Protein AF-A0A2G9G814-F1 (afdb_monomer)

Radius of gyration: 45.28 Å; Cα contacts (8 Å, |Δi|>4): 1046; chains: 1; bounding box: 115×72×123 Å

InterPro domains:
  IPR002885 Pentatricopeptide repeat [PF01535] (126-153)
  IPR002885 Pentatricopeptide repeat [PF01535] (163-189)
  IPR002885 Pentatricopeptide repeat [PF01535] (198-219)
  IPR002885 Pentatricopeptide repeat [PF01535] (508-537)
  IPR002885 Pentatricopeptide repeat [PF12854] (296-326)
  IPR002885 Pentatricopeptide repeat [PF12854] (468-497)
  IPR002885 Pentatricopeptide repeat [PF12854] (711-735)
  IPR002885 Pentatricopeptide repeat [PF13041] (231-279)
  IPR002885 Pentatricopeptide repeat [PF13041] (342-384)
  IPR002885 Pentatricopeptide repeat [PF13041] (747-795)
  IPR002885 Pentatricopeptide repeat [PF13041] (816-857)
  IPR002885 Pentatricopeptide repeat [PF13041] (859-899)
  IPR002885 Pentatricopeptide repeat [PF13812] (396-446)
  IPR002885 Pentatricopeptide repeat [PS51375] (231-265)
  IPR002885 Pentatricopeptide repeat [PS51375] (266-300)
  IPR002885 Pentatricopeptide repeat [PS51375] (301-335)
  IPR002885 Pentatricopeptide repeat [PS51375] (336-370)
  IPR002885 Pentatricopeptide repeat [PS51375] (436-470)
  IPR002885 Pentatricopeptide repeat [PS51375] (471-505)
  IPR002885 Pentatricopeptide repeat [PS51375] (712-746)

Structure (mmCIF, N/CA/C/O backbone):
data_AF-A0A2G9G814-F1
#
_entry.id   AF-A0A2G9G814-F1
#
loop_
_atom_site.group_PDB
_atom_site.id
_atom_site.type_symbol
_atom_site.label_atom_id
_atom_site.label_alt_id
_atom_site.label_comp_id
_atom_site.label_asym_id
_atom_site.label_entity_id
_atom_site.label_seq_id
_atom_site.pdbx_PDB_ins_code
_atom_site.Cartn_x
_atom_site.Cartn_y
_atom_site.Cartn_z
_atom_site.occupancy
_atom_site.B_iso_or_equiv
_atom_site.auth_seq_id
_atom_site.auth_comp_id
_atom_site.auth_asym_id
_atom_site.auth_atom_id
_atom_site.pdbx_PDB_model_num
ATOM 1 N N . MET A 1 1 ? 38.382 1.762 -73.947 1.00 41.12 1 MET A N 1
ATOM 2 C CA . MET A 1 1 ? 39.785 2.192 -73.770 1.00 41.12 1 MET A CA 1
ATOM 3 C C . MET A 1 1 ? 40.660 1.015 -74.145 1.00 41.12 1 MET A C 1
ATOM 5 O O . MET A 1 1 ? 40.402 -0.067 -73.631 1.00 41.12 1 MET A O 1
ATOM 9 N N . LEU A 1 2 ? 41.637 1.196 -75.035 1.00 44.84 2 LEU A N 1
ATOM 10 C CA . LEU A 1 2 ? 42.730 0.228 -75.156 1.00 44.84 2 LEU A CA 1
ATOM 11 C C . LEU A 1 2 ? 43.389 0.073 -73.771 1.00 44.84 2 LEU A C 1
ATOM 13 O O . LEU A 1 2 ? 43.550 1.087 -73.084 1.00 44.84 2 LEU A O 1
ATOM 17 N N . PRO A 1 3 ? 43.720 -1.150 -73.324 1.00 54.78 3 PRO A N 1
ATOM 18 C CA . PRO A 1 3 ? 44.454 -1.354 -72.082 1.00 54.78 3 PRO A CA 1
ATOM 19 C C . PRO A 1 3 ? 45.731 -0.505 -72.070 1.00 54.78 3 PRO A C 1
ATOM 21 O O . PRO A 1 3 ? 46.435 -0.432 -73.078 1.00 54.78 3 PRO A O 1
ATOM 24 N N . LEU A 1 4 ? 46.075 0.109 -70.932 1.00 53.53 4 LEU A N 1
ATOM 25 C CA . LEU A 1 4 ? 47.323 0.873 -70.787 1.00 53.53 4 LEU A CA 1
ATOM 26 C C . LEU A 1 4 ? 48.550 0.005 -71.135 1.00 53.53 4 LEU A C 1
ATOM 28 O O . LEU A 1 4 ? 49.554 0.506 -71.627 1.00 53.53 4 LEU A O 1
ATOM 32 N N . SER A 1 5 ? 48.432 -1.317 -70.966 1.00 51.41 5 SER A N 1
ATOM 33 C CA . SER A 1 5 ? 49.431 -2.303 -71.384 1.00 51.41 5 SER A CA 1
ATOM 34 C C . SER A 1 5 ? 49.662 -2.353 -72.899 1.00 51.41 5 SER A C 1
ATOM 36 O O . SER A 1 5 ? 50.766 -2.680 -73.322 1.00 51.41 5 SER A O 1
ATOM 38 N N . THR A 1 6 ? 48.669 -2.021 -73.727 1.00 54.56 6 THR A N 1
ATOM 39 C CA . THR A 1 6 ? 48.790 -1.987 -75.193 1.00 54.56 6 THR A CA 1
ATOM 40 C C . THR A 1 6 ? 49.473 -0.702 -75.671 1.00 54.56 6 THR A C 1
ATOM 42 O O . THR A 1 6 ? 50.266 -0.754 -76.603 1.00 54.56 6 THR A O 1
ATOM 45 N N . LEU A 1 7 ? 49.236 0.423 -74.984 1.00 54.84 7 LEU A N 1
ATOM 46 C CA . LEU A 1 7 ? 49.898 1.717 -75.221 1.00 54.84 7 LEU A CA 1
ATOM 47 C C . LEU A 1 7 ? 51.354 1.740 -74.723 1.00 54.84 7 LEU A C 1
ATOM 49 O O . LEU A 1 7 ? 52.240 2.245 -75.404 1.00 54.84 7 LEU A O 1
ATOM 53 N N . LEU A 1 8 ? 51.634 1.132 -73.566 1.00 54.44 8 LEU A N 1
ATOM 54 C CA . LEU A 1 8 ? 53.006 0.985 -73.064 1.00 54.44 8 LEU A CA 1
ATOM 55 C C . LEU A 1 8 ? 53.839 0.043 -73.953 1.00 54.44 8 LEU A C 1
ATOM 57 O O . LEU A 1 8 ? 55.026 0.279 -74.161 1.00 54.44 8 LEU A O 1
ATOM 61 N N . LYS A 1 9 ? 53.215 -0.992 -74.538 1.00 53.56 9 LYS A N 1
ATOM 62 C CA . LYS A 1 9 ? 53.859 -1.891 -75.514 1.00 53.56 9 LYS A CA 1
ATOM 63 C C . LYS A 1 9 ? 54.122 -1.240 -76.878 1.00 53.56 9 LYS A C 1
ATOM 65 O O . LYS A 1 9 ? 54.972 -1.741 -77.604 1.00 53.56 9 LYS A O 1
ATOM 70 N N . SER A 1 10 ? 53.446 -0.141 -77.226 1.00 49.53 10 SER A N 1
ATOM 71 C CA . SER A 1 10 ? 53.653 0.586 -78.489 1.00 49.53 10 SER A CA 1
ATOM 72 C C . SER A 1 10 ? 54.740 1.670 -78.412 1.00 49.53 10 SER A C 1
ATOM 74 O O . SER A 1 10 ? 54.807 2.523 -79.292 1.00 49.53 10 SER A O 1
ATOM 76 N N . GLY A 1 11 ? 55.569 1.674 -77.359 1.00 47.50 11 GLY A N 1
ATOM 77 C CA . GLY A 1 11 ? 56.655 2.646 -77.175 1.00 47.50 11 GLY A CA 1
ATOM 78 C C . GLY A 1 11 ? 56.213 4.006 -76.623 1.00 47.50 11 GLY A C 1
ATOM 79 O O . GLY A 1 11 ? 57.008 4.942 -76.599 1.00 47.50 11 GLY A O 1
ATOM 80 N N . PHE A 1 12 ? 54.963 4.139 -76.168 1.00 55.19 12 PHE A N 1
ATOM 81 C CA . PHE A 1 12 ? 54.464 5.381 -75.583 1.00 55.19 12 PHE A CA 1
ATOM 82 C C . PHE A 1 12 ? 54.912 5.491 -74.118 1.00 55.19 12 PHE A C 1
ATOM 84 O O . PHE A 1 12 ? 54.362 4.826 -73.240 1.00 55.19 12 PHE A O 1
ATOM 91 N N . THR A 1 13 ? 55.907 6.336 -73.846 1.00 56.94 13 THR A N 1
ATOM 92 C CA . THR A 1 13 ? 56.320 6.728 -72.489 1.00 56.94 13 THR A CA 1
ATOM 93 C C . THR A 1 13 ? 55.765 8.123 -72.182 1.00 56.94 13 THR A C 1
ATOM 95 O O . THR A 1 13 ? 56.451 9.114 -72.449 1.00 56.94 13 THR A O 1
ATOM 98 N N . PRO A 1 14 ? 54.518 8.249 -71.688 1.00 60.22 14 PRO A N 1
ATOM 99 C CA . PRO A 1 14 ? 53.965 9.554 -71.355 1.00 60.22 14 PRO A CA 1
ATOM 100 C C . PRO A 1 14 ? 54.803 10.193 -70.254 1.00 60.22 14 PRO A C 1
ATOM 102 O O . PRO A 1 14 ? 55.203 9.523 -69.297 1.00 60.22 14 PRO A O 1
ATOM 105 N N . THR A 1 15 ? 55.051 11.497 -70.367 1.00 62.19 15 THR A N 1
ATOM 106 C CA . THR A 1 15 ? 55.636 12.220 -69.244 1.00 62.19 15 THR A CA 1
ATOM 107 C C . THR A 1 15 ? 54.639 12.227 -68.089 1.00 62.19 15 THR A C 1
ATOM 109 O O . THR A 1 15 ? 53.420 12.175 -68.280 1.00 62.19 15 THR A O 1
ATOM 112 N N . LEU A 1 16 ? 55.150 12.309 -66.864 1.00 62.12 16 LEU A N 1
ATOM 113 C CA . LEU A 1 16 ? 54.323 12.320 -65.659 1.00 62.12 16 LEU A CA 1
ATOM 114 C C . LEU A 1 16 ? 53.255 13.436 -65.686 1.00 62.12 16 LEU A C 1
ATOM 116 O O . LEU A 1 16 ? 52.140 13.280 -65.190 1.00 62.12 16 LEU A O 1
ATOM 120 N N . LYS A 1 17 ? 53.583 14.544 -66.359 1.00 63.28 17 LYS A N 1
ATOM 121 C CA . LYS A 1 17 ? 52.716 15.704 -66.564 1.00 63.28 17 LYS A CA 1
ATOM 122 C C . LYS A 1 17 ? 51.544 15.407 -67.507 1.00 63.28 17 LYS A C 1
ATOM 124 O O . LYS A 1 17 ? 50.415 15.790 -67.208 1.00 63.28 17 LYS A O 1
ATOM 129 N N . ASP A 1 18 ? 51.783 14.684 -68.600 1.00 64.06 18 ASP A N 1
ATOM 130 C CA . ASP A 1 18 ? 50.728 14.276 -69.541 1.00 64.06 18 ASP A CA 1
ATOM 131 C C . ASP A 1 18 ? 49.760 13.284 -68.893 1.00 64.06 18 ASP A C 1
ATOM 133 O O . ASP A 1 18 ? 48.546 13.347 -69.100 1.00 64.06 18 ASP A O 1
ATOM 137 N N . PHE A 1 19 ? 50.294 12.406 -68.042 1.00 69.94 19 PHE A N 1
ATOM 138 C CA . PHE A 1 19 ? 49.505 11.439 -67.292 1.00 69.94 19 PHE A CA 1
ATOM 139 C C . PHE A 1 19 ? 48.570 12.113 -66.274 1.00 69.94 19 PHE A C 1
ATOM 141 O O . PHE A 1 19 ? 47.375 11.811 -66.228 1.00 69.94 19 PHE A O 1
ATOM 148 N N . ASN A 1 20 ? 49.077 13.093 -65.521 1.00 68.44 20 ASN A N 1
ATOM 149 C CA . ASN A 1 20 ? 48.258 13.902 -64.617 1.00 68.44 20 ASN A CA 1
ATOM 150 C C . ASN A 1 20 ? 47.185 14.704 -65.349 1.00 68.44 20 ASN A C 1
ATOM 152 O O . ASN A 1 20 ? 46.043 14.730 -64.894 1.00 68.44 20 ASN A O 1
ATOM 156 N N . ASN A 1 21 ? 47.514 15.313 -66.492 1.00 68.94 21 ASN A N 1
ATOM 157 C CA . ASN A 1 21 ? 46.549 16.053 -67.307 1.00 68.94 21 ASN A CA 1
ATOM 158 C C . ASN A 1 21 ? 45.433 15.142 -67.839 1.00 68.94 21 ASN A C 1
ATOM 160 O O . ASN A 1 21 ? 44.267 15.536 -67.847 1.00 68.94 21 ASN A O 1
ATOM 164 N N . PHE A 1 22 ? 45.758 13.902 -68.217 1.00 72.44 22 PHE A N 1
ATOM 165 C CA . PHE A 1 22 ? 44.770 12.908 -68.633 1.00 72.44 22 PHE A CA 1
ATOM 166 C C . PHE A 1 22 ? 43.850 12.476 -67.482 1.00 72.44 22 PHE A C 1
ATOM 168 O O . PHE A 1 22 ? 42.630 12.424 -67.651 1.00 72.44 22 PHE A O 1
ATOM 175 N N . LEU A 1 23 ? 44.397 12.220 -66.290 1.00 71.00 23 LEU A N 1
ATOM 176 C CA . LEU A 1 23 ? 43.589 11.915 -65.105 1.00 71.00 23 LEU A CA 1
ATOM 177 C C . LEU A 1 23 ? 42.721 13.104 -64.669 1.00 71.00 23 LEU A C 1
ATOM 179 O O . LEU A 1 23 ? 41.569 12.911 -64.278 1.00 71.00 23 LEU A O 1
ATOM 183 N N . LEU A 1 24 ? 43.231 14.331 -64.794 1.00 70.94 24 LEU A N 1
ATOM 184 C CA . LEU A 1 24 ? 42.468 15.563 -64.584 1.00 70.94 24 LEU A CA 1
ATOM 185 C C . LEU A 1 24 ? 41.321 15.695 -65.587 1.00 70.94 24 LEU A C 1
ATOM 187 O O . LEU A 1 24 ? 40.195 15.960 -65.173 1.00 70.94 24 LEU A O 1
ATOM 191 N N . PHE A 1 25 ? 41.568 15.435 -66.871 1.00 75.12 25 PHE A N 1
ATOM 192 C CA . PHE A 1 25 ? 40.535 15.419 -67.907 1.00 75.12 25 PHE A CA 1
ATOM 193 C C . PHE A 1 25 ? 39.453 14.365 -67.626 1.00 75.12 25 PHE A C 1
ATOM 195 O O . PHE A 1 25 ? 38.261 14.639 -67.766 1.00 75.12 25 PHE A O 1
ATOM 202 N N . LEU A 1 26 ? 39.832 13.160 -67.187 1.00 72.31 26 LEU A N 1
ATOM 203 C CA . LEU A 1 26 ? 38.867 12.125 -66.800 1.00 72.31 26 LEU A CA 1
ATOM 204 C C . LEU A 1 26 ? 38.056 12.518 -65.557 1.00 72.31 26 LEU A C 1
ATOM 206 O O . LEU A 1 26 ? 36.862 12.219 -65.494 1.00 72.31 26 LEU A O 1
ATOM 210 N N . SER A 1 27 ? 38.688 13.199 -64.599 1.00 73.31 27 SER A N 1
ATOM 211 C CA . SER A 1 27 ? 38.055 13.675 -63.365 1.00 73.31 27 SER A CA 1
ATOM 212 C C . SER A 1 27 ? 37.054 14.797 -63.651 1.00 73.31 27 SER A C 1
ATOM 214 O O . SER A 1 27 ? 35.918 14.746 -63.181 1.00 73.31 27 SER A O 1
ATOM 216 N N . GLN A 1 28 ? 37.424 15.757 -64.507 1.00 76.12 28 GLN A N 1
ATOM 217 C CA . GLN A 1 28 ? 36.544 16.840 -64.962 1.00 76.12 28 GLN A CA 1
ATOM 218 C C . GLN A 1 28 ? 35.325 16.315 -65.736 1.00 76.12 28 GLN A C 1
ATOM 220 O O . GLN A 1 28 ? 34.236 16.863 -65.602 1.00 76.12 28 GLN A O 1
ATOM 225 N N . ASN A 1 29 ? 35.476 15.210 -66.473 1.00 75.31 29 ASN A N 1
ATOM 226 C CA . ASN A 1 29 ? 34.386 14.550 -67.201 1.00 75.31 29 ASN A CA 1
ATOM 227 C C . ASN A 1 29 ? 33.619 13.489 -66.378 1.00 75.31 29 ASN A C 1
ATOM 229 O O . ASN A 1 29 ? 32.882 12.692 -66.957 1.00 75.31 29 ASN A O 1
ATOM 233 N N . GLN A 1 30 ? 33.805 13.435 -65.052 1.00 71.62 30 GLN A N 1
ATOM 234 C CA . GLN A 1 30 ? 33.139 12.499 -64.126 1.00 71.62 30 GLN A CA 1
ATOM 235 C C . GLN A 1 30 ? 33.309 10.997 -64.447 1.00 71.62 30 GLN A C 1
ATOM 237 O O . GLN A 1 30 ? 32.498 10.163 -64.046 1.00 71.62 30 GLN A O 1
ATOM 242 N N . LYS A 1 31 ? 34.383 10.595 -65.140 1.00 75.75 31 LYS A N 1
ATOM 243 C CA . LYS A 1 31 ? 34.649 9.182 -65.483 1.00 75.75 31 LYS A CA 1
ATOM 244 C C . LYS A 1 31 ? 35.472 8.471 -64.398 1.00 75.75 31 LYS A C 1
ATOM 246 O O . LYS A 1 31 ? 36.557 7.951 -64.665 1.00 75.75 31 LYS A O 1
ATOM 251 N N . PHE A 1 32 ? 34.951 8.419 -63.171 1.00 75.31 32 PHE A N 1
ATOM 252 C CA . PHE A 1 32 ? 35.670 7.937 -61.978 1.00 75.31 32 PHE A CA 1
ATOM 253 C C . PHE A 1 32 ? 36.028 6.440 -62.017 1.00 75.31 32 PHE A C 1
ATOM 255 O O . PHE A 1 32 ? 37.151 6.070 -61.678 1.00 75.31 32 PHE A O 1
ATOM 262 N N . ARG A 1 33 ? 35.154 5.573 -62.549 1.00 71.19 33 ARG A N 1
ATOM 263 C CA . ARG A 1 33 ? 35.472 4.140 -62.755 1.00 71.19 33 ARG A CA 1
ATOM 264 C C . ARG A 1 33 ? 36.663 3.908 -63.683 1.00 71.19 33 ARG A C 1
ATOM 266 O O . ARG A 1 33 ? 37.461 3.001 -63.457 1.00 71.19 33 ARG A O 1
ATOM 273 N N . ALA A 1 34 ? 36.798 4.740 -64.716 1.00 69.69 34 ALA A N 1
ATOM 274 C CA . ALA A 1 34 ? 37.917 4.655 -65.646 1.00 69.69 34 ALA A CA 1
ATOM 275 C C . ALA A 1 34 ? 39.233 5.075 -64.974 1.00 69.69 34 ALA A C 1
ATOM 277 O O . ALA A 1 34 ? 40.254 4.434 -65.200 1.00 69.69 34 ALA A O 1
ATOM 278 N N . ILE A 1 35 ? 39.196 6.086 -64.097 1.00 71.00 35 ILE A N 1
ATOM 279 C CA . ILE A 1 35 ? 40.342 6.493 -63.268 1.00 71.00 35 ILE A CA 1
ATOM 280 C C . ILE A 1 35 ? 40.783 5.344 -62.354 1.00 71.00 35 ILE A C 1
ATOM 282 O O . ILE A 1 35 ? 41.972 5.033 -62.306 1.00 71.00 35 ILE A O 1
ATOM 286 N N . ILE A 1 36 ? 39.838 4.670 -61.686 1.00 71.94 36 ILE A N 1
ATOM 287 C CA . ILE A 1 36 ? 40.144 3.543 -60.790 1.00 71.94 36 ILE A CA 1
ATOM 288 C C . ILE A 1 36 ? 40.810 2.395 -61.562 1.00 71.94 36 ILE A C 1
ATOM 290 O O . ILE A 1 36 ? 41.836 1.859 -61.138 1.00 71.94 36 ILE A O 1
ATOM 294 N N . HIS A 1 37 ? 40.272 2.059 -62.736 1.00 72.00 37 HIS A N 1
ATOM 295 C CA . HIS A 1 37 ? 40.830 1.020 -63.597 1.00 72.00 37 HIS A CA 1
ATOM 296 C C . HIS A 1 37 ? 42.235 1.380 -64.109 1.00 72.00 37 HIS A C 1
ATOM 298 O O . HIS A 1 37 ? 43.150 0.564 -64.017 1.00 72.00 37 HIS A O 1
ATOM 304 N N . VAL A 1 38 ? 42.446 2.609 -64.591 1.00 70.38 38 VAL A N 1
ATOM 305 C CA . VAL A 1 38 ? 43.764 3.091 -65.048 1.00 70.38 38 VAL A CA 1
ATOM 306 C C . VAL A 1 38 ? 44.794 3.035 -63.917 1.00 70.38 38 VAL A C 1
ATOM 308 O O . VAL A 1 38 ? 45.922 2.594 -64.128 1.00 70.38 38 VAL A O 1
ATOM 311 N N . PHE A 1 39 ? 44.401 3.397 -62.698 1.00 70.88 39 PHE A N 1
ATOM 312 C CA . PHE A 1 39 ? 45.287 3.367 -61.541 1.00 70.88 39 PHE A CA 1
ATOM 313 C C . PHE A 1 39 ? 45.648 1.937 -61.091 1.00 70.88 39 PHE A C 1
ATOM 315 O O . PHE A 1 39 ? 46.802 1.666 -60.757 1.00 70.88 39 PHE A O 1
ATOM 322 N N . SER A 1 40 ? 44.713 0.980 -61.172 1.00 67.88 40 SER A N 1
ATOM 323 C CA . SER A 1 40 ? 45.016 -0.443 -60.928 1.00 67.88 40 SER A CA 1
ATOM 324 C C . SER A 1 40 ? 46.084 -0.986 -61.894 1.00 67.88 40 SER A C 1
ATOM 326 O O . SER A 1 40 ? 46.973 -1.742 -61.494 1.00 67.88 40 SER A O 1
ATOM 328 N N . GLN A 1 41 ? 46.069 -0.512 -63.145 1.00 66.88 41 GLN A N 1
ATOM 329 C CA . GLN A 1 41 ? 47.053 -0.876 -64.163 1.00 66.88 41 GLN A CA 1
ATOM 330 C C . GLN A 1 41 ? 48.429 -0.240 -63.906 1.00 66.88 41 GLN A C 1
ATOM 332 O O . GLN A 1 41 ? 49.448 -0.890 -64.138 1.00 66.88 41 GLN A O 1
ATOM 337 N N . LEU A 1 42 ? 48.496 0.980 -63.362 1.00 65.06 42 LEU A N 1
ATOM 338 C CA . LEU A 1 42 ? 49.764 1.602 -62.947 1.00 65.06 42 LEU A CA 1
ATOM 339 C C . LEU A 1 42 ? 50.470 0.802 -61.850 1.00 65.06 42 LEU A C 1
ATOM 341 O O . LEU A 1 42 ? 51.679 0.580 -61.934 1.00 65.06 42 LEU A O 1
ATOM 345 N N . ARG A 1 43 ? 49.710 0.329 -60.851 1.00 60.09 43 ARG A N 1
ATOM 346 C CA . ARG A 1 43 ? 50.241 -0.470 -59.736 1.00 60.09 43 ARG A CA 1
ATOM 347 C C . ARG A 1 43 ? 50.810 -1.802 -60.229 1.00 60.09 43 ARG A C 1
ATOM 349 O O . ARG A 1 43 ? 51.889 -2.194 -59.798 1.00 60.09 43 ARG A O 1
ATOM 356 N N . SER A 1 44 ? 50.133 -2.445 -61.186 1.00 57.41 44 SER A N 1
ATOM 357 C CA . SER A 1 44 ? 50.615 -3.683 -61.819 1.00 57.41 44 SER A CA 1
ATOM 358 C C . SER A 1 44 ? 51.904 -3.500 -62.636 1.00 57.41 44 SER A C 1
ATOM 360 O O . SER A 1 44 ? 52.685 -4.439 -62.756 1.00 57.41 44 SER A O 1
ATOM 362 N N . ASN A 1 45 ? 52.166 -2.284 -63.132 1.00 56.81 45 ASN A N 1
ATOM 363 C CA . ASN A 1 45 ? 53.300 -1.964 -64.007 1.00 56.81 45 ASN A CA 1
ATOM 364 C C . ASN A 1 45 ? 54.460 -1.221 -63.303 1.00 56.81 45 ASN A C 1
ATOM 366 O O . ASN A 1 45 ? 55.393 -0.797 -63.978 1.00 56.81 45 ASN A O 1
ATOM 370 N N . LYS A 1 46 ? 54.431 -1.060 -61.967 1.00 55.34 46 LYS A N 1
ATOM 371 C CA . LYS A 1 46 ? 55.485 -0.411 -61.146 1.00 55.34 46 LYS A CA 1
ATOM 372 C C . LYS A 1 46 ? 55.888 1.014 -61.580 1.00 55.34 46 LYS A C 1
ATOM 374 O O . LYS A 1 46 ? 57.026 1.427 -61.371 1.00 55.34 46 LYS A O 1
ATOM 379 N N . ILE A 1 47 ? 54.974 1.787 -62.163 1.00 58.69 47 ILE A N 1
ATOM 380 C CA . ILE A 1 47 ? 55.248 3.185 -62.534 1.00 58.69 47 ILE A CA 1
ATOM 381 C C . ILE A 1 47 ? 55.142 4.065 -61.277 1.00 58.69 47 ILE A C 1
ATOM 383 O O . ILE A 1 47 ? 54.136 4.011 -60.568 1.00 58.69 47 ILE A O 1
ATOM 387 N N . ASN A 1 48 ? 56.170 4.875 -60.994 1.00 57.97 48 ASN A N 1
ATOM 388 C CA . ASN A 1 48 ? 56.178 5.796 -59.852 1.00 57.97 48 ASN A CA 1
ATOM 389 C C . ASN A 1 48 ? 55.188 6.945 -60.088 1.00 57.97 48 ASN A C 1
ATOM 391 O O . ASN A 1 48 ? 55.489 7.882 -60.817 1.00 57.97 48 ASN A O 1
ATOM 395 N N . ALA A 1 49 ? 54.010 6.864 -59.471 1.00 63.38 49 ALA A N 1
ATOM 396 C CA . ALA A 1 49 ? 53.025 7.940 -59.460 1.00 63.38 49 ALA A CA 1
ATOM 397 C C . ALA A 1 49 ? 53.403 9.040 -58.452 1.00 63.38 49 ALA A C 1
ATOM 399 O O . ALA A 1 49 ? 53.989 8.755 -57.399 1.00 63.38 49 ALA A O 1
ATOM 400 N N . ASP A 1 50 ? 53.043 10.285 -58.772 1.00 64.12 50 ASP A N 1
ATOM 401 C CA . ASP A 1 50 ? 53.268 11.449 -57.919 1.00 64.12 50 ASP A CA 1
ATOM 402 C C . ASP A 1 50 ? 52.100 11.761 -56.981 1.00 64.12 50 ASP A C 1
ATOM 404 O O . ASP A 1 50 ? 50.988 11.226 -57.056 1.00 64.12 50 ASP A O 1
ATOM 408 N N . ALA A 1 51 ? 52.372 12.726 -56.112 1.00 61.50 51 ALA A N 1
ATOM 409 C CA . ALA A 1 51 ? 51.424 13.363 -55.228 1.00 61.50 51 ALA A CA 1
ATOM 410 C C . ALA A 1 51 ? 50.381 14.231 -55.953 1.00 61.50 51 ALA A C 1
ATOM 412 O O . ALA A 1 51 ? 49.846 15.126 -55.329 1.00 61.50 51 ALA A O 1
ATOM 413 N N . GLN A 1 52 ? 50.064 14.022 -57.233 1.00 64.81 52 GLN A N 1
ATOM 414 C CA . GLN A 1 52 ? 48.888 14.608 -57.891 1.00 64.81 52 GLN A CA 1
ATOM 415 C C . GLN A 1 52 ? 47.964 13.486 -58.375 1.00 64.81 52 GLN A C 1
ATOM 417 O O . GLN A 1 52 ? 46.760 13.496 -58.081 1.00 64.81 52 GLN A O 1
ATOM 422 N N . THR A 1 53 ? 48.559 12.458 -58.986 1.00 68.75 53 THR A N 1
ATOM 423 C CA . THR A 1 53 ? 47.926 11.191 -59.372 1.00 68.75 53 THR A CA 1
ATOM 424 C C . THR A 1 53 ? 47.166 10.560 -58.201 1.00 68.75 53 THR A C 1
ATOM 426 O O . THR A 1 53 ? 46.000 10.180 -58.348 1.00 68.75 53 THR A O 1
ATOM 429 N N . TYR A 1 54 ? 47.786 10.484 -57.016 1.00 70.25 54 TYR A N 1
ATOM 430 C CA . TYR A 1 54 ? 47.150 9.856 -55.856 1.00 70.25 54 TYR A CA 1
ATOM 431 C C . TYR A 1 54 ? 45.905 10.634 -55.346 1.00 70.25 54 TYR A C 1
ATOM 433 O O . TYR A 1 54 ? 44.964 9.979 -54.908 1.00 70.25 54 TYR A O 1
ATOM 441 N N . THR A 1 55 ? 45.783 11.977 -55.482 1.00 67.00 55 THR A N 1
ATOM 442 C CA . THR A 1 55 ? 44.535 12.694 -55.079 1.00 67.00 55 THR A CA 1
ATOM 443 C C . THR A 1 55 ? 43.417 12.292 -55.989 1.00 67.00 55 THR A C 1
ATOM 445 O O . THR A 1 55 ? 42.285 12.141 -55.549 1.00 67.00 55 THR A O 1
ATOM 448 N N . ILE A 1 56 ? 43.711 12.273 -57.290 1.00 70.75 56 ILE A N 1
ATOM 449 C CA . ILE A 1 56 ? 42.685 12.105 -58.307 1.00 70.75 56 ILE A CA 1
ATOM 450 C C . ILE A 1 56 ? 42.092 10.704 -58.150 1.00 70.75 56 ILE A C 1
ATOM 452 O O . ILE A 1 56 ? 40.878 10.544 -58.232 1.00 70.75 56 ILE A O 1
ATOM 456 N N . PHE A 1 57 ? 42.928 9.723 -57.805 1.00 73.31 57 PHE A N 1
ATOM 457 C CA . PHE A 1 57 ? 42.493 8.378 -57.457 1.00 73.31 57 PHE A CA 1
ATOM 458 C C . PHE A 1 57 ? 41.678 8.319 -56.155 1.00 73.31 57 PHE A C 1
ATOM 460 O O . PHE A 1 57 ? 40.562 7.802 -56.173 1.00 73.31 57 PHE A O 1
ATOM 467 N N . THR A 1 58 ? 42.159 8.901 -55.051 1.00 69.00 58 THR A N 1
ATOM 468 C CA . THR A 1 58 ? 41.407 8.919 -53.782 1.00 69.00 58 THR A CA 1
ATOM 469 C C . THR A 1 58 ? 40.061 9.639 -53.928 1.00 69.00 58 THR A C 1
ATOM 471 O O . THR A 1 58 ? 39.042 9.159 -53.437 1.00 69.00 58 THR A O 1
ATOM 474 N N . ASN A 1 59 ? 40.010 10.743 -54.678 1.00 69.56 59 ASN A N 1
ATOM 475 C CA . ASN A 1 59 ? 38.767 11.450 -54.992 1.00 69.56 59 ASN A CA 1
ATOM 476 C C . ASN A 1 59 ? 37.834 10.625 -55.889 1.00 69.56 59 ASN A C 1
ATOM 478 O O . ASN A 1 59 ? 36.620 10.675 -55.701 1.00 69.56 59 ASN A O 1
ATOM 482 N N . ALA A 1 60 ? 38.368 9.853 -56.839 1.00 69.62 60 ALA A N 1
ATOM 483 C CA . ALA A 1 60 ? 37.566 8.951 -57.661 1.00 69.62 60 ALA A CA 1
ATOM 484 C C . ALA A 1 60 ? 36.951 7.810 -56.830 1.00 69.62 60 ALA A C 1
ATOM 486 O O . ALA A 1 60 ? 35.774 7.505 -57.010 1.00 69.62 60 ALA A O 1
ATOM 487 N N . LEU A 1 61 ? 37.697 7.234 -55.878 1.00 71.06 61 LEU A N 1
ATOM 488 C CA . LEU A 1 61 ? 37.175 6.229 -54.941 1.00 71.06 61 LEU A CA 1
ATOM 489 C C . LEU A 1 61 ? 36.078 6.802 -54.033 1.00 71.06 61 LEU A C 1
ATOM 491 O O . LEU A 1 61 ? 35.027 6.184 -53.865 1.00 71.06 61 LEU A O 1
ATOM 495 N N . LEU A 1 62 ? 36.290 8.015 -53.511 1.00 71.44 62 LEU A N 1
ATOM 496 C CA . LEU A 1 62 ? 35.306 8.741 -52.706 1.00 71.44 62 LEU A CA 1
ATOM 497 C C . LEU A 1 62 ? 34.001 9.022 -53.462 1.00 71.44 62 LEU A C 1
ATOM 499 O O . LEU A 1 62 ? 32.927 8.974 -52.867 1.00 71.44 62 LEU A O 1
ATOM 503 N N . LYS A 1 63 ? 34.083 9.326 -54.763 1.00 73.62 63 LYS A N 1
ATOM 504 C CA . LYS A 1 63 ? 32.914 9.596 -55.614 1.00 73.62 63 LYS A CA 1
ATOM 505 C C . LYS A 1 63 ? 32.152 8.335 -56.033 1.00 73.62 63 LYS A C 1
ATOM 507 O O . LYS A 1 63 ? 30.969 8.443 -56.328 1.00 73.62 63 LYS A O 1
ATOM 512 N N . GLU A 1 64 ? 32.785 7.163 -56.005 1.00 75.88 64 GLU A N 1
ATOM 513 C CA . GLU A 1 64 ? 32.151 5.858 -56.270 1.00 75.88 64 GLU A CA 1
ATOM 514 C C . GLU A 1 64 ? 31.720 5.121 -54.979 1.00 75.88 64 GLU A C 1
ATOM 516 O O . GLU A 1 64 ? 31.435 3.927 -55.025 1.00 75.88 64 GLU A O 1
ATOM 521 N N . ASN A 1 65 ? 31.665 5.805 -53.826 1.00 68.31 65 ASN A N 1
ATOM 522 C CA . ASN A 1 65 ? 31.300 5.248 -52.509 1.00 68.31 65 ASN A CA 1
ATOM 523 C C . ASN A 1 65 ? 32.187 4.078 -52.021 1.00 68.31 65 ASN A C 1
ATOM 525 O O . ASN A 1 65 ? 31.783 3.302 -51.154 1.00 68.31 65 ASN A O 1
ATOM 529 N N . LYS A 1 66 ? 33.414 3.952 -52.540 1.00 70.19 66 LYS A N 1
ATOM 530 C CA . LYS A 1 66 ? 34.391 2.916 -52.158 1.00 70.19 66 LYS A CA 1
ATOM 531 C C . LYS A 1 66 ? 35.286 3.399 -51.011 1.00 70.19 66 LYS A C 1
ATOM 533 O O . LYS A 1 66 ? 36.495 3.563 -51.169 1.00 70.19 66 LYS A O 1
ATOM 538 N N . TYR A 1 67 ? 34.672 3.680 -49.862 1.00 69.12 67 TYR A N 1
ATOM 539 C CA . TYR A 1 67 ? 35.338 4.322 -48.720 1.00 69.12 67 TYR A CA 1
ATOM 540 C C . TYR A 1 67 ? 36.387 3.435 -48.034 1.00 69.12 67 TYR A C 1
ATOM 542 O O . TYR A 1 67 ? 37.421 3.945 -47.611 1.00 69.12 67 TYR A O 1
ATOM 550 N N . GLU A 1 68 ? 36.161 2.120 -47.971 1.00 63.25 68 GLU A N 1
ATOM 551 C CA . GLU A 1 68 ? 37.112 1.164 -47.379 1.00 63.25 68 GLU A CA 1
ATOM 552 C C . GLU A 1 68 ? 38.393 1.041 -48.216 1.00 63.25 68 GLU A C 1
ATOM 554 O O . GLU A 1 68 ? 39.491 1.227 -47.697 1.00 63.25 68 GLU A O 1
ATOM 559 N N . GLU A 1 69 ? 38.252 0.851 -49.535 1.00 67.75 69 GLU A N 1
ATOM 560 C CA . GLU A 1 69 ? 39.385 0.798 -50.474 1.00 67.75 69 GLU A CA 1
ATOM 561 C C . GLU A 1 69 ? 40.216 2.094 -50.434 1.00 67.75 69 GLU A C 1
ATOM 563 O O . GLU A 1 69 ? 41.440 2.062 -50.563 1.00 67.75 69 GLU A O 1
ATOM 568 N N . ALA A 1 70 ? 39.561 3.242 -50.227 1.00 66.75 70 ALA A N 1
ATOM 569 C CA . ALA A 1 70 ? 40.227 4.533 -50.093 1.00 66.75 70 ALA A CA 1
ATOM 570 C C . ALA A 1 70 ? 40.981 4.686 -48.759 1.00 66.75 70 ALA A C 1
ATOM 572 O O . ALA A 1 70 ? 42.071 5.258 -48.744 1.00 66.75 70 ALA A O 1
ATOM 573 N N . ALA A 1 71 ? 40.431 4.170 -47.656 1.00 63.84 71 ALA A N 1
ATOM 574 C CA . ALA A 1 71 ? 41.069 4.197 -46.341 1.00 63.84 71 ALA A CA 1
ATOM 575 C C . ALA A 1 71 ? 42.314 3.293 -46.289 1.00 63.84 71 ALA A C 1
ATOM 577 O O . ALA A 1 71 ? 43.376 3.730 -45.842 1.00 63.84 71 ALA A O 1
ATOM 578 N N . ASP A 1 72 ? 42.217 2.072 -46.821 1.00 68.12 72 ASP A N 1
ATOM 579 C CA . ASP A 1 72 ? 43.347 1.139 -46.902 1.00 68.12 72 ASP A CA 1
ATOM 580 C C . ASP A 1 72 ? 44.452 1.671 -47.819 1.00 68.12 72 ASP A C 1
ATOM 582 O O . ASP A 1 72 ? 45.640 1.581 -47.504 1.00 68.12 72 ASP A O 1
ATOM 586 N N . PHE A 1 73 ? 44.073 2.295 -48.938 1.00 68.50 73 PHE A N 1
ATOM 587 C CA . PHE A 1 73 ? 45.026 2.928 -49.841 1.00 68.50 73 PHE A CA 1
ATOM 588 C C . PHE A 1 73 ? 45.831 4.042 -49.154 1.00 68.50 73 PHE A C 1
ATOM 590 O O . PHE A 1 73 ? 47.039 4.152 -49.375 1.00 68.50 73 PHE A O 1
ATOM 597 N N . LEU A 1 74 ? 45.207 4.825 -48.274 1.00 65.44 74 LEU A N 1
ATOM 598 C CA . LEU A 1 74 ? 45.884 5.900 -47.546 1.00 65.44 74 LEU A CA 1
ATOM 599 C C . LEU A 1 74 ? 46.862 5.387 -46.488 1.00 65.44 74 LEU A C 1
ATOM 601 O O . LEU A 1 74 ? 47.949 5.950 -46.376 1.00 65.44 74 LEU A O 1
ATOM 605 N N . LYS A 1 75 ? 46.557 4.275 -45.807 1.00 63.47 75 LYS A N 1
ATOM 606 C CA . LYS A 1 75 ? 47.518 3.611 -44.906 1.00 63.47 75 LYS A CA 1
ATOM 607 C C . LYS A 1 75 ? 48.778 3.153 -45.643 1.00 63.47 75 LYS A C 1
ATOM 609 O O . LYS A 1 75 ? 49.878 3.252 -45.115 1.00 63.47 75 LYS A O 1
ATOM 614 N N . THR A 1 76 ? 48.654 2.723 -46.904 1.00 62.78 76 THR A N 1
ATOM 615 C CA . THR A 1 76 ? 49.825 2.322 -47.711 1.00 62.78 76 THR A CA 1
ATOM 616 C C . THR A 1 76 ? 50.726 3.481 -48.164 1.00 62.78 76 THR A C 1
ATOM 618 O O . THR A 1 76 ? 51.792 3.231 -48.727 1.00 62.78 76 THR A O 1
ATOM 621 N N . LEU A 1 77 ? 50.318 4.736 -47.944 1.00 59.19 77 LEU A N 1
ATOM 622 C CA . LEU A 1 77 ? 51.048 5.943 -48.351 1.00 59.19 77 LEU A CA 1
ATOM 623 C C . LEU A 1 77 ? 51.770 6.653 -47.186 1.00 59.19 77 LEU A C 1
ATOM 625 O O . LEU A 1 77 ? 52.424 7.673 -47.426 1.00 59.19 77 LEU A O 1
ATOM 629 N N . GLU A 1 78 ? 51.687 6.132 -45.955 1.00 52.56 78 GLU A N 1
ATOM 630 C CA . GLU A 1 78 ? 52.381 6.674 -44.778 1.00 52.56 78 GLU A CA 1
ATOM 631 C C . GLU A 1 78 ? 53.905 6.717 -45.010 1.00 52.56 78 GLU A C 1
ATOM 633 O O . GLU A 1 78 ? 54.572 5.688 -45.103 1.00 52.56 78 GLU A O 1
ATOM 638 N N . GLY A 1 79 ? 54.456 7.930 -45.162 1.00 52.72 79 GLY A N 1
ATOM 639 C CA . GLY A 1 79 ? 55.892 8.176 -45.372 1.00 52.72 79 GLY A CA 1
ATOM 640 C C . GLY A 1 79 ? 56.258 9.097 -46.547 1.00 52.72 79 GLY A C 1
ATOM 641 O O . GLY A 1 79 ? 57.413 9.505 -46.649 1.00 52.72 79 GLY A O 1
ATOM 642 N N . LYS A 1 80 ? 55.315 9.474 -47.426 1.00 53.09 80 LYS A N 1
ATOM 643 C CA . LYS A 1 80 ? 55.566 10.429 -48.531 1.00 53.09 80 LYS A CA 1
ATOM 644 C C . LYS A 1 80 ? 54.943 11.796 -48.216 1.00 53.09 80 LYS A C 1
ATOM 646 O O . LYS A 1 80 ? 53.737 11.985 -48.332 1.00 53.09 80 LYS A O 1
ATOM 651 N N . SER A 1 81 ? 55.778 12.744 -47.796 1.00 45.28 81 SER A N 1
ATOM 652 C CA . SER A 1 81 ? 55.408 14.008 -47.134 1.00 45.28 81 SER A CA 1
ATOM 653 C C . SER A 1 81 ? 54.756 15.094 -48.008 1.00 45.28 81 SER A C 1
ATOM 655 O O . SER A 1 81 ? 54.326 16.110 -47.467 1.00 45.28 81 SER A O 1
ATOM 657 N N . GLU A 1 82 ? 54.600 14.904 -49.320 1.00 51.16 82 GLU A N 1
ATOM 658 C CA . GLU A 1 82 ? 54.108 15.960 -50.235 1.00 51.16 82 GLU A CA 1
ATOM 659 C C . GLU A 1 82 ? 52.644 15.793 -50.690 1.00 51.16 82 GLU A C 1
ATOM 661 O O . GLU A 1 82 ? 52.215 16.323 -51.711 1.00 51.16 82 GLU A O 1
ATOM 666 N N . ILE A 1 83 ? 51.844 15.046 -49.932 1.00 48.09 83 ILE A N 1
ATOM 667 C CA . ILE A 1 83 ? 50.535 14.547 -50.367 1.00 48.09 83 ILE A CA 1
ATOM 668 C C . ILE A 1 83 ? 49.360 15.382 -49.790 1.00 48.09 83 ILE A C 1
ATOM 670 O O . ILE A 1 83 ? 49.023 15.320 -48.608 1.00 48.09 83 ILE A O 1
ATOM 674 N N . PHE A 1 84 ? 48.718 16.112 -50.713 1.00 51.94 84 PHE A N 1
ATOM 675 C CA . PHE A 1 84 ? 47.293 16.483 -50.830 1.00 51.94 84 PHE A CA 1
ATOM 676 C C . PHE A 1 84 ? 46.642 17.576 -49.994 1.00 51.94 84 PHE A C 1
ATOM 678 O O . PHE A 1 84 ? 47.089 17.982 -48.941 1.00 51.94 84 PHE A O 1
ATOM 685 N N . GLN A 1 85 ? 45.512 18.056 -50.518 1.00 52.28 85 GLN A N 1
ATOM 686 C CA . GLN A 1 85 ? 44.519 18.891 -49.845 1.00 52.28 85 GLN A CA 1
ATOM 687 C C . GLN A 1 85 ? 43.959 18.144 -48.611 1.00 52.28 85 GLN A C 1
ATOM 689 O O . GLN A 1 85 ? 42.883 17.545 -48.663 1.00 52.28 85 GLN A O 1
ATOM 694 N N . LYS A 1 86 ? 44.733 18.147 -47.516 1.00 57.81 86 LYS A N 1
ATOM 695 C CA . LYS A 1 86 ? 44.652 17.235 -46.357 1.00 57.81 86 LYS A CA 1
ATOM 696 C C . LYS A 1 86 ? 43.281 17.169 -45.666 1.00 57.81 86 LYS A C 1
ATOM 698 O O . LYS A 1 86 ? 42.863 16.097 -45.242 1.00 57.81 86 LYS A O 1
ATOM 703 N N . ASN A 1 87 ? 42.544 18.277 -45.598 1.00 58.91 87 ASN A N 1
ATOM 704 C CA . ASN A 1 87 ? 41.363 18.354 -44.726 1.00 58.91 87 ASN A CA 1
ATOM 705 C C . ASN A 1 87 ? 40.073 17.825 -45.393 1.00 58.91 87 ASN A C 1
ATOM 707 O O . ASN A 1 87 ? 39.335 17.059 -44.783 1.00 58.91 87 ASN A O 1
ATOM 711 N N . ARG A 1 88 ? 39.827 18.134 -46.680 1.00 61.16 88 ARG A N 1
ATOM 712 C CA . ARG A 1 88 ? 38.575 17.740 -47.372 1.00 61.16 88 ARG A CA 1
ATOM 713 C C . ARG A 1 88 ? 38.451 16.235 -47.610 1.00 61.16 88 ARG A C 1
ATOM 715 O O . ARG A 1 88 ? 37.342 15.703 -47.586 1.00 61.16 88 ARG A O 1
ATOM 722 N N . VAL A 1 89 ? 39.573 15.565 -47.873 1.00 65.62 89 VAL A N 1
ATOM 723 C CA . VAL A 1 89 ? 39.617 14.111 -48.097 1.00 65.62 89 VAL A CA 1
ATOM 724 C C . VAL A 1 89 ? 39.374 13.372 -46.780 1.00 65.62 89 VAL A C 1
ATOM 726 O O . VAL A 1 89 ? 38.542 12.470 -46.754 1.00 65.62 89 VAL A O 1
ATOM 729 N N . CYS A 1 90 ? 40.008 13.811 -45.686 1.00 67.25 90 CYS A N 1
ATOM 730 C CA . CYS A 1 90 ? 39.771 13.287 -44.337 1.00 67.25 90 CYS A CA 1
ATOM 731 C C . CYS A 1 90 ? 38.294 13.433 -43.928 1.00 67.25 90 CYS A C 1
ATOM 733 O O . CYS A 1 90 ? 37.644 12.439 -43.606 1.00 67.25 90 CYS A O 1
ATOM 735 N N . ASP A 1 91 ? 37.722 14.635 -44.065 1.00 67.44 91 ASP A N 1
ATOM 736 C CA . ASP A 1 91 ? 36.314 14.889 -43.735 1.00 67.44 91 ASP A CA 1
ATOM 737 C C . ASP A 1 91 ? 35.351 14.030 -44.575 1.00 67.44 91 ASP A C 1
ATOM 739 O O . ASP A 1 91 ? 34.363 13.508 -44.061 1.00 67.44 91 ASP A O 1
ATOM 743 N N . SER A 1 92 ? 35.637 13.851 -45.869 1.00 67.19 92 SER A N 1
ATOM 744 C CA . SER A 1 92 ? 34.792 13.057 -46.773 1.00 67.19 92 SER A CA 1
ATOM 745 C C . SER A 1 92 ? 34.887 11.553 -46.505 1.00 67.19 92 SER A C 1
ATOM 747 O O . SER A 1 92 ? 33.881 10.855 -46.624 1.00 67.19 92 SER A O 1
ATOM 749 N N . LEU A 1 93 ? 36.068 11.054 -46.123 1.00 70.69 93 LEU A N 1
ATOM 750 C CA . LEU A 1 93 ? 36.288 9.651 -45.762 1.00 70.69 93 LEU A CA 1
ATOM 751 C C . LEU A 1 93 ? 35.629 9.303 -44.438 1.00 70.69 93 LEU A C 1
ATOM 753 O O . LEU A 1 93 ? 34.867 8.346 -44.384 1.00 70.69 93 LEU A O 1
ATOM 757 N N . VAL A 1 94 ? 35.877 10.091 -43.388 1.00 71.12 94 VAL A N 1
ATOM 758 C CA . VAL A 1 94 ? 35.277 9.843 -42.072 1.00 71.12 94 VAL A CA 1
ATOM 759 C C . VAL A 1 94 ? 33.759 9.965 -42.161 1.00 71.12 94 VAL A C 1
ATOM 761 O O . VAL A 1 94 ? 33.047 9.104 -41.646 1.00 71.12 94 VAL A O 1
ATOM 764 N N . ARG A 1 95 ? 33.245 10.965 -42.893 1.00 72.69 95 ARG A N 1
ATOM 765 C CA . ARG A 1 95 ? 31.807 11.089 -43.156 1.00 72.69 95 ARG A CA 1
ATOM 766 C C . ARG A 1 95 ? 31.268 9.871 -43.901 1.00 72.69 95 ARG A C 1
ATOM 768 O O . ARG A 1 95 ? 30.286 9.307 -43.442 1.00 72.69 95 ARG A O 1
ATOM 775 N N . GLY A 1 96 ? 31.907 9.445 -44.991 1.00 65.12 96 GLY A N 1
ATOM 776 C CA . GLY A 1 96 ? 31.482 8.280 -45.773 1.00 65.12 96 GLY A CA 1
ATOM 777 C C . GLY A 1 96 ? 31.515 6.968 -44.985 1.00 65.12 96 GLY A C 1
ATOM 778 O O . GLY A 1 96 ? 30.572 6.184 -45.066 1.00 65.12 96 GLY A O 1
ATOM 779 N N . LEU A 1 97 ? 32.541 6.758 -44.158 1.00 67.88 97 LEU A N 1
ATOM 780 C CA . LEU A 1 97 ? 32.657 5.570 -43.308 1.00 67.88 97 LEU A CA 1
ATOM 781 C C . LEU A 1 97 ? 31.591 5.544 -42.200 1.00 67.88 97 LEU A C 1
ATOM 783 O O . LEU A 1 97 ? 30.999 4.509 -41.901 1.00 67.88 97 LEU A O 1
ATOM 787 N N . CYS A 1 98 ? 31.282 6.702 -41.616 1.00 69.62 98 CYS A N 1
ATOM 788 C CA . CYS A 1 98 ? 30.263 6.794 -40.575 1.00 69.62 98 CYS A CA 1
ATOM 789 C C . CYS A 1 98 ? 28.835 6.706 -41.130 1.00 69.62 98 CYS A C 1
ATOM 791 O O . CYS A 1 98 ? 27.975 6.105 -40.490 1.00 69.62 98 CYS A O 1
ATOM 793 N N . THR A 1 99 ? 28.553 7.304 -42.295 1.00 64.88 99 THR A N 1
ATOM 794 C CA . THR A 1 99 ? 27.185 7.380 -42.834 1.00 64.88 99 THR A CA 1
ATOM 795 C C . THR A 1 99 ? 26.832 6.241 -43.786 1.00 64.88 99 THR A C 1
ATOM 797 O O . THR A 1 99 ? 25.697 5.771 -43.745 1.00 64.88 99 THR A O 1
ATOM 800 N N . VAL A 1 100 ? 27.764 5.793 -44.636 1.00 61.00 100 VAL A N 1
ATOM 801 C CA . VAL A 1 100 ? 27.489 4.809 -45.699 1.00 61.00 100 VAL A CA 1
ATOM 802 C C . VAL A 1 100 ? 27.902 3.400 -45.281 1.00 61.00 100 VAL A C 1
ATOM 804 O O . VAL A 1 100 ? 27.107 2.480 -45.452 1.00 61.00 100 VAL A O 1
ATOM 807 N N . SER A 1 101 ? 29.091 3.214 -44.694 1.00 58.66 101 SER A N 1
ATOM 808 C CA . SER A 1 101 ? 29.542 1.884 -44.241 1.00 58.66 101 SER A CA 1
ATOM 809 C C . SER A 1 101 ? 29.174 1.555 -42.787 1.00 58.66 101 SER A C 1
ATOM 811 O O . SER A 1 101 ? 29.385 0.425 -42.360 1.00 58.66 101 SER A O 1
ATOM 813 N N . LYS A 1 102 ? 28.586 2.505 -42.038 1.00 66.56 102 LYS A N 1
ATOM 814 C CA . LYS A 1 102 ? 28.187 2.368 -40.618 1.00 66.56 102 LYS A CA 1
ATOM 815 C C . LYS A 1 102 ? 29.322 1.915 -39.678 1.00 66.56 102 LYS A C 1
ATOM 817 O O . LYS A 1 102 ? 29.046 1.394 -38.600 1.00 66.56 102 LYS A O 1
ATOM 822 N N . ASP A 1 103 ? 30.583 2.138 -40.048 1.00 70.00 103 ASP A N 1
ATOM 823 C CA . ASP A 1 103 ? 31.752 1.714 -39.265 1.00 70.00 103 ASP A CA 1
ATOM 824 C C . ASP A 1 103 ? 32.441 2.923 -38.611 1.00 70.00 103 ASP A C 1
ATOM 826 O O . ASP A 1 103 ? 33.453 3.456 -39.077 1.00 70.00 103 ASP A O 1
ATOM 830 N N . SER A 1 104 ? 31.839 3.400 -37.517 1.00 75.31 104 SER A N 1
ATOM 831 C CA . SER A 1 104 ? 32.323 4.568 -36.769 1.00 75.31 104 SER A CA 1
ATOM 832 C C . SER A 1 104 ? 33.633 4.310 -36.010 1.00 75.31 104 SER A C 1
ATOM 834 O O . SER A 1 104 ? 34.384 5.255 -35.774 1.00 75.31 104 SER A O 1
ATOM 836 N N . GLU A 1 105 ? 33.954 3.055 -35.667 1.00 73.69 105 GLU A N 1
ATOM 837 C CA . GLU A 1 105 ? 35.214 2.685 -34.994 1.00 73.69 105 GLU A CA 1
ATOM 838 C C . GLU A 1 105 ? 36.407 2.807 -35.947 1.00 73.69 105 GLU A C 1
ATOM 840 O O . GLU A 1 105 ? 37.426 3.412 -35.599 1.00 73.69 105 GLU A O 1
ATOM 845 N N . ARG A 1 106 ? 36.270 2.325 -37.191 1.00 69.25 106 ARG A N 1
ATOM 846 C CA . ARG A 1 106 ? 37.280 2.582 -38.228 1.00 69.25 106 ARG A CA 1
ATOM 847 C C . ARG A 1 106 ? 37.404 4.068 -38.548 1.00 69.25 106 ARG A C 1
ATOM 849 O O . ARG A 1 106 ? 38.522 4.546 -38.726 1.00 69.25 106 ARG A O 1
ATOM 856 N N . GLY A 1 107 ? 36.290 4.804 -38.558 1.00 70.81 107 GLY A N 1
ATOM 857 C CA . GLY A 1 107 ? 36.290 6.264 -38.696 1.00 70.81 107 GLY A CA 1
ATOM 858 C C . GLY A 1 107 ? 37.107 6.974 -37.606 1.00 70.81 107 GLY A C 1
ATOM 859 O O . GLY A 1 107 ? 37.882 7.878 -37.916 1.00 70.81 107 GLY A O 1
ATOM 860 N N . LEU A 1 108 ? 36.998 6.527 -36.350 1.00 74.38 108 LEU A N 1
ATOM 861 C CA . LEU A 1 108 ? 37.771 7.049 -35.217 1.00 74.38 108 LEU A CA 1
ATOM 862 C C . LEU A 1 108 ? 39.261 6.684 -35.296 1.00 74.38 108 LEU A C 1
ATOM 864 O O . LEU A 1 108 ? 40.108 7.540 -35.045 1.00 74.38 108 LEU A O 1
ATOM 868 N N . SER A 1 109 ? 39.591 5.439 -35.659 1.00 75.00 109 SER A N 1
ATOM 869 C CA . SER A 1 109 ? 40.985 5.015 -35.876 1.00 75.00 109 SER A CA 1
ATOM 870 C C . SER A 1 109 ? 41.652 5.872 -36.945 1.00 75.00 109 SER A C 1
ATOM 872 O O . SER A 1 109 ? 42.735 6.398 -36.719 1.00 75.00 109 SER A O 1
ATOM 874 N N . LEU A 1 110 ? 40.976 6.065 -38.080 1.00 70.00 110 LEU A N 1
ATOM 875 C CA . LEU A 1 110 ? 41.486 6.852 -39.196 1.00 70.00 110 LEU A CA 1
ATOM 876 C C . LEU A 1 110 ? 41.693 8.322 -38.799 1.00 70.00 110 LEU A C 1
ATOM 878 O O . LEU A 1 110 ? 42.691 8.928 -39.174 1.00 70.00 110 LEU A O 1
ATOM 882 N N . LEU A 1 111 ? 40.781 8.889 -38.001 1.00 74.12 111 LEU A N 1
ATOM 883 C CA . LEU A 1 111 ? 40.935 10.237 -37.454 1.00 74.12 111 LEU A CA 1
ATOM 884 C C . LEU A 1 111 ? 42.174 10.343 -36.548 1.00 74.12 111 LEU A C 1
ATOM 886 O O . LEU A 1 111 ? 42.949 11.285 -36.700 1.00 74.12 111 LEU A O 1
ATOM 890 N N . LYS A 1 112 ? 42.384 9.379 -35.638 1.00 72.88 112 LYS A N 1
ATOM 891 C CA . LYS A 1 112 ? 43.572 9.328 -34.765 1.00 72.88 112 LYS A CA 1
ATOM 892 C C . LYS A 1 112 ? 44.865 9.180 -35.581 1.00 72.88 112 LYS A C 1
ATOM 894 O O . LYS A 1 112 ? 45.848 9.845 -35.262 1.00 72.88 112 LYS A O 1
ATOM 899 N N . ASP A 1 113 ? 44.850 8.383 -36.649 1.00 68.38 113 ASP A N 1
ATOM 900 C CA . ASP A 1 113 ? 45.987 8.216 -37.566 1.00 68.38 113 ASP A CA 1
ATOM 901 C C . ASP A 1 113 ? 46.290 9.525 -38.324 1.00 68.38 113 ASP A C 1
ATOM 903 O O . ASP A 1 113 ? 47.438 9.963 -38.382 1.00 68.38 113 ASP A O 1
ATOM 907 N N . PHE A 1 114 ? 45.264 10.235 -38.811 1.00 68.56 114 PHE A N 1
ATOM 908 C CA . PHE A 1 114 ? 45.433 11.535 -39.470 1.00 68.56 114 PHE A CA 1
ATOM 909 C C . PHE A 1 114 ? 45.948 12.640 -38.544 1.00 68.56 114 PHE A C 1
ATOM 911 O O . PHE A 1 114 ? 46.691 13.506 -39.003 1.00 68.56 114 PHE A O 1
ATOM 918 N N . LEU A 1 115 ? 45.586 12.620 -37.259 1.00 67.38 115 LEU A N 1
ATOM 919 C CA . LEU A 1 115 ? 46.065 13.590 -36.267 1.00 67.38 115 LEU A CA 1
ATOM 920 C C . LEU A 1 115 ? 47.556 13.422 -35.929 1.00 67.38 115 LEU A C 1
ATOM 922 O O . LEU A 1 115 ? 48.183 14.375 -35.470 1.00 67.38 115 LEU A O 1
ATOM 926 N N . ARG A 1 116 ? 48.144 12.244 -36.185 1.00 66.06 116 ARG A N 1
ATOM 927 C CA . ARG A 1 116 ? 49.591 12.000 -36.037 1.00 66.06 116 ARG A CA 1
ATOM 928 C C . ARG A 1 116 ? 50.420 12.607 -37.175 1.00 66.06 116 ARG A C 1
ATOM 930 O O . ARG A 1 116 ? 51.635 12.716 -37.039 1.00 66.06 116 ARG A O 1
ATOM 937 N N . ILE A 1 117 ? 49.788 12.995 -38.285 1.00 64.12 117 ILE A N 1
ATOM 938 C CA . ILE A 1 117 ? 50.453 13.572 -39.458 1.00 64.12 117 ILE A CA 1
ATOM 939 C C . ILE A 1 117 ? 50.478 15.101 -39.333 1.00 64.12 117 ILE A C 1
ATOM 941 O O . ILE A 1 117 ? 49.433 15.756 -39.354 1.00 64.12 117 ILE A O 1
ATOM 945 N N . ASP A 1 118 ? 51.676 15.693 -39.288 1.00 50.28 118 ASP A N 1
ATOM 946 C CA . ASP A 1 118 ? 51.828 17.148 -39.181 1.00 50.28 118 ASP A CA 1
ATOM 947 C C . ASP A 1 118 ? 51.120 17.899 -40.335 1.00 50.28 118 ASP A C 1
ATOM 949 O O . ASP A 1 118 ? 51.288 17.625 -41.536 1.00 50.28 118 ASP A O 1
ATOM 953 N N . GLY A 1 119 ? 50.288 18.875 -39.950 1.00 54.97 119 GLY A N 1
ATOM 954 C CA . GLY A 1 119 ? 49.566 19.777 -40.853 1.00 54.97 119 GLY A CA 1
ATOM 955 C C . GLY A 1 119 ? 48.152 19.347 -41.277 1.00 54.97 119 GLY A C 1
ATOM 956 O O . GLY A 1 119 ? 47.542 20.063 -42.071 1.00 54.97 119 GLY A O 1
ATOM 957 N N . VAL A 1 120 ? 47.606 18.226 -40.782 1.00 60.34 120 VAL A N 1
ATOM 958 C CA . VAL A 1 120 ? 46.181 17.874 -40.964 1.00 60.34 120 VAL A CA 1
ATOM 959 C C . VAL A 1 120 ? 45.361 18.476 -39.818 1.00 60.34 120 VAL A C 1
ATOM 961 O O . VAL A 1 120 ? 45.615 18.191 -38.653 1.00 60.34 120 VAL A O 1
ATOM 964 N N . ARG A 1 121 ? 44.350 19.291 -40.136 1.00 61.16 121 ARG A N 1
ATOM 965 C CA . ARG A 1 121 ? 43.355 19.772 -39.160 1.00 61.16 121 ARG A CA 1
ATOM 966 C C . ARG A 1 121 ? 41.968 19.323 -39.622 1.00 61.16 121 ARG A C 1
ATOM 968 O O . ARG A 1 121 ? 41.406 19.972 -40.509 1.00 61.16 121 ARG A O 1
ATOM 975 N N . PRO A 1 122 ? 41.441 18.203 -39.094 1.00 68.69 122 PRO A N 1
ATOM 976 C CA . PRO A 1 122 ? 40.096 17.739 -39.423 1.00 68.69 122 PRO A CA 1
ATOM 977 C C . PRO A 1 122 ? 39.065 18.816 -39.086 1.00 68.69 122 PRO A C 1
ATOM 979 O O . PRO A 1 122 ? 39.245 19.564 -38.128 1.00 68.69 122 PRO A O 1
ATOM 982 N N . SER A 1 123 ? 37.983 18.926 -39.853 1.00 70.94 123 SER A N 1
ATOM 983 C CA . SER A 1 123 ? 36.964 19.932 -39.546 1.00 70.94 123 SER A CA 1
ATOM 984 C C . SER A 1 123 ? 36.246 19.623 -38.227 1.00 70.94 123 SER A C 1
ATOM 986 O O . SER A 1 123 ? 36.008 18.461 -37.897 1.00 70.94 123 SER A O 1
ATOM 988 N N . SER A 1 124 ? 35.802 20.669 -37.521 1.00 72.69 124 SER A N 1
ATOM 989 C CA . SER A 1 124 ? 34.918 20.531 -36.350 1.00 72.69 124 SER A CA 1
ATOM 990 C C . SER A 1 124 ? 33.689 19.653 -36.665 1.00 72.69 124 SER A C 1
ATOM 992 O O . SER A 1 124 ? 33.315 18.784 -35.882 1.00 72.69 124 SER A O 1
ATOM 994 N N . SER A 1 125 ? 33.150 19.750 -37.890 1.00 69.94 125 SER A N 1
ATOM 995 C CA . SER A 1 125 ? 32.011 18.936 -38.340 1.00 69.94 125 SER A CA 1
ATOM 996 C C . SER A 1 125 ? 32.261 17.422 -38.309 1.00 69.94 125 SER A C 1
ATOM 998 O O . SER A 1 125 ? 31.326 16.650 -38.096 1.00 69.94 125 SER A O 1
ATOM 1000 N N . THR A 1 126 ? 33.510 16.989 -38.495 1.00 74.88 126 THR A N 1
ATOM 1001 C CA . THR A 1 126 ? 33.903 15.574 -38.472 1.00 74.88 126 THR A CA 1
ATOM 1002 C C . THR A 1 126 ? 33.923 15.031 -37.045 1.00 74.88 126 THR A C 1
ATOM 1004 O O . THR A 1 126 ? 33.427 13.928 -36.807 1.00 74.88 126 THR A O 1
ATOM 1007 N N . PHE A 1 127 ? 34.392 15.832 -36.083 1.00 75.50 127 PHE A N 1
ATOM 1008 C CA . PHE A 1 127 ? 34.297 15.510 -34.658 1.00 75.50 127 PHE A CA 1
ATOM 1009 C C . PHE A 1 127 ? 32.836 15.469 -34.189 1.00 75.50 127 PHE A C 1
ATOM 1011 O O . PHE A 1 127 ? 32.423 14.476 -33.591 1.00 75.50 127 PHE A O 1
ATOM 1018 N N . CYS A 1 128 ? 32.018 16.470 -34.542 1.00 77.62 128 CYS A N 1
ATOM 1019 C CA . CYS A 1 128 ? 30.589 16.502 -34.200 1.00 77.62 128 CYS A CA 1
ATOM 1020 C C . CYS A 1 128 ? 29.829 15.276 -34.732 1.00 77.62 128 CYS A C 1
ATOM 1022 O O . CYS A 1 128 ? 28.976 14.716 -34.041 1.00 77.62 128 CYS A O 1
ATOM 1024 N N . LEU A 1 129 ? 30.147 14.828 -35.952 1.00 78.06 129 LEU A N 1
ATOM 1025 C CA . LEU A 1 129 ? 29.524 13.658 -36.570 1.00 78.06 129 LEU A CA 1
ATOM 1026 C C . LEU A 1 129 ? 29.884 12.357 -35.837 1.00 78.06 129 LEU A C 1
ATOM 1028 O O . LEU A 1 129 ? 28.994 11.551 -35.565 1.00 78.06 129 LEU A O 1
ATOM 1032 N N . LEU A 1 130 ? 31.157 12.166 -35.479 1.00 78.88 130 LEU A N 1
ATOM 1033 C CA . LEU A 1 130 ? 31.599 11.004 -34.704 1.00 78.88 130 LEU A CA 1
ATOM 1034 C C . LEU A 1 130 ? 31.011 11.006 -33.291 1.00 78.88 130 LEU A C 1
ATOM 1036 O O . LEU A 1 130 ? 30.492 9.979 -32.859 1.00 78.88 130 LEU A O 1
ATOM 1040 N N . ILE A 1 131 ? 31.009 12.156 -32.608 1.00 81.38 131 ILE A N 1
ATOM 1041 C CA . ILE A 1 131 ? 30.379 12.313 -31.289 1.00 81.38 131 ILE A CA 1
ATOM 1042 C C . ILE A 1 131 ? 28.897 11.942 -31.365 1.00 81.38 131 ILE A C 1
ATOM 1044 O O . ILE A 1 131 ? 28.420 11.168 -30.537 1.00 81.38 131 ILE A O 1
ATOM 1048 N N . CYS A 1 132 ? 28.171 12.412 -32.383 1.00 79.12 132 CYS A N 1
ATOM 1049 C CA . CYS A 1 132 ? 26.768 12.054 -32.578 1.00 79.12 132 CYS A CA 1
ATOM 1050 C C . CYS A 1 132 ? 26.584 10.544 -32.821 1.00 79.12 132 CYS A C 1
ATOM 1052 O O . CYS A 1 132 ? 25.690 9.931 -32.234 1.00 79.12 132 CYS A O 1
ATOM 1054 N N . CYS A 1 133 ? 27.438 9.919 -33.641 1.00 79.12 133 CYS A N 1
ATOM 1055 C CA . CYS A 1 133 ? 27.373 8.481 -33.922 1.00 79.12 133 CYS A CA 1
ATOM 1056 C C . CYS A 1 133 ? 27.651 7.635 -32.670 1.00 79.12 133 CYS A C 1
ATOM 1058 O O . CYS A 1 133 ? 26.848 6.767 -32.333 1.00 79.12 133 CYS A O 1
ATOM 1060 N N . PHE A 1 134 ? 28.723 7.925 -31.928 1.00 80.12 134 PHE A N 1
ATOM 1061 C CA . PHE A 1 134 ? 29.048 7.194 -30.701 1.00 80.12 134 PHE A CA 1
ATOM 1062 C C . PHE A 1 134 ? 28.035 7.443 -29.580 1.00 80.12 134 PHE A C 1
ATOM 1064 O O . PHE A 1 134 ? 27.652 6.495 -28.894 1.00 80.12 134 PHE A O 1
ATOM 1071 N N . SER A 1 135 ? 27.508 8.666 -29.460 1.00 80.69 135 SER A N 1
ATOM 1072 C CA . SER A 1 135 ? 26.420 8.978 -28.523 1.00 80.69 135 SER A CA 1
ATOM 1073 C C . SER A 1 135 ? 25.150 8.190 -28.862 1.00 80.69 135 SER A C 1
ATOM 1075 O O . SER A 1 135 ? 24.478 7.680 -27.965 1.00 80.69 135 SER A O 1
ATOM 1077 N N . ARG A 1 136 ? 24.821 8.018 -30.155 1.00 76.56 136 ARG A N 1
ATOM 1078 C CA . ARG A 1 136 ? 23.715 7.152 -30.621 1.00 76.56 136 ARG A CA 1
ATOM 1079 C C . ARG A 1 136 ? 23.924 5.684 -30.266 1.00 76.56 136 ARG A C 1
ATOM 1081 O O . ARG A 1 136 ? 22.958 5.023 -29.901 1.00 76.56 136 ARG A O 1
ATOM 1088 N N . MET A 1 137 ? 25.164 5.210 -30.324 1.00 76.50 137 MET A N 1
ATOM 1089 C CA . MET A 1 137 ? 25.543 3.846 -29.946 1.00 76.50 137 MET A CA 1
ATOM 1090 C C . MET A 1 137 ? 25.678 3.641 -28.428 1.00 76.50 137 MET A C 1
ATOM 1092 O O . MET A 1 137 ? 25.855 2.507 -27.998 1.00 76.50 137 MET A O 1
ATOM 1096 N N . GLY A 1 138 ? 25.617 4.707 -27.620 1.00 73.25 138 GLY A N 1
ATOM 1097 C CA . GLY A 1 138 ? 25.790 4.642 -26.163 1.00 73.25 138 GLY A CA 1
ATOM 1098 C C . GLY A 1 138 ? 27.234 4.408 -25.701 1.00 73.25 138 GLY A C 1
ATOM 1099 O O . GLY A 1 138 ? 27.454 4.116 -24.532 1.00 73.25 138 GLY A O 1
ATOM 1100 N N . LYS A 1 139 ? 28.231 4.539 -26.587 1.00 81.06 139 LYS A N 1
ATOM 1101 C CA . LYS A 1 139 ? 29.654 4.355 -26.253 1.00 81.06 139 LYS A CA 1
ATOM 1102 C C . LYS A 1 139 ? 30.267 5.660 -25.735 1.00 81.06 139 LYS A C 1
ATOM 1104 O O . LYS A 1 139 ? 31.014 6.320 -26.458 1.00 81.06 139 LYS A O 1
ATOM 1109 N N . MET A 1 140 ? 29.933 6.046 -24.504 1.00 81.06 140 MET A N 1
ATOM 1110 C CA . MET A 1 140 ? 30.351 7.341 -23.947 1.00 81.06 140 MET A CA 1
ATOM 1111 C C . MET A 1 140 ? 31.862 7.445 -23.692 1.00 81.06 140 MET A C 1
ATOM 1113 O O . MET A 1 140 ? 32.407 8.528 -23.870 1.00 81.06 140 MET A O 1
ATOM 1117 N N . ASP A 1 141 ? 32.566 6.339 -23.434 1.00 79.12 141 ASP A N 1
ATOM 1118 C CA . ASP A 1 141 ? 34.035 6.339 -23.285 1.00 79.12 141 ASP A CA 1
ATOM 1119 C C . ASP A 1 141 ? 34.737 6.884 -24.540 1.00 79.12 141 ASP A C 1
ATOM 1121 O O . ASP A 1 141 ? 35.642 7.710 -24.473 1.00 79.12 141 ASP A O 1
ATOM 1125 N N . ARG A 1 142 ? 34.251 6.490 -25.726 1.00 79.25 142 ARG A N 1
ATOM 1126 C CA . ARG A 1 142 ? 34.761 6.979 -27.019 1.00 79.25 142 ARG A CA 1
ATOM 1127 C C . ARG A 1 142 ? 34.388 8.433 -27.292 1.00 79.25 142 ARG A C 1
ATOM 1129 O O . ARG A 1 142 ? 35.098 9.120 -28.023 1.00 79.25 142 ARG A O 1
ATOM 1136 N N . VAL A 1 143 ? 33.264 8.891 -26.745 1.00 81.56 143 VAL A N 1
ATOM 1137 C CA . VAL A 1 143 ? 32.854 10.297 -26.824 1.00 81.56 143 VAL A CA 1
ATOM 1138 C C . VAL A 1 143 ? 33.777 11.155 -25.962 1.00 81.56 143 VAL A C 1
ATOM 1140 O O . VAL A 1 143 ? 34.202 12.208 -26.425 1.00 81.56 143 VAL A O 1
ATOM 1143 N N . ILE A 1 144 ? 34.148 10.687 -24.768 1.00 79.44 144 ILE A N 1
ATOM 1144 C CA . ILE A 1 144 ? 35.107 11.365 -23.886 1.00 79.44 144 ILE A CA 1
ATOM 1145 C C . ILE A 1 144 ? 36.486 11.440 -24.557 1.00 79.44 144 ILE A C 1
ATOM 1147 O O . ILE A 1 144 ? 37.005 12.546 -24.687 1.00 79.44 144 ILE A O 1
ATOM 1151 N N . ASP A 1 145 ? 36.999 10.331 -25.116 1.00 79.56 145 ASP A N 1
ATOM 1152 C CA . ASP A 1 145 ? 38.237 10.318 -25.926 1.00 79.56 145 ASP A CA 1
ATOM 1153 C C . ASP A 1 145 ? 38.223 11.424 -27.007 1.00 79.56 145 ASP A C 1
ATOM 1155 O O . ASP A 1 145 ? 39.223 12.091 -27.265 1.00 79.56 145 ASP A O 1
ATOM 1159 N N . LEU A 1 146 ? 37.086 11.604 -27.689 1.00 79.44 146 LEU A N 1
ATOM 1160 C CA . LEU A 1 146 ? 36.922 12.603 -28.748 1.00 79.44 146 LEU A CA 1
ATOM 1161 C C . LEU A 1 146 ? 36.847 14.038 -28.210 1.00 79.44 146 LEU A C 1
ATOM 1163 O O . LEU A 1 146 ? 37.386 14.941 -28.847 1.00 79.44 146 LEU A O 1
ATOM 1167 N N . LEU A 1 147 ? 36.198 14.258 -27.064 1.00 76.94 147 LEU A N 1
ATOM 1168 C CA . LEU A 1 147 ? 36.120 15.568 -26.408 1.00 76.94 147 LEU A CA 1
ATOM 1169 C C . LEU A 1 147 ? 37.491 16.009 -25.871 1.00 76.94 147 LEU A C 1
ATOM 1171 O O . LEU A 1 147 ? 37.844 17.183 -25.997 1.00 76.94 147 LEU A O 1
ATOM 1175 N N . GLU A 1 148 ? 38.290 15.078 -25.347 1.00 77.75 148 GLU A N 1
ATOM 1176 C CA . GLU A 1 148 ? 39.683 15.326 -24.956 1.00 77.75 148 GLU A CA 1
ATOM 1177 C C . GLU A 1 148 ? 40.536 15.711 -26.170 1.00 77.75 148 GLU A C 1
ATOM 1179 O O . GLU A 1 148 ? 41.242 16.718 -26.132 1.00 77.75 148 GLU A O 1
ATOM 1184 N N . LEU A 1 149 ? 40.393 14.994 -27.292 1.00 76.62 149 LEU A N 1
ATOM 1185 C CA . LEU A 1 149 ? 41.081 15.330 -28.544 1.00 76.62 149 LEU A CA 1
ATOM 1186 C C . LEU A 1 149 ? 40.677 16.705 -29.099 1.00 76.62 149 LEU A C 1
ATOM 1188 O O . LEU A 1 149 ? 41.519 17.409 -29.650 1.00 76.62 149 LEU A O 1
ATOM 1192 N N . MET A 1 150 ? 39.413 17.116 -28.960 1.00 73.81 150 MET A N 1
ATOM 1193 C CA . MET A 1 150 ? 38.967 18.464 -29.353 1.00 73.81 150 MET A CA 1
ATOM 1194 C C . MET A 1 150 ? 39.559 19.572 -28.467 1.00 73.81 150 MET A C 1
ATOM 1196 O O . MET A 1 150 ? 39.719 20.704 -28.936 1.00 73.81 150 MET A O 1
ATOM 1200 N N . SER A 1 151 ? 39.882 19.232 -27.217 1.00 71.50 151 SER A N 1
ATOM 1201 C CA . SER A 1 151 ? 40.419 20.136 -26.191 1.00 71.50 151 SER A CA 1
ATOM 1202 C C . SER A 1 151 ? 41.947 20.249 -26.214 1.00 71.50 151 SER A C 1
ATOM 1204 O O . SER A 1 151 ? 42.498 21.088 -25.505 1.00 71.50 151 SER A O 1
ATOM 1206 N N . ASP A 1 152 ? 42.630 19.437 -27.028 1.00 74.88 152 ASP A N 1
ATOM 1207 C CA . ASP A 1 152 ? 44.086 19.467 -27.185 1.00 74.88 152 ASP A CA 1
ATOM 1208 C C . ASP A 1 152 ? 44.564 20.855 -27.662 1.00 74.88 152 ASP A C 1
ATOM 1210 O 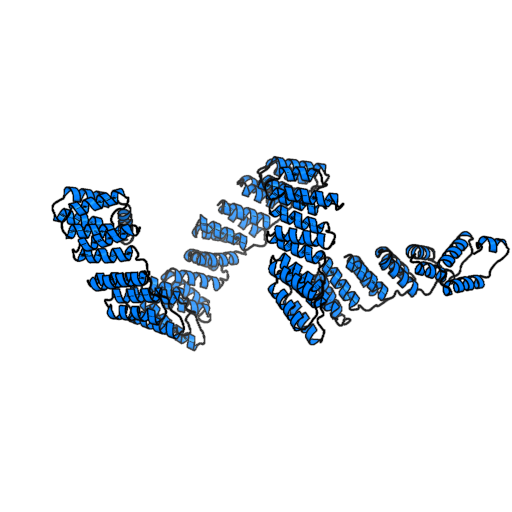O . ASP A 1 152 ? 43.970 21.487 -28.551 1.00 74.88 152 ASP A O 1
ATOM 1214 N N . ASP A 1 153 ? 45.680 21.322 -27.094 1.00 59.19 153 ASP A N 1
ATOM 1215 C CA . ASP A 1 153 ? 46.258 22.654 -27.297 1.00 59.19 153 ASP A CA 1
ATOM 1216 C C . ASP A 1 153 ? 46.570 22.958 -28.773 1.00 59.19 153 ASP A C 1
ATOM 1218 O O . ASP A 1 153 ? 46.652 24.124 -29.173 1.00 59.19 153 ASP A O 1
ATOM 1222 N N . ARG A 1 154 ? 46.706 21.913 -29.602 1.00 59.47 154 ARG A N 1
ATOM 1223 C CA . ARG A 1 154 ? 46.963 21.997 -31.048 1.00 59.47 154 ARG A CA 1
ATOM 1224 C C . ARG A 1 154 ? 45.729 22.337 -31.900 1.00 59.47 154 ARG A C 1
ATOM 1226 O O . ARG A 1 154 ? 45.909 22.874 -33.002 1.00 59.47 154 ARG A O 1
ATOM 1233 N N . LEU A 1 155 ? 44.513 22.008 -31.443 1.00 63.50 155 LEU A N 1
ATOM 1234 C CA . LEU A 1 155 ? 43.264 22.103 -32.222 1.00 63.50 155 LEU A CA 1
ATOM 1235 C C . LEU A 1 155 ? 42.301 23.184 -31.709 1.00 63.50 155 LEU A C 1
ATOM 1237 O O . LEU A 1 155 ? 41.792 23.946 -32.531 1.00 63.50 155 LEU A O 1
ATOM 1241 N N . LYS A 1 156 ? 42.074 23.262 -30.388 1.00 62.69 156 LYS A N 1
ATOM 1242 C CA . LYS A 1 156 ? 41.170 24.220 -29.710 1.00 62.69 156 LYS A CA 1
ATOM 1243 C C . LYS A 1 156 ? 39.835 24.447 -30.438 1.00 62.69 156 LYS A C 1
ATOM 1245 O O . LYS A 1 156 ? 39.504 25.578 -30.803 1.00 62.69 156 LYS A O 1
ATOM 1250 N N . TYR A 1 157 ? 39.060 23.384 -30.661 1.00 69.88 157 TYR A N 1
ATOM 1251 C CA . TYR A 1 157 ? 37.708 23.539 -31.208 1.00 69.88 157 TYR A CA 1
ATOM 1252 C C . TYR A 1 157 ? 36.717 23.924 -30.099 1.00 69.88 157 TYR A C 1
ATOM 1254 O O . TYR A 1 157 ? 36.692 23.261 -29.064 1.00 69.88 157 TYR A O 1
ATOM 1262 N N . PRO A 1 158 ? 35.886 24.968 -30.288 1.00 61.34 158 PRO A N 1
ATOM 1263 C CA . PRO A 1 158 ? 34.888 25.342 -29.296 1.00 61.34 158 PRO A CA 1
ATOM 1264 C C . PRO A 1 158 ? 33.792 24.277 -29.208 1.00 61.34 158 PRO A C 1
ATOM 1266 O O . PRO A 1 158 ? 33.340 23.750 -30.228 1.00 61.34 158 PRO A O 1
ATOM 1269 N N . PHE A 1 159 ? 33.340 23.996 -27.986 1.00 68.38 159 PHE A N 1
ATOM 1270 C CA . PHE A 1 159 ? 32.133 23.210 -27.765 1.00 68.38 159 PHE A CA 1
ATOM 1271 C C . PHE A 1 159 ? 30.927 24.017 -28.245 1.00 68.38 159 PHE A C 1
ATOM 1273 O O . PHE A 1 159 ? 30.678 25.113 -27.746 1.00 68.38 159 PHE A O 1
ATOM 1280 N N . ASP A 1 160 ? 30.187 23.491 -29.217 1.00 71.56 160 ASP A N 1
ATOM 1281 C CA . ASP A 1 160 ? 28.940 24.091 -29.681 1.00 71.56 160 ASP A CA 1
ATOM 1282 C C . ASP A 1 160 ? 27.713 23.396 -29.058 1.00 71.56 160 ASP A C 1
ATOM 1284 O O . ASP A 1 160 ? 27.795 22.335 -28.427 1.00 71.56 160 ASP A O 1
ATOM 1288 N N . ASN A 1 161 ? 26.538 24.009 -29.226 1.00 72.31 161 ASN A N 1
ATOM 1289 C CA . ASN A 1 161 ? 25.277 23.467 -28.710 1.00 72.31 161 ASN A CA 1
ATOM 1290 C C . ASN A 1 161 ? 24.939 22.081 -29.292 1.00 72.31 161 ASN A C 1
ATOM 1292 O O . ASN A 1 161 ? 24.206 21.304 -28.677 1.00 72.31 161 ASN A O 1
ATOM 1296 N N . TYR A 1 162 ? 25.465 21.749 -30.474 1.00 74.69 162 TYR A N 1
ATOM 1297 C CA . TYR A 1 162 ? 25.213 20.474 -31.136 1.00 74.69 162 TYR A CA 1
ATOM 1298 C C . TYR A 1 162 ? 25.982 19.326 -30.469 1.00 74.69 162 TYR A C 1
ATOM 1300 O O . TYR A 1 162 ? 25.407 18.266 -30.202 1.00 74.69 162 TYR A O 1
ATOM 1308 N N . VAL A 1 163 ? 27.256 19.548 -30.134 1.00 77.56 163 VAL A N 1
ATOM 1309 C CA . VAL A 1 163 ? 28.059 18.621 -29.326 1.00 77.56 163 VAL A CA 1
ATOM 1310 C C . VAL A 1 163 ? 27.443 18.481 -27.939 1.00 77.56 163 VAL A C 1
ATOM 1312 O O . VAL A 1 163 ? 27.211 17.360 -27.492 1.00 77.56 163 VAL A O 1
ATOM 1315 N N . CYS A 1 164 ? 27.089 19.598 -27.296 1.00 79.50 164 CYS A N 1
ATOM 1316 C CA . CYS A 1 164 ? 26.510 19.589 -25.954 1.00 79.50 164 CYS A CA 1
ATOM 1317 C C . CYS A 1 164 ? 25.208 18.769 -25.884 1.00 79.50 164 CYS A C 1
ATOM 1319 O O . CYS A 1 164 ? 25.099 17.842 -25.083 1.00 79.50 164 CYS A O 1
ATOM 1321 N N . SER A 1 165 ? 24.252 19.026 -26.782 1.00 81.31 165 SER A N 1
ATOM 1322 C CA . SER A 1 165 ? 22.989 18.271 -26.841 1.00 81.31 165 SER A CA 1
ATOM 1323 C C . SER A 1 165 ? 23.182 16.787 -27.185 1.00 81.31 165 SER A C 1
ATOM 1325 O O . SER A 1 165 ? 22.502 15.932 -26.612 1.00 81.31 165 SER A O 1
ATOM 1327 N N . SER A 1 166 ? 24.134 16.456 -28.065 1.00 81.31 166 SER A N 1
ATOM 1328 C CA . SER A 1 166 ? 24.454 15.065 -28.422 1.00 81.31 166 SER A CA 1
ATOM 1329 C C . SER A 1 166 ? 25.032 14.283 -27.239 1.00 81.31 166 SER A C 1
ATOM 1331 O O . SER A 1 166 ? 24.613 13.151 -26.999 1.00 81.31 166 SER A O 1
ATOM 1333 N N . VAL A 1 167 ? 25.938 14.902 -26.476 1.00 82.56 167 VAL A N 1
ATOM 1334 C CA . VAL A 1 167 ? 26.574 14.314 -25.287 1.00 82.56 167 VAL A CA 1
ATOM 1335 C C . VAL A 1 167 ? 25.561 14.134 -24.156 1.00 82.56 167 VAL A C 1
ATOM 1337 O O . VAL A 1 167 ? 25.466 13.039 -23.603 1.00 82.56 167 VAL A O 1
ATOM 1340 N N . ILE A 1 168 ? 24.737 15.154 -23.869 1.00 83.56 168 ILE A N 1
ATOM 1341 C CA . ILE A 1 168 ? 23.645 15.059 -22.882 1.00 83.56 168 ILE A CA 1
ATOM 1342 C C . ILE A 1 168 ? 22.697 13.913 -23.261 1.00 83.56 168 ILE A C 1
ATOM 1344 O O . ILE A 1 168 ? 22.398 13.058 -22.432 1.00 83.56 168 ILE A O 1
ATOM 1348 N N . SER A 1 169 ? 22.269 13.835 -24.527 1.00 80.50 169 SER A N 1
ATOM 1349 C CA . SER A 1 169 ? 21.411 12.744 -25.012 1.00 80.50 169 SER A CA 1
ATOM 1350 C C . SER A 1 169 ? 22.079 11.367 -24.886 1.00 80.50 169 SER A C 1
ATOM 1352 O O . SER A 1 169 ? 21.403 10.387 -24.567 1.00 80.50 169 SER A O 1
ATOM 1354 N N . GLY A 1 170 ? 23.395 11.285 -25.107 1.00 80.31 170 GLY A N 1
ATOM 1355 C CA . GLY A 1 170 ? 24.197 10.077 -24.916 1.00 80.31 170 GLY A CA 1
ATOM 1356 C C . GLY A 1 170 ? 24.210 9.598 -23.461 1.00 80.31 170 GLY A C 1
ATOM 1357 O O . GLY A 1 170 ? 23.832 8.455 -23.201 1.00 80.31 170 GLY A O 1
ATOM 1358 N N . PHE A 1 171 ? 24.539 10.484 -22.513 1.00 81.12 171 PHE A N 1
ATOM 1359 C CA . PHE A 1 171 ? 24.527 10.187 -21.071 1.00 81.12 171 PHE A CA 1
ATOM 1360 C C . PHE A 1 171 ? 23.132 9.799 -20.567 1.00 81.12 171 PHE A C 1
ATOM 1362 O O . PHE A 1 171 ? 22.950 8.794 -19.879 1.00 81.12 171 PHE A O 1
ATOM 1369 N N . VAL A 1 172 ? 22.101 10.523 -21.010 1.00 79.50 172 VAL A N 1
ATOM 1370 C CA . VAL A 1 172 ? 20.709 10.174 -20.707 1.00 79.50 172 VAL A CA 1
ATOM 1371 C C . VAL A 1 172 ? 20.361 8.783 -21.246 1.00 79.50 172 VAL A C 1
ATOM 1373 O O . VAL A 1 172 ? 19.598 8.067 -20.597 1.00 79.50 172 VAL A O 1
ATOM 1376 N N . ARG A 1 173 ? 20.890 8.354 -22.400 1.00 75.31 173 ARG A N 1
ATOM 1377 C CA . ARG A 1 173 ? 20.588 7.036 -22.985 1.00 75.31 173 ARG A CA 1
ATOM 1378 C C . ARG A 1 173 ? 21.212 5.879 -22.202 1.00 75.31 173 ARG A C 1
ATOM 1380 O O . ARG A 1 173 ? 20.535 4.868 -22.049 1.00 75.31 173 ARG A O 1
ATOM 1387 N N . ILE A 1 174 ? 22.430 6.039 -21.684 1.00 79.56 174 ILE A N 1
ATOM 1388 C CA . ILE A 1 174 ? 23.092 5.009 -20.862 1.00 79.56 174 ILE A CA 1
ATOM 1389 C C . ILE A 1 174 ? 22.521 4.903 -19.440 1.00 79.56 174 ILE A C 1
ATOM 1391 O O . ILE A 1 174 ? 22.811 3.939 -18.747 1.00 79.56 174 ILE A O 1
ATOM 1395 N N . GLY A 1 175 ? 21.659 5.845 -19.039 1.00 76.31 175 GLY A N 1
ATOM 1396 C CA . GLY A 1 175 ? 20.999 5.819 -17.733 1.00 76.31 175 GLY A CA 1
ATOM 1397 C C . GLY A 1 175 ? 21.687 6.652 -16.656 1.00 76.31 175 GLY A C 1
ATOM 1398 O O . GLY A 1 175 ? 21.262 6.561 -15.516 1.00 76.31 175 GLY A O 1
ATOM 1399 N N . GLU A 1 176 ? 22.649 7.500 -17.031 1.00 80.81 176 GLU A N 1
ATOM 1400 C CA . GLU A 1 176 ? 23.439 8.355 -16.129 1.00 80.81 176 GLU A CA 1
ATOM 1401 C C . GLU A 1 176 ? 23.097 9.850 -16.345 1.00 80.81 176 GLU A C 1
ATOM 1403 O O . GLU A 1 176 ? 23.891 10.612 -16.913 1.00 80.81 176 GLU A O 1
ATOM 1408 N N . PRO A 1 177 ? 21.875 10.307 -16.007 1.00 81.19 177 PRO A N 1
ATOM 1409 C CA . PRO A 1 177 ? 21.456 11.694 -16.213 1.00 81.19 177 PRO A CA 1
ATOM 1410 C C . PRO A 1 177 ? 22.195 12.708 -15.317 1.00 81.19 177 PRO A C 1
ATOM 1412 O O . PRO A 1 177 ? 22.269 13.881 -15.681 1.00 81.19 177 PRO A O 1
ATOM 1415 N N . GLU A 1 178 ? 22.773 12.290 -14.190 1.00 82.44 178 GLU A N 1
ATOM 1416 C CA . GLU A 1 178 ? 23.575 13.121 -13.281 1.00 82.44 178 GLU A CA 1
ATOM 1417 C C . GLU A 1 178 ? 24.824 13.651 -13.990 1.00 82.44 178 GLU A C 1
ATOM 1419 O O . GLU A 1 178 ? 25.108 14.850 -13.953 1.00 82.44 178 GLU A O 1
ATOM 1424 N N . LEU A 1 179 ? 25.525 12.767 -14.708 1.00 82.62 179 LEU A N 1
ATOM 1425 C CA . LEU A 1 179 ? 26.692 13.122 -15.516 1.00 82.62 179 LEU A CA 1
ATOM 1426 C C . LEU A 1 179 ? 26.307 14.050 -16.674 1.00 82.62 179 LEU A C 1
ATOM 1428 O O . LEU A 1 179 ? 27.061 14.965 -17.006 1.00 82.62 179 LEU A O 1
ATOM 1432 N N . ALA A 1 180 ? 25.111 13.874 -17.244 1.00 83.31 180 ALA A N 1
ATOM 1433 C CA . ALA A 1 180 ? 24.590 14.746 -18.295 1.00 83.31 180 ALA A CA 1
ATOM 1434 C C . ALA A 1 180 ? 24.395 16.192 -17.798 1.00 83.31 180 ALA A C 1
ATOM 1436 O O . ALA A 1 180 ? 24.797 17.144 -18.470 1.00 83.31 180 ALA A O 1
ATOM 1437 N N . VAL A 1 181 ? 23.805 16.357 -16.609 1.00 82.94 181 VAL A N 1
ATOM 1438 C CA . VAL A 1 181 ? 23.591 17.670 -15.980 1.00 82.94 181 VAL A CA 1
ATOM 1439 C C . VAL A 1 181 ? 24.919 18.285 -15.537 1.00 82.94 181 VAL A C 1
ATOM 1441 O O . VAL A 1 181 ? 25.164 19.458 -15.816 1.00 82.94 181 VAL A O 1
ATOM 1444 N N . GLY A 1 182 ? 25.809 17.502 -14.918 1.00 80.88 182 GLY A N 1
ATOM 1445 C CA . GLY A 1 182 ? 27.137 17.971 -14.512 1.00 80.88 182 GLY A CA 1
ATOM 1446 C C . GLY A 1 182 ? 27.981 18.455 -15.696 1.00 80.88 182 GLY A C 1
ATOM 1447 O O . GLY A 1 182 ? 28.633 19.501 -15.615 1.00 80.88 182 GLY A O 1
ATOM 1448 N N . PHE A 1 183 ? 27.917 17.747 -16.829 1.00 82.44 183 PHE A N 1
ATOM 1449 C CA . PHE A 1 183 ? 28.560 18.167 -18.074 1.00 82.44 183 PHE A CA 1
ATOM 1450 C C . PHE A 1 183 ? 28.021 19.518 -18.564 1.00 82.44 183 PHE A C 1
ATOM 1452 O O . PHE A 1 183 ? 28.806 20.411 -18.882 1.00 82.44 183 PHE A O 1
ATOM 1459 N N . TYR A 1 184 ? 26.698 19.707 -18.564 1.00 82.81 184 TYR A N 1
ATOM 1460 C CA . TYR A 1 184 ? 26.072 20.977 -18.940 1.00 82.81 184 TYR A CA 1
ATOM 1461 C C . TYR A 1 184 ? 26.484 22.135 -18.018 1.00 82.81 184 TYR A C 1
ATOM 1463 O O . TYR A 1 184 ? 26.919 23.179 -18.502 1.00 82.81 184 TYR A O 1
ATOM 1471 N N . GLU A 1 185 ? 26.415 21.954 -16.695 1.00 80.69 185 GLU A N 1
ATOM 1472 C CA . GLU A 1 185 ? 26.801 22.989 -15.725 1.00 80.69 185 GLU A CA 1
ATOM 1473 C C . GLU A 1 185 ? 28.273 23.401 -15.887 1.00 80.69 185 GLU A C 1
ATOM 1475 O O . GLU A 1 185 ? 28.615 24.578 -15.759 1.00 80.69 185 GLU A O 1
ATOM 1480 N N . THR A 1 186 ? 29.145 22.447 -16.217 1.00 77.81 186 THR A N 1
ATOM 1481 C CA . THR A 1 186 ? 30.566 22.699 -16.491 1.00 77.81 186 THR A CA 1
ATOM 1482 C C . THR A 1 186 ? 30.748 23.477 -17.794 1.00 77.81 186 THR A C 1
ATOM 1484 O O . THR A 1 186 ? 31.492 24.457 -17.837 1.00 77.81 186 THR A O 1
ATOM 1487 N N . ALA A 1 187 ? 30.015 23.100 -18.843 1.00 74.31 187 ALA A N 1
ATOM 1488 C CA . ALA A 1 187 ? 30.073 23.748 -20.148 1.00 74.31 187 ALA A CA 1
ATOM 1489 C C . ALA A 1 187 ? 29.547 25.202 -20.114 1.00 74.31 187 ALA A C 1
ATOM 1491 O O . ALA A 1 187 ? 30.094 26.075 -20.791 1.00 74.31 187 ALA A O 1
ATOM 1492 N N . VAL A 1 188 ? 28.545 25.489 -19.270 1.00 74.38 188 VAL A N 1
ATOM 1493 C CA . VAL A 1 188 ? 28.045 26.852 -19.010 1.00 74.38 188 VAL A CA 1
ATOM 1494 C C . VAL A 1 188 ? 29.051 27.679 -18.198 1.00 74.38 188 VAL A C 1
ATOM 1496 O O . VAL A 1 188 ? 29.308 28.830 -18.546 1.00 74.38 188 VAL A O 1
ATOM 1499 N N . LYS A 1 189 ? 29.675 27.107 -17.155 1.00 70.94 189 LYS A N 1
ATOM 1500 C CA . LYS A 1 189 ? 30.700 27.794 -16.334 1.00 70.94 189 LYS A CA 1
ATOM 1501 C C . LYS A 1 189 ? 31.930 28.216 -17.140 1.00 70.94 189 LYS A C 1
ATOM 1503 O O . LYS A 1 189 ? 32.527 29.245 -16.842 1.00 70.94 189 LYS A O 1
ATOM 1508 N N . LEU A 1 190 ? 32.282 27.458 -18.177 1.00 66.62 190 LEU A N 1
ATOM 1509 C CA . LEU A 1 190 ? 33.364 27.785 -19.111 1.00 66.62 190 LEU A CA 1
ATOM 1510 C C . LEU A 1 190 ? 32.989 28.901 -20.113 1.00 66.62 190 LEU A C 1
ATOM 1512 O O . LEU A 1 190 ? 33.771 29.207 -21.011 1.00 66.62 190 LEU A O 1
ATOM 1516 N N . GLY A 1 191 ? 31.799 29.508 -19.992 1.00 58.38 191 GLY A N 1
ATOM 1517 C CA . GLY A 1 191 ? 31.380 30.694 -20.749 1.00 58.38 191 GLY A CA 1
ATOM 1518 C C . GLY A 1 191 ? 31.205 30.473 -22.254 1.00 58.38 191 GLY A C 1
ATOM 1519 O O . GLY A 1 191 ? 31.145 31.435 -23.013 1.00 58.38 191 GLY A O 1
ATOM 1520 N N . SER A 1 192 ? 31.157 29.216 -22.701 1.00 58.06 192 SER A N 1
ATOM 1521 C CA . SER A 1 192 ? 31.294 28.852 -24.118 1.00 58.06 192 SER A CA 1
ATOM 1522 C C . SER A 1 192 ? 29.961 28.692 -24.862 1.00 58.06 192 SER A C 1
ATOM 1524 O O . SER A 1 192 ? 29.962 28.557 -26.083 1.00 58.06 192 SER A O 1
ATOM 1526 N N . LEU A 1 193 ? 28.821 28.667 -24.160 1.00 65.38 193 LEU A N 1
ATOM 1527 C CA . LEU A 1 193 ? 27.543 28.207 -24.717 1.00 65.38 193 LEU A CA 1
ATOM 1528 C C . LEU A 1 193 ? 26.367 29.091 -24.291 1.00 65.38 193 LEU A C 1
ATOM 1530 O O . LEU A 1 193 ? 26.136 29.302 -23.104 1.00 65.38 193 LEU A O 1
ATOM 1534 N N . MET A 1 194 ? 25.586 29.538 -25.277 1.00 66.56 194 MET A N 1
ATOM 1535 C CA . MET A 1 194 ? 24.228 30.053 -25.086 1.00 66.56 194 MET A CA 1
ATOM 1536 C C . MET A 1 194 ? 23.243 28.927 -25.426 1.00 66.56 194 MET A C 1
ATOM 1538 O O . MET A 1 194 ? 23.155 28.571 -26.605 1.00 66.56 194 MET A O 1
ATOM 1542 N N . PRO A 1 195 ? 22.541 28.334 -24.443 1.00 74.38 195 PRO A N 1
ATOM 1543 C CA . PRO A 1 195 ? 21.648 27.204 -24.683 1.00 74.38 195 PRO A CA 1
ATOM 1544 C C . PRO A 1 195 ? 20.553 27.560 -25.693 1.00 74.38 195 PRO A C 1
ATOM 1546 O O . PRO A 1 195 ? 19.902 28.596 -25.582 1.00 74.38 195 PRO A O 1
ATOM 1549 N N . ASN A 1 196 ? 20.346 26.690 -26.681 1.00 77.88 196 ASN A N 1
ATOM 1550 C CA . ASN A 1 196 ? 19.229 26.789 -27.619 1.00 77.88 196 ASN A CA 1
ATOM 1551 C C . ASN A 1 196 ? 18.126 25.779 -27.253 1.00 77.88 196 ASN A C 1
ATOM 1553 O O . ASN A 1 196 ? 18.322 24.914 -26.396 1.00 77.88 196 ASN A O 1
ATOM 1557 N N . THR A 1 197 ? 16.980 25.844 -27.936 1.00 77.06 197 THR A N 1
ATOM 1558 C CA . THR A 1 197 ? 15.817 24.970 -27.687 1.00 77.06 197 THR A CA 1
ATOM 1559 C C . THR A 1 197 ? 16.174 23.475 -27.677 1.00 77.06 197 THR A C 1
ATOM 1561 O O . THR A 1 197 ? 15.644 22.715 -26.866 1.00 77.06 197 THR A O 1
ATOM 1564 N N . VAL A 1 198 ? 17.130 23.039 -28.507 1.00 78.88 198 VAL A N 1
ATOM 1565 C CA . VAL A 1 198 ? 17.581 21.636 -28.579 1.00 78.88 198 VAL A CA 1
ATOM 1566 C C . VAL A 1 198 ? 18.381 21.232 -27.336 1.00 78.88 198 VAL A C 1
ATOM 1568 O O . VAL A 1 198 ? 18.124 20.171 -26.763 1.00 78.88 198 VAL A O 1
ATOM 1571 N N . THR A 1 199 ? 19.310 22.078 -26.876 1.00 80.38 199 THR A N 1
ATOM 1572 C CA . THR A 1 199 ? 20.054 21.859 -25.624 1.00 80.38 199 THR A CA 1
ATOM 1573 C C . THR A 1 199 ? 19.103 21.817 -24.426 1.00 80.38 199 THR A C 1
ATOM 1575 O O . THR A 1 199 ? 19.191 20.900 -23.611 1.00 80.38 199 THR A O 1
ATOM 1578 N N . CYS A 1 200 ? 18.135 22.738 -24.358 1.00 81.25 200 CYS A N 1
ATOM 1579 C CA . CYS A 1 200 ? 17.121 22.756 -23.302 1.00 81.25 200 CYS A CA 1
ATOM 1580 C C . CYS A 1 200 ? 16.218 21.513 -23.336 1.00 81.25 200 CYS A C 1
ATOM 1582 O O . CYS A 1 200 ? 15.907 20.967 -22.285 1.00 81.25 200 CYS A O 1
ATOM 1584 N N . THR A 1 201 ? 15.854 21.003 -24.518 1.00 82.81 201 THR A N 1
ATOM 1585 C CA . THR A 1 201 ? 15.066 19.760 -24.649 1.00 82.81 201 THR A CA 1
ATOM 1586 C C . THR A 1 201 ? 15.837 18.535 -24.141 1.00 82.81 201 THR A C 1
ATOM 1588 O O . THR A 1 201 ? 15.285 17.679 -23.441 1.00 82.81 201 THR A O 1
ATOM 1591 N N . ALA A 1 202 ? 17.132 18.442 -24.460 1.00 81.06 202 ALA A N 1
ATOM 1592 C CA . ALA A 1 202 ? 17.991 17.367 -23.964 1.00 81.06 202 ALA A CA 1
ATOM 1593 C C . ALA A 1 202 ? 18.149 17.433 -22.434 1.00 81.06 202 ALA A C 1
ATOM 1595 O O . ALA A 1 202 ? 18.066 16.406 -21.758 1.00 81.06 202 ALA A O 1
ATOM 1596 N N . LEU A 1 203 ? 18.304 18.643 -21.888 1.00 83.25 203 LEU A N 1
ATOM 1597 C CA . LEU A 1 203 ? 18.425 18.888 -20.452 1.00 83.25 203 LEU A CA 1
ATOM 1598 C C . LEU A 1 203 ? 17.113 18.619 -19.698 1.00 83.25 203 LEU A C 1
ATOM 1600 O O . LEU A 1 203 ? 17.133 17.987 -18.645 1.00 83.25 203 LEU A O 1
ATOM 1604 N N . LEU A 1 204 ? 15.970 19.013 -20.266 1.00 84.25 204 LEU A N 1
ATOM 1605 C CA . LEU A 1 204 ? 14.640 18.682 -19.753 1.00 84.25 204 LEU A CA 1
ATOM 1606 C C . LEU A 1 204 ? 14.488 17.167 -19.593 1.00 84.25 204 LEU A C 1
ATOM 1608 O O . LEU A 1 204 ? 14.088 16.686 -18.539 1.00 84.25 204 LEU A O 1
ATOM 1612 N N . THR A 1 205 ? 14.887 16.404 -20.613 1.00 79.19 205 THR A N 1
ATOM 1613 C CA . THR A 1 205 ? 14.825 14.936 -20.577 1.00 79.19 205 THR A CA 1
ATOM 1614 C C . THR A 1 205 ? 15.700 14.354 -19.457 1.00 79.19 205 THR A C 1
ATOM 1616 O O . THR A 1 205 ? 15.302 13.384 -18.809 1.00 79.19 205 THR A O 1
ATOM 1619 N N . ALA A 1 206 ? 16.873 14.944 -19.199 1.00 81.25 206 ALA A N 1
ATOM 1620 C CA . ALA A 1 206 ? 17.742 14.554 -18.089 1.00 81.25 206 ALA A CA 1
ATOM 1621 C C . ALA A 1 206 ? 17.103 14.870 -16.724 1.00 81.25 206 ALA A C 1
ATOM 1623 O O . ALA A 1 206 ? 17.035 13.995 -15.861 1.00 81.25 206 ALA A O 1
ATOM 1624 N N . HIS A 1 207 ? 16.564 16.079 -16.541 1.00 81.56 207 HIS A N 1
ATOM 1625 C CA . HIS A 1 207 ? 15.906 16.481 -15.295 1.00 81.56 207 HIS A CA 1
ATOM 1626 C C . HIS A 1 207 ? 14.615 15.707 -15.008 1.00 81.56 207 HIS A C 1
ATOM 1628 O O . HIS A 1 207 ? 14.367 15.378 -13.848 1.00 81.56 207 HIS A O 1
ATOM 1634 N N . CYS A 1 208 ? 13.841 15.339 -16.036 1.00 77.12 208 CYS A N 1
ATOM 1635 C CA . CYS A 1 208 ? 12.677 14.467 -15.878 1.00 77.12 208 CYS A CA 1
ATOM 1636 C C . CYS A 1 208 ? 13.070 13.086 -15.329 1.00 77.12 208 CYS A C 1
ATOM 1638 O O . CYS A 1 208 ? 12.380 12.579 -14.451 1.00 77.12 208 CYS A O 1
ATOM 1640 N N . LYS A 1 209 ? 14.195 12.498 -15.773 1.00 75.75 209 LYS A N 1
ATOM 1641 C CA . LYS A 1 209 ? 14.697 11.227 -15.213 1.00 75.75 209 LYS A CA 1
ATOM 1642 C C . LYS A 1 209 ? 15.170 11.349 -13.764 1.00 75.75 209 LYS A C 1
ATOM 1644 O O . LYS A 1 209 ? 15.028 10.400 -13.004 1.00 75.75 209 LYS A O 1
ATOM 1649 N N . LEU A 1 210 ? 15.722 12.504 -13.396 1.00 79.00 210 LEU A N 1
ATOM 1650 C CA . LEU A 1 210 ? 16.181 12.801 -12.036 1.00 79.00 210 LEU A CA 1
ATOM 1651 C C . LEU A 1 210 ? 15.043 13.175 -11.073 1.00 79.00 210 LEU A C 1
ATOM 1653 O O . LEU A 1 210 ? 15.301 13.361 -9.891 1.00 79.00 210 LEU A O 1
ATOM 1657 N N . ARG A 1 211 ? 13.799 13.311 -11.562 1.00 71.75 211 ARG A N 1
ATOM 1658 C CA . ARG A 1 211 ? 12.620 13.762 -10.792 1.00 71.75 211 ARG A CA 1
ATOM 1659 C C . ARG A 1 211 ? 12.763 15.151 -10.154 1.00 71.75 211 ARG A C 1
ATOM 1661 O O . ARG A 1 211 ? 12.081 15.467 -9.184 1.00 71.75 211 ARG A O 1
ATOM 1668 N N . ASN A 1 212 ? 13.601 16.010 -10.728 1.00 76.75 212 ASN A N 1
ATOM 1669 C CA . ASN A 1 212 ? 13.845 17.357 -10.208 1.00 76.75 212 ASN A CA 1
ATOM 1670 C C . ASN A 1 212 ? 12.840 18.363 -10.790 1.00 76.75 212 ASN A C 1
ATOM 1672 O O . ASN A 1 212 ? 13.167 19.101 -11.719 1.00 76.75 212 ASN A O 1
ATOM 1676 N N . VAL A 1 213 ? 11.618 18.384 -10.249 1.00 69.56 213 VAL A N 1
ATOM 1677 C CA . VAL A 1 213 ? 10.511 19.246 -10.720 1.00 69.56 213 VAL A CA 1
ATOM 1678 C C . VAL A 1 213 ? 10.851 20.741 -10.618 1.00 69.56 213 VAL A C 1
ATOM 1680 O O . VAL A 1 213 ? 10.532 21.510 -11.527 1.00 69.56 213 VAL A O 1
ATOM 1683 N N . ASP A 1 214 ? 11.572 21.144 -9.570 1.00 73.06 214 ASP A N 1
ATOM 1684 C CA . ASP A 1 214 ? 11.974 22.541 -9.360 1.00 73.06 214 ASP A CA 1
ATOM 1685 C C . ASP A 1 214 ? 12.923 23.019 -10.467 1.00 73.06 214 ASP A C 1
ATOM 1687 O O . ASP A 1 214 ? 12.662 24.020 -11.128 1.00 73.06 214 ASP A O 1
ATOM 1691 N N . LYS A 1 215 ? 13.956 22.223 -10.784 1.00 77.94 215 LYS A N 1
ATOM 1692 C CA . LYS A 1 215 ? 14.909 22.549 -11.860 1.00 77.94 215 LYS A CA 1
ATOM 1693 C C . LYS A 1 215 ? 14.264 22.556 -13.250 1.00 77.94 215 LYS A C 1
ATOM 1695 O O . LYS A 1 215 ? 14.713 23.294 -14.124 1.00 77.94 215 LYS A O 1
ATOM 1700 N N . VAL A 1 216 ? 13.227 21.743 -13.476 1.00 77.88 216 VAL A N 1
ATOM 1701 C CA . VAL A 1 216 ? 12.434 21.803 -14.717 1.00 77.88 216 VAL A CA 1
ATOM 1702 C C . VAL A 1 216 ? 11.700 23.141 -14.804 1.00 77.88 216 VAL A C 1
ATOM 1704 O O . VAL A 1 216 ? 11.748 23.787 -15.849 1.00 77.88 216 VAL A O 1
ATOM 1707 N N . SER A 1 217 ? 11.089 23.585 -13.704 1.00 76.81 217 SER A N 1
ATOM 1708 C CA . SER A 1 217 ? 10.394 24.876 -13.617 1.00 76.81 217 SER A CA 1
ATOM 1709 C C . SER A 1 217 ? 11.349 26.055 -13.829 1.00 76.81 217 SER A C 1
ATOM 1711 O O . SER A 1 217 ? 11.039 26.962 -14.603 1.00 76.81 217 SER A O 1
ATOM 1713 N N . ASP A 1 218 ? 12.547 25.994 -13.243 1.00 80.31 218 ASP A N 1
ATOM 1714 C CA . ASP A 1 218 ? 13.604 26.991 -13.443 1.00 80.31 218 ASP A CA 1
ATOM 1715 C C . ASP A 1 218 ? 14.063 27.057 -14.907 1.00 80.31 218 ASP A C 1
ATOM 1717 O O . ASP A 1 218 ? 14.245 28.143 -15.459 1.00 80.31 218 ASP A O 1
ATOM 1721 N N . LEU A 1 219 ? 14.214 25.901 -15.567 1.00 82.19 219 LEU A N 1
ATOM 1722 C CA . LEU A 1 219 ? 14.590 25.829 -16.981 1.00 82.19 219 LEU A CA 1
ATOM 1723 C C . LEU A 1 219 ? 13.527 26.469 -17.884 1.00 82.19 219 LEU A C 1
ATOM 1725 O O . LEU A 1 219 ? 13.869 27.151 -18.849 1.00 82.19 219 LEU A O 1
ATOM 1729 N N . ILE A 1 220 ? 12.247 26.279 -17.566 1.00 78.50 220 ILE A N 1
ATOM 1730 C CA . ILE A 1 220 ? 11.125 26.867 -18.309 1.00 78.50 220 ILE A CA 1
ATOM 1731 C C . ILE A 1 220 ? 11.094 28.380 -18.118 1.00 78.50 220 ILE A C 1
ATOM 1733 O O . ILE A 1 220 ? 11.067 29.107 -19.109 1.00 78.50 220 ILE A O 1
ATOM 1737 N N . ALA A 1 221 ? 11.180 28.856 -16.873 1.00 79.81 221 ALA A N 1
ATOM 1738 C CA . ALA A 1 221 ? 11.247 30.285 -16.576 1.00 79.81 221 ALA A CA 1
ATOM 1739 C C . ALA A 1 221 ? 12.447 30.938 -17.278 1.00 79.81 221 ALA A C 1
ATOM 1741 O O . ALA A 1 221 ? 12.343 32.031 -17.834 1.00 79.81 221 ALA A O 1
ATOM 1742 N N . TRP A 1 222 ? 13.586 30.241 -17.322 1.00 82.25 222 TRP A N 1
ATOM 1743 C CA . TRP A 1 222 ? 14.752 30.684 -18.074 1.00 82.25 222 TRP A CA 1
ATOM 1744 C C . TRP A 1 222 ? 14.473 30.761 -19.584 1.00 82.25 222 TRP A C 1
ATOM 1746 O O . TRP A 1 222 ? 14.806 31.772 -20.199 1.00 82.25 222 TRP A O 1
ATOM 1756 N N . MET A 1 223 ? 13.833 29.757 -20.193 1.00 81.38 223 MET A N 1
ATOM 1757 C CA . MET A 1 223 ? 13.485 29.788 -21.622 1.00 81.38 223 MET A CA 1
ATOM 1758 C C . MET A 1 223 ? 12.508 30.920 -21.971 1.00 81.38 223 MET A C 1
ATOM 1760 O O . MET A 1 223 ? 12.698 31.583 -22.991 1.00 81.38 223 MET A O 1
ATOM 1764 N N . GLU A 1 224 ? 11.512 31.182 -21.119 1.00 81.06 224 GLU A N 1
ATOM 1765 C CA . GLU A 1 224 ? 10.545 32.272 -21.306 1.00 81.06 224 GLU A CA 1
ATOM 1766 C C . GLU A 1 224 ? 11.213 33.648 -21.191 1.00 81.06 224 GLU A C 1
ATOM 1768 O O . GLU A 1 224 ? 11.021 34.498 -22.060 1.00 81.06 224 GLU A O 1
ATOM 1773 N N . ASN A 1 225 ? 12.087 33.838 -20.196 1.00 81.94 225 ASN A N 1
ATOM 1774 C CA . ASN A 1 225 ? 12.859 35.074 -20.025 1.00 81.94 225 ASN A CA 1
ATOM 1775 C C . ASN A 1 225 ? 13.835 35.338 -21.186 1.00 81.94 225 ASN A C 1
ATOM 1777 O O . ASN A 1 225 ? 14.137 36.492 -21.486 1.00 81.94 225 ASN A O 1
ATOM 1781 N N . ASN A 1 226 ? 14.315 34.283 -21.852 1.00 78.81 226 ASN A N 1
ATOM 1782 C CA . ASN A 1 226 ? 15.189 34.374 -23.027 1.00 78.81 226 ASN A CA 1
ATOM 1783 C C . ASN A 1 226 ? 14.420 34.363 -24.364 1.00 78.81 226 ASN A C 1
ATOM 1785 O O . ASN A 1 226 ? 15.048 34.304 -25.421 1.00 78.81 226 ASN A O 1
ATOM 1789 N N . MET A 1 227 ? 13.081 34.439 -24.343 1.00 74.69 227 MET A N 1
ATOM 1790 C CA . MET A 1 227 ? 12.218 34.464 -25.536 1.00 74.69 227 MET A CA 1
ATOM 1791 C C . MET A 1 227 ? 12.415 33.259 -26.477 1.00 74.69 227 MET A C 1
ATOM 1793 O O . MET A 1 227 ? 12.253 33.374 -27.696 1.00 74.69 227 MET A O 1
ATOM 1797 N N . LEU A 1 228 ? 12.762 32.088 -25.934 1.00 77.69 228 LEU A N 1
ATOM 1798 C CA . LEU A 1 228 ? 12.874 30.856 -26.715 1.00 77.69 228 LEU A CA 1
ATOM 1799 C C . LEU A 1 228 ? 11.483 30.252 -26.940 1.00 77.69 228 LEU A C 1
ATOM 1801 O O . LEU A 1 228 ? 10.749 29.977 -25.994 1.00 77.69 228 LEU A O 1
ATOM 1805 N N . ALA A 1 229 ? 11.123 30.016 -28.203 1.00 72.44 229 ALA A N 1
ATOM 1806 C CA . ALA A 1 229 ? 9.867 29.357 -28.539 1.00 72.44 229 ALA A CA 1
ATOM 1807 C C . ALA A 1 229 ? 9.909 27.872 -28.146 1.00 72.44 229 ALA A C 1
ATOM 1809 O O . ALA A 1 229 ? 10.851 27.153 -28.493 1.00 72.44 229 ALA A O 1
ATOM 1810 N N . PHE A 1 230 ? 8.861 27.415 -27.461 1.00 80.06 230 PHE A N 1
ATOM 1811 C CA . PHE A 1 230 ? 8.627 25.996 -27.218 1.00 80.06 230 PHE A CA 1
ATOM 1812 C C . PHE A 1 230 ? 8.112 25.344 -28.500 1.00 80.06 230 PHE A C 1
ATOM 1814 O O . PHE A 1 230 ? 7.039 25.691 -28.995 1.00 80.06 230 PHE A O 1
ATOM 1821 N N . ASP A 1 231 ? 8.886 24.414 -29.050 1.00 79.56 231 ASP A N 1
ATOM 1822 C CA . ASP A 1 231 ? 8.492 23.647 -30.225 1.00 79.56 231 ASP A CA 1
ATOM 1823 C C . ASP A 1 231 ? 7.714 22.374 -29.839 1.00 79.56 231 ASP A C 1
ATOM 1825 O O . ASP A 1 231 ? 7.579 22.000 -28.669 1.00 79.56 231 ASP A O 1
ATOM 1829 N N . VAL A 1 232 ? 7.177 21.693 -30.855 1.00 80.75 232 VAL A N 1
ATOM 1830 C CA . VAL A 1 232 ? 6.454 20.418 -30.706 1.00 80.75 232 VAL A CA 1
ATOM 1831 C C . VAL A 1 232 ? 7.318 19.374 -29.991 1.00 80.75 232 VAL A C 1
ATOM 1833 O O . VAL A 1 232 ? 6.816 18.580 -29.192 1.00 80.75 232 VAL A O 1
ATOM 1836 N N . VAL A 1 233 ? 8.628 19.385 -30.255 1.00 80.75 233 VAL A N 1
ATOM 1837 C CA . VAL A 1 233 ? 9.595 18.416 -29.730 1.00 80.75 233 VAL A CA 1
ATOM 1838 C C . VAL A 1 233 ? 9.823 18.626 -28.233 1.00 80.75 233 VAL A C 1
ATOM 1840 O O . VAL A 1 233 ? 9.856 17.645 -27.486 1.00 80.75 233 VAL A O 1
ATOM 1843 N N . PHE A 1 234 ? 9.918 19.875 -27.777 1.00 82.88 234 PHE A N 1
ATOM 1844 C CA . PHE A 1 234 ? 10.045 20.237 -26.370 1.00 82.88 234 PHE A CA 1
ATOM 1845 C C . PHE A 1 234 ? 8.829 19.758 -25.572 1.00 82.88 234 PHE A C 1
ATOM 1847 O O . PHE A 1 234 ? 8.987 18.982 -24.628 1.00 82.88 234 PHE A O 1
ATOM 1854 N N . TYR A 1 235 ? 7.612 20.119 -26.001 1.00 82.00 235 TYR A N 1
ATOM 1855 C CA . TYR A 1 235 ? 6.383 19.668 -25.337 1.00 82.00 235 TYR A CA 1
ATOM 1856 C C . TYR A 1 235 ? 6.226 18.145 -25.369 1.00 82.00 235 TYR A C 1
ATOM 1858 O O . TYR A 1 235 ? 5.848 17.548 -24.363 1.00 82.00 235 TYR A O 1
ATOM 1866 N N . SER A 1 236 ? 6.568 17.494 -26.483 1.00 83.50 236 SER A N 1
ATOM 1867 C CA . SER A 1 236 ? 6.486 16.033 -26.601 1.00 83.50 236 SER A CA 1
ATOM 1868 C C . SER A 1 236 ? 7.431 15.316 -25.632 1.00 83.50 236 SER A C 1
ATOM 1870 O O . SER A 1 236 ? 7.021 14.354 -24.983 1.00 83.50 236 SER A O 1
ATOM 1872 N N . ASN A 1 237 ? 8.672 15.793 -25.482 1.00 81.12 237 ASN A N 1
ATOM 1873 C CA . ASN A 1 237 ? 9.625 15.231 -24.518 1.00 81.12 237 ASN A CA 1
ATOM 1874 C C . ASN A 1 237 ? 9.219 15.527 -23.071 1.00 81.12 237 ASN A C 1
ATOM 1876 O O . ASN A 1 237 ? 9.374 14.656 -22.215 1.00 81.12 237 ASN A O 1
ATOM 1880 N N . TRP A 1 238 ? 8.652 16.706 -22.805 1.00 82.12 238 TRP A N 1
ATOM 1881 C CA . TRP A 1 238 ? 8.129 17.052 -21.485 1.00 82.12 238 TRP A CA 1
ATOM 1882 C C . TRP A 1 238 ? 6.992 16.118 -21.070 1.00 82.12 238 TRP A C 1
ATOM 1884 O O . TRP A 1 238 ? 7.051 15.475 -20.023 1.00 82.12 238 TRP A O 1
ATOM 1894 N N . ILE A 1 239 ? 5.988 15.984 -21.939 1.00 83.44 239 ILE A N 1
ATOM 1895 C CA . ILE A 1 239 ? 4.836 15.106 -21.738 1.00 83.44 239 ILE A CA 1
ATOM 1896 C C . ILE A 1 239 ? 5.311 13.661 -21.560 1.00 83.44 239 ILE A C 1
ATOM 1898 O O . ILE A 1 239 ? 4.882 12.991 -20.622 1.00 83.44 239 ILE A O 1
ATOM 1902 N N . TYR A 1 240 ? 6.236 13.186 -22.399 1.00 81.12 240 TYR A N 1
ATOM 1903 C CA . TYR A 1 240 ? 6.817 11.849 -22.269 1.00 81.12 240 TYR A CA 1
ATOM 1904 C C . TYR A 1 240 ? 7.532 11.641 -20.923 1.00 81.12 240 TYR A C 1
ATOM 1906 O O . TYR A 1 240 ? 7.354 10.598 -20.291 1.00 81.12 240 TYR A O 1
ATOM 1914 N N . GLY A 1 241 ? 8.303 12.631 -20.463 1.00 76.12 241 GLY A N 1
ATOM 1915 C CA . GLY A 1 241 ? 8.958 12.625 -19.156 1.00 76.12 241 GLY A CA 1
ATOM 1916 C C . GLY A 1 241 ? 7.959 12.515 -18.003 1.00 76.12 241 GLY A C 1
ATOM 1917 O O . GLY A 1 241 ? 8.077 11.610 -17.181 1.00 76.12 241 GLY A O 1
ATOM 1918 N N . CYS A 1 242 ? 6.923 13.359 -17.988 1.00 79.69 242 CYS A N 1
ATOM 1919 C CA . CYS A 1 242 ? 5.863 13.314 -16.975 1.00 79.69 242 CYS A CA 1
ATOM 1920 C C . CYS A 1 242 ? 5.116 11.968 -16.972 1.00 79.69 242 CYS A C 1
ATOM 1922 O O . CYS A 1 242 ? 4.856 11.404 -15.910 1.00 79.69 242 CYS A O 1
ATOM 1924 N N . LEU A 1 243 ? 4.798 11.419 -18.151 1.00 79.81 243 LEU A N 1
ATOM 1925 C CA . LEU A 1 243 ? 4.092 10.139 -18.286 1.00 79.81 243 LEU A CA 1
ATOM 1926 C C . LEU A 1 243 ? 4.920 8.953 -17.779 1.00 79.81 243 LEU A C 1
ATOM 1928 O O . LEU A 1 243 ? 4.360 8.032 -17.187 1.00 79.81 243 LEU A O 1
ATOM 1932 N N . ARG A 1 244 ? 6.245 8.967 -17.975 1.00 74.31 244 ARG A N 1
ATOM 1933 C CA . ARG A 1 244 ? 7.141 7.925 -17.449 1.00 74.31 244 ARG A CA 1
ATOM 1934 C C . ARG A 1 244 ? 7.168 7.869 -15.926 1.00 74.31 244 ARG A C 1
ATOM 1936 O O . ARG A 1 244 ? 7.262 6.776 -15.378 1.00 74.31 244 ARG A O 1
ATOM 1943 N N . GLU A 1 245 ? 7.068 9.020 -15.274 1.00 70.44 245 GLU A N 1
ATOM 1944 C CA . GLU A 1 245 ? 7.064 9.125 -13.812 1.00 70.44 245 GLU A CA 1
ATOM 1945 C C . GLU A 1 245 ? 5.665 8.938 -13.197 1.00 70.44 245 GLU A C 1
ATOM 1947 O O . GLU A 1 245 ? 5.513 8.990 -11.980 1.00 70.44 245 GLU A O 1
ATOM 1952 N N . GLY A 1 246 ? 4.636 8.700 -14.020 1.00 73.12 246 GLY A N 1
ATOM 1953 C CA . GLY A 1 246 ? 3.253 8.522 -13.567 1.00 73.12 246 GLY A CA 1
ATOM 1954 C C . GLY A 1 246 ? 2.506 9.830 -13.274 1.00 73.12 246 GLY A C 1
ATOM 1955 O O . GLY A 1 246 ? 1.389 9.799 -12.761 1.00 73.12 246 GLY A O 1
ATOM 1956 N N . LEU A 1 247 ? 3.069 10.990 -13.632 1.00 78.38 247 LEU A N 1
ATOM 1957 C CA . LEU A 1 247 ? 2.474 12.318 -13.427 1.00 78.38 247 LEU A CA 1
ATOM 1958 C C . LEU A 1 247 ? 1.533 12.697 -14.581 1.00 78.38 247 LEU A C 1
ATOM 1960 O O . LEU A 1 247 ? 1.785 13.595 -15.386 1.00 78.38 247 LEU A O 1
ATOM 1964 N N . ILE A 1 248 ? 0.410 11.992 -14.674 1.00 77.75 248 ILE A N 1
ATOM 1965 C CA . ILE A 1 248 ? -0.500 12.073 -15.828 1.00 77.75 248 ILE A CA 1
ATOM 1966 C C . ILE A 1 248 ? -1.302 13.375 -15.851 1.00 77.75 248 ILE A C 1
ATOM 1968 O O . ILE A 1 248 ? -1.567 13.925 -16.921 1.00 77.75 248 ILE A O 1
ATOM 1972 N N . CYS A 1 249 ? -1.682 13.890 -14.679 1.00 78.62 249 CYS A N 1
ATOM 1973 C CA . CYS A 1 249 ? -2.381 15.170 -14.569 1.00 78.62 249 CYS A CA 1
ATOM 1974 C C . CYS A 1 249 ? -1.524 16.316 -15.112 1.00 78.62 249 CYS A C 1
ATOM 1976 O O . CYS A 1 249 ? -2.026 17.149 -15.869 1.00 78.62 249 CYS A O 1
ATOM 1978 N N . GLU A 1 250 ? -0.231 16.310 -14.782 1.00 77.94 250 GLU A N 1
ATOM 1979 C CA . GLU A 1 250 ? 0.711 17.304 -15.279 1.00 77.94 250 GLU A CA 1
ATOM 1980 C C . GLU A 1 250 ? 0.926 17.145 -16.786 1.00 77.94 250 GLU A C 1
ATOM 1982 O O . GLU A 1 250 ? 0.772 18.115 -17.524 1.00 77.94 250 GLU A O 1
ATOM 1987 N N . ALA A 1 251 ? 1.146 15.919 -17.273 1.00 81.44 251 ALA A N 1
ATOM 1988 C CA . ALA A 1 251 ? 1.255 15.644 -18.707 1.00 81.44 251 ALA A CA 1
ATOM 1989 C C . ALA A 1 251 ? 0.039 16.169 -19.500 1.00 81.44 251 ALA A C 1
ATOM 1991 O O . ALA A 1 251 ? 0.186 16.771 -20.565 1.00 81.44 251 ALA A O 1
ATOM 1992 N N . PHE A 1 252 ? -1.174 16.001 -18.963 1.00 81.19 252 PHE A N 1
ATOM 1993 C CA . PHE A 1 252 ? -2.400 16.490 -19.594 1.00 81.19 252 PHE A CA 1
ATOM 1994 C C . PHE A 1 252 ? -2.544 18.017 -19.520 1.00 81.19 252 PHE A C 1
ATOM 1996 O O . PHE A 1 252 ? -3.078 18.632 -20.444 1.00 81.19 252 PHE A O 1
ATOM 2003 N N . GLN A 1 253 ? -2.054 18.646 -18.450 1.00 83.50 253 GLN A N 1
ATOM 2004 C CA . GLN A 1 253 ? -1.982 20.101 -18.348 1.00 83.50 253 GLN A CA 1
ATOM 2005 C C . GLN A 1 253 ? -1.019 20.683 -19.388 1.00 83.50 253 GLN A C 1
ATOM 2007 O O . GLN A 1 253 ? -1.396 21.629 -20.074 1.00 83.50 253 GLN A O 1
ATOM 2012 N N . ARG A 1 254 ? 0.161 20.075 -19.577 1.00 83.75 254 ARG A N 1
ATOM 2013 C CA . ARG A 1 254 ? 1.128 20.502 -20.606 1.00 83.75 254 ARG A CA 1
ATOM 2014 C C . ARG A 1 254 ? 0.605 20.299 -22.019 1.00 83.75 254 ARG A C 1
ATOM 2016 O O . ARG A 1 254 ? 0.813 21.151 -22.872 1.00 83.75 254 ARG A O 1
ATOM 2023 N N . PHE A 1 255 ? -0.145 19.225 -22.258 1.00 83.62 255 PHE A N 1
ATOM 2024 C CA . PHE A 1 255 ? -0.852 19.051 -23.524 1.00 83.62 255 PHE A CA 1
ATOM 2025 C C . PHE A 1 255 ? -1.858 20.183 -23.790 1.00 83.62 255 PHE A C 1
ATOM 2027 O O . PHE A 1 255 ? -1.881 20.716 -24.895 1.00 83.62 255 PHE A O 1
ATOM 2034 N N . ARG A 1 256 ? -2.673 20.580 -22.800 1.00 83.25 256 ARG A N 1
ATOM 2035 C CA . ARG A 1 256 ? -3.598 21.716 -22.973 1.00 83.25 256 ARG A CA 1
ATOM 2036 C C . ARG A 1 256 ? -2.848 23.006 -23.270 1.00 83.25 256 ARG A C 1
ATOM 2038 O O . ARG A 1 256 ? -3.207 23.695 -24.213 1.00 83.25 256 ARG A O 1
ATOM 2045 N N . GLU A 1 257 ? -1.771 23.262 -22.537 1.00 82.94 257 GLU A N 1
ATOM 2046 C CA . GLU A 1 257 ? -0.919 24.431 -22.749 1.00 82.94 257 GLU A CA 1
ATOM 2047 C C . GLU A 1 257 ? -0.339 24.474 -24.175 1.00 82.94 257 GLU A C 1
ATOM 2049 O O . GLU A 1 257 ? -0.371 25.515 -24.827 1.00 82.94 257 GLU A O 1
ATOM 2054 N N . MET A 1 258 ? 0.114 23.332 -24.701 1.00 84.50 258 MET A N 1
ATOM 2055 C CA . MET A 1 258 ? 0.584 23.199 -26.084 1.00 84.50 258 MET A CA 1
ATOM 2056 C C . MET A 1 258 ? -0.516 23.550 -27.105 1.00 84.50 258 MET A C 1
ATOM 2058 O O . MET A 1 258 ? -0.250 24.238 -28.093 1.00 84.50 258 MET A O 1
ATOM 2062 N N . VAL A 1 259 ? -1.761 23.124 -26.855 1.00 83.31 259 VAL A N 1
ATOM 2063 C CA . VAL A 1 259 ? -2.917 23.449 -27.710 1.00 83.31 259 VAL A CA 1
ATOM 2064 C C . VAL A 1 259 ? -3.305 24.928 -27.603 1.00 83.31 259 VAL A C 1
ATOM 2066 O O . VAL A 1 259 ? -3.557 25.560 -28.629 1.00 83.31 259 VAL A O 1
ATOM 2069 N N . ASP A 1 260 ? -3.309 25.497 -26.397 1.00 83.12 260 ASP A N 1
ATOM 2070 C CA . ASP A 1 260 ? -3.642 26.906 -26.149 1.00 83.12 260 ASP A CA 1
ATOM 2071 C C . ASP A 1 260 ? -2.629 27.845 -26.824 1.00 83.12 260 ASP A C 1
ATOM 2073 O O . ASP A 1 260 ? -3.005 28.861 -27.414 1.00 83.12 260 ASP A O 1
ATOM 2077 N N . ARG A 1 261 ? -1.346 27.453 -26.839 1.00 80.75 261 ARG A N 1
ATOM 2078 C CA . ARG A 1 261 ? -0.269 28.141 -27.571 1.00 80.75 261 ARG A CA 1
ATOM 2079 C C . ARG A 1 261 ? -0.283 27.880 -29.089 1.00 80.75 261 ARG A C 1
ATOM 2081 O O . ARG A 1 261 ? 0.596 28.374 -29.790 1.00 80.75 261 ARG A O 1
ATOM 2088 N N . ARG A 1 262 ? -1.288 27.163 -29.614 1.00 79.81 262 ARG A N 1
ATOM 2089 C CA . ARG A 1 262 ? -1.491 26.839 -31.043 1.00 79.81 262 ARG A CA 1
ATOM 2090 C C . ARG A 1 262 ? -0.333 26.079 -31.696 1.00 79.81 262 ARG A C 1
ATOM 2092 O O . ARG A 1 262 ? -0.068 26.252 -32.884 1.00 79.81 262 ARG A O 1
ATOM 2099 N N . VAL A 1 263 ? 0.346 25.228 -30.936 1.00 81.56 263 VAL A N 1
ATOM 2100 C CA . VAL A 1 263 ? 1.389 24.351 -31.474 1.00 81.56 263 VAL A CA 1
ATOM 2101 C C . VAL A 1 263 ? 0.721 23.116 -32.097 1.00 81.56 263 VAL A C 1
ATOM 2103 O O . VAL A 1 263 ? 0.015 22.376 -31.410 1.00 81.56 263 VAL A O 1
ATOM 2106 N N . GLU A 1 264 ? 0.909 22.898 -33.403 1.00 77.31 264 GLU A N 1
ATOM 2107 C CA . GLU A 1 264 ? 0.312 21.764 -34.125 1.00 77.31 264 GLU A CA 1
ATOM 2108 C C . GLU A 1 264 ? 0.932 20.433 -33.684 1.00 77.31 264 GLU A C 1
ATOM 2110 O O . GLU A 1 264 ? 2.151 20.277 -33.657 1.00 77.31 264 GLU A O 1
ATOM 2115 N N . LEU A 1 265 ? 0.091 19.458 -33.332 1.00 81.75 265 LEU A N 1
ATOM 2116 C CA . LEU A 1 265 ? 0.558 18.133 -32.937 1.00 81.75 265 LEU A CA 1
ATOM 2117 C C . LEU A 1 265 ? 0.982 17.313 -34.152 1.00 81.75 265 LEU A C 1
ATOM 2119 O O . LEU A 1 265 ? 0.272 17.266 -35.155 1.00 81.75 265 LEU A O 1
ATOM 2123 N N . ASP A 1 266 ? 2.087 16.587 -34.012 1.00 82.75 266 ASP A N 1
ATOM 2124 C CA . ASP A 1 266 ? 2.536 15.619 -35.005 1.00 82.75 266 ASP A CA 1
ATOM 2125 C C . ASP A 1 266 ? 2.164 14.172 -34.613 1.00 82.75 266 ASP A C 1
ATOM 2127 O O . ASP A 1 266 ? 1.575 13.886 -33.561 1.00 82.75 266 ASP A O 1
ATOM 2131 N N . ASN A 1 267 ? 2.515 13.225 -35.488 1.00 84.00 267 ASN A N 1
ATOM 2132 C CA . ASN A 1 267 ? 2.282 11.797 -35.262 1.00 84.00 267 ASN A CA 1
ATOM 2133 C C . ASN A 1 267 ? 2.956 11.281 -33.974 1.00 84.00 267 ASN A C 1
ATOM 2135 O O . ASN A 1 267 ? 2.458 10.342 -33.345 1.00 84.00 267 ASN A O 1
ATOM 2139 N N . ILE A 1 268 ? 4.091 11.870 -33.587 1.00 83.94 268 ILE A N 1
ATOM 2140 C CA . ILE A 1 268 ? 4.898 11.462 -32.435 1.00 83.94 268 ILE A CA 1
ATOM 2141 C C . ILE A 1 268 ? 4.241 11.962 -31.146 1.00 83.94 268 ILE A C 1
ATOM 2143 O O . ILE A 1 268 ? 4.048 11.162 -30.231 1.00 83.94 268 ILE A O 1
ATOM 2147 N N . SER A 1 269 ? 3.811 13.225 -31.091 1.00 83.81 269 SER A N 1
ATOM 2148 C CA . SER A 1 269 ? 3.089 13.811 -29.956 1.00 83.81 269 SER A CA 1
ATOM 2149 C C . SER A 1 269 ? 1.822 13.021 -29.628 1.00 83.81 269 SER A C 1
ATOM 2151 O O . SER A 1 269 ? 1.599 12.653 -28.472 1.00 83.81 269 SER A O 1
ATOM 2153 N N . TYR A 1 270 ? 1.016 12.693 -30.646 1.00 85.75 270 TYR A N 1
ATOM 2154 C CA . TYR A 1 270 ? -0.177 11.865 -30.458 1.00 85.75 270 TYR A CA 1
ATOM 2155 C C . TYR A 1 270 ? 0.168 10.455 -29.977 1.00 85.75 270 TYR A C 1
ATOM 2157 O O . TYR A 1 270 ? -0.482 9.946 -29.064 1.00 85.75 270 TYR A O 1
ATOM 2165 N N . THR A 1 271 ? 1.210 9.835 -30.535 1.00 87.31 271 THR A N 1
ATOM 2166 C CA . THR A 1 271 ? 1.635 8.489 -30.124 1.00 87.31 271 THR A CA 1
ATOM 2167 C C . THR A 1 271 ? 2.146 8.466 -28.681 1.00 87.31 271 THR A C 1
ATOM 2169 O O . THR A 1 271 ? 1.809 7.540 -27.951 1.00 87.31 271 THR A O 1
ATOM 2172 N N . ILE A 1 272 ? 2.878 9.491 -28.230 1.00 86.88 272 ILE A N 1
ATOM 2173 C CA . ILE A 1 272 ? 3.346 9.627 -26.839 1.00 86.88 272 ILE A CA 1
ATOM 2174 C C . ILE A 1 272 ? 2.166 9.715 -25.868 1.00 86.88 272 ILE A C 1
ATOM 2176 O O . ILE A 1 272 ? 2.152 9.020 -24.852 1.00 86.88 272 ILE A O 1
ATOM 2180 N N . LEU A 1 273 ? 1.161 10.538 -26.185 1.00 86.06 273 LEU A N 1
ATOM 2181 C CA . LEU A 1 273 ? -0.046 10.661 -25.366 1.00 86.06 273 LEU A CA 1
ATOM 2182 C C . LEU A 1 273 ? -0.800 9.330 -25.311 1.00 86.06 273 LEU A C 1
ATOM 2184 O O . LEU A 1 273 ? -1.137 8.854 -24.228 1.00 86.06 273 LEU A O 1
ATOM 2188 N N . ILE A 1 274 ? -1.024 8.704 -26.468 1.00 88.62 274 ILE A N 1
ATOM 2189 C CA . ILE A 1 274 ? -1.708 7.412 -26.568 1.00 88.62 274 ILE A CA 1
ATOM 2190 C C . ILE A 1 274 ? -0.959 6.338 -25.770 1.00 88.62 274 ILE A C 1
ATOM 2192 O O . ILE A 1 274 ? -1.597 5.620 -25.004 1.00 88.62 274 ILE A O 1
ATOM 2196 N N . ASP A 1 275 ? 0.367 6.245 -25.889 1.00 86.12 275 ASP A N 1
ATOM 2197 C CA . ASP A 1 275 ? 1.197 5.289 -25.147 1.00 86.12 275 ASP A CA 1
ATOM 2198 C C . ASP A 1 275 ? 1.162 5.532 -23.636 1.00 86.12 275 ASP A C 1
ATOM 2200 O O . ASP A 1 275 ? 0.922 4.594 -22.875 1.00 86.12 275 ASP A O 1
ATOM 2204 N N . GLY A 1 276 ? 1.310 6.778 -23.185 1.00 83.44 276 GLY A N 1
ATOM 2205 C CA . GLY A 1 276 ? 1.250 7.103 -21.761 1.00 83.44 276 GLY A CA 1
ATOM 2206 C C . GLY A 1 276 ? -0.103 6.792 -21.131 1.00 83.44 276 GLY A C 1
ATOM 2207 O O . GLY A 1 276 ? -0.164 6.078 -20.130 1.00 83.44 276 GLY A O 1
ATOM 2208 N N . PHE A 1 277 ? -1.199 7.250 -21.746 1.00 83.81 277 PHE A N 1
ATOM 2209 C CA . PHE A 1 277 ? -2.551 6.950 -21.259 1.00 83.81 277 PHE A CA 1
ATOM 2210 C C . PHE A 1 277 ? -2.884 5.454 -21.352 1.00 83.81 277 PHE A C 1
ATOM 2212 O O . PHE A 1 277 ? -3.572 4.922 -20.481 1.00 83.81 277 PHE A O 1
ATOM 2219 N N . SER A 1 278 ? -2.360 4.742 -22.356 1.00 86.00 278 SER A N 1
ATOM 2220 C CA . SER A 1 278 ? -2.519 3.286 -22.457 1.00 86.00 278 SER A CA 1
ATOM 2221 C C . SER A 1 278 ? -1.736 2.545 -21.373 1.00 86.00 278 SER A C 1
ATOM 2223 O O . SER A 1 278 ? -2.233 1.570 -20.812 1.00 86.00 278 SER A O 1
ATOM 2225 N N . LYS A 1 279 ? -0.527 3.003 -21.025 1.00 82.00 279 LYS A N 1
ATOM 2226 C CA . LYS A 1 279 ? 0.295 2.394 -19.969 1.00 82.00 279 LYS A CA 1
ATOM 2227 C C . LYS A 1 279 ? -0.302 2.565 -18.577 1.00 82.00 279 LYS A C 1
ATOM 2229 O O . LYS A 1 279 ? -0.160 1.628 -17.788 1.00 82.00 279 LYS A O 1
ATOM 2234 N N . ASP A 1 280 ? -0.961 3.691 -18.329 1.00 79.88 280 ASP A N 1
ATOM 2235 C CA . ASP A 1 280 ? -1.747 3.969 -17.122 1.00 79.88 280 ASP A CA 1
ATOM 2236 C C . ASP A 1 280 ? -3.029 3.126 -17.025 1.00 79.88 280 ASP A C 1
ATOM 2238 O O . ASP A 1 280 ? -3.514 2.821 -15.942 1.00 79.88 280 ASP A O 1
ATOM 2242 N N . GLY A 1 281 ? -3.568 2.691 -18.167 1.00 77.38 281 GLY A N 1
ATOM 2243 C CA . GLY A 1 281 ? -4.826 1.942 -18.241 1.00 77.38 281 GLY A CA 1
ATOM 2244 C C . GLY A 1 281 ? -6.052 2.810 -18.546 1.00 77.38 281 GLY A C 1
ATOM 2245 O O . GLY A 1 281 ? -7.167 2.286 -18.636 1.00 77.38 281 GLY A O 1
ATOM 2246 N N . ASN A 1 282 ? -5.872 4.112 -18.791 1.00 82.94 282 ASN A N 1
ATOM 2247 C CA . ASN A 1 282 ? -6.921 5.025 -19.250 1.00 82.94 282 ASN A CA 1
ATOM 2248 C C . ASN A 1 282 ? -7.140 4.916 -20.771 1.00 82.94 282 ASN A C 1
ATOM 2250 O O . ASN A 1 282 ? -6.899 5.844 -21.552 1.00 82.94 282 ASN A O 1
ATOM 2254 N N . VAL A 1 283 ? -7.585 3.734 -21.198 1.00 84.00 283 VAL A N 1
ATOM 2255 C CA . VAL A 1 283 ? -7.778 3.392 -22.615 1.00 84.00 283 VAL A CA 1
ATOM 2256 C C . VAL A 1 283 ? -8.840 4.257 -23.296 1.00 84.00 283 VAL A C 1
ATOM 2258 O O . VAL A 1 283 ? -8.711 4.538 -24.483 1.00 84.00 283 VAL A O 1
ATOM 2261 N N . GLU A 1 284 ? -9.850 4.748 -22.569 1.00 84.88 284 GLU A N 1
ATOM 2262 C CA . GLU A 1 284 ? -10.881 5.630 -23.127 1.00 84.88 284 GLU A CA 1
ATOM 2263 C C . GLU A 1 284 ? -10.258 6.925 -23.665 1.00 84.88 284 GLU A C 1
ATOM 2265 O O . GLU A 1 284 ? -10.475 7.290 -24.822 1.00 84.88 284 GLU A O 1
ATOM 2270 N N . LYS A 1 285 ? -9.402 7.583 -22.872 1.00 84.50 285 LYS A N 1
ATOM 2271 C CA . LYS A 1 285 ? -8.690 8.787 -23.323 1.00 84.50 285 LYS A CA 1
ATOM 2272 C C . LYS A 1 285 ? -7.730 8.482 -24.467 1.00 84.50 285 LYS A C 1
ATOM 2274 O O . LYS A 1 285 ? -7.693 9.242 -25.432 1.00 84.50 285 LYS A O 1
ATOM 2279 N N . ALA A 1 286 ? -7.007 7.363 -24.403 1.00 87.69 286 ALA A N 1
ATOM 2280 C CA . ALA A 1 286 ? -6.109 6.946 -25.478 1.00 87.69 286 ALA A CA 1
ATOM 2281 C C . ALA A 1 286 ? -6.863 6.742 -26.811 1.00 87.69 286 ALA A C 1
ATOM 2283 O O . ALA A 1 286 ? -6.425 7.228 -27.854 1.00 87.69 286 ALA A O 1
ATOM 2284 N N . THR A 1 287 ? -8.045 6.116 -26.789 1.00 87.38 287 THR A N 1
ATOM 2285 C CA . THR A 1 287 ? -8.895 5.994 -27.990 1.00 87.38 287 THR A CA 1
ATOM 2286 C C . THR A 1 287 ? -9.451 7.334 -28.473 1.00 87.38 287 THR A C 1
ATOM 2288 O O . THR A 1 287 ? -9.512 7.566 -29.681 1.00 87.38 287 THR A O 1
ATOM 2291 N N . GLY A 1 288 ? -9.787 8.248 -27.557 1.00 87.69 288 GLY A N 1
ATOM 2292 C CA . GLY A 1 288 ? -10.178 9.616 -27.900 1.00 87.69 288 GLY A CA 1
ATOM 2293 C C . GLY A 1 288 ? -9.071 10.364 -28.648 1.00 87.69 288 GLY A C 1
ATOM 2294 O O . GLY A 1 288 ? -9.338 11.020 -29.657 1.00 87.69 288 GLY A O 1
ATOM 2295 N N . PHE A 1 289 ? -7.816 10.203 -28.219 1.00 88.31 289 PHE A N 1
ATOM 2296 C CA . PHE A 1 289 ? -6.659 10.758 -28.923 1.00 88.31 289 PHE A CA 1
ATOM 2297 C C . PHE A 1 289 ? -6.432 10.120 -30.293 1.00 88.31 289 PHE A C 1
ATOM 2299 O O . PHE A 1 289 ? -6.141 10.846 -31.238 1.00 88.31 289 PHE A O 1
ATOM 2306 N N . LEU A 1 290 ? -6.643 8.808 -30.446 1.00 87.44 290 LEU A N 1
ATOM 2307 C CA . LEU A 1 290 ? -6.585 8.149 -31.758 1.00 87.44 290 LEU A CA 1
ATOM 2308 C C . LEU A 1 290 ? -7.639 8.707 -32.727 1.00 87.44 290 LEU A C 1
ATOM 2310 O O . LEU A 1 290 ? -7.353 8.928 -33.905 1.00 87.44 290 LEU A O 1
ATOM 2314 N N . TYR A 1 291 ? -8.861 8.945 -32.244 1.00 87.00 291 TYR A N 1
ATOM 2315 C CA . TYR A 1 291 ? -9.917 9.552 -33.052 1.00 87.00 291 TYR A CA 1
ATOM 2316 C C . TYR A 1 291 ? -9.549 10.980 -33.470 1.00 87.00 291 TYR A C 1
ATOM 2318 O O . TYR A 1 291 ? -9.704 11.339 -34.638 1.00 87.00 291 TYR A O 1
ATOM 2326 N N . LYS A 1 292 ? -9.009 11.775 -32.539 1.00 87.06 292 LYS A N 1
ATOM 2327 C CA . LYS A 1 292 ? -8.555 13.141 -32.819 1.00 87.06 292 LYS A CA 1
ATOM 2328 C C . LYS A 1 292 ? -7.406 13.167 -33.833 1.00 87.06 292 LYS A C 1
ATOM 2330 O O . LYS A 1 292 ? -7.497 13.895 -34.808 1.00 87.06 292 LYS A O 1
ATOM 2335 N N . MET A 1 293 ? -6.408 12.300 -33.671 1.00 90.06 293 MET A N 1
ATOM 2336 C CA . MET A 1 293 ? -5.291 12.126 -34.605 1.00 90.06 293 MET A CA 1
ATOM 2337 C C . MET A 1 293 ? -5.779 11.874 -36.041 1.00 90.06 293 MET A C 1
ATOM 2339 O O . MET A 1 293 ? -5.319 12.524 -36.974 1.00 90.06 293 MET A O 1
ATOM 2343 N N . ARG A 1 294 ? -6.780 11.000 -36.222 1.00 86.44 294 ARG A N 1
ATOM 2344 C CA . ARG A 1 294 ? -7.389 10.756 -37.541 1.00 86.44 294 ARG A CA 1
ATOM 2345 C C . ARG A 1 294 ? -8.192 11.947 -38.063 1.00 86.44 294 ARG A C 1
ATOM 2347 O O . ARG A 1 294 ? -8.150 12.219 -39.259 1.00 86.44 294 ARG A O 1
ATOM 2354 N N . LYS A 1 295 ? -8.935 12.639 -37.191 1.00 87.44 295 LYS A N 1
ATOM 2355 C CA . LYS A 1 295 ? -9.702 13.844 -37.550 1.00 87.44 295 LYS A CA 1
ATOM 2356 C C . LYS A 1 295 ? -8.784 14.968 -38.035 1.00 87.44 295 LYS A C 1
ATOM 2358 O O . LYS A 1 295 ? -9.141 15.670 -38.975 1.00 87.44 295 LYS A O 1
ATOM 2363 N N . ASP A 1 296 ? -7.604 15.077 -37.437 1.00 84.44 296 ASP A N 1
ATOM 2364 C CA . ASP A 1 296 ? -6.566 16.040 -37.808 1.00 84.44 296 ASP A CA 1
ATOM 2365 C C . ASP A 1 296 ? -5.791 15.606 -39.075 1.00 84.44 296 ASP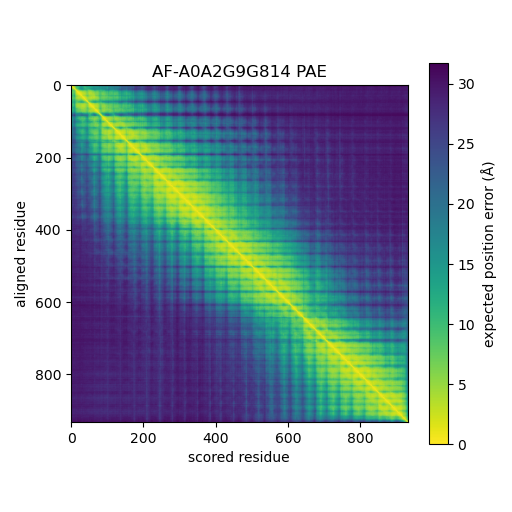 A C 1
ATOM 2367 O O . ASP A 1 296 ? -4.841 16.264 -39.485 1.00 84.44 296 ASP A O 1
ATOM 2371 N N . GLY A 1 297 ? -6.198 14.507 -39.727 1.00 83.06 297 GLY A N 1
ATOM 2372 C CA . GLY A 1 297 ? -5.627 14.029 -40.989 1.00 83.06 297 GLY A CA 1
ATOM 2373 C C . GLY A 1 297 ? -4.350 13.195 -40.843 1.00 83.06 297 GLY A C 1
ATOM 2374 O O . GLY A 1 297 ? -3.749 12.823 -41.852 1.00 83.06 297 GLY A O 1
ATOM 2375 N N . LEU A 1 298 ? -3.938 12.865 -39.617 1.00 87.31 298 LEU A N 1
ATOM 2376 C CA . LEU A 1 298 ? -2.737 12.078 -39.347 1.00 87.31 298 LEU A CA 1
ATOM 2377 C C . LEU A 1 298 ? -3.034 10.572 -39.386 1.00 87.31 298 LEU A C 1
ATOM 2379 O O . LEU A 1 298 ? -4.069 10.105 -38.903 1.00 87.31 298 LEU A O 1
ATOM 2383 N N . GLN A 1 299 ? -2.107 9.795 -39.955 1.00 82.31 299 GLN A N 1
ATOM 2384 C CA . GLN A 1 299 ? -2.235 8.341 -40.080 1.00 82.31 299 GLN A CA 1
ATOM 2385 C C . GLN A 1 299 ? -1.533 7.625 -38.914 1.00 82.31 299 GLN A C 1
ATOM 2387 O O . GLN A 1 299 ? -0.306 7.727 -38.797 1.00 82.31 299 GLN A O 1
ATOM 2392 N N . PRO A 1 300 ? -2.274 6.876 -38.071 1.00 86.44 300 PRO A N 1
ATOM 2393 C CA . PRO A 1 300 ? -1.682 6.068 -37.011 1.00 86.44 300 PRO A CA 1
ATOM 2394 C C . PRO A 1 300 ? -0.770 4.981 -37.577 1.00 86.44 300 PRO A C 1
ATOM 2396 O O . PRO A 1 300 ? -1.108 4.331 -38.568 1.00 86.44 300 PRO A O 1
ATOM 2399 N N . ASN A 1 301 ? 0.369 4.760 -36.926 1.00 85.69 301 ASN A N 1
ATOM 2400 C CA . ASN A 1 301 ? 1.336 3.738 -37.319 1.00 85.69 301 ASN A CA 1
ATOM 2401 C C . ASN A 1 301 ? 1.233 2.499 -36.411 1.00 85.69 301 ASN A C 1
ATOM 2403 O O . ASN A 1 301 ? 0.416 2.449 -35.488 1.00 85.69 301 ASN A O 1
ATOM 2407 N N . LEU A 1 302 ? 2.070 1.489 -36.673 1.00 86.00 302 LEU A N 1
ATOM 2408 C CA . LEU A 1 302 ? 2.119 0.262 -35.872 1.00 86.00 302 LEU A CA 1
ATOM 2409 C C . LEU A 1 302 ? 2.300 0.561 -34.373 1.00 86.00 302 LEU A C 1
ATOM 2411 O O . LEU A 1 302 ? 1.575 -0.000 -33.560 1.00 86.00 302 LEU A O 1
ATOM 2415 N N . VAL A 1 303 ? 3.190 1.496 -34.016 1.00 86.06 303 VAL A N 1
ATOM 2416 C CA . VAL A 1 303 ? 3.477 1.879 -32.619 1.00 86.06 303 VAL A CA 1
ATOM 2417 C C . VAL A 1 303 ? 2.238 2.451 -31.923 1.00 86.06 303 VAL A C 1
ATOM 2419 O O . VAL A 1 303 ? 1.967 2.128 -30.769 1.00 86.06 303 VAL A O 1
ATOM 2422 N N . THR A 1 304 ? 1.442 3.264 -32.621 1.00 86.88 304 THR A N 1
ATOM 2423 C CA . THR A 1 304 ? 0.200 3.821 -32.069 1.00 86.88 304 THR A CA 1
ATOM 2424 C C . THR A 1 304 ? -0.815 2.722 -31.734 1.00 86.88 304 THR A C 1
ATOM 2426 O O . THR A 1 304 ? -1.449 2.751 -30.677 1.00 86.88 304 THR A O 1
ATOM 2429 N N . TYR A 1 305 ? -0.974 1.732 -32.616 1.00 88.12 305 TYR A N 1
ATOM 2430 C CA . TYR A 1 305 ? -1.909 0.628 -32.393 1.00 88.12 305 TYR A CA 1
ATOM 2431 C C . TYR A 1 305 ? -1.403 -0.372 -31.350 1.00 88.12 305 TYR A C 1
ATOM 2433 O O . TYR A 1 305 ? -2.202 -0.824 -30.531 1.00 88.12 305 TYR A O 1
ATOM 2441 N N . THR A 1 306 ? -0.105 -0.688 -31.321 1.00 87.81 306 THR A N 1
ATOM 2442 C CA . THR A 1 306 ? 0.467 -1.590 -30.307 1.00 87.81 306 THR A CA 1
ATOM 2443 C C . THR A 1 306 ? 0.384 -0.988 -28.907 1.00 87.81 306 THR A C 1
ATOM 2445 O O . THR A 1 306 ? 0.044 -1.702 -27.963 1.00 87.81 306 THR A O 1
ATOM 2448 N N . ALA A 1 307 ? 0.580 0.327 -28.766 1.00 87.06 307 ALA A N 1
ATOM 2449 C CA . ALA A 1 307 ? 0.356 1.050 -27.515 1.00 87.06 307 ALA A CA 1
ATOM 2450 C C . ALA A 1 307 ? -1.085 0.884 -26.998 1.00 87.06 307 ALA A C 1
ATOM 2452 O O . ALA A 1 307 ? -1.293 0.521 -25.838 1.00 87.06 307 ALA A O 1
ATOM 2453 N N . LEU A 1 308 ? -2.084 1.064 -27.870 1.00 87.94 308 LEU A N 1
ATOM 2454 C CA . LEU A 1 308 ? -3.491 0.849 -27.517 1.00 87.94 308 LEU A CA 1
ATOM 2455 C C . LEU A 1 308 ? -3.778 -0.607 -27.158 1.00 87.94 308 LEU A C 1
ATOM 2457 O O . LEU A 1 308 ? -4.419 -0.865 -26.140 1.00 87.94 308 LEU A O 1
ATOM 2461 N N . MET A 1 309 ? -3.287 -1.559 -27.957 1.00 88.69 309 MET A N 1
ATOM 2462 C CA . MET A 1 309 ? -3.433 -2.991 -27.678 1.00 88.69 309 MET A CA 1
ATOM 2463 C C . MET A 1 309 ? -2.873 -3.346 -26.298 1.00 88.69 309 MET A C 1
ATOM 2465 O O . MET A 1 309 ? -3.529 -4.064 -25.545 1.00 88.69 309 MET A O 1
ATOM 2469 N N . LEU A 1 310 ? -1.709 -2.800 -25.931 1.00 86.12 310 LEU A N 1
ATOM 2470 C CA . LEU A 1 310 ? -1.114 -2.982 -24.608 1.00 86.12 310 LEU A CA 1
ATOM 2471 C C . LEU A 1 310 ? -2.017 -2.426 -23.499 1.00 86.12 310 LEU A C 1
ATOM 2473 O O . LEU A 1 310 ? -2.210 -3.096 -22.483 1.00 86.12 310 LEU A O 1
ATOM 2477 N N . GLY A 1 311 ? -2.588 -1.234 -23.690 1.00 85.88 311 GLY A N 1
ATOM 2478 C CA . GLY A 1 311 ? -3.528 -0.639 -22.739 1.00 85.88 311 GLY A CA 1
ATOM 2479 C C . GLY A 1 311 ? -4.794 -1.477 -22.550 1.00 85.88 311 GLY A C 1
ATOM 2480 O O . GLY A 1 311 ? -5.193 -1.751 -21.416 1.00 85.88 311 GLY A O 1
ATOM 2481 N N . PHE A 1 312 ? -5.391 -1.957 -23.643 1.00 87.44 312 PHE A N 1
ATOM 2482 C CA . PHE A 1 312 ? -6.562 -2.837 -23.602 1.00 87.44 312 PHE A CA 1
ATOM 2483 C C . PHE A 1 312 ? -6.257 -4.170 -22.909 1.00 87.44 312 PHE A C 1
ATOM 2485 O O . PHE A 1 312 ? -6.998 -4.575 -22.010 1.00 87.44 312 PHE A O 1
ATOM 2492 N N . CYS A 1 313 ? -5.114 -4.792 -23.220 1.00 86.12 313 CYS A N 1
ATOM 2493 C CA . CYS A 1 313 ? -4.648 -5.999 -22.535 1.00 86.12 313 CYS A CA 1
ATOM 2494 C C . CYS A 1 313 ? -4.436 -5.765 -21.029 1.00 86.12 313 CYS A C 1
ATOM 2496 O O . CYS A 1 313 ? -4.797 -6.614 -20.217 1.00 86.12 313 CYS A O 1
ATOM 2498 N N . LYS A 1 314 ? -3.886 -4.608 -20.628 1.00 82.25 314 LYS A N 1
ATOM 2499 C CA . LYS A 1 314 ? -3.703 -4.246 -19.211 1.00 82.25 314 LYS A CA 1
ATOM 2500 C C . LYS A 1 314 ? -5.026 -4.095 -18.462 1.00 82.25 314 LYS A C 1
ATOM 2502 O O . LYS A 1 314 ? -5.102 -4.527 -17.316 1.00 82.25 314 LYS A O 1
ATOM 2507 N N . LYS A 1 315 ? -6.050 -3.526 -19.103 1.00 82.50 315 LYS A N 1
ATOM 2508 C CA . LYS A 1 315 ? -7.395 -3.354 -18.526 1.00 82.50 315 LYS A CA 1
ATOM 2509 C C . LYS A 1 315 ? -8.230 -4.647 -18.533 1.00 82.50 315 LYS A C 1
ATOM 2511 O O . LYS A 1 315 ? -9.364 -4.636 -18.071 1.00 82.50 315 LYS A O 1
ATOM 2516 N N . GLY A 1 316 ? -7.695 -5.747 -19.072 1.00 82.38 316 GLY A N 1
ATOM 2517 C CA . GLY A 1 316 ? -8.403 -7.027 -19.207 1.00 82.38 316 GLY A CA 1
ATOM 2518 C C . GLY A 1 316 ? -9.400 -7.082 -20.373 1.00 82.38 316 GLY A C 1
ATOM 2519 O O . GLY A 1 316 ? -10.124 -8.062 -20.516 1.00 82.38 316 GLY A O 1
ATOM 2520 N N . LYS A 1 317 ? -9.422 -6.055 -21.227 1.00 85.94 317 LYS A N 1
ATOM 2521 C CA . LYS A 1 317 ? -10.315 -5.898 -22.383 1.00 85.94 317 LYS A CA 1
ATOM 2522 C C . LYS A 1 317 ? -9.694 -6.509 -23.642 1.00 85.94 317 LYS A C 1
ATOM 2524 O O . LYS A 1 317 ? -9.222 -5.811 -24.538 1.00 85.94 317 LYS A O 1
ATOM 2529 N N . LEU A 1 318 ? -9.570 -7.837 -23.652 1.00 86.44 318 LEU A N 1
ATOM 2530 C CA . LEU A 1 318 ? -8.853 -8.555 -24.714 1.00 86.44 318 LEU A CA 1
ATOM 2531 C C . LEU A 1 318 ? -9.586 -8.552 -26.054 1.00 86.44 318 LEU A C 1
ATOM 2533 O O . LEU A 1 318 ? -8.927 -8.503 -27.091 1.00 86.44 318 LEU A O 1
ATOM 2537 N N . ASP A 1 319 ? -10.916 -8.567 -26.049 1.00 86.69 319 ASP A N 1
ATOM 2538 C CA . ASP A 1 319 ? -11.703 -8.595 -27.283 1.00 86.69 319 ASP A CA 1
ATOM 2539 C C . ASP A 1 319 ? -11.465 -7.313 -28.100 1.00 86.69 319 ASP A C 1
ATOM 2541 O O . ASP A 1 319 ? -11.227 -7.365 -29.309 1.00 86.69 319 ASP A O 1
ATOM 2545 N N . GLU A 1 320 ? -11.387 -6.159 -27.432 1.00 87.06 320 GLU A N 1
ATOM 2546 C CA . GLU A 1 320 ? -11.016 -4.885 -28.046 1.00 87.06 320 GLU A CA 1
ATOM 2547 C C . GLU A 1 320 ? -9.565 -4.870 -28.553 1.00 87.06 320 GLU A C 1
ATOM 2549 O O . GLU A 1 320 ? -9.291 -4.314 -29.621 1.00 87.06 320 GLU A O 1
ATOM 2554 N N . ALA A 1 321 ? -8.634 -5.527 -27.852 1.00 89.06 321 ALA A N 1
ATOM 2555 C CA . ALA A 1 321 ? -7.259 -5.679 -28.331 1.00 89.06 321 ALA A CA 1
ATOM 2556 C C . ALA A 1 321 ? -7.192 -6.516 -29.625 1.00 89.06 321 ALA A C 1
ATOM 2558 O O . ALA A 1 321 ? -6.482 -6.145 -30.565 1.00 89.06 321 ALA A O 1
ATOM 2559 N N . PHE A 1 322 ? -7.976 -7.596 -29.725 1.00 88.31 322 PHE A N 1
ATOM 2560 C CA . PHE A 1 322 ? -8.091 -8.397 -30.948 1.00 88.31 322 PHE A CA 1
ATOM 2561 C C . PHE A 1 322 ? -8.794 -7.652 -32.085 1.00 88.31 322 PHE A C 1
ATOM 2563 O O . PHE A 1 322 ? -8.416 -7.821 -33.248 1.00 88.31 322 PHE A O 1
ATOM 2570 N N . LEU A 1 323 ? -9.762 -6.781 -31.783 1.00 89.25 323 LEU A N 1
ATOM 2571 C CA . LEU A 1 323 ? -10.351 -5.891 -32.784 1.00 89.25 323 LEU A CA 1
ATOM 2572 C C . LEU A 1 323 ? -9.284 -4.976 -33.391 1.00 89.25 323 LEU A C 1
ATOM 2574 O O . LEU A 1 323 ? -9.182 -4.912 -34.617 1.00 89.25 323 LEU A O 1
ATOM 2578 N N . ILE A 1 324 ? -8.430 -4.352 -32.574 1.00 87.44 324 ILE A N 1
ATOM 2579 C CA . ILE A 1 324 ? -7.320 -3.523 -33.073 1.00 87.44 324 ILE A CA 1
ATOM 2580 C C . ILE A 1 324 ? -6.329 -4.359 -33.892 1.00 87.44 324 ILE A C 1
ATOM 2582 O O . ILE A 1 324 ? -5.919 -3.938 -34.973 1.00 87.44 324 ILE A O 1
ATOM 2586 N N . PHE A 1 325 ? -6.007 -5.574 -33.449 1.00 87.75 325 PHE A N 1
ATOM 2587 C CA . PHE A 1 325 ? -5.151 -6.486 -34.210 1.00 87.75 325 PHE A CA 1
ATOM 2588 C C . PHE A 1 325 ? -5.750 -6.863 -35.576 1.00 87.75 325 PHE A C 1
ATOM 2590 O O . PHE A 1 325 ? -5.052 -6.908 -36.589 1.00 87.75 325 PHE A O 1
ATOM 2597 N N . SER A 1 326 ? -7.066 -7.075 -35.643 1.00 86.31 326 SER A N 1
ATOM 2598 C CA . SER A 1 326 ? -7.766 -7.311 -36.909 1.00 86.31 326 SER A CA 1
ATOM 2599 C C . SER A 1 326 ? -7.755 -6.073 -37.814 1.00 86.31 326 SER A C 1
ATOM 2601 O O . SER A 1 326 ? -7.655 -6.200 -39.035 1.00 86.31 326 SER A O 1
ATOM 2603 N N . MET A 1 327 ? -7.808 -4.871 -37.228 1.00 84.94 327 MET A N 1
ATOM 2604 C CA . MET A 1 327 ? -7.690 -3.614 -37.963 1.00 84.94 327 MET A CA 1
ATOM 2605 C C . MET A 1 327 ? -6.289 -3.431 -38.546 1.00 84.94 327 MET A C 1
ATOM 2607 O O . MET A 1 327 ? -6.194 -3.037 -39.703 1.00 84.94 327 MET A O 1
ATOM 2611 N N . LEU A 1 328 ? -5.224 -3.777 -37.810 1.00 86.12 328 LEU A N 1
ATOM 2612 C CA . LEU A 1 328 ? -3.850 -3.781 -38.336 1.00 86.12 328 LEU A CA 1
ATOM 2613 C C . LEU A 1 328 ? -3.746 -4.638 -39.605 1.00 86.12 328 LEU A C 1
ATOM 2615 O O . LEU A 1 328 ? -3.275 -4.159 -40.635 1.00 86.12 328 LEU A O 1
ATOM 2619 N N . LYS A 1 329 ? -4.299 -5.860 -39.560 1.00 81.19 329 LYS A N 1
ATOM 2620 C CA . LYS A 1 329 ? -4.351 -6.771 -40.716 1.00 81.19 329 LYS A CA 1
ATOM 2621 C C . LYS A 1 329 ? -5.135 -6.173 -41.892 1.00 81.19 329 LYS A C 1
ATOM 2623 O O . LYS A 1 329 ? -4.673 -6.243 -43.026 1.00 81.19 329 LYS A O 1
ATOM 2628 N N . LYS A 1 330 ? -6.301 -5.562 -41.638 1.00 83.62 330 LYS A N 1
ATOM 2629 C CA . LYS A 1 330 ? -7.132 -4.921 -42.681 1.00 83.62 330 LYS A CA 1
ATOM 2630 C C . LYS A 1 330 ? -6.460 -3.706 -43.321 1.00 83.62 330 LYS A C 1
ATOM 2632 O O . LYS A 1 330 ? -6.677 -3.453 -44.499 1.00 83.62 330 LYS A O 1
ATOM 2637 N N . LEU A 1 331 ? -5.670 -2.963 -42.551 1.00 81.94 331 LEU A N 1
ATOM 2638 C CA . LEU A 1 331 ? -4.919 -1.799 -43.022 1.00 81.94 331 LEU A CA 1
ATOM 2639 C C . LEU A 1 331 ? -3.615 -2.183 -43.740 1.00 81.94 331 LEU A C 1
ATOM 2641 O O . LEU A 1 331 ? -2.912 -1.296 -44.214 1.00 81.94 331 LEU A O 1
ATOM 2645 N N . GLY A 1 332 ? -3.285 -3.478 -43.822 1.00 79.88 332 GLY A N 1
ATOM 2646 C CA . GLY A 1 332 ? -2.051 -3.958 -44.444 1.00 79.88 332 GLY A CA 1
ATOM 2647 C C . GLY A 1 332 ? -0.787 -3.612 -43.654 1.00 79.88 332 GLY A C 1
ATOM 2648 O O . GLY A 1 332 ? 0.300 -3.615 -44.221 1.00 79.88 332 GLY A O 1
ATOM 2649 N N . ILE A 1 333 ? -0.912 -3.294 -42.361 1.00 83.88 333 ILE A N 1
ATOM 2650 C CA . ILE A 1 333 ? 0.236 -3.028 -41.490 1.00 83.88 333 ILE A CA 1
ATOM 2651 C C . ILE A 1 333 ? 0.741 -4.375 -40.964 1.00 83.88 333 ILE A C 1
ATOM 2653 O O . ILE A 1 333 ? 0.016 -5.082 -40.258 1.00 83.88 333 ILE A O 1
ATOM 2657 N N . GLU A 1 334 ? 1.975 -4.739 -41.313 1.00 81.88 334 GLU A N 1
ATOM 2658 C CA . GLU A 1 334 ? 2.598 -5.979 -40.846 1.00 81.88 334 GLU A CA 1
ATOM 2659 C C . GLU A 1 334 ? 2.858 -5.920 -39.337 1.00 81.88 334 GLU A C 1
ATOM 2661 O O . GLU A 1 334 ? 3.474 -4.985 -38.827 1.00 81.88 334 GLU A O 1
ATOM 2666 N N . ALA A 1 335 ? 2.355 -6.925 -38.620 1.00 84.88 335 ALA A N 1
ATOM 2667 C CA . ALA A 1 335 ? 2.597 -7.079 -37.193 1.00 84.88 335 ALA A CA 1
ATOM 2668 C C . ALA A 1 335 ? 4.012 -7.617 -36.961 1.00 84.88 335 ALA A C 1
ATOM 2670 O O . ALA A 1 335 ? 4.404 -8.612 -37.571 1.00 84.88 335 ALA A O 1
ATOM 2671 N N . ASP A 1 336 ? 4.742 -6.981 -36.052 1.00 83.88 336 ASP A N 1
ATOM 2672 C CA . ASP A 1 336 ? 6.066 -7.411 -35.617 1.00 83.88 336 ASP A CA 1
ATOM 2673 C C . ASP A 1 336 ? 5.989 -8.387 -34.432 1.00 83.88 336 ASP A C 1
ATOM 2675 O O . ASP A 1 336 ? 4.918 -8.657 -33.878 1.00 83.88 336 ASP A O 1
ATOM 2679 N N . GLU A 1 337 ? 7.143 -8.916 -34.020 1.00 84.94 337 GLU A N 1
ATOM 2680 C CA . GLU A 1 337 ? 7.249 -9.761 -32.827 1.00 84.94 337 GLU A CA 1
ATOM 2681 C C . GLU A 1 337 ? 6.609 -9.099 -31.596 1.00 84.94 337 GLU A C 1
ATOM 2683 O O . GLU A 1 337 ? 5.877 -9.750 -30.848 1.00 84.94 337 GLU A O 1
ATOM 2688 N N . PHE A 1 338 ? 6.851 -7.802 -31.396 1.00 83.25 338 PHE A N 1
ATOM 2689 C CA . PHE A 1 338 ? 6.368 -7.070 -30.229 1.00 83.25 338 PHE A CA 1
ATOM 2690 C C . PHE A 1 338 ? 4.833 -7.030 -30.162 1.00 83.25 338 PHE A C 1
ATOM 2692 O O . PHE A 1 338 ? 4.246 -7.182 -29.089 1.00 83.25 338 PHE A O 1
ATOM 2699 N N . THR A 1 339 ? 4.170 -6.905 -31.313 1.00 86.06 339 THR A N 1
ATOM 2700 C CA . THR A 1 339 ? 2.707 -6.957 -31.434 1.00 86.06 339 THR A CA 1
ATOM 2701 C C . THR A 1 339 ? 2.148 -8.298 -30.953 1.00 86.06 339 THR A C 1
ATOM 2703 O O . THR A 1 339 ? 1.189 -8.320 -30.175 1.00 86.06 339 THR A O 1
ATOM 2706 N N . TYR A 1 340 ? 2.752 -9.417 -31.372 1.00 87.31 340 TYR A N 1
ATOM 2707 C CA . TYR A 1 340 ? 2.354 -10.749 -30.902 1.00 87.31 340 TYR A CA 1
ATOM 2708 C C . TYR A 1 340 ? 2.668 -10.940 -29.420 1.00 87.31 340 TYR A C 1
ATOM 2710 O O . TYR A 1 340 ? 1.816 -11.440 -28.690 1.00 87.31 340 TYR A O 1
ATOM 2718 N N . ALA A 1 341 ? 3.830 -10.482 -28.948 1.00 85.94 341 ALA A N 1
ATOM 2719 C CA . ALA A 1 341 ? 4.214 -10.574 -27.542 1.00 85.94 341 ALA A CA 1
ATOM 2720 C C . ALA A 1 341 ? 3.220 -9.849 -26.615 1.00 85.94 341 ALA A C 1
ATOM 2722 O O . ALA A 1 341 ? 2.879 -10.374 -25.555 1.00 85.94 341 ALA A O 1
ATOM 2723 N N . ILE A 1 342 ? 2.691 -8.684 -27.019 1.00 86.31 342 ILE A N 1
ATOM 2724 C CA . ILE A 1 342 ? 1.646 -7.965 -26.268 1.00 86.31 342 ILE A CA 1
ATOM 2725 C C . ILE A 1 342 ? 0.364 -8.797 -26.163 1.00 86.31 342 ILE A C 1
ATOM 2727 O O . ILE A 1 342 ? -0.196 -8.911 -25.070 1.00 86.31 342 ILE A O 1
ATOM 2731 N N . LEU A 1 343 ? -0.101 -9.369 -27.278 1.00 87.31 343 LEU A N 1
ATOM 2732 C CA . LEU A 1 343 ? -1.305 -10.202 -27.290 1.00 87.31 343 LEU A CA 1
ATOM 2733 C C . LEU A 1 343 ? -1.108 -11.463 -26.458 1.00 87.31 343 LEU A C 1
ATOM 2735 O O . LEU A 1 343 ? -1.932 -11.745 -25.597 1.00 87.31 343 LEU A O 1
ATOM 2739 N N . ILE A 1 344 ? 0.006 -12.168 -26.651 1.00 87.88 344 ILE A N 1
ATOM 2740 C CA . ILE A 1 344 ? 0.376 -13.348 -25.869 1.00 87.88 344 ILE A CA 1
ATOM 2741 C C . ILE A 1 344 ? 0.398 -13.002 -24.379 1.00 87.88 344 ILE A C 1
ATOM 2743 O O . ILE A 1 344 ? -0.255 -13.675 -23.591 1.00 87.88 344 ILE A O 1
ATOM 2747 N N . HIS A 1 345 ? 1.052 -11.908 -23.980 1.00 84.44 345 HIS A N 1
ATOM 2748 C CA . HIS A 1 345 ? 1.064 -11.452 -22.589 1.00 84.44 345 HIS A CA 1
ATOM 2749 C C . HIS A 1 345 ? -0.347 -11.169 -22.049 1.00 84.44 345 HIS A C 1
ATOM 2751 O O . HIS A 1 345 ? -0.669 -11.549 -20.922 1.00 84.44 345 HIS A O 1
ATOM 2757 N N . GLY A 1 346 ? -1.192 -10.500 -22.836 1.00 85.00 346 GLY A N 1
ATOM 2758 C CA . GLY A 1 346 ? -2.578 -10.221 -22.474 1.00 85.00 346 GLY A CA 1
ATOM 2759 C C . GLY A 1 346 ? -3.398 -11.499 -22.286 1.00 85.00 346 GLY A C 1
ATOM 2760 O O . GLY A 1 346 ? -4.062 -11.659 -21.264 1.00 85.00 346 GLY A O 1
ATOM 2761 N N . VAL A 1 347 ? -3.309 -12.433 -23.231 1.00 85.44 347 VAL A N 1
ATOM 2762 C CA . VAL A 1 347 ? -4.022 -13.717 -23.200 1.00 85.44 347 VAL A CA 1
ATOM 2763 C C . VAL A 1 347 ? -3.509 -14.606 -22.058 1.00 85.44 347 VAL A C 1
ATOM 2765 O O . VAL A 1 347 ? -4.320 -15.176 -21.328 1.00 85.44 347 VAL A O 1
ATOM 2768 N N . CYS A 1 348 ? -2.196 -14.629 -21.800 1.00 85.06 348 CYS A N 1
ATOM 2769 C CA . CYS A 1 348 ? -1.596 -15.296 -20.639 1.00 85.06 348 CYS A CA 1
ATOM 2770 C C . CYS A 1 348 ? -2.194 -14.806 -19.312 1.00 85.06 348 CYS A C 1
ATOM 2772 O O . CYS A 1 348 ? -2.380 -15.602 -18.397 1.00 85.06 348 CYS A O 1
ATOM 2774 N N . ARG A 1 349 ? -2.523 -13.510 -19.187 1.00 81.31 349 ARG A N 1
ATOM 2775 C CA . ARG A 1 349 ? -3.182 -12.970 -17.980 1.00 81.31 349 ARG A CA 1
ATOM 2776 C C . ARG A 1 349 ? -4.632 -13.423 -17.832 1.00 81.31 349 ARG A C 1
ATOM 2778 O O . ARG A 1 349 ? -5.096 -13.547 -16.705 1.00 81.31 349 ARG A O 1
ATOM 2785 N N . ARG A 1 350 ? -5.336 -13.650 -18.943 1.00 81.94 350 ARG A N 1
ATOM 2786 C CA . ARG A 1 350 ? -6.688 -14.234 -18.949 1.00 81.94 350 ARG A CA 1
ATOM 2787 C C . ARG A 1 350 ? -6.666 -15.743 -18.679 1.00 81.94 350 ARG A C 1
ATOM 2789 O O . ARG A 1 350 ? -7.673 -16.276 -18.231 1.00 81.94 350 ARG A O 1
ATOM 2796 N N . GLY A 1 351 ? -5.536 -16.406 -18.926 1.00 80.94 351 GLY A N 1
ATOM 2797 C CA . GLY A 1 351 ? -5.346 -17.842 -18.705 1.00 80.94 351 GLY A CA 1
ATOM 2798 C C . GLY A 1 351 ? -5.795 -18.735 -19.869 1.00 80.94 351 GLY A C 1
ATOM 2799 O O . GLY A 1 351 ? -5.880 -19.948 -19.699 1.00 80.94 351 GLY A O 1
ATOM 2800 N N . ASP A 1 352 ? -6.071 -18.165 -21.046 1.00 84.44 352 ASP A N 1
ATOM 2801 C CA . ASP A 1 352 ? -6.477 -18.912 -22.249 1.00 84.44 352 ASP A CA 1
ATOM 2802 C C . ASP A 1 352 ? -5.245 -19.369 -23.052 1.00 84.44 352 ASP A C 1
ATOM 2804 O O . ASP A 1 352 ? -4.840 -18.754 -24.040 1.00 84.44 352 ASP A O 1
ATOM 2808 N N . PHE A 1 353 ? -4.590 -20.434 -22.588 1.00 83.00 353 PHE A N 1
ATOM 2809 C CA . PHE A 1 353 ? -3.347 -20.909 -23.207 1.00 83.00 353 PHE A CA 1
ATOM 2810 C C . PHE A 1 353 ? -3.549 -21.586 -24.566 1.00 83.00 353 PHE A C 1
ATOM 2812 O O . PHE A 1 353 ? -2.630 -21.569 -25.381 1.00 83.00 353 PHE A O 1
ATOM 2819 N N . ASP A 1 354 ? -4.750 -22.082 -24.874 1.00 84.25 354 ASP A N 1
ATOM 2820 C CA . ASP A 1 354 ? -5.056 -22.619 -26.205 1.00 84.25 354 ASP A CA 1
ATOM 2821 C C . ASP A 1 354 ? -4.939 -21.524 -27.271 1.00 84.25 354 ASP A C 1
ATOM 2823 O O . ASP A 1 354 ? -4.430 -21.749 -28.373 1.00 84.25 354 ASP A O 1
ATOM 2827 N N . LEU A 1 355 ? -5.387 -20.308 -26.945 1.00 86.12 355 LEU A N 1
ATOM 2828 C CA . LEU A 1 355 ? -5.213 -19.148 -27.808 1.00 86.12 355 LEU A CA 1
ATOM 2829 C C . LEU A 1 355 ? -3.758 -18.652 -27.836 1.00 86.12 355 LEU A C 1
ATOM 2831 O O . LEU A 1 355 ? -3.300 -18.219 -28.893 1.00 86.12 355 LEU A O 1
ATOM 2835 N N . VAL A 1 356 ? -3.016 -18.750 -26.725 1.00 87.38 356 VAL A N 1
ATOM 2836 C CA . VAL A 1 356 ? -1.572 -18.434 -26.690 1.00 87.38 356 VAL A CA 1
ATOM 2837 C C . VAL A 1 356 ? -0.798 -19.309 -27.674 1.00 87.38 356 VAL A C 1
ATOM 2839 O O . VAL A 1 356 ? -0.057 -18.776 -28.498 1.00 87.38 356 VAL A O 1
ATOM 2842 N N . PHE A 1 357 ? -1.001 -20.628 -27.640 1.00 85.38 357 PHE A N 1
ATOM 2843 C CA . PHE A 1 357 ? -0.314 -21.549 -28.544 1.00 85.38 357 PHE A CA 1
ATOM 2844 C C . PHE A 1 357 ? -0.712 -21.319 -30.007 1.00 85.38 357 PHE A C 1
ATOM 2846 O O . PHE A 1 357 ? 0.156 -21.270 -30.872 1.00 85.38 357 PHE A O 1
ATOM 2853 N N . LYS A 1 358 ? -1.989 -21.022 -30.291 1.00 88.25 358 LYS A N 1
ATOM 2854 C CA . LYS A 1 358 ? -2.421 -20.621 -31.646 1.00 88.25 358 LYS A CA 1
ATOM 2855 C C . LYS A 1 358 ? -1.734 -19.346 -32.144 1.00 88.25 358 LYS A C 1
ATOM 2857 O O . LYS A 1 358 ? -1.442 -19.245 -33.334 1.00 88.25 358 LYS A O 1
ATOM 2862 N N . LEU A 1 359 ? -1.506 -18.363 -31.268 1.00 87.75 359 LEU A N 1
ATOM 2863 C CA . LEU A 1 359 ? -0.809 -17.124 -31.626 1.00 87.75 359 LEU A CA 1
ATOM 2864 C C . LEU A 1 359 ? 0.680 -17.359 -31.889 1.00 87.75 359 LEU A C 1
ATOM 2866 O O . LEU A 1 359 ? 1.214 -16.760 -32.821 1.00 87.75 359 LEU A O 1
ATOM 2870 N N . LEU A 1 360 ? 1.328 -18.235 -31.118 1.00 85.56 360 LEU A N 1
ATOM 2871 C CA . LEU A 1 360 ? 2.706 -18.665 -31.374 1.00 85.56 360 LEU A CA 1
ATOM 2872 C C . LEU A 1 360 ? 2.817 -19.397 -32.718 1.00 85.56 360 LEU A C 1
ATOM 2874 O O . LEU A 1 360 ? 3.659 -19.036 -33.536 1.00 85.56 360 LEU A O 1
ATOM 2878 N N . ASP A 1 361 ? 1.899 -20.322 -33.007 1.00 85.25 361 ASP A N 1
ATOM 2879 C CA . ASP A 1 361 ? 1.843 -21.013 -34.299 1.00 85.25 361 ASP A CA 1
ATOM 2880 C C . ASP A 1 361 ? 1.611 -20.040 -35.468 1.00 85.25 361 ASP A C 1
ATOM 2882 O O . ASP A 1 361 ? 2.179 -20.203 -36.550 1.00 85.25 361 ASP A O 1
ATOM 2886 N N . GLU A 1 362 ? 0.750 -19.026 -35.295 1.00 87.38 362 GLU A N 1
ATOM 2887 C CA . GLU A 1 362 ? 0.528 -17.987 -36.313 1.00 87.38 362 GLU A CA 1
ATOM 2888 C C . GLU A 1 362 ? 1.800 -17.158 -36.547 1.00 87.38 362 GLU A C 1
ATOM 2890 O O . GLU A 1 362 ? 2.118 -16.825 -37.693 1.00 87.38 362 GLU A O 1
ATOM 2895 N N . MET A 1 363 ? 2.528 -16.843 -35.474 1.00 87.69 363 MET A N 1
ATOM 2896 C CA . MET A 1 363 ? 3.781 -16.093 -35.505 1.00 87.69 363 MET A CA 1
ATOM 2897 C C . MET A 1 363 ? 4.874 -16.874 -36.255 1.00 87.69 363 MET A C 1
ATOM 2899 O O . MET A 1 363 ? 5.485 -16.333 -37.182 1.00 87.69 363 MET A O 1
ATOM 2903 N N . GLU A 1 364 ? 5.032 -18.167 -35.963 1.00 83.56 364 GLU A N 1
ATOM 2904 C CA . GLU A 1 364 ? 5.978 -19.050 -36.656 1.00 83.56 364 GLU A CA 1
ATOM 2905 C C . GLU A 1 364 ? 5.622 -19.263 -38.132 1.00 83.56 364 GLU A C 1
ATOM 2907 O O . GLU A 1 364 ? 6.494 -19.161 -38.997 1.00 83.56 364 GLU A O 1
ATOM 2912 N N . LYS A 1 365 ? 4.338 -19.479 -38.463 1.00 86.50 365 LYS A N 1
ATOM 2913 C CA . LYS A 1 365 ? 3.871 -19.619 -39.861 1.00 86.50 365 LYS A CA 1
ATOM 2914 C C . LYS A 1 365 ? 4.135 -18.373 -40.703 1.00 86.50 365 LYS A C 1
ATOM 2916 O O . LYS A 1 365 ? 4.271 -18.475 -41.920 1.00 86.50 365 LYS A O 1
ATOM 2921 N N . LYS A 1 366 ? 4.209 -17.202 -40.068 1.00 82.25 366 LYS A N 1
ATOM 2922 C CA . LYS A 1 366 ? 4.576 -15.930 -40.706 1.00 82.25 366 LYS A CA 1
ATOM 2923 C C . LYS A 1 366 ? 6.084 -15.689 -40.764 1.00 82.25 366 LYS A C 1
ATOM 2925 O O . LYS A 1 366 ? 6.506 -14.648 -41.256 1.00 82.25 366 LYS A O 1
ATOM 2930 N N . GLY A 1 367 ? 6.893 -16.636 -40.289 1.00 80.19 367 GLY A N 1
ATOM 2931 C CA . GLY A 1 367 ? 8.350 -16.539 -40.270 1.00 80.19 367 GLY A CA 1
ATOM 2932 C C . GLY A 1 367 ? 8.897 -15.608 -39.187 1.00 80.19 367 GLY A C 1
ATOM 2933 O O . GLY A 1 367 ? 10.076 -15.257 -39.234 1.00 80.19 367 GLY A O 1
ATOM 2934 N N . ILE A 1 368 ? 8.074 -15.203 -38.216 1.00 83.56 368 ILE A N 1
ATOM 2935 C CA . ILE A 1 368 ? 8.498 -14.362 -37.096 1.00 83.56 368 ILE A CA 1
ATOM 2936 C C . ILE A 1 368 ? 8.940 -15.302 -35.970 1.00 83.56 368 ILE A C 1
ATOM 2938 O O . ILE A 1 368 ? 8.134 -16.050 -35.427 1.00 83.56 368 ILE A O 1
ATOM 2942 N N . LYS A 1 369 ? 10.230 -15.301 -35.625 1.00 77.62 369 LYS A N 1
ATOM 2943 C CA . LYS A 1 369 ? 10.752 -16.159 -34.550 1.00 77.62 369 LYS A CA 1
ATOM 2944 C C . LYS A 1 369 ? 10.485 -15.523 -33.182 1.00 77.62 369 LYS A C 1
ATOM 2946 O O . LYS A 1 369 ? 10.865 -14.366 -33.007 1.00 77.62 369 LYS A O 1
ATOM 2951 N N . PRO A 1 370 ? 9.887 -16.238 -32.214 1.00 79.88 370 PRO A N 1
ATOM 2952 C CA . PRO A 1 370 ? 9.752 -15.720 -30.859 1.00 79.88 370 PRO A CA 1
ATOM 2953 C C . PRO A 1 370 ? 11.113 -15.596 -30.170 1.00 79.88 370 PRO A C 1
ATOM 2955 O O . PRO A 1 370 ? 11.934 -16.512 -30.216 1.00 79.88 370 PRO A O 1
ATOM 2958 N N . SER A 1 371 ? 11.358 -14.462 -29.518 1.00 78.81 371 SER A N 1
ATOM 2959 C CA . SER A 1 371 ? 12.509 -14.267 -28.638 1.00 78.81 371 SER A CA 1
ATOM 2960 C C . SER A 1 371 ? 12.312 -14.937 -27.279 1.00 78.81 371 SER A C 1
ATOM 2962 O O . SER A 1 371 ? 11.197 -15.257 -26.855 1.00 78.81 371 SER A O 1
ATOM 2964 N N . VAL A 1 372 ? 13.417 -15.059 -26.540 1.00 76.75 372 VAL A N 1
ATOM 2965 C CA . VAL A 1 372 ? 13.446 -15.528 -25.145 1.00 76.75 372 VAL A CA 1
ATOM 2966 C C . VAL A 1 372 ? 12.470 -14.737 -24.256 1.00 76.75 372 VAL A C 1
ATOM 2968 O O . VAL A 1 372 ? 11.845 -15.309 -23.369 1.00 76.75 372 VAL A O 1
ATOM 2971 N N . VAL A 1 373 ? 12.249 -13.442 -24.523 1.00 75.19 373 VAL A N 1
ATOM 2972 C CA . VAL A 1 373 ? 11.302 -12.600 -23.763 1.00 75.19 373 VAL A CA 1
ATOM 2973 C C . VAL A 1 373 ? 9.851 -13.040 -23.984 1.00 75.19 373 VAL A C 1
ATOM 2975 O O . VAL A 1 373 ? 9.071 -13.122 -23.028 1.00 75.19 373 VAL A O 1
ATOM 2978 N N . THR A 1 374 ? 9.488 -13.353 -25.228 1.00 78.19 374 THR A N 1
ATOM 2979 C CA . THR A 1 374 ? 8.153 -13.852 -25.585 1.00 78.19 374 THR A CA 1
ATOM 2980 C C . THR A 1 374 ? 7.896 -15.203 -24.919 1.00 78.19 374 THR A C 1
ATOM 2982 O O . THR A 1 374 ? 6.850 -15.400 -24.303 1.00 78.19 374 THR A O 1
ATOM 2985 N N . TYR A 1 375 ? 8.885 -16.097 -24.920 1.00 80.62 375 TYR A N 1
ATOM 2986 C CA . TYR A 1 375 ? 8.782 -17.386 -24.238 1.00 80.62 375 TYR A CA 1
ATOM 2987 C C . TYR A 1 375 ? 8.713 -17.273 -22.710 1.00 80.62 375 TYR A C 1
ATOM 2989 O O . TYR A 1 375 ? 7.830 -17.869 -22.092 1.00 80.62 375 TYR A O 1
ATOM 2997 N N . ASN A 1 376 ? 9.559 -16.442 -22.094 1.00 83.19 376 ASN A N 1
ATOM 2998 C CA . ASN A 1 376 ? 9.516 -16.168 -20.653 1.00 83.19 376 ASN A CA 1
ATOM 2999 C C . ASN A 1 376 ? 8.156 -15.610 -20.218 1.00 83.19 376 ASN A C 1
ATOM 3001 O O . ASN A 1 376 ? 7.676 -15.901 -19.123 1.00 83.19 376 ASN A O 1
ATOM 3005 N N . THR A 1 377 ? 7.497 -14.849 -21.092 1.00 83.06 377 THR A N 1
ATOM 3006 C CA . THR A 1 377 ? 6.144 -14.341 -20.855 1.00 83.06 377 THR A CA 1
ATOM 3007 C C . THR A 1 377 ? 5.104 -15.462 -20.792 1.00 83.06 377 THR A C 1
ATOM 3009 O O . THR A 1 377 ? 4.230 -15.432 -19.921 1.00 83.06 377 THR A O 1
ATOM 3012 N N . VAL A 1 378 ? 5.206 -16.462 -21.671 1.00 84.69 378 VAL A N 1
ATOM 3013 C CA . VAL A 1 378 ? 4.330 -17.646 -21.675 1.00 84.69 378 VAL A CA 1
ATOM 3014 C C . VAL A 1 378 ? 4.582 -18.511 -20.446 1.00 84.69 378 VAL A C 1
ATOM 3016 O O . VAL A 1 378 ? 3.635 -18.825 -19.729 1.00 84.69 378 VAL A O 1
ATOM 3019 N N . ILE A 1 379 ? 5.850 -18.803 -20.140 1.00 83.81 379 ILE A N 1
ATOM 3020 C CA . ILE A 1 379 ? 6.263 -19.567 -18.952 1.00 83.81 379 ILE A CA 1
ATOM 3021 C C . ILE A 1 379 ? 5.750 -18.889 -17.675 1.00 83.81 379 ILE A C 1
ATOM 3023 O O . ILE A 1 379 ? 5.104 -19.530 -16.851 1.00 83.81 379 ILE A O 1
ATOM 3027 N N . ASN A 1 380 ? 5.947 -17.574 -17.527 1.00 83.19 380 ASN A N 1
ATOM 3028 C CA . ASN A 1 380 ? 5.426 -16.813 -16.386 1.00 83.19 380 ASN A CA 1
ATOM 3029 C C . ASN A 1 380 ? 3.893 -16.860 -16.307 1.00 83.19 380 ASN A C 1
ATOM 3031 O O . ASN A 1 380 ? 3.329 -16.949 -15.218 1.00 83.19 380 ASN A O 1
ATOM 3035 N N . GLY A 1 381 ? 3.213 -16.788 -17.455 1.00 81.31 381 GLY A N 1
ATOM 3036 C CA . GLY A 1 381 ? 1.765 -16.953 -17.546 1.00 81.31 381 GLY A CA 1
ATOM 3037 C C . GLY A 1 381 ? 1.318 -18.310 -17.005 1.00 81.31 381 GLY A C 1
ATOM 3038 O O . GLY A 1 381 ? 0.503 -18.357 -16.085 1.00 81.31 381 GLY A O 1
ATOM 3039 N N . LEU A 1 382 ? 1.888 -19.397 -17.527 1.00 83.19 382 LEU A N 1
ATOM 3040 C CA . LEU A 1 382 ? 1.575 -20.773 -17.128 1.00 83.19 382 LEU A CA 1
ATOM 3041 C C . LEU A 1 382 ? 1.842 -21.002 -15.633 1.00 83.19 382 LEU A C 1
ATOM 3043 O O . LEU A 1 382 ? 0.974 -21.511 -14.922 1.00 83.19 382 LEU A O 1
ATOM 3047 N N . CYS A 1 383 ? 2.984 -20.526 -15.128 1.00 83.12 383 CYS A N 1
ATOM 3048 C CA . CYS A 1 383 ? 3.333 -20.577 -13.706 1.00 83.12 383 CYS A CA 1
ATOM 3049 C C . CYS A 1 383 ? 2.343 -19.808 -12.812 1.00 83.12 383 CYS A C 1
ATOM 3051 O O . CYS A 1 383 ? 2.125 -20.190 -11.666 1.00 83.12 383 CYS A O 1
ATOM 3053 N N . LYS A 1 384 ? 1.740 -18.710 -13.290 1.00 79.62 384 LYS A N 1
ATOM 3054 C CA . LYS A 1 384 ? 0.739 -17.948 -12.516 1.00 79.62 384 LYS A CA 1
ATOM 3055 C C . LYS A 1 384 ? -0.611 -18.646 -12.424 1.00 79.62 384 LYS A C 1
ATOM 3057 O O . LYS A 1 384 ? -1.308 -18.441 -11.437 1.00 79.62 384 LYS A O 1
ATOM 3062 N N . VAL A 1 385 ? -0.974 -19.423 -13.440 1.00 78.50 385 VAL A N 1
ATOM 3063 C CA . VAL A 1 385 ? -2.250 -20.154 -13.503 1.00 78.50 385 VAL A CA 1
ATOM 3064 C C . VAL A 1 385 ? -2.146 -21.539 -12.847 1.00 78.50 385 VAL A C 1
ATOM 3066 O O . VAL A 1 385 ? -3.151 -22.225 -12.702 1.00 78.50 385 VAL A O 1
ATOM 3069 N N . GLY A 1 386 ? -0.956 -21.937 -12.390 1.00 76.12 386 GLY A N 1
ATOM 3070 C CA . GLY A 1 386 ? -0.755 -23.219 -11.719 1.00 76.12 386 GLY A CA 1
ATOM 3071 C C . GLY A 1 386 ? -0.545 -24.397 -12.684 1.00 76.12 386 GLY A C 1
ATOM 3072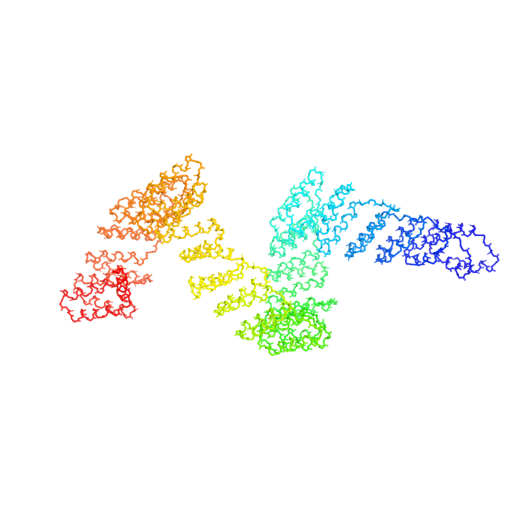 O O . GLY A 1 386 ? -0.853 -25.537 -12.344 1.00 76.12 386 GLY A O 1
ATOM 3073 N N . ARG A 1 387 ? -0.089 -24.132 -13.919 1.00 81.50 387 ARG A N 1
ATOM 3074 C CA . ARG A 1 387 ? 0.213 -25.147 -14.948 1.00 81.50 387 ARG A CA 1
ATOM 3075 C C . ARG A 1 387 ? 1.728 -25.294 -15.145 1.00 81.50 387 ARG A C 1
ATOM 3077 O O . ARG A 1 387 ? 2.214 -25.218 -16.275 1.00 81.50 387 ARG A O 1
ATOM 3084 N N . THR A 1 388 ? 2.505 -25.479 -14.071 1.00 79.69 388 THR A N 1
ATOM 3085 C CA . THR A 1 388 ? 3.980 -25.554 -14.186 1.00 79.69 388 THR A CA 1
ATOM 3086 C C . THR A 1 388 ? 4.496 -26.720 -15.031 1.00 79.69 388 THR A C 1
ATOM 3088 O O . THR A 1 388 ? 5.552 -26.576 -15.636 1.00 79.69 388 THR A O 1
ATOM 3091 N N . PHE A 1 389 ? 3.775 -27.843 -15.132 1.00 78.00 389 PHE A N 1
ATOM 3092 C CA . PHE A 1 389 ? 4.199 -28.982 -15.962 1.00 78.00 389 PHE A CA 1
ATOM 3093 C C . PHE A 1 389 ? 4.307 -28.611 -17.447 1.00 78.00 389 PHE A C 1
ATOM 3095 O O . PHE A 1 389 ? 5.295 -28.926 -18.103 1.00 78.00 389 PHE A O 1
ATOM 3102 N N . GLU A 1 390 ? 3.315 -27.892 -17.969 1.00 78.75 390 GLU A N 1
ATOM 3103 C CA . GLU A 1 390 ? 3.347 -27.405 -19.350 1.00 78.75 390 GLU A CA 1
ATOM 3104 C C . GLU A 1 390 ? 4.393 -26.308 -19.529 1.00 78.75 390 GLU A C 1
ATOM 3106 O O . GLU A 1 390 ? 5.049 -26.257 -20.562 1.00 78.75 390 GLU A O 1
ATOM 3111 N N . ALA A 1 391 ? 4.602 -25.464 -18.511 1.00 81.06 391 ALA A N 1
ATOM 3112 C CA . ALA A 1 391 ? 5.682 -24.480 -18.522 1.00 81.06 391 ALA A CA 1
ATOM 3113 C C . ALA A 1 391 ? 7.062 -25.158 -18.603 1.00 81.06 391 ALA A C 1
ATOM 3115 O O . ALA A 1 391 ? 7.942 -24.685 -19.324 1.00 81.06 391 ALA A O 1
ATOM 3116 N N . ASP A 1 392 ? 7.245 -26.275 -17.893 1.00 80.00 392 ASP A N 1
ATOM 3117 C CA . ASP A 1 392 ? 8.464 -27.080 -17.929 1.00 80.00 392 ASP A CA 1
ATOM 3118 C C . ASP A 1 392 ? 8.677 -27.724 -19.292 1.00 80.00 392 ASP A C 1
ATOM 3120 O O . ASP A 1 392 ? 9.759 -27.594 -19.861 1.00 80.00 392 ASP A O 1
ATOM 3124 N N . ASP A 1 393 ? 7.653 -28.386 -19.828 1.00 81.00 393 ASP A N 1
ATOM 3125 C CA . ASP A 1 393 ? 7.732 -29.042 -21.131 1.00 81.00 393 ASP A CA 1
ATOM 3126 C C . ASP A 1 393 ? 8.038 -28.030 -22.238 1.00 81.00 393 ASP A C 1
ATOM 3128 O O . ASP A 1 393 ? 8.980 -28.196 -23.013 1.00 81.00 393 ASP A O 1
ATOM 3132 N N . PHE A 1 394 ? 7.348 -26.892 -22.203 1.00 77.62 394 PHE A N 1
ATOM 3133 C CA . PHE A 1 394 ? 7.576 -25.785 -23.119 1.00 77.62 394 PHE A CA 1
ATOM 3134 C C . PHE A 1 394 ? 8.988 -25.191 -22.985 1.00 77.62 394 PHE A C 1
ATOM 3136 O O . PHE A 1 394 ? 9.627 -24.860 -23.982 1.00 77.62 394 PHE A O 1
ATOM 3143 N N . SER A 1 395 ? 9.542 -25.131 -21.769 1.00 79.06 395 SER A N 1
ATOM 3144 C CA . SER A 1 395 ? 10.918 -24.669 -21.547 1.00 79.06 395 SER A CA 1
ATOM 3145 C C . SER A 1 395 ? 12.001 -25.643 -22.031 1.00 79.06 395 SER A C 1
ATOM 3147 O O . SER A 1 395 ? 13.165 -25.254 -22.094 1.00 79.06 395 SER A O 1
ATOM 3149 N N . LYS A 1 396 ? 11.687 -26.916 -22.321 1.00 76.12 396 LYS A N 1
ATOM 3150 C CA . LYS A 1 396 ? 12.673 -27.894 -22.835 1.00 76.12 396 LYS A CA 1
ATOM 3151 C C . LYS A 1 396 ? 13.035 -27.649 -24.297 1.00 76.12 396 LYS A C 1
ATOM 3153 O O . LYS A 1 396 ? 14.114 -28.052 -24.715 1.00 76.12 396 LYS A O 1
ATOM 3158 N N . GLY A 1 397 ? 12.167 -26.976 -25.051 1.00 70.00 397 GLY A N 1
ATOM 3159 C CA . GLY A 1 397 ? 12.399 -26.639 -26.456 1.00 70.00 397 GLY A CA 1
ATOM 3160 C C . GLY A 1 397 ? 13.263 -25.394 -26.693 1.00 70.00 397 GLY A C 1
ATOM 3161 O O . GLY A 1 397 ? 13.438 -25.013 -27.847 1.00 70.00 397 GLY A O 1
ATOM 3162 N N . ILE A 1 398 ? 13.761 -24.729 -25.640 1.00 72.31 398 ILE A N 1
ATOM 3163 C CA . ILE A 1 398 ? 14.399 -23.404 -25.722 1.00 72.31 398 ILE A CA 1
ATOM 3164 C C . ILE A 1 398 ? 15.715 -23.393 -24.932 1.00 72.31 398 ILE A C 1
ATOM 3166 O O . ILE A 1 398 ? 15.794 -23.947 -23.834 1.00 72.31 398 ILE A O 1
ATOM 3170 N N . ASP A 1 399 ? 16.724 -22.688 -25.450 1.00 67.00 399 ASP A N 1
ATOM 3171 C CA . ASP A 1 399 ? 17.944 -22.346 -24.711 1.00 67.00 399 ASP A CA 1
ATOM 3172 C C . ASP A 1 399 ? 17.628 -21.277 -23.649 1.00 67.00 399 ASP A C 1
ATOM 3174 O O . ASP A 1 399 ? 17.717 -20.071 -23.890 1.00 67.00 399 ASP A O 1
ATOM 3178 N N . GLY A 1 400 ? 17.165 -21.729 -22.481 1.00 68.31 400 GLY A N 1
ATOM 3179 C CA . GLY A 1 400 ? 16.743 -20.862 -21.381 1.00 68.31 400 GLY A CA 1
ATOM 3180 C C . GLY A 1 400 ? 17.891 -20.068 -20.749 1.00 68.31 400 GLY A C 1
ATOM 3181 O O . GLY A 1 400 ? 18.982 -20.588 -20.520 1.00 68.31 400 GLY A O 1
ATOM 3182 N N . ASP A 1 401 ? 17.612 -18.813 -20.404 1.00 73.88 401 ASP A N 1
ATOM 3183 C CA . ASP A 1 401 ? 18.494 -17.928 -19.640 1.00 73.88 401 ASP A CA 1
ATOM 3184 C C . ASP A 1 401 ? 18.203 -17.982 -18.123 1.00 73.88 401 ASP A C 1
ATOM 3186 O O . ASP A 1 401 ? 17.301 -18.680 -17.651 1.00 73.88 401 ASP A O 1
ATOM 3190 N N . VAL A 1 402 ? 18.956 -17.217 -17.324 1.00 74.00 402 VAL A N 1
ATOM 3191 C CA . VAL A 1 402 ? 18.756 -17.124 -15.862 1.00 74.00 402 VAL A CA 1
ATOM 3192 C C . VAL A 1 402 ? 17.317 -16.713 -15.508 1.00 74.00 402 VAL A C 1
ATOM 3194 O O . VAL A 1 402 ? 16.752 -17.207 -14.527 1.00 74.00 402 VAL A O 1
ATOM 3197 N N . VAL A 1 403 ? 16.688 -15.854 -16.320 1.00 78.06 403 VAL A N 1
ATOM 3198 C CA . VAL A 1 403 ? 15.305 -15.388 -16.118 1.00 78.06 403 VAL A CA 1
ATOM 3199 C C . VAL A 1 403 ? 14.303 -16.522 -16.344 1.00 78.06 403 VAL A C 1
ATOM 3201 O O . VAL A 1 403 ? 13.361 -16.662 -15.560 1.00 78.06 403 VAL A O 1
ATOM 3204 N N . THR A 1 404 ? 14.536 -17.372 -17.346 1.00 79.06 404 THR A N 1
ATOM 3205 C CA . THR A 1 404 ? 13.724 -18.559 -17.657 1.00 79.06 404 THR A CA 1
ATOM 3206 C C . THR A 1 404 ? 13.652 -19.485 -16.443 1.00 79.06 404 THR A C 1
ATOM 3208 O O . THR A 1 404 ? 12.572 -19.778 -15.924 1.00 79.06 404 THR A O 1
ATOM 3211 N N . TYR A 1 405 ? 14.814 -19.879 -15.917 1.00 80.94 405 TYR A N 1
ATOM 3212 C CA . TYR A 1 405 ? 14.891 -20.788 -14.774 1.00 80.94 405 TYR A CA 1
ATOM 3213 C C . TYR A 1 405 ? 14.390 -20.145 -13.476 1.00 80.94 405 TYR A C 1
ATOM 3215 O O . TYR A 1 405 ? 13.712 -20.806 -12.694 1.00 80.94 405 TYR A O 1
ATOM 3223 N N . THR A 1 406 ? 14.636 -18.849 -13.259 1.00 81.25 406 THR A N 1
ATOM 3224 C CA . THR A 1 406 ? 14.091 -18.122 -12.096 1.00 81.25 406 THR A CA 1
ATOM 3225 C C . THR A 1 406 ? 12.562 -18.084 -12.121 1.00 81.25 406 THR A C 1
ATOM 3227 O O . THR A 1 406 ? 11.919 -18.284 -11.091 1.00 81.25 406 THR A O 1
ATOM 3230 N N . THR A 1 407 ? 11.965 -17.876 -13.296 1.00 81.88 407 THR A N 1
ATOM 3231 C CA . THR A 1 407 ? 10.505 -17.846 -13.473 1.00 81.88 407 THR A CA 1
ATOM 3232 C C . THR A 1 407 ? 9.879 -19.220 -13.209 1.00 81.88 407 THR A C 1
ATOM 3234 O O . THR A 1 407 ? 8.841 -19.305 -12.548 1.00 81.88 407 THR A O 1
ATOM 3237 N N . LEU A 1 408 ? 10.526 -20.302 -13.657 1.00 82.94 408 LEU A N 1
ATOM 3238 C CA . LEU A 1 408 ? 10.108 -21.675 -13.348 1.00 82.94 408 LEU A CA 1
ATOM 3239 C C . LEU A 1 408 ? 10.203 -21.974 -11.848 1.00 82.94 408 LEU A C 1
ATOM 3241 O O . LEU A 1 408 ? 9.237 -22.461 -11.266 1.00 82.94 408 LEU A O 1
ATOM 3245 N N . LEU A 1 409 ? 11.318 -21.616 -11.198 1.00 83.75 409 LEU A N 1
ATOM 3246 C CA . LEU A 1 409 ? 11.487 -21.788 -9.751 1.00 83.75 409 LEU A CA 1
ATOM 3247 C C . LEU A 1 409 ? 10.394 -21.055 -8.964 1.00 83.75 409 LEU A C 1
ATOM 3249 O O . LEU A 1 409 ? 9.815 -21.638 -8.054 1.00 83.75 409 LEU A O 1
ATOM 3253 N N . GLN A 1 410 ? 10.055 -19.816 -9.335 1.00 81.81 410 GLN A N 1
ATOM 3254 C CA . GLN A 1 410 ? 8.952 -19.079 -8.705 1.00 81.81 410 GLN A CA 1
ATOM 3255 C C . GLN A 1 410 ? 7.593 -19.769 -8.891 1.00 81.81 410 GLN A C 1
ATOM 3257 O O . GLN A 1 410 ? 6.780 -19.764 -7.967 1.00 81.81 410 GLN A O 1
ATOM 3262 N N . GLY A 1 411 ? 7.342 -20.357 -10.065 1.00 79.38 411 GLY A N 1
ATOM 3263 C CA . GLY A 1 411 ? 6.145 -21.158 -10.323 1.00 79.38 411 GLY A CA 1
ATOM 3264 C C . GLY A 1 411 ? 6.079 -22.395 -9.432 1.00 79.38 411 GLY A C 1
ATOM 3265 O O . GLY A 1 411 ? 5.104 -22.586 -8.709 1.00 79.38 411 GLY A O 1
ATOM 3266 N N . TYR A 1 412 ? 7.153 -23.185 -9.401 1.00 83.31 412 TYR A N 1
ATOM 3267 C CA . TYR A 1 412 ? 7.225 -24.385 -8.568 1.00 83.31 412 TYR A CA 1
ATOM 3268 C C . TYR A 1 412 ? 7.126 -24.093 -7.071 1.00 83.31 412 TYR A C 1
ATOM 3270 O O . TYR A 1 412 ? 6.549 -24.895 -6.340 1.00 83.31 412 TYR A O 1
ATOM 3278 N N . VAL A 1 413 ? 7.643 -22.949 -6.611 1.00 82.31 413 VAL A N 1
ATOM 3279 C CA . VAL A 1 413 ? 7.487 -22.504 -5.219 1.00 82.31 413 VAL A CA 1
ATOM 3280 C C . VAL A 1 413 ? 6.016 -22.295 -4.869 1.00 82.31 413 VAL A C 1
ATOM 3282 O O . VAL A 1 413 ? 5.581 -22.758 -3.819 1.00 82.31 413 VAL A O 1
ATOM 3285 N N . LYS A 1 414 ? 5.236 -21.651 -5.747 1.00 78.50 414 LYS A N 1
ATOM 3286 C CA . LYS A 1 414 ? 3.798 -21.420 -5.519 1.00 78.50 414 LYS A CA 1
ATOM 3287 C C . LYS A 1 414 ? 2.986 -22.711 -5.484 1.00 78.50 414 LYS A C 1
ATOM 3289 O O . LYS A 1 414 ? 2.038 -22.807 -4.717 1.00 78.50 414 LYS A O 1
ATOM 3294 N N . GLU A 1 415 ? 3.352 -23.688 -6.305 1.00 78.50 415 GLU A N 1
ATOM 3295 C CA . GLU A 1 415 ? 2.695 -25.000 -6.346 1.00 78.50 415 GLU A CA 1
ATOM 3296 C C . GLU A 1 415 ? 3.263 -25.999 -5.320 1.00 78.50 415 GLU A C 1
ATOM 3298 O O . GLU A 1 415 ? 2.834 -27.150 -5.279 1.00 78.50 415 GLU A O 1
ATOM 3303 N N . HIS A 1 416 ? 4.247 -25.593 -4.507 1.00 78.62 416 HIS A N 1
ATOM 3304 C CA . HIS A 1 416 ? 5.001 -26.471 -3.605 1.00 78.62 416 HIS A CA 1
ATOM 3305 C C . HIS A 1 416 ? 5.575 -27.734 -4.293 1.00 78.62 416 HIS A C 1
ATOM 3307 O O . HIS A 1 416 ? 5.712 -28.800 -3.684 1.00 78.62 416 HIS A O 1
ATOM 3313 N N . ASN A 1 417 ? 5.962 -27.626 -5.568 1.00 82.44 417 ASN A N 1
ATOM 3314 C CA . ASN A 1 417 ? 6.457 -28.749 -6.360 1.00 82.44 417 ASN A CA 1
ATOM 3315 C C . ASN A 1 417 ? 7.963 -28.990 -6.134 1.00 82.44 417 ASN A C 1
ATOM 3317 O O . ASN A 1 417 ? 8.825 -28.414 -6.802 1.00 82.44 417 ASN A O 1
ATOM 3321 N N . LYS A 1 418 ? 8.282 -29.912 -5.216 1.00 83.88 418 LYS A N 1
ATOM 3322 C CA . LYS A 1 418 ? 9.660 -30.337 -4.893 1.00 83.88 418 LYS A CA 1
ATOM 3323 C C . LYS A 1 418 ? 10.415 -30.902 -6.099 1.00 83.88 418 LYS A C 1
ATOM 3325 O O . LYS A 1 418 ? 11.592 -30.604 -6.293 1.00 83.88 418 LYS A O 1
ATOM 3330 N N . SER A 1 419 ? 9.740 -31.720 -6.904 1.00 82.50 419 SER A N 1
ATOM 3331 C CA . SER A 1 419 ? 10.363 -32.435 -8.023 1.00 82.50 419 SER A CA 1
ATOM 3332 C C . SER A 1 419 ? 10.819 -31.489 -9.137 1.00 82.50 419 SER A C 1
ATOM 3334 O O . SER A 1 419 ? 11.943 -31.618 -9.623 1.00 82.50 419 SER A O 1
ATOM 3336 N N . GLY A 1 420 ? 10.003 -30.478 -9.458 1.00 81.25 420 GLY A N 1
ATOM 3337 C CA . GLY A 1 420 ? 10.314 -29.469 -10.473 1.00 81.25 420 GLY A CA 1
ATOM 3338 C C . GLY A 1 420 ? 11.533 -28.613 -10.118 1.00 81.25 420 GLY A C 1
ATOM 3339 O O . GLY A 1 420 ? 12.380 -28.348 -10.974 1.00 81.25 420 GLY A O 1
ATOM 3340 N N . ILE A 1 421 ? 11.701 -28.246 -8.842 1.00 83.12 421 ILE A N 1
ATOM 3341 C CA . ILE A 1 421 ? 12.871 -27.479 -8.372 1.00 83.12 421 ILE A CA 1
ATOM 3342 C C . ILE A 1 421 ? 14.167 -28.287 -8.534 1.00 83.12 421 ILE A C 1
ATOM 3344 O O . ILE A 1 421 ? 15.177 -27.762 -9.013 1.00 83.12 421 ILE A O 1
ATOM 3348 N N . LEU A 1 422 ? 14.147 -29.573 -8.171 1.00 84.00 422 LEU A N 1
ATOM 3349 C CA . LEU A 1 422 ? 15.313 -30.452 -8.308 1.00 84.00 422 LEU A CA 1
ATOM 3350 C C . LEU A 1 422 ? 15.672 -30.712 -9.775 1.00 84.00 422 LEU A C 1
ATOM 3352 O O . LEU A 1 422 ? 16.856 -30.733 -10.119 1.00 84.00 422 LEU A O 1
ATOM 3356 N N . GLU A 1 423 ? 14.672 -30.864 -10.644 1.00 83.12 423 GLU A N 1
ATOM 3357 C CA . GLU A 1 423 ? 14.886 -30.995 -12.086 1.00 83.12 423 GLU A CA 1
ATOM 3358 C C . GLU A 1 423 ? 15.508 -29.723 -12.673 1.00 83.12 423 GLU A C 1
ATOM 3360 O O . GLU A 1 423 ? 16.510 -29.785 -13.385 1.00 83.12 423 GLU A O 1
ATOM 3365 N N . THR A 1 424 ? 15.002 -28.553 -12.276 1.00 83.31 424 THR A N 1
ATOM 3366 C CA . THR A 1 424 ? 15.549 -27.252 -12.686 1.00 83.31 424 THR A CA 1
ATOM 3367 C C . THR A 1 424 ? 17.022 -27.114 -12.292 1.00 83.31 424 THR A C 1
ATOM 3369 O O . THR A 1 424 ? 17.847 -26.706 -13.109 1.00 83.31 424 THR A O 1
ATOM 3372 N N . LYS A 1 425 ? 17.396 -27.534 -11.073 1.00 82.38 425 LYS A N 1
ATOM 3373 C CA . LYS A 1 425 ? 18.799 -27.580 -10.618 1.00 82.38 425 LYS A CA 1
ATOM 3374 C C . LYS A 1 425 ? 19.670 -28.478 -11.501 1.00 82.38 425 LYS A C 1
ATOM 3376 O O . LYS A 1 425 ? 20.816 -28.119 -11.770 1.00 82.38 425 LYS A O 1
ATOM 3381 N N . ARG A 1 426 ? 19.169 -29.635 -11.951 1.00 83.44 426 ARG A N 1
ATOM 3382 C CA . ARG A 1 426 ? 19.915 -30.509 -12.877 1.00 83.44 426 ARG A CA 1
ATOM 3383 C C . ARG A 1 426 ? 20.064 -29.871 -14.254 1.00 83.44 426 ARG A C 1
ATOM 3385 O O . ARG A 1 426 ? 21.170 -29.875 -14.788 1.00 83.44 426 ARG A O 1
ATOM 3392 N N . ARG A 1 427 ? 18.995 -29.276 -14.790 1.00 80.81 427 ARG A N 1
ATOM 3393 C CA . ARG A 1 427 ? 19.005 -28.603 -16.098 1.00 80.81 427 ARG A CA 1
ATOM 3394 C C . ARG A 1 427 ? 19.950 -27.406 -16.134 1.00 80.81 427 ARG A C 1
ATOM 3396 O O . ARG A 1 427 ? 20.699 -27.277 -17.091 1.00 80.81 427 ARG A O 1
ATOM 3403 N N . LEU A 1 428 ? 20.006 -26.608 -15.068 1.00 80.19 428 LEU A N 1
ATOM 3404 C CA . LEU A 1 428 ? 20.972 -25.511 -14.930 1.00 80.19 428 LEU A CA 1
ATOM 3405 C C . LEU A 1 428 ? 22.423 -25.993 -15.039 1.00 80.19 428 LEU A C 1
ATOM 3407 O O . LEU A 1 428 ? 23.218 -25.407 -15.769 1.00 80.19 428 LEU A O 1
ATOM 3411 N N . LYS A 1 429 ? 22.750 -27.097 -14.355 1.00 78.56 429 LYS A N 1
ATOM 3412 C CA . LYS A 1 429 ? 24.083 -27.710 -14.424 1.00 78.56 429 LYS A CA 1
ATOM 3413 C C . LYS A 1 429 ? 24.375 -28.302 -15.804 1.00 78.56 429 LYS A C 1
ATOM 3415 O O . LYS A 1 429 ? 25.484 -28.148 -16.301 1.00 78.56 429 LYS A O 1
ATOM 3420 N N . ALA A 1 430 ? 23.392 -28.959 -16.421 1.00 79.12 430 ALA A N 1
ATOM 3421 C CA . ALA A 1 430 ? 23.529 -29.552 -17.752 1.00 79.12 430 ALA A CA 1
ATOM 3422 C C . ALA A 1 430 ? 23.679 -28.497 -18.862 1.00 79.12 430 ALA A C 1
ATOM 3424 O O . ALA A 1 430 ? 24.414 -28.723 -19.817 1.00 79.12 430 ALA A O 1
ATOM 3425 N N . ALA A 1 431 ? 23.031 -27.338 -18.715 1.00 73.12 431 ALA A N 1
ATOM 3426 C CA . ALA A 1 431 ? 23.115 -26.215 -19.647 1.00 73.12 431 ALA A CA 1
ATOM 3427 C C . ALA A 1 431 ? 24.452 -25.448 -19.573 1.00 73.12 431 ALA A C 1
ATOM 3429 O O . ALA A 1 431 ? 24.665 -24.522 -20.349 1.00 73.12 431 ALA A O 1
ATOM 3430 N N . GLY A 1 432 ? 25.350 -25.797 -18.642 1.00 66.19 432 GLY A N 1
ATOM 3431 C CA . GLY A 1 432 ? 26.652 -25.139 -18.498 1.00 66.19 432 GLY A CA 1
ATOM 3432 C C . GLY A 1 432 ? 26.577 -23.690 -18.002 1.00 66.19 432 GLY A C 1
ATOM 3433 O O . GLY A 1 432 ? 27.559 -22.959 -18.112 1.00 66.19 432 GLY A O 1
ATOM 3434 N N . ILE A 1 433 ? 25.435 -23.262 -17.451 1.00 67.38 433 ILE A N 1
ATOM 3435 C CA . ILE A 1 433 ? 25.291 -21.937 -16.842 1.00 67.38 433 ILE A CA 1
ATOM 3436 C C . ILE A 1 433 ? 26.075 -21.951 -15.529 1.00 67.38 433 ILE A C 1
ATOM 3438 O O . ILE A 1 433 ? 25.724 -22.679 -14.597 1.00 67.38 433 ILE A O 1
ATOM 3442 N N . HIS A 1 434 ? 27.152 -21.165 -15.460 1.00 65.19 434 HIS A N 1
ATOM 3443 C CA . HIS A 1 434 ? 27.952 -21.057 -14.244 1.00 65.19 434 HIS A CA 1
ATOM 3444 C C . HIS A 1 434 ? 27.072 -20.513 -13.116 1.00 65.19 434 HIS A C 1
ATOM 3446 O O . HIS A 1 434 ? 26.513 -19.423 -13.229 1.00 65.19 434 HIS A O 1
ATOM 3452 N N . MET A 1 435 ? 26.929 -21.280 -12.034 1.00 72.25 435 MET A N 1
ATOM 3453 C CA . MET A 1 435 ? 26.203 -20.819 -10.855 1.00 72.25 435 MET A CA 1
ATOM 3454 C C . MET A 1 435 ? 27.009 -19.682 -10.231 1.00 72.25 435 MET A C 1
ATOM 3456 O O . MET A 1 435 ? 28.148 -19.881 -9.818 1.00 72.25 435 MET A O 1
ATOM 3460 N N . ASP A 1 436 ? 26.450 -18.481 -10.215 1.00 79.38 436 ASP A N 1
ATOM 3461 C CA . ASP A 1 436 ? 26.970 -17.365 -9.439 1.00 79.38 436 ASP A CA 1
ATOM 3462 C C . ASP A 1 436 ? 26.277 -17.313 -8.066 1.00 79.38 436 ASP A C 1
ATOM 3464 O O . ASP A 1 436 ? 25.342 -18.067 -7.770 1.00 79.38 436 ASP A O 1
ATOM 3468 N N . VAL A 1 437 ? 26.739 -16.418 -7.190 1.00 81.50 437 VAL A N 1
ATOM 3469 C CA . VAL A 1 437 ? 26.167 -16.256 -5.841 1.00 81.50 437 VAL A CA 1
ATOM 3470 C C . VAL A 1 437 ? 24.670 -15.915 -5.901 1.00 81.50 437 VAL A C 1
ATOM 3472 O O . VAL A 1 437 ? 23.899 -16.359 -5.051 1.00 81.50 437 VAL A O 1
ATOM 3475 N N . VAL A 1 438 ? 24.232 -15.164 -6.919 1.00 80.94 438 VAL A N 1
ATOM 3476 C CA . VAL A 1 438 ? 22.831 -14.748 -7.084 1.00 80.94 438 VAL A CA 1
ATOM 3477 C C . VAL A 1 438 ? 21.942 -15.951 -7.392 1.00 80.94 438 VAL A C 1
ATOM 3479 O O . VAL A 1 438 ? 20.925 -16.145 -6.723 1.00 80.94 438 VAL A O 1
ATOM 3482 N N . MET A 1 439 ? 22.335 -16.798 -8.342 1.00 81.75 439 MET A N 1
ATOM 3483 C CA . MET A 1 439 ? 21.571 -17.986 -8.708 1.00 81.75 439 MET A CA 1
ATOM 3484 C C . MET A 1 439 ? 21.554 -19.028 -7.583 1.00 81.75 439 MET A C 1
ATOM 3486 O O . MET A 1 439 ? 20.516 -19.649 -7.338 1.00 81.75 439 MET A O 1
ATOM 3490 N N . CYS A 1 440 ? 22.660 -19.177 -6.843 1.00 83.00 440 CYS A N 1
ATOM 3491 C CA . CYS A 1 440 ? 22.696 -19.979 -5.617 1.00 83.00 440 CYS A CA 1
ATOM 3492 C C . CYS A 1 440 ? 21.656 -19.493 -4.599 1.00 83.00 440 CYS A C 1
ATOM 3494 O O . CYS A 1 440 ? 20.883 -20.304 -4.093 1.00 83.00 440 CYS A O 1
ATOM 3496 N N . ASN A 1 441 ? 21.570 -18.182 -4.356 1.00 86.31 441 ASN A N 1
ATOM 3497 C CA . ASN A 1 441 ? 20.600 -17.606 -3.420 1.00 86.31 441 ASN A CA 1
ATOM 3498 C C . ASN A 1 441 ? 19.149 -17.805 -3.878 1.00 86.31 441 ASN A C 1
ATOM 3500 O O . ASN A 1 441 ? 18.292 -18.131 -3.057 1.00 86.31 441 ASN A O 1
ATOM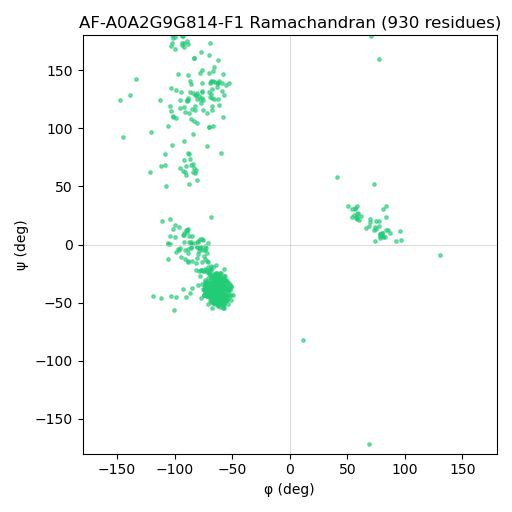 3504 N N . ILE A 1 442 ? 18.865 -17.668 -5.178 1.00 83.81 442 ILE A N 1
ATOM 3505 C CA . ILE A 1 442 ? 17.528 -17.922 -5.742 1.00 83.81 442 ILE A CA 1
ATOM 3506 C C . ILE A 1 442 ? 17.123 -19.390 -5.541 1.00 83.81 442 ILE A C 1
ATOM 3508 O O . ILE A 1 442 ? 16.005 -19.661 -5.103 1.00 83.81 442 ILE A O 1
ATOM 3512 N N . LEU A 1 443 ? 18.029 -20.335 -5.816 1.00 85.00 443 LEU A N 1
ATOM 3513 C CA . LEU A 1 443 ? 17.782 -21.767 -5.619 1.00 85.00 443 LEU A CA 1
ATOM 3514 C C . LEU A 1 443 ? 17.609 -22.128 -4.142 1.00 85.00 443 LEU A C 1
ATOM 3516 O O . LEU A 1 443 ? 16.663 -22.838 -3.812 1.00 85.00 443 LEU A O 1
ATOM 3520 N N . ILE A 1 444 ? 18.480 -21.622 -3.262 1.00 86.94 444 ILE A N 1
ATOM 3521 C CA . ILE A 1 444 ? 18.370 -21.814 -1.810 1.00 86.94 444 ILE A CA 1
ATOM 3522 C C . ILE A 1 444 ? 17.009 -21.304 -1.333 1.00 86.94 444 ILE A C 1
ATOM 3524 O O . ILE A 1 444 ? 16.275 -22.053 -0.694 1.00 86.94 444 ILE A O 1
ATOM 3528 N N . LYS A 1 445 ? 16.616 -20.081 -1.715 1.00 84.19 445 LYS A N 1
ATOM 3529 C CA . LYS A 1 445 ? 15.307 -19.518 -1.360 1.00 84.19 445 LYS A CA 1
ATOM 3530 C C . LYS A 1 445 ? 14.158 -20.406 -1.831 1.00 84.19 445 LYS A C 1
ATOM 3532 O O . LYS A 1 445 ? 13.274 -20.731 -1.045 1.00 84.19 445 LYS A O 1
ATOM 3537 N N . ALA A 1 446 ? 14.180 -20.815 -3.099 1.00 83.81 446 ALA A N 1
ATOM 3538 C CA . ALA A 1 446 ? 13.135 -21.655 -3.672 1.00 83.81 446 ALA A CA 1
ATOM 3539 C C . ALA A 1 446 ? 13.021 -23.007 -2.947 1.00 83.81 446 ALA A C 1
ATOM 3541 O O . ALA A 1 446 ? 11.921 -23.455 -2.635 1.00 83.81 446 ALA A O 1
ATOM 3542 N N . MET A 1 447 ? 14.154 -23.635 -2.626 1.00 86.06 447 MET A N 1
ATOM 3543 C CA . MET A 1 447 ? 14.198 -24.899 -1.891 1.00 86.06 447 MET A CA 1
ATOM 3544 C C . MET A 1 447 ? 13.671 -24.763 -0.461 1.00 86.06 447 MET A C 1
ATOM 3546 O O . MET A 1 447 ? 12.873 -25.599 -0.038 1.00 86.06 447 MET A O 1
ATOM 3550 N N . LEU A 1 448 ? 14.054 -23.704 0.261 1.00 85.31 448 LEU A N 1
ATOM 3551 C CA . LEU A 1 448 ? 13.579 -23.450 1.625 1.00 85.31 448 LEU A CA 1
ATOM 3552 C C . LEU A 1 448 ? 12.062 -23.234 1.664 1.00 85.31 448 LEU A C 1
ATOM 3554 O O . LEU A 1 448 ? 11.387 -23.850 2.483 1.00 85.31 448 LEU A O 1
ATOM 3558 N N . MET A 1 449 ? 11.507 -22.452 0.730 1.00 82.62 449 MET A N 1
ATOM 3559 C CA . MET A 1 449 ? 10.061 -22.184 0.669 1.00 82.62 449 MET A CA 1
ATOM 3560 C C . MET A 1 449 ? 9.213 -23.437 0.393 1.00 82.62 449 MET A C 1
ATOM 3562 O O . MET A 1 449 ? 8.049 -23.495 0.783 1.00 82.62 449 MET A O 1
ATOM 3566 N N . VAL A 1 450 ? 9.779 -24.453 -0.265 1.00 82.19 450 VAL A N 1
ATOM 3567 C CA . VAL A 1 450 ? 9.098 -25.734 -0.534 1.00 82.19 450 VAL A CA 1
ATOM 3568 C C . VAL A 1 450 ? 9.455 -26.813 0.509 1.00 82.19 450 VAL A C 1
ATOM 3570 O O . VAL A 1 450 ? 8.877 -27.902 0.525 1.00 82.19 450 VAL A O 1
ATOM 3573 N N . GLY A 1 451 ? 10.372 -26.519 1.434 1.00 81.88 451 GLY A N 1
ATOM 3574 C CA . GLY A 1 451 ? 10.780 -27.419 2.514 1.00 81.88 451 GLY A CA 1
ATOM 3575 C C . GLY A 1 451 ? 11.800 -28.488 2.105 1.00 81.88 451 GLY A C 1
ATOM 3576 O O . GLY A 1 451 ? 11.780 -29.594 2.645 1.00 81.88 451 GLY A O 1
ATOM 3577 N N . LEU A 1 452 ? 12.665 -28.193 1.130 1.00 84.69 452 LEU A N 1
ATOM 3578 C CA . LEU A 1 452 ? 13.842 -28.991 0.754 1.00 84.69 452 LEU A CA 1
ATOM 3579 C C . LEU A 1 452 ? 15.099 -28.452 1.463 1.00 84.69 452 LEU A C 1
ATOM 3581 O O . LEU A 1 452 ? 16.009 -27.910 0.834 1.00 84.69 452 LEU A O 1
ATOM 3585 N N . PHE A 1 453 ? 15.133 -28.560 2.792 1.00 82.75 453 PHE A N 1
ATOM 3586 C CA . PHE A 1 453 ? 16.182 -27.948 3.618 1.00 82.75 453 PHE A CA 1
ATOM 3587 C C . PHE A 1 453 ? 17.566 -28.570 3.402 1.00 82.75 453 PHE A C 1
ATOM 3589 O O . PHE A 1 453 ? 18.545 -27.841 3.261 1.00 82.75 453 PHE A O 1
ATOM 3596 N N . ASP A 1 454 ? 17.647 -29.899 3.317 1.00 83.75 454 ASP A N 1
ATOM 3597 C CA . ASP A 1 454 ? 18.926 -30.603 3.157 1.00 83.75 454 ASP A CA 1
ATOM 3598 C C . ASP A 1 454 ? 19.585 -30.273 1.812 1.00 83.75 454 ASP A C 1
ATOM 3600 O O . ASP A 1 454 ? 20.792 -30.041 1.739 1.00 83.75 454 ASP A O 1
ATOM 3604 N N . ASP A 1 455 ? 18.782 -30.163 0.749 1.00 85.25 455 ASP A N 1
ATOM 3605 C CA . ASP A 1 455 ? 19.251 -29.754 -0.575 1.00 85.25 455 ASP A CA 1
ATOM 3606 C C . ASP A 1 455 ? 19.717 -28.294 -0.608 1.00 85.25 455 ASP A C 1
ATOM 3608 O O . ASP A 1 455 ? 20.706 -27.987 -1.282 1.00 85.25 455 ASP A O 1
ATOM 3612 N N . ALA A 1 456 ? 19.028 -27.402 0.114 1.00 85.75 456 ALA A N 1
ATOM 3613 C CA . ALA A 1 456 ? 19.420 -26.002 0.257 1.00 85.75 456 ALA A CA 1
ATOM 3614 C C . ALA A 1 456 ? 20.751 -25.878 1.016 1.00 85.75 456 ALA A C 1
ATOM 3616 O O . ALA A 1 456 ? 21.669 -25.189 0.564 1.00 85.75 456 ALA A O 1
ATOM 3617 N N . LEU A 1 457 ? 20.894 -26.614 2.123 1.00 84.75 457 LEU A N 1
ATOM 3618 C CA . LEU A 1 457 ? 22.123 -26.665 2.910 1.00 84.75 457 LEU A CA 1
ATOM 3619 C C . LEU A 1 457 ? 23.280 -27.287 2.114 1.00 84.75 457 LEU A C 1
ATOM 3621 O O . LEU A 1 457 ? 24.413 -26.825 2.223 1.00 84.75 457 LEU A O 1
ATOM 3625 N N . ALA A 1 458 ? 23.007 -28.288 1.273 1.00 85.62 458 ALA A N 1
ATOM 3626 C CA . ALA A 1 458 ? 24.000 -28.881 0.382 1.00 85.62 458 ALA A CA 1
ATOM 3627 C C . ALA A 1 458 ? 24.506 -27.890 -0.678 1.00 85.62 458 ALA A C 1
ATOM 3629 O O . ALA A 1 458 ? 25.685 -27.926 -1.025 1.00 85.62 458 ALA A O 1
ATOM 3630 N N . ILE A 1 459 ? 23.649 -26.988 -1.183 1.00 84.50 459 ILE A N 1
ATOM 3631 C CA . ILE A 1 459 ? 24.097 -25.898 -2.065 1.00 84.50 459 ILE A CA 1
ATOM 3632 C C . ILE A 1 459 ? 24.989 -24.935 -1.284 1.00 84.50 459 ILE A C 1
ATOM 3634 O O . ILE A 1 459 ? 26.095 -24.671 -1.740 1.00 84.50 459 ILE A O 1
ATOM 3638 N N . TYR A 1 460 ? 24.557 -24.474 -0.106 1.00 85.25 460 TYR A N 1
ATOM 3639 C CA . TYR A 1 460 ? 25.334 -23.559 0.739 1.00 85.25 460 TYR A CA 1
ATOM 3640 C C . TYR A 1 460 ? 26.717 -24.124 1.101 1.00 85.25 460 TYR A C 1
ATOM 3642 O O . TYR A 1 460 ? 27.733 -23.495 0.816 1.00 85.25 460 TYR A O 1
ATOM 3650 N N . LYS A 1 461 ? 26.776 -25.354 1.628 1.00 84.12 461 LYS A N 1
ATOM 3651 C CA . LYS A 1 461 ? 28.039 -26.044 1.950 1.00 84.12 461 LYS A CA 1
ATOM 3652 C C . LYS A 1 461 ? 28.887 -26.334 0.708 1.00 84.12 461 LYS A C 1
ATOM 3654 O O . LYS A 1 461 ? 30.100 -26.465 0.814 1.00 84.12 461 LYS A O 1
ATOM 3659 N N . GLY A 1 462 ? 28.260 -26.419 -0.465 1.00 80.31 462 GLY A N 1
ATOM 3660 C CA . GLY A 1 462 ? 28.921 -26.577 -1.756 1.00 80.31 462 GLY A CA 1
ATOM 3661 C C . GLY A 1 462 ? 29.558 -25.298 -2.309 1.00 80.31 462 GLY A C 1
ATOM 3662 O O . GLY A 1 462 ? 30.470 -25.411 -3.123 1.00 80.31 462 GLY A O 1
ATOM 3663 N N . MET A 1 463 ? 29.132 -24.102 -1.873 1.00 83.25 463 MET A N 1
ATOM 3664 C CA . MET A 1 463 ? 29.611 -22.821 -2.425 1.00 83.25 463 MET A CA 1
ATOM 3665 C C . MET A 1 463 ? 31.138 -22.640 -2.314 1.00 83.25 463 MET A C 1
ATOM 3667 O O . MET A 1 463 ? 31.755 -22.327 -3.338 1.00 83.25 463 MET A O 1
ATOM 3671 N N . PRO A 1 464 ? 31.787 -22.919 -1.161 1.00 78.81 464 PRO A N 1
ATOM 3672 C CA . PRO A 1 464 ? 33.239 -22.785 -1.034 1.00 78.81 464 PRO A CA 1
ATOM 3673 C C . PRO A 1 464 ? 34.020 -23.746 -1.938 1.00 78.81 464 PRO A C 1
ATOM 3675 O O . PRO A 1 464 ? 35.120 -23.424 -2.368 1.00 78.81 464 PRO A O 1
ATOM 3678 N N . HIS A 1 465 ? 33.452 -24.916 -2.257 1.00 76.69 465 HIS A N 1
ATOM 3679 C CA . HIS A 1 465 ? 34.069 -25.893 -3.162 1.00 76.69 465 HIS A CA 1
ATOM 3680 C C . HIS A 1 465 ? 34.017 -25.468 -4.638 1.00 76.69 465 HIS A C 1
ATOM 3682 O O . HIS A 1 465 ? 34.678 -26.078 -5.472 1.00 76.69 465 HIS A O 1
ATOM 3688 N N . THR A 1 466 ? 33.227 -24.441 -4.957 1.00 72.69 466 THR A N 1
ATOM 3689 C CA . THR A 1 466 ? 33.061 -23.866 -6.300 1.00 72.69 466 THR A CA 1
ATOM 3690 C C . THR A 1 466 ? 33.660 -22.459 -6.423 1.00 72.69 466 THR A C 1
ATOM 3692 O O . THR A 1 466 ? 33.245 -21.703 -7.294 1.00 72.69 466 THR A O 1
ATOM 3695 N N . ASP A 1 467 ? 34.586 -22.086 -5.531 1.00 74.88 467 ASP A N 1
ATOM 3696 C CA . ASP A 1 467 ? 35.203 -20.749 -5.441 1.00 74.88 467 ASP A CA 1
ATOM 3697 C C . ASP A 1 467 ? 34.203 -19.590 -5.216 1.00 74.88 467 ASP A C 1
ATOM 3699 O O . ASP A 1 467 ? 34.488 -18.428 -5.510 1.00 74.88 467 ASP A O 1
ATOM 3703 N N . LEU A 1 468 ? 33.022 -19.879 -4.653 1.00 81.56 468 LEU A N 1
ATOM 3704 C CA . LEU A 1 468 ? 32.011 -18.879 -4.299 1.00 81.56 468 LEU A CA 1
ATOM 3705 C C . LEU A 1 468 ? 32.024 -18.613 -2.789 1.00 81.56 468 LEU A C 1
ATOM 3707 O O . LEU A 1 468 ? 31.995 -19.542 -1.981 1.00 81.56 468 LEU A O 1
ATOM 3711 N N . SER A 1 469 ? 31.987 -17.340 -2.392 1.00 78.56 469 SER A N 1
ATOM 3712 C CA . SER A 1 469 ? 31.840 -16.941 -0.989 1.00 78.56 469 SER A CA 1
ATOM 3713 C C . SER A 1 469 ? 30.393 -16.565 -0.662 1.00 78.56 469 SER A C 1
ATOM 3715 O O . SER A 1 469 ? 29.735 -15.818 -1.391 1.00 78.56 469 SER A O 1
ATOM 3717 N N . ALA A 1 470 ? 29.884 -17.086 0.457 1.00 82.50 470 ALA A N 1
ATOM 3718 C CA . ALA A 1 470 ? 28.585 -16.687 0.983 1.00 82.50 470 ALA A CA 1
ATOM 3719 C C . ALA A 1 470 ? 28.640 -15.218 1.425 1.00 82.50 470 ALA A C 1
ATOM 3721 O O . ALA A 1 470 ? 29.487 -14.820 2.227 1.00 82.50 470 ALA A O 1
ATOM 3722 N N . ASN A 1 471 ? 27.730 -14.408 0.893 1.00 83.06 471 ASN A N 1
ATOM 3723 C CA . ASN A 1 471 ? 27.613 -12.992 1.226 1.00 83.06 471 ASN A CA 1
ATOM 3724 C C . ASN A 1 471 ? 26.464 -12.752 2.216 1.00 83.06 471 ASN A C 1
ATOM 3726 O O . ASN A 1 471 ? 25.706 -13.664 2.547 1.00 83.06 471 ASN A O 1
ATOM 3730 N N . SER A 1 472 ? 26.280 -11.502 2.648 1.00 80.06 472 SER A N 1
ATOM 3731 C CA . SER A 1 472 ? 25.178 -11.145 3.551 1.00 80.06 472 SER A CA 1
ATOM 3732 C C . SER A 1 472 ? 23.802 -11.611 3.051 1.00 80.06 472 SER A C 1
ATOM 3734 O O . SER A 1 472 ? 22.997 -12.075 3.855 1.00 80.06 472 SER A O 1
ATOM 3736 N N . VAL A 1 473 ? 23.533 -11.518 1.744 1.00 83.12 473 VAL A N 1
ATOM 3737 C CA . VAL A 1 473 ? 22.244 -11.924 1.159 1.00 83.12 473 VAL A CA 1
ATOM 3738 C C . VAL A 1 473 ? 22.023 -13.432 1.306 1.00 83.12 473 VAL A C 1
ATOM 3740 O O . VAL A 1 473 ? 20.895 -13.861 1.543 1.00 83.12 473 VAL A O 1
ATOM 3743 N N . THR A 1 474 ? 23.093 -14.226 1.233 1.00 84.31 474 THR A N 1
ATOM 3744 C CA . THR A 1 474 ? 23.059 -15.686 1.416 1.00 84.31 474 THR A CA 1
ATOM 3745 C C . THR A 1 474 ? 22.601 -16.034 2.833 1.00 84.31 474 THR A C 1
ATOM 3747 O O . THR A 1 474 ? 21.629 -16.769 3.004 1.00 84.31 474 THR A O 1
ATOM 3750 N N . TYR A 1 475 ? 23.226 -15.424 3.849 1.00 84.50 475 TYR A N 1
ATOM 3751 C CA . TYR A 1 475 ? 22.849 -15.618 5.253 1.00 84.50 475 TYR A CA 1
ATOM 3752 C C . TYR A 1 475 ? 21.431 -15.121 5.551 1.00 84.50 475 TYR A C 1
ATOM 3754 O O . TYR A 1 475 ? 20.661 -15.850 6.167 1.00 84.50 475 TYR A O 1
ATOM 3762 N N . CYS A 1 476 ? 21.040 -13.937 5.055 1.00 85.06 476 CYS A N 1
ATOM 3763 C CA . CYS A 1 476 ? 19.661 -13.449 5.195 1.00 85.06 476 CYS A CA 1
ATOM 3764 C C . CYS A 1 476 ? 18.645 -14.427 4.599 1.00 85.06 476 CYS A C 1
ATOM 3766 O O . CYS A 1 476 ? 17.616 -14.679 5.208 1.00 85.06 476 CYS A O 1
ATOM 3768 N N . THR A 1 477 ? 18.930 -14.976 3.415 1.00 85.44 477 THR A N 1
ATOM 3769 C CA . THR A 1 477 ? 18.019 -15.896 2.720 1.00 85.44 477 THR A CA 1
ATOM 3770 C C . THR A 1 477 ? 17.858 -17.212 3.480 1.00 85.44 477 THR A C 1
ATOM 3772 O O . THR A 1 477 ? 16.746 -17.728 3.569 1.00 85.44 477 THR A O 1
ATOM 3775 N N . LEU A 1 478 ? 18.949 -17.744 4.043 1.00 86.12 478 LEU A N 1
ATOM 3776 C CA . LEU A 1 478 ? 18.917 -18.945 4.880 1.00 86.12 478 LEU A CA 1
ATOM 3777 C C . LEU A 1 478 ? 18.129 -18.697 6.170 1.00 86.12 478 LEU A C 1
ATOM 3779 O O . LEU A 1 478 ? 17.206 -19.454 6.460 1.00 86.12 478 LEU A O 1
ATOM 3783 N N . ILE A 1 479 ? 18.450 -17.625 6.901 1.00 86.00 479 ILE A N 1
ATOM 3784 C CA . ILE A 1 479 ? 17.764 -17.257 8.149 1.00 86.00 479 ILE A CA 1
ATOM 3785 C C . ILE A 1 479 ? 16.267 -17.043 7.893 1.00 86.00 479 ILE A C 1
ATOM 3787 O O . ILE A 1 479 ? 15.444 -17.660 8.562 1.00 86.00 479 ILE A O 1
ATOM 3791 N N . ASP A 1 480 ? 15.907 -16.236 6.890 1.00 83.56 480 ASP A N 1
ATOM 3792 C CA . ASP A 1 480 ? 14.510 -15.966 6.531 1.00 83.56 480 ASP A CA 1
ATOM 3793 C C . ASP A 1 480 ? 13.763 -17.254 6.161 1.00 83.56 480 ASP A C 1
ATOM 3795 O O . ASP A 1 480 ? 12.676 -17.513 6.674 1.00 83.56 480 ASP A O 1
ATOM 3799 N N . GLY A 1 481 ? 14.363 -18.108 5.327 1.00 81.31 481 GLY A N 1
ATOM 3800 C CA . GLY A 1 481 ? 13.730 -19.353 4.894 1.00 81.31 481 GLY A CA 1
ATOM 3801 C C . GLY A 1 481 ? 13.532 -20.367 6.026 1.00 81.31 481 GLY A C 1
ATOM 3802 O O . GLY A 1 481 ? 12.459 -20.966 6.127 1.00 81.31 481 GLY A O 1
ATOM 3803 N N . TYR A 1 482 ? 14.517 -20.541 6.914 1.00 84.00 482 TYR A N 1
ATOM 3804 C CA . TYR A 1 482 ? 14.371 -21.411 8.085 1.00 84.00 482 TYR A CA 1
ATOM 3805 C C . TYR A 1 482 ? 13.323 -20.866 9.066 1.00 84.00 482 TYR A C 1
ATOM 3807 O O . TYR A 1 482 ? 12.433 -21.612 9.490 1.00 84.00 482 TYR A O 1
ATOM 3815 N N . CYS A 1 483 ? 13.329 -19.559 9.340 1.00 83.00 483 CYS A N 1
ATOM 3816 C CA . CYS A 1 483 ? 12.347 -18.930 10.221 1.00 83.00 483 CYS A CA 1
ATOM 3817 C C . CYS A 1 483 ? 10.907 -19.021 9.685 1.00 83.00 483 CYS A C 1
ATOM 3819 O O . CYS A 1 483 ? 10.003 -19.379 10.448 1.00 83.00 483 CYS A O 1
ATOM 3821 N N . GLN A 1 484 ? 10.689 -18.787 8.382 1.00 81.12 484 GLN A N 1
ATOM 3822 C CA . GLN A 1 484 ? 9.379 -18.954 7.729 1.00 81.12 484 GLN A CA 1
ATOM 3823 C C . GLN A 1 484 ? 8.835 -20.373 7.892 1.00 81.12 484 GLN A C 1
ATOM 3825 O O . GLN A 1 484 ? 7.640 -20.566 8.108 1.00 81.12 484 GLN A O 1
ATOM 3830 N N . SER A 1 485 ? 9.718 -21.371 7.842 1.00 75.69 485 SER A N 1
ATOM 3831 C CA . SER A 1 485 ? 9.347 -22.773 8.036 1.00 75.69 485 SER A CA 1
ATOM 3832 C C . SER A 1 485 ? 9.134 -23.190 9.498 1.00 75.69 485 SER A C 1
ATOM 3834 O O . SER A 1 485 ? 8.748 -24.327 9.758 1.00 75.69 485 SER A O 1
ATOM 3836 N N . GLY A 1 486 ? 9.368 -22.288 10.459 1.00 78.81 486 GLY A N 1
ATOM 3837 C CA . GLY A 1 486 ? 9.251 -22.562 11.894 1.00 78.81 486 GLY A CA 1
ATOM 3838 C C . GLY A 1 486 ? 10.456 -23.272 12.523 1.00 78.81 486 GLY A C 1
ATOM 3839 O O . GLY A 1 486 ? 10.381 -23.626 13.695 1.00 78.81 486 GLY A O 1
ATOM 3840 N N . ARG A 1 487 ? 11.554 -23.444 11.779 1.00 82.31 487 ARG A N 1
ATOM 3841 C CA . ARG A 1 487 ? 12.813 -24.084 12.196 1.00 82.31 487 ARG A CA 1
ATOM 3842 C C . ARG A 1 487 ? 13.800 -23.048 12.747 1.00 82.31 487 ARG A C 1
ATOM 3844 O O . ARG A 1 487 ? 14.726 -22.624 12.062 1.00 82.31 487 ARG A O 1
ATOM 3851 N N . ILE A 1 488 ? 13.518 -22.537 13.947 1.00 82.81 488 ILE A N 1
ATOM 3852 C CA . ILE A 1 488 ? 14.272 -21.413 14.536 1.00 82.81 488 ILE A CA 1
ATOM 3853 C C . ILE A 1 488 ? 15.661 -21.852 15.001 1.00 82.81 488 ILE A C 1
ATOM 3855 O O . ILE A 1 488 ? 16.608 -21.086 14.851 1.00 82.81 488 ILE A O 1
ATOM 3859 N N . ASP A 1 489 ? 15.796 -23.065 15.535 1.00 83.00 489 ASP A N 1
ATOM 3860 C CA . ASP A 1 489 ? 17.070 -23.561 16.064 1.00 83.00 489 ASP A CA 1
ATOM 3861 C C . ASP A 1 489 ? 18.130 -23.619 14.957 1.00 83.00 489 ASP A C 1
ATOM 3863 O O . ASP A 1 489 ? 19.230 -23.093 15.108 1.00 83.00 489 ASP A O 1
ATOM 3867 N N . GLU A 1 490 ? 17.758 -24.123 13.780 1.00 84.38 490 GLU A N 1
ATOM 3868 C CA . GLU A 1 490 ? 18.626 -24.145 12.604 1.00 84.38 490 GLU A CA 1
ATOM 3869 C C . GLU A 1 490 ? 18.913 -22.734 12.069 1.00 84.38 490 GLU A C 1
ATOM 3871 O O . GLU A 1 490 ? 20.016 -22.459 11.594 1.00 84.38 490 GLU A O 1
ATOM 3876 N N . ALA A 1 491 ? 17.956 -21.804 12.171 1.00 85.62 491 ALA A N 1
ATOM 3877 C CA . ALA A 1 491 ? 18.193 -20.402 11.826 1.00 85.62 491 ALA A CA 1
ATOM 3878 C C . ALA A 1 491 ? 19.211 -19.741 12.774 1.00 85.62 491 ALA A C 1
ATOM 3880 O O . ALA A 1 491 ? 20.048 -18.956 12.322 1.00 85.62 491 ALA A O 1
ATOM 3881 N N . LEU A 1 492 ? 19.169 -20.074 14.069 1.00 84.75 492 LEU A N 1
ATOM 3882 C CA . LEU A 1 492 ? 20.129 -19.610 15.072 1.00 84.75 492 LEU A CA 1
ATOM 3883 C C . LEU A 1 492 ? 21.515 -20.227 14.862 1.00 84.75 492 LEU A C 1
ATOM 3885 O O . LEU A 1 492 ? 22.503 -19.507 14.973 1.00 84.75 492 LEU A O 1
ATOM 3889 N N . GLU A 1 493 ? 21.608 -21.500 14.467 1.00 86.75 493 GLU A N 1
ATOM 3890 C CA . GLU A 1 493 ? 22.884 -22.127 14.089 1.00 86.75 493 GLU A CA 1
ATOM 3891 C C . GLU A 1 493 ? 23.543 -21.405 12.902 1.00 86.75 493 GLU A C 1
ATOM 3893 O O . GLU A 1 493 ? 24.728 -21.063 12.955 1.00 86.75 493 GLU A O 1
ATOM 3898 N N . ILE A 1 494 ? 22.772 -21.100 11.850 1.00 85.44 494 ILE A N 1
ATOM 3899 C CA . ILE A 1 494 ? 23.265 -20.317 10.705 1.00 85.44 494 ILE A CA 1
ATOM 3900 C C . ILE A 1 494 ? 23.651 -18.895 11.134 1.00 85.44 494 ILE A C 1
ATOM 3902 O O . ILE A 1 494 ? 24.639 -18.344 10.643 1.00 85.44 494 ILE A O 1
ATOM 3906 N N . PHE A 1 495 ? 22.908 -18.290 12.062 1.00 85.00 495 PHE A N 1
ATOM 3907 C CA . PHE A 1 495 ? 23.246 -16.979 12.609 1.00 85.00 495 PHE A CA 1
ATOM 3908 C C . PHE A 1 495 ? 24.535 -17.006 13.452 1.00 85.00 495 PHE A C 1
ATOM 3910 O O . PHE A 1 495 ? 25.334 -16.071 13.392 1.00 85.00 495 PHE A O 1
ATOM 3917 N N . ASP A 1 496 ? 24.801 -18.093 14.173 1.00 84.44 496 ASP A N 1
ATOM 3918 C CA . ASP A 1 496 ? 26.050 -18.300 14.907 1.00 84.44 496 ASP A CA 1
ATOM 3919 C C . ASP A 1 496 ? 27.247 -18.543 13.980 1.00 84.44 496 ASP A C 1
ATOM 3921 O O . ASP A 1 496 ? 28.358 -18.093 14.278 1.00 84.44 496 ASP A O 1
ATOM 3925 N N . GLU A 1 497 ? 27.048 -19.200 12.834 1.00 83.00 497 GLU A N 1
ATOM 3926 C CA . GLU A 1 497 ? 28.057 -19.235 11.770 1.00 83.00 497 GLU A CA 1
ATOM 3927 C C . GLU A 1 497 ? 28.313 -17.832 11.211 1.00 83.00 497 GLU A C 1
ATOM 3929 O O . GLU A 1 497 ? 29.467 -17.403 11.147 1.00 83.00 497 GLU A O 1
ATOM 3934 N N . PHE A 1 498 ? 27.254 -17.080 10.895 1.00 83.56 498 PHE A N 1
ATOM 3935 C CA . PHE A 1 498 ? 27.347 -15.699 10.418 1.00 83.56 498 PHE A CA 1
ATOM 3936 C C . PHE A 1 498 ? 28.140 -14.810 11.389 1.00 83.56 498 PHE A C 1
ATOM 3938 O O . PHE A 1 498 ? 29.045 -14.093 10.957 1.00 83.56 498 PHE A O 1
ATOM 3945 N N . ARG A 1 499 ? 27.893 -14.922 12.702 1.00 79.38 499 ARG A N 1
ATOM 3946 C CA . ARG A 1 499 ? 28.617 -14.195 13.764 1.00 79.38 499 ARG A CA 1
ATOM 3947 C C . ARG A 1 499 ? 30.127 -14.435 13.766 1.00 79.38 499 ARG A C 1
ATOM 3949 O O . ARG A 1 499 ? 30.867 -13.545 14.185 1.00 79.38 499 ARG A O 1
ATOM 3956 N N . LYS A 1 500 ? 30.582 -15.617 13.336 1.00 80.62 500 LYS A N 1
ATOM 3957 C CA . LYS A 1 500 ? 32.009 -15.980 13.254 1.00 80.62 500 LYS A CA 1
ATOM 3958 C C . LYS A 1 500 ? 32.680 -15.443 11.990 1.00 80.62 500 LYS A C 1
ATOM 3960 O O . LYS A 1 500 ? 33.907 -15.428 11.919 1.00 80.62 500 LYS A O 1
ATOM 3965 N N . THR A 1 501 ? 31.904 -15.020 10.995 1.00 78.19 501 THR A N 1
ATOM 3966 C CA . THR A 1 501 ? 32.440 -14.453 9.754 1.00 78.19 501 THR A CA 1
ATOM 3967 C C . THR A 1 501 ? 32.772 -12.967 9.892 1.00 78.19 501 THR A C 1
ATOM 3969 O O . THR A 1 501 ? 32.268 -12.269 10.768 1.00 78.19 501 THR A O 1
ATOM 3972 N N . SER A 1 502 ? 33.616 -12.455 8.993 1.00 65.62 502 SER A N 1
ATOM 3973 C CA . SER A 1 502 ? 33.941 -11.025 8.894 1.00 65.62 502 SER A CA 1
ATOM 3974 C C . SER A 1 502 ? 32.846 -10.185 8.219 1.00 65.62 502 SER A C 1
ATOM 3976 O O . SER A 1 502 ? 32.996 -8.970 8.100 1.00 65.62 502 SER A O 1
ATOM 3978 N N . VAL A 1 503 ? 31.754 -10.807 7.760 1.00 66.88 503 VAL A N 1
ATOM 3979 C CA . VAL A 1 503 ? 30.658 -10.130 7.061 1.00 66.88 503 VAL A CA 1
ATOM 3980 C C . VAL A 1 503 ? 29.713 -9.523 8.096 1.00 66.88 503 VAL A C 1
ATOM 3982 O O . VAL A 1 503 ? 28.947 -10.234 8.735 1.00 66.88 503 VAL A O 1
ATOM 3985 N N . SER A 1 504 ? 29.733 -8.200 8.260 1.00 67.00 504 SER A N 1
ATOM 3986 C CA . SER A 1 504 ? 28.725 -7.485 9.047 1.00 67.00 504 SER A CA 1
ATOM 3987 C C . SER A 1 504 ? 27.607 -6.976 8.135 1.00 67.00 504 SER A C 1
ATOM 3989 O O . SER A 1 504 ? 27.856 -6.381 7.088 1.00 67.00 504 SER A O 1
ATOM 3991 N N . SER A 1 505 ? 26.352 -7.228 8.505 1.00 74.62 505 SER A N 1
ATOM 3992 C CA . SER A 1 505 ? 25.201 -6.721 7.755 1.00 74.62 505 SER A CA 1
ATOM 3993 C C . SER A 1 505 ? 24.018 -6.427 8.655 1.00 74.62 505 SER A C 1
ATOM 3995 O O . SER A 1 505 ? 23.510 -7.324 9.328 1.00 74.62 505 SER A O 1
ATOM 3997 N N . ALA A 1 506 ? 23.540 -5.185 8.591 1.00 76.88 506 ALA A N 1
ATOM 3998 C CA . ALA A 1 506 ? 22.302 -4.750 9.230 1.00 76.88 506 ALA A CA 1
ATOM 3999 C C . ALA A 1 506 ? 21.104 -5.618 8.833 1.00 76.88 506 ALA A C 1
ATOM 4001 O O . ALA A 1 506 ? 20.311 -6.01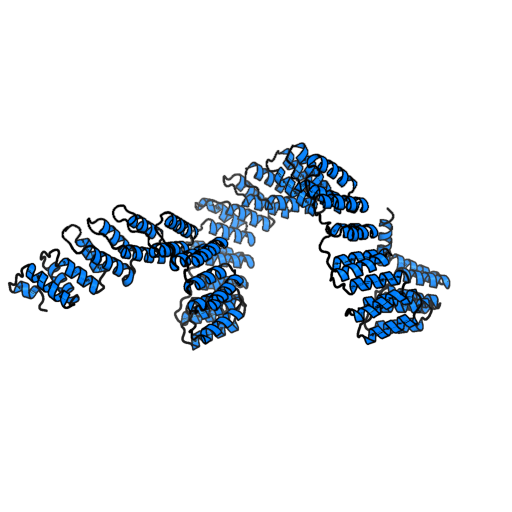0 9.682 1.00 76.88 506 ALA A O 1
ATOM 4002 N N . ALA A 1 507 ? 21.022 -6.023 7.562 1.00 77.44 507 ALA A N 1
ATOM 4003 C CA . ALA A 1 507 ? 19.894 -6.795 7.053 1.00 77.44 507 ALA A CA 1
ATOM 4004 C C . ALA A 1 507 ? 19.747 -8.169 7.734 1.00 77.44 507 ALA A C 1
ATOM 4006 O O . ALA A 1 507 ? 18.625 -8.603 7.988 1.00 77.44 507 ALA A O 1
ATOM 4007 N N . SER A 1 508 ? 20.858 -8.842 8.056 1.00 80.38 508 SER A N 1
ATOM 4008 C CA . SER A 1 508 ? 20.833 -10.167 8.695 1.00 80.38 508 SER A CA 1
ATOM 4009 C C . SER A 1 508 ? 20.386 -10.077 10.156 1.00 80.38 508 SER A C 1
ATOM 4011 O O . SER A 1 508 ? 19.571 -10.886 10.596 1.00 80.38 508 SER A O 1
ATOM 4013 N N . TYR A 1 509 ? 20.853 -9.051 10.879 1.00 83.12 509 TYR A N 1
ATOM 4014 C CA . TYR A 1 509 ? 20.416 -8.758 12.248 1.00 83.12 509 TYR A CA 1
ATOM 4015 C C . TYR A 1 509 ? 18.941 -8.327 12.297 1.00 83.12 509 TYR A C 1
ATOM 4017 O O . TYR A 1 509 ? 18.175 -8.862 13.096 1.00 83.12 509 TYR A O 1
ATOM 4025 N N . ASN A 1 510 ? 18.508 -7.440 11.394 1.00 84.62 510 ASN A N 1
ATOM 4026 C CA . ASN A 1 510 ? 17.108 -7.022 11.290 1.00 84.62 510 ASN A CA 1
ATOM 4027 C C . ASN A 1 510 ? 16.184 -8.226 11.027 1.00 84.62 510 ASN A C 1
ATOM 4029 O O . ASN A 1 510 ? 15.122 -8.338 11.637 1.00 84.62 510 ASN A O 1
ATOM 4033 N N . CYS A 1 511 ? 16.599 -9.141 10.142 1.00 83.81 511 CYS A N 1
ATOM 4034 C CA . CYS A 1 511 ? 15.828 -10.331 9.784 1.00 83.81 511 CYS A CA 1
ATOM 4035 C C . CYS A 1 511 ? 15.651 -11.293 10.968 1.00 83.81 511 CYS A C 1
ATOM 4037 O O . CYS A 1 511 ? 14.528 -11.717 11.240 1.00 83.81 511 CYS A O 1
ATOM 4039 N N . ILE A 1 512 ? 16.722 -11.606 11.709 1.00 84.94 512 ILE A N 1
ATOM 4040 C CA . ILE A 1 512 ? 16.607 -12.505 12.866 1.00 84.94 512 ILE A CA 1
ATOM 4041 C C . ILE A 1 512 ? 15.803 -11.858 14.002 1.00 84.94 512 ILE A C 1
ATOM 4043 O O . ILE A 1 512 ? 14.957 -12.524 14.592 1.00 84.94 512 ILE A O 1
ATOM 4047 N N . ILE A 1 513 ? 15.988 -10.557 14.269 1.00 85.75 513 ILE A N 1
ATOM 4048 C CA . ILE A 1 513 ? 15.217 -9.835 15.295 1.00 85.75 513 ILE A CA 1
ATOM 4049 C C . ILE A 1 513 ? 13.727 -9.859 14.946 1.00 85.75 513 ILE A C 1
ATOM 4051 O O . ILE A 1 513 ? 12.917 -10.196 15.806 1.00 85.75 513 ILE A O 1
ATOM 4055 N N . PHE A 1 514 ? 13.370 -9.598 13.683 1.00 85.12 514 PHE A N 1
ATOM 4056 C CA . PHE A 1 514 ? 11.988 -9.689 13.206 1.00 85.12 514 PHE A CA 1
ATOM 4057 C C . PHE A 1 514 ? 11.356 -11.050 13.502 1.00 85.12 514 PHE A C 1
ATOM 4059 O O . PHE A 1 514 ? 10.294 -11.134 14.119 1.00 85.12 514 PHE A O 1
ATOM 4066 N N . TRP A 1 515 ? 12.035 -12.130 13.121 1.00 82.50 515 TRP A N 1
ATOM 4067 C CA . TRP A 1 515 ? 11.503 -13.476 13.309 1.00 82.50 515 TRP A CA 1
ATOM 4068 C C . TRP A 1 515 ? 11.446 -13.909 14.779 1.00 82.50 515 TRP A C 1
ATOM 4070 O O . TRP A 1 515 ? 10.493 -14.579 15.185 1.00 82.50 515 TRP A O 1
ATOM 4080 N N . LEU A 1 516 ? 12.409 -13.492 15.605 1.00 84.62 516 LEU A N 1
ATOM 4081 C CA . LEU A 1 516 ? 12.375 -13.737 17.050 1.00 84.62 516 LEU A CA 1
ATOM 4082 C C . LEU A 1 516 ? 11.203 -12.997 17.722 1.00 84.62 516 LEU A C 1
ATOM 4084 O O . LEU A 1 516 ? 10.551 -13.571 18.600 1.00 84.62 516 LEU A O 1
ATOM 4088 N N . CYS A 1 517 ? 10.877 -11.778 17.275 1.00 84.44 517 CYS A N 1
ATOM 4089 C CA . CYS A 1 517 ? 9.690 -11.032 17.708 1.00 84.44 517 CYS A CA 1
ATOM 4090 C C . CYS A 1 517 ? 8.387 -11.761 17.344 1.00 84.44 517 CYS A C 1
ATOM 4092 O O . CYS A 1 517 ? 7.543 -11.988 18.217 1.00 84.44 517 CYS A O 1
ATOM 4094 N N . GLU A 1 518 ? 8.249 -12.204 16.090 1.00 81.44 518 GLU A N 1
ATOM 4095 C CA . GLU A 1 518 ? 7.085 -12.962 15.596 1.00 81.44 518 GLU A CA 1
ATOM 4096 C C . GLU A 1 518 ? 6.871 -14.286 16.345 1.00 81.44 518 GLU A C 1
ATOM 4098 O O . GLU A 1 518 ? 5.743 -14.745 16.539 1.00 81.44 518 GLU A O 1
ATOM 4103 N N . LYS A 1 519 ? 7.944 -14.913 16.829 1.00 80.44 519 LYS A N 1
ATOM 4104 C CA . LYS A 1 519 ? 7.867 -16.166 17.594 1.00 80.44 519 LYS A CA 1
ATOM 4105 C C . LYS A 1 519 ? 7.745 -15.947 19.102 1.00 80.44 519 LYS A C 1
ATOM 4107 O O . LYS A 1 519 ? 7.353 -16.865 19.816 1.00 80.44 519 LYS A O 1
ATOM 4112 N N . GLY A 1 520 ? 7.965 -14.724 19.586 1.00 79.25 520 GLY A N 1
ATOM 4113 C CA . GLY A 1 520 ? 7.866 -14.362 21.003 1.00 79.25 520 GLY A CA 1
ATOM 4114 C C . GLY A 1 520 ? 9.109 -14.655 21.827 1.00 79.25 520 GLY A C 1
ATOM 4115 O O . GLY A 1 520 ? 9.050 -14.569 23.051 1.00 79.25 520 GLY A O 1
ATOM 4116 N N . MET A 1 521 ? 10.232 -14.965 21.181 1.00 82.69 521 MET A N 1
ATOM 4117 C CA . MET A 1 521 ? 11.534 -15.158 21.825 1.00 82.69 521 MET A CA 1
ATOM 4118 C C . MET A 1 521 ? 12.192 -13.799 22.101 1.00 82.69 521 MET A C 1
ATOM 4120 O O . MET A 1 521 ? 13.300 -13.508 21.651 1.00 82.69 521 MET A O 1
ATOM 4124 N N . LEU A 1 522 ? 11.472 -12.941 22.828 1.00 83.44 522 LEU A N 1
ATOM 4125 C CA . LEU A 1 522 ? 11.810 -11.526 22.990 1.00 83.44 522 LEU A CA 1
ATOM 4126 C C . LEU A 1 522 ? 13.136 -11.318 23.724 1.00 83.44 522 LEU A C 1
ATOM 4128 O O . LEU A 1 522 ? 13.879 -10.413 23.374 1.00 83.44 522 LEU A O 1
ATOM 4132 N N . ASP A 1 523 ? 13.472 -12.162 24.703 1.00 82.19 523 ASP A N 1
ATOM 4133 C CA . ASP A 1 523 ? 14.721 -11.999 25.459 1.00 82.19 523 ASP A CA 1
ATOM 4134 C C . ASP A 1 523 ? 15.955 -12.210 24.577 1.00 82.19 523 ASP A C 1
ATOM 4136 O O . ASP A 1 523 ? 16.890 -11.417 24.646 1.00 82.19 523 ASP A O 1
ATOM 4140 N N . VAL A 1 524 ? 15.901 -13.201 23.679 1.00 84.19 524 VAL A N 1
ATOM 4141 C CA . VAL A 1 524 ? 16.953 -13.451 22.683 1.00 84.19 524 VAL A CA 1
ATOM 4142 C C . VAL A 1 524 ? 17.010 -12.306 21.670 1.00 84.19 524 VAL A C 1
ATOM 4144 O O . VAL A 1 524 ? 18.097 -11.853 21.324 1.00 84.19 524 VAL A O 1
ATOM 4147 N N . ALA A 1 525 ? 15.859 -11.785 21.227 1.00 86.00 525 ALA A N 1
ATOM 4148 C CA . ALA A 1 525 ? 15.808 -10.642 20.312 1.00 86.00 525 ALA A CA 1
ATOM 4149 C C . ALA A 1 525 ? 16.452 -9.381 20.919 1.00 86.00 525 ALA A C 1
ATOM 4151 O O . ALA A 1 525 ? 17.206 -8.682 20.240 1.00 86.00 525 ALA A O 1
ATOM 4152 N N . ILE A 1 526 ? 16.204 -9.124 22.208 1.00 83.00 526 ILE A N 1
ATOM 4153 C CA . ILE A 1 526 ? 16.817 -8.024 22.964 1.00 83.00 526 ILE A CA 1
ATOM 4154 C C . ILE A 1 526 ? 18.337 -8.203 23.027 1.00 83.00 526 ILE A C 1
ATOM 4156 O O . ILE A 1 526 ? 19.071 -7.254 22.756 1.00 83.00 526 ILE A O 1
ATOM 4160 N N . ASP A 1 527 ? 18.825 -9.412 23.316 1.00 84.88 527 ASP A N 1
ATOM 4161 C CA . ASP A 1 527 ? 20.264 -9.696 23.353 1.00 84.88 527 ASP A CA 1
ATOM 4162 C C . ASP A 1 527 ? 20.939 -9.509 21.988 1.00 84.88 527 ASP A C 1
ATOM 4164 O O . ASP A 1 527 ? 22.027 -8.933 21.904 1.00 84.88 527 ASP A O 1
ATOM 4168 N N . VAL A 1 528 ? 20.277 -9.922 20.902 1.00 85.56 528 VAL A N 1
ATOM 4169 C CA . VAL A 1 528 ? 20.773 -9.713 19.534 1.00 85.56 528 VAL A CA 1
ATOM 4170 C C . VAL A 1 528 ? 20.815 -8.223 19.177 1.00 85.56 528 VAL A C 1
ATOM 4172 O O . VAL A 1 528 ? 21.789 -7.773 18.572 1.00 85.56 528 VAL A O 1
ATOM 4175 N N . LEU A 1 529 ? 19.816 -7.432 19.586 1.00 83.81 529 LEU A N 1
ATOM 4176 C CA . LEU A 1 529 ? 19.814 -5.978 19.389 1.00 83.81 529 LEU A CA 1
ATOM 4177 C C . LEU A 1 529 ? 20.932 -5.291 20.190 1.00 83.81 529 LEU A C 1
ATOM 4179 O O . LEU A 1 529 ? 21.610 -4.398 19.683 1.00 83.81 529 LEU A O 1
ATOM 4183 N N . ILE A 1 530 ? 21.172 -5.723 21.427 1.00 80.44 530 ILE A N 1
ATOM 4184 C CA . ILE A 1 530 ? 22.280 -5.222 22.248 1.00 80.44 530 ILE A CA 1
ATOM 4185 C C . ILE A 1 530 ? 23.628 -5.536 21.582 1.00 80.44 530 ILE A C 1
ATOM 4187 O O . ILE A 1 530 ? 24.504 -4.670 21.521 1.00 80.44 530 ILE A O 1
ATOM 4191 N N . GLU A 1 531 ? 23.812 -6.756 21.068 1.00 83.06 531 GLU A N 1
ATOM 4192 C CA . GLU A 1 531 ? 25.013 -7.139 20.317 1.00 83.06 531 GLU A CA 1
ATOM 4193 C C . GLU A 1 531 ? 25.189 -6.267 19.065 1.00 83.06 531 GLU A C 1
ATOM 4195 O O . GLU A 1 531 ? 26.289 -5.774 18.805 1.00 83.06 531 GLU A O 1
ATOM 4200 N N . TYR A 1 532 ? 24.104 -6.033 18.323 1.00 82.81 532 TYR A N 1
ATOM 4201 C CA . TYR A 1 532 ? 24.089 -5.185 17.134 1.00 82.81 532 TYR A CA 1
ATOM 4202 C C . TYR A 1 532 ? 24.594 -3.768 17.429 1.00 82.81 532 TYR A C 1
ATOM 4204 O O . TYR A 1 532 ? 25.476 -3.256 16.735 1.00 82.81 532 TYR A O 1
ATOM 4212 N N . ILE A 1 533 ? 24.096 -3.166 18.512 1.00 76.94 533 ILE A N 1
ATOM 4213 C CA . ILE A 1 533 ? 24.486 -1.818 18.931 1.00 76.94 533 ILE A CA 1
ATOM 4214 C C . ILE A 1 533 ? 25.950 -1.784 19.396 1.00 76.94 533 ILE A C 1
ATOM 4216 O O . ILE A 1 533 ? 26.684 -0.860 19.046 1.00 76.94 533 ILE A O 1
ATOM 4220 N N . LYS A 1 534 ? 26.423 -2.815 20.113 1.00 77.94 534 LYS A N 1
ATOM 4221 C CA . LYS A 1 534 ? 27.839 -2.931 20.514 1.00 77.94 534 LYS A CA 1
ATOM 4222 C C . LYS A 1 534 ? 28.796 -3.002 19.322 1.00 77.94 534 LYS A C 1
ATOM 4224 O O . LYS A 1 534 ? 29.924 -2.530 19.433 1.00 77.94 534 LYS A O 1
ATOM 4229 N N . LYS A 1 535 ? 28.364 -3.564 18.188 1.00 77.12 535 LYS A N 1
ATOM 4230 C CA . LYS A 1 535 ? 29.159 -3.612 16.949 1.00 77.12 535 LYS A CA 1
ATOM 4231 C C . LYS A 1 535 ? 29.225 -2.268 16.206 1.00 77.12 535 LYS A C 1
ATOM 4233 O O . LYS A 1 535 ? 29.949 -2.178 15.219 1.00 77.12 535 LYS A O 1
ATOM 4238 N N . GLY A 1 536 ? 28.511 -1.233 16.664 1.00 71.06 536 GLY A N 1
ATOM 4239 C CA . GLY A 1 536 ? 28.538 0.107 16.065 1.00 71.06 536 GLY A CA 1
ATOM 4240 C C . GLY A 1 536 ? 27.870 0.190 14.688 1.00 71.06 536 GLY A C 1
ATOM 4241 O O . GLY A 1 536 ? 28.194 1.078 13.902 1.00 71.06 536 GLY A O 1
ATOM 4242 N N . LEU A 1 537 ? 26.974 -0.749 14.372 1.00 76.00 537 LEU A N 1
ATOM 4243 C CA . LEU A 1 537 ? 26.219 -0.760 13.119 1.00 76.00 537 LEU A CA 1
ATOM 4244 C C . LEU A 1 537 ? 25.082 0.286 13.157 1.00 76.00 537 LEU A C 1
ATOM 4246 O O . LEU A 1 537 ? 24.571 0.588 14.238 1.00 76.00 537 LEU A O 1
ATOM 4250 N N . PRO A 1 538 ? 24.681 0.863 12.005 1.00 74.00 538 PRO A N 1
ATOM 4251 C CA . PRO A 1 538 ? 23.663 1.912 11.959 1.00 74.00 538 PRO A CA 1
ATOM 4252 C C . PRO A 1 538 ? 22.315 1.391 12.466 1.00 74.00 538 PRO A C 1
ATOM 4254 O O . PRO A 1 538 ? 21.814 0.374 11.992 1.00 74.00 538 PRO A O 1
ATOM 4257 N N . LEU A 1 539 ? 21.735 2.070 13.453 1.00 75.75 539 LEU A N 1
ATOM 4258 C CA . LEU A 1 539 ? 20.479 1.652 14.065 1.00 75.75 539 LEU A CA 1
ATOM 4259 C C . LEU A 1 539 ? 19.284 2.124 13.227 1.00 75.75 539 LEU A C 1
ATOM 4261 O O . LEU A 1 539 ? 19.033 3.322 13.121 1.00 75.75 539 LEU A O 1
ATOM 4265 N N . ASP A 1 540 ? 18.522 1.178 12.680 1.00 77.50 540 ASP A N 1
ATOM 4266 C CA . ASP A 1 540 ? 17.282 1.478 11.965 1.00 77.50 540 ASP A CA 1
ATOM 4267 C C . ASP A 1 540 ? 16.116 1.669 12.944 1.00 77.50 540 ASP A C 1
ATOM 4269 O O . ASP A 1 540 ? 15.822 0.786 13.758 1.00 77.50 540 ASP A O 1
ATOM 4273 N N . ARG A 1 541 ? 15.385 2.786 12.810 1.00 79.62 541 ARG A N 1
ATOM 4274 C CA . ARG A 1 541 ? 14.183 3.087 13.613 1.00 79.62 541 ARG A CA 1
ATOM 4275 C C . ARG A 1 541 ? 13.137 1.979 13.569 1.00 79.62 541 ARG A C 1
ATOM 4277 O O . ARG A 1 541 ? 12.523 1.661 14.581 1.00 79.62 541 ARG A O 1
ATOM 4284 N N . SER A 1 542 ? 12.951 1.364 12.405 1.00 78.00 542 SER A N 1
ATOM 4285 C CA . SER A 1 542 ? 11.997 0.268 12.220 1.00 78.00 542 SER A CA 1
ATOM 4286 C C . SER A 1 542 ? 12.343 -0.970 13.049 1.00 78.00 542 SER A C 1
ATOM 4288 O O . SER A 1 542 ? 11.434 -1.631 13.542 1.00 78.00 542 SER A O 1
ATOM 4290 N N . MET A 1 543 ? 13.632 -1.273 13.235 1.00 79.88 543 MET A N 1
ATOM 4291 C CA . MET A 1 543 ? 14.074 -2.486 13.921 1.00 79.88 543 MET A CA 1
ATOM 4292 C C . MET A 1 543 ? 13.720 -2.454 15.412 1.00 79.88 543 MET A C 1
ATOM 4294 O O . MET A 1 543 ? 13.059 -3.370 15.900 1.00 79.88 543 MET A O 1
ATOM 4298 N N . TYR A 1 544 ? 14.137 -1.414 16.145 1.00 82.19 544 TYR A N 1
ATOM 4299 C CA . TYR A 1 544 ? 13.861 -1.353 17.584 1.00 82.19 544 TYR A CA 1
ATOM 4300 C C . TYR A 1 544 ? 12.391 -1.043 17.880 1.00 82.19 544 TYR A C 1
ATOM 4302 O O . TYR A 1 544 ? 11.863 -1.569 18.853 1.00 82.19 544 TYR A O 1
ATOM 4310 N N . MET A 1 545 ? 11.698 -0.269 17.034 1.00 84.88 545 MET A N 1
ATOM 4311 C CA . MET A 1 545 ? 10.260 -0.020 17.205 1.00 84.88 545 MET A CA 1
ATOM 4312 C C . MET A 1 545 ? 9.429 -1.291 17.036 1.00 84.88 545 MET A C 1
ATOM 4314 O O . MET A 1 545 ? 8.515 -1.521 17.821 1.00 84.88 545 MET A O 1
ATOM 4318 N N . MET A 1 546 ? 9.778 -2.150 16.076 1.00 84.50 546 MET A N 1
ATOM 4319 C CA . MET A 1 546 ? 9.132 -3.454 15.905 1.00 84.50 546 MET A CA 1
ATOM 4320 C C . MET A 1 546 ? 9.356 -4.364 17.123 1.00 84.50 546 MET A C 1
ATOM 4322 O O . MET A 1 546 ? 8.420 -5.022 17.575 1.00 84.50 546 MET A O 1
ATOM 4326 N N . LEU A 1 547 ? 10.554 -4.347 17.719 1.00 85.44 547 LEU A N 1
ATOM 4327 C CA . LEU A 1 547 ? 10.814 -5.054 18.976 1.00 85.44 547 LEU A CA 1
ATOM 4328 C C . LEU A 1 547 ? 10.013 -4.471 20.153 1.00 85.44 547 LEU A C 1
ATOM 4330 O O . LEU A 1 547 ? 9.451 -5.237 20.936 1.00 85.44 547 LEU A O 1
ATOM 4334 N N . ILE A 1 548 ? 9.924 -3.142 20.278 1.00 85.38 548 ILE A N 1
ATOM 4335 C CA . ILE A 1 548 ? 9.123 -2.468 21.316 1.00 85.38 548 ILE A CA 1
ATOM 4336 C C . ILE A 1 548 ? 7.645 -2.834 21.171 1.00 85.38 548 ILE A C 1
ATOM 4338 O O . ILE A 1 548 ? 7.011 -3.205 22.156 1.00 85.38 548 ILE A O 1
ATOM 4342 N N . GLU A 1 549 ? 7.102 -2.780 19.954 1.00 84.38 549 GLU A N 1
ATOM 4343 C CA . GLU A 1 549 ? 5.709 -3.125 19.668 1.00 84.38 549 GLU A CA 1
ATOM 4344 C C . GLU A 1 549 ? 5.418 -4.601 19.963 1.00 84.38 549 GLU A C 1
ATOM 4346 O O . GLU A 1 549 ? 4.454 -4.915 20.666 1.00 84.38 549 GLU A O 1
ATOM 4351 N N . ALA A 1 550 ? 6.282 -5.516 19.514 1.00 82.81 550 ALA A N 1
ATOM 4352 C CA . ALA A 1 550 ? 6.153 -6.940 19.815 1.00 82.81 550 ALA A CA 1
ATOM 4353 C C . ALA A 1 550 ? 6.249 -7.224 21.324 1.00 82.81 550 ALA A C 1
ATOM 4355 O O . ALA A 1 550 ? 5.514 -8.064 21.853 1.00 82.81 550 ALA A O 1
ATOM 4356 N N . THR A 1 551 ? 7.119 -6.498 22.032 1.00 84.75 551 THR A N 1
ATOM 4357 C CA . THR A 1 551 ? 7.271 -6.610 23.487 1.00 84.75 551 THR A CA 1
ATOM 4358 C C . THR A 1 551 ? 6.037 -6.093 24.216 1.00 84.75 551 THR A C 1
ATOM 4360 O O . THR A 1 551 ? 5.542 -6.782 25.108 1.00 84.75 551 THR A O 1
ATOM 4363 N N . LEU A 1 552 ? 5.484 -4.949 23.801 1.00 84.75 552 LEU A N 1
ATOM 4364 C CA . LEU A 1 552 ? 4.262 -4.384 24.372 1.00 84.75 552 LEU A CA 1
ATOM 4365 C C . LEU A 1 552 ? 3.070 -5.332 24.197 1.00 84.75 552 LEU A C 1
ATOM 4367 O O . LEU A 1 552 ? 2.347 -5.588 25.155 1.00 84.75 552 LEU A O 1
ATOM 4371 N N . ASN A 1 553 ? 2.902 -5.907 23.003 1.00 81.62 553 ASN A N 1
ATOM 4372 C CA . ASN A 1 553 ? 1.779 -6.795 22.696 1.00 81.62 553 ASN A CA 1
ATOM 4373 C C . ASN A 1 553 ? 1.807 -8.111 23.493 1.00 81.62 553 ASN A C 1
ATOM 4375 O O . ASN A 1 553 ? 0.750 -8.672 23.770 1.00 81.62 553 ASN A O 1
ATOM 4379 N N . ARG A 1 554 ? 2.993 -8.629 23.852 1.00 80.56 554 ARG A N 1
ATOM 4380 C CA . ARG A 1 554 ? 3.126 -9.933 24.536 1.00 80.56 554 ARG A CA 1
ATOM 4381 C C . ARG A 1 554 ? 3.412 -9.842 26.030 1.00 80.56 554 ARG A C 1
ATOM 4383 O O . ARG A 1 554 ? 2.848 -10.612 26.798 1.00 80.56 554 ARG A O 1
ATOM 4390 N N . LYS A 1 555 ? 4.331 -8.961 26.433 1.00 81.12 555 LYS A N 1
ATOM 4391 C CA . LYS A 1 555 ? 4.796 -8.800 27.823 1.00 81.12 555 LYS A CA 1
ATOM 4392 C C . LYS A 1 555 ? 4.231 -7.536 28.493 1.00 81.12 555 LYS A C 1
ATOM 4394 O O . LYS A 1 555 ? 4.547 -7.278 29.652 1.00 81.12 555 LYS A O 1
ATOM 4399 N N . GLY A 1 556 ? 3.405 -6.754 27.793 1.00 82.00 556 GLY A N 1
ATOM 4400 C CA . GLY A 1 556 ? 2.836 -5.511 28.309 1.00 82.00 556 GLY A CA 1
ATOM 4401 C C . GLY A 1 556 ? 3.876 -4.404 28.499 1.00 82.00 556 GLY A C 1
ATOM 4402 O O . GLY A 1 556 ? 5.041 -4.528 28.111 1.00 82.00 556 GLY A O 1
ATOM 4403 N N . ALA A 1 557 ? 3.450 -3.303 29.122 1.00 82.44 557 ALA A N 1
ATOM 4404 C CA . ALA A 1 557 ? 4.306 -2.142 29.362 1.00 82.44 557 ALA A CA 1
ATOM 4405 C C . ALA A 1 557 ? 5.503 -2.460 30.285 1.00 82.44 557 ALA A C 1
ATOM 4407 O O . ALA A 1 557 ? 6.591 -1.921 30.092 1.00 82.44 557 ALA A O 1
ATOM 4408 N N . GLU A 1 558 ? 5.338 -3.401 31.220 1.00 81.44 558 GLU A N 1
ATOM 4409 C CA . GLU A 1 558 ? 6.410 -3.867 32.112 1.00 81.44 558 GLU A CA 1
ATOM 4410 C C . GLU A 1 558 ? 7.535 -4.586 31.348 1.00 81.44 558 GLU A C 1
ATOM 4412 O O . GLU A 1 558 ? 8.718 -4.413 31.642 1.00 81.44 558 GLU A O 1
ATOM 4417 N N . GLY A 1 559 ? 7.191 -5.345 30.302 1.00 80.56 559 GLY A N 1
ATOM 4418 C CA . GLY A 1 559 ? 8.181 -5.973 29.429 1.00 80.56 559 GLY A CA 1
ATOM 4419 C C . GLY A 1 559 ? 9.054 -4.953 28.697 1.00 80.56 559 GLY A C 1
ATOM 4420 O O . GLY A 1 559 ? 10.263 -5.151 28.574 1.00 80.56 559 GLY A O 1
ATOM 4421 N N . VAL A 1 560 ? 8.451 -3.846 28.252 1.00 84.06 560 VAL A N 1
ATOM 4422 C CA . VAL A 1 560 ? 9.174 -2.743 27.604 1.00 84.06 560 VAL A CA 1
ATOM 4423 C C . VAL A 1 560 ? 10.099 -2.049 28.607 1.00 84.06 560 VAL A C 1
ATOM 4425 O O . VAL A 1 560 ? 11.250 -1.771 28.278 1.00 84.06 560 VAL A O 1
ATOM 4428 N N . LEU A 1 561 ? 9.653 -1.840 29.850 1.00 82.94 561 LEU A N 1
ATOM 4429 C CA . LEU A 1 561 ? 10.496 -1.286 30.915 1.00 82.94 561 LEU A CA 1
ATOM 4430 C C . LEU A 1 561 ? 11.713 -2.167 31.204 1.00 82.94 561 LEU A C 1
ATOM 4432 O O . LEU A 1 561 ? 12.832 -1.662 31.234 1.00 82.94 561 LEU A O 1
ATOM 4436 N N . ASN A 1 562 ? 11.520 -3.479 31.347 1.00 83.44 562 ASN A N 1
ATOM 4437 C CA . ASN A 1 562 ? 12.618 -4.423 31.564 1.00 83.44 562 ASN A CA 1
ATOM 4438 C C . ASN A 1 562 ? 13.634 -4.390 30.409 1.00 83.44 562 ASN A C 1
ATOM 4440 O O . ASN A 1 562 ? 14.842 -4.360 30.639 1.00 83.44 562 ASN A O 1
ATOM 4444 N N . MET A 1 563 ? 13.163 -4.300 29.162 1.00 83.31 563 MET A N 1
ATOM 4445 C CA . MET A 1 563 ? 14.050 -4.118 28.012 1.00 83.31 563 MET A CA 1
ATOM 4446 C C . MET A 1 563 ? 14.914 -2.856 28.151 1.00 83.31 563 MET A C 1
ATOM 4448 O O . MET A 1 563 ? 16.130 -2.927 27.973 1.00 83.31 563 MET A O 1
ATOM 4452 N N . ILE A 1 564 ? 14.306 -1.718 28.499 1.00 83.50 564 ILE A N 1
ATOM 4453 C CA . ILE A 1 564 ? 15.030 -0.457 28.693 1.00 83.50 564 ILE A CA 1
ATOM 4454 C C . ILE A 1 564 ? 16.011 -0.555 29.869 1.00 83.50 564 ILE A C 1
ATOM 4456 O O . ILE A 1 564 ? 17.142 -0.098 29.731 1.00 83.50 564 ILE A O 1
ATOM 4460 N N . TYR A 1 565 ? 15.650 -1.209 30.977 1.00 81.19 565 TYR A N 1
ATOM 4461 C CA . TYR A 1 565 ? 16.567 -1.437 32.102 1.00 81.19 565 TYR A CA 1
ATOM 4462 C C . TYR A 1 565 ? 17.775 -2.295 31.705 1.00 81.19 565 TYR A C 1
ATOM 4464 O O . TYR A 1 565 ? 18.909 -1.944 32.026 1.00 81.19 565 TYR A O 1
ATOM 4472 N N . ARG A 1 566 ? 17.575 -3.365 30.926 1.00 79.06 566 ARG A N 1
ATOM 4473 C CA . ARG A 1 566 ? 18.683 -4.180 30.392 1.00 79.06 566 ARG A CA 1
ATOM 4474 C C . ARG A 1 566 ? 19.594 -3.376 29.463 1.00 79.06 566 ARG A C 1
ATOM 4476 O O . ARG A 1 566 ? 20.811 -3.538 29.494 1.00 79.06 566 ARG A O 1
ATOM 4483 N N . MET A 1 567 ? 19.024 -2.495 28.642 1.00 78.38 567 MET A N 1
ATOM 4484 C CA . MET A 1 567 ? 19.793 -1.582 27.788 1.00 78.38 567 MET A CA 1
ATOM 4485 C C . MET A 1 567 ? 20.534 -0.506 28.602 1.00 78.38 567 MET A C 1
ATOM 4487 O O . MET A 1 567 ? 21.649 -0.121 28.238 1.00 78.38 567 MET A O 1
ATOM 4491 N N . GLU A 1 568 ? 19.950 -0.054 29.717 1.00 75.25 568 GLU A N 1
ATOM 4492 C CA . GLU A 1 568 ? 20.547 0.893 30.665 1.00 75.25 568 GLU A CA 1
ATOM 4493 C C . GLU A 1 568 ? 21.772 0.297 31.371 1.00 75.25 568 GLU A C 1
ATOM 4495 O O . GLU A 1 568 ? 22.818 0.950 31.420 1.00 75.25 568 GLU A O 1
ATOM 4500 N N . GLU A 1 569 ? 21.674 -0.933 31.890 1.00 71.25 569 GLU A N 1
ATOM 4501 C CA . GLU A 1 569 ? 22.773 -1.617 32.594 1.00 71.25 569 GLU A CA 1
ATOM 4502 C C . GLU A 1 569 ? 24.038 -1.733 31.736 1.00 71.25 569 GLU A C 1
ATOM 4504 O O . GLU A 1 569 ? 25.159 -1.697 32.244 1.00 71.25 569 GLU A O 1
ATOM 4509 N N . ILE A 1 570 ? 23.860 -1.827 30.419 1.00 68.44 570 ILE A N 1
ATOM 4510 C CA . ILE A 1 570 ? 24.936 -2.051 29.453 1.00 68.44 570 ILE A CA 1
ATOM 4511 C C . ILE A 1 570 ? 25.568 -0.733 28.970 1.00 68.44 570 ILE A C 1
ATOM 4513 O O . ILE A 1 570 ? 26.675 -0.756 28.433 1.00 68.44 570 ILE A O 1
ATOM 4517 N N . GLY A 1 571 ? 24.922 0.418 29.199 1.00 63.84 571 GLY A N 1
ATOM 4518 C CA . GLY A 1 571 ? 25.476 1.740 28.884 1.00 63.84 571 GLY A CA 1
ATOM 4519 C C . GLY A 1 571 ? 25.507 2.062 27.386 1.00 63.84 571 GLY A C 1
ATOM 4520 O O . GLY A 1 571 ? 26.547 2.427 26.841 1.00 63.84 571 GLY A O 1
ATOM 4521 N N . ILE A 1 572 ? 24.370 1.909 26.706 1.00 66.31 572 ILE A N 1
ATOM 4522 C CA . ILE A 1 572 ? 24.244 2.121 25.258 1.00 66.31 572 ILE A CA 1
ATOM 4523 C C . ILE A 1 572 ? 24.212 3.621 24.895 1.00 66.31 572 ILE A C 1
ATOM 4525 O O . ILE A 1 572 ? 23.421 4.381 25.446 1.00 66.31 572 ILE A O 1
ATOM 4529 N N . LEU A 1 573 ? 25.025 4.042 23.914 1.00 64.75 573 LEU A N 1
ATOM 4530 C CA . LEU A 1 573 ? 25.098 5.443 23.455 1.00 64.75 573 LEU A CA 1
ATOM 4531 C C . LEU A 1 573 ? 23.802 5.958 22.803 1.00 64.75 573 LEU A C 1
ATOM 4533 O O . LEU A 1 573 ? 23.511 7.137 22.928 1.00 64.75 573 LEU A O 1
ATOM 4537 N N . ALA A 1 574 ? 23.032 5.091 22.137 1.00 67.69 574 ALA A N 1
ATOM 4538 C CA . ALA A 1 574 ? 21.787 5.439 21.434 1.00 67.69 574 ALA A CA 1
ATOM 4539 C C . ALA A 1 574 ? 20.516 5.325 22.307 1.00 67.69 574 ALA A C 1
ATOM 4541 O O . ALA A 1 574 ? 19.397 5.296 21.790 1.00 67.69 574 ALA A O 1
ATOM 4542 N N . LEU A 1 575 ? 20.675 5.184 23.629 1.00 73.62 575 LEU A N 1
ATOM 4543 C CA . LEU A 1 575 ? 19.561 4.965 24.555 1.00 73.62 575 LEU A CA 1
ATOM 4544 C C . LEU A 1 575 ? 18.613 6.172 24.625 1.00 73.62 575 LEU A C 1
ATOM 4546 O O . LEU A 1 575 ? 17.428 5.992 24.882 1.00 73.62 575 LEU A O 1
ATOM 4550 N N . ASP A 1 576 ? 19.108 7.382 24.373 1.00 74.00 576 ASP A N 1
ATOM 4551 C CA . ASP A 1 576 ? 18.312 8.609 24.341 1.00 74.00 576 ASP A CA 1
ATOM 4552 C C . ASP A 1 576 ? 17.266 8.590 23.214 1.00 74.00 576 ASP A C 1
ATOM 4554 O O . ASP A 1 576 ? 16.079 8.777 23.477 1.00 74.00 576 ASP A O 1
ATOM 4558 N N . MET A 1 577 ? 17.686 8.260 21.990 1.00 78.00 577 MET A N 1
ATOM 4559 C CA . MET A 1 577 ? 16.819 8.154 20.814 1.00 78.00 577 MET A CA 1
ATOM 4560 C C . MET A 1 577 ? 15.767 7.054 20.984 1.00 78.00 577 MET A C 1
ATOM 4562 O O . MET A 1 577 ? 14.587 7.280 20.709 1.00 78.00 577 MET A O 1
ATOM 4566 N N . ILE A 1 578 ? 16.181 5.874 21.465 1.00 80.75 578 ILE A N 1
ATOM 4567 C CA . ILE A 1 578 ? 15.268 4.748 21.704 1.00 80.75 578 ILE A CA 1
ATOM 4568 C C . ILE A 1 578 ? 14.242 5.132 22.775 1.00 80.75 578 ILE A C 1
ATOM 4570 O O . ILE A 1 578 ? 13.050 4.903 22.578 1.00 80.75 578 ILE A O 1
ATOM 4574 N N . CYS A 1 579 ? 14.671 5.738 23.888 1.00 80.88 579 CYS A N 1
ATOM 4575 C CA . CYS A 1 579 ? 13.766 6.152 24.960 1.00 80.88 579 CYS A CA 1
ATOM 4576 C C . CYS A 1 579 ? 12.765 7.220 24.499 1.00 80.88 579 CYS A C 1
ATOM 4578 O O . CYS A 1 579 ? 11.584 7.092 24.813 1.00 80.88 579 CYS A O 1
ATOM 4580 N N . ASP A 1 580 ? 13.194 8.230 23.739 1.00 80.00 580 ASP A N 1
ATOM 4581 C CA . ASP A 1 580 ? 12.307 9.289 23.237 1.00 80.00 580 ASP A CA 1
ATOM 4582 C C . ASP A 1 580 ? 11.200 8.725 22.325 1.00 80.00 580 ASP A C 1
ATOM 4584 O O . ASP A 1 580 ? 10.017 9.046 22.493 1.00 80.00 580 ASP A O 1
ATOM 4588 N N . ASP A 1 581 ? 11.561 7.832 21.398 1.00 81.31 581 ASP A N 1
ATOM 4589 C CA . ASP A 1 581 ? 10.602 7.142 20.529 1.00 81.31 581 ASP A CA 1
ATOM 4590 C C . ASP A 1 581 ? 9.680 6.198 21.320 1.00 81.31 581 ASP A C 1
ATOM 4592 O O . ASP A 1 581 ? 8.468 6.175 21.088 1.00 81.31 581 ASP A O 1
ATOM 4596 N N . THR A 1 582 ? 10.232 5.468 22.296 1.00 81.94 582 THR A N 1
ATOM 4597 C CA . THR A 1 582 ? 9.473 4.557 23.170 1.00 81.94 582 THR A CA 1
ATOM 4598 C C . THR A 1 582 ? 8.446 5.321 24.005 1.00 81.94 582 THR A C 1
ATOM 4600 O O . THR A 1 582 ? 7.300 4.889 24.113 1.00 81.94 582 THR A O 1
ATOM 4603 N N . ILE A 1 583 ? 8.823 6.478 24.562 1.00 82.62 583 ILE A N 1
ATOM 4604 C CA . ILE A 1 583 ? 7.927 7.349 25.333 1.00 82.62 583 ILE A CA 1
ATOM 4605 C C . ILE A 1 583 ? 6.757 7.806 24.461 1.00 82.62 583 ILE A C 1
ATOM 4607 O O . ILE A 1 583 ? 5.606 7.692 24.882 1.00 82.62 583 ILE A O 1
ATOM 4611 N N . SER A 1 584 ? 7.036 8.292 23.246 1.00 79.56 584 SER A N 1
ATOM 4612 C CA . SER A 1 584 ? 5.988 8.728 22.314 1.00 79.56 584 SER A CA 1
ATOM 4613 C C . SER A 1 584 ? 5.027 7.582 21.986 1.00 79.56 584 SER A C 1
ATOM 4615 O O . SER A 1 584 ? 3.814 7.769 22.036 1.00 79.56 584 SER A O 1
ATOM 4617 N N . PHE A 1 585 ? 5.560 6.391 21.710 1.00 81.06 585 PHE A N 1
ATOM 4618 C CA . PHE A 1 585 ? 4.772 5.212 21.356 1.00 81.06 585 PHE A CA 1
ATOM 4619 C C . PHE A 1 585 ? 3.897 4.699 22.505 1.00 81.06 585 PHE A C 1
ATOM 4621 O O . PHE A 1 585 ? 2.708 4.454 22.316 1.00 81.06 585 PHE A O 1
ATOM 4628 N N . LEU A 1 586 ? 4.449 4.573 23.714 1.00 80.38 586 LEU A N 1
ATOM 4629 C CA . LEU A 1 586 ? 3.685 4.129 24.884 1.00 80.38 586 LEU A CA 1
ATOM 4630 C C . LEU A 1 586 ? 2.590 5.133 25.265 1.00 80.38 586 LEU A C 1
ATOM 4632 O O . LEU A 1 586 ? 1.501 4.725 25.666 1.00 80.38 586 LEU A O 1
ATOM 4636 N N . CYS A 1 587 ? 2.834 6.435 25.082 1.00 77.31 587 CYS A N 1
ATOM 4637 C CA . CYS A 1 587 ? 1.812 7.463 25.279 1.00 77.31 587 CYS A CA 1
ATOM 4638 C C . CYS A 1 587 ? 0.663 7.355 24.265 1.00 77.31 587 CYS A C 1
ATOM 4640 O O . CYS A 1 587 ? -0.489 7.519 24.654 1.00 77.31 587 CYS A O 1
ATOM 4642 N N . GLU A 1 588 ? 0.944 7.049 22.995 1.00 74.75 588 GLU A N 1
ATOM 4643 C CA . GLU A 1 588 ? -0.100 6.808 21.984 1.00 74.75 588 GLU A CA 1
ATOM 4644 C C . GLU A 1 588 ? -0.922 5.543 22.271 1.00 74.75 588 GLU A C 1
ATOM 4646 O O . GLU A 1 588 ? -2.110 5.495 21.956 1.00 74.75 588 GLU A O 1
ATOM 4651 N N . LYS A 1 589 ? -0.309 4.524 22.883 1.00 76.44 589 LYS A N 1
ATOM 4652 C CA . LYS A 1 589 ? -0.963 3.252 23.229 1.00 76.44 589 LYS A CA 1
ATOM 4653 C C . LYS A 1 589 ? -1.702 3.264 24.577 1.00 76.44 589 LYS A C 1
ATOM 4655 O O . LYS A 1 589 ? -2.320 2.256 24.903 1.00 76.44 589 LYS A O 1
ATOM 4660 N N . GLY A 1 590 ? -1.662 4.367 25.330 1.00 72.06 590 GLY A N 1
ATOM 4661 C CA . GLY A 1 590 ? -2.367 4.509 26.613 1.00 72.06 590 GLY A CA 1
ATOM 4662 C C . GLY A 1 590 ? -1.629 3.930 27.829 1.00 72.06 590 GLY A C 1
ATOM 4663 O O . GLY A 1 590 ? -2.252 3.397 28.742 1.00 72.06 590 GLY A O 1
ATOM 4664 N N . PHE A 1 591 ? -0.290 3.979 27.841 1.00 77.81 591 PHE A N 1
ATOM 4665 C CA . PHE A 1 591 ? 0.537 3.544 28.981 1.00 77.81 591 PHE A CA 1
ATOM 4666 C C . PHE A 1 591 ? 1.445 4.667 29.518 1.00 77.81 591 PHE A C 1
ATOM 4668 O O . PHE A 1 591 ? 2.676 4.554 29.478 1.00 77.81 591 PHE A O 1
ATOM 4675 N N . PRO A 1 592 ? 0.882 5.775 30.029 1.00 73.69 592 PRO A N 1
ATOM 4676 C CA . PRO A 1 592 ? 1.668 6.935 30.430 1.00 73.69 592 PRO A CA 1
ATOM 4677 C C . PRO A 1 592 ? 2.528 6.724 31.691 1.00 73.69 592 PRO A C 1
ATOM 4679 O O . PRO A 1 592 ? 3.550 7.397 31.835 1.00 73.69 592 PRO A O 1
ATOM 4682 N N . GLU A 1 593 ? 2.178 5.797 32.592 1.00 74.50 593 GLU A N 1
ATOM 4683 C CA . GLU A 1 593 ? 3.005 5.449 33.761 1.00 74.50 593 GLU A CA 1
ATOM 4684 C C . GLU A 1 593 ? 4.349 4.863 33.349 1.00 74.50 593 GLU A C 1
ATOM 4686 O O . GLU A 1 593 ? 5.391 5.282 33.851 1.00 74.50 593 GLU A O 1
ATOM 4691 N N . ALA A 1 594 ? 4.327 3.915 32.411 1.00 78.81 594 ALA A N 1
ATOM 4692 C CA . ALA A 1 594 ? 5.539 3.288 31.909 1.00 78.81 594 ALA A CA 1
ATOM 4693 C C . ALA A 1 594 ? 6.417 4.321 31.191 1.00 78.81 594 ALA A C 1
ATOM 4695 O O . ALA A 1 594 ? 7.619 4.394 31.448 1.00 78.81 594 ALA A O 1
ATOM 4696 N N . SER A 1 595 ? 5.817 5.210 30.392 1.00 80.50 595 SER A N 1
ATOM 4697 C CA . SER A 1 595 ? 6.531 6.345 29.797 1.00 80.50 595 SER A CA 1
ATOM 4698 C C . SER A 1 595 ? 7.195 7.245 30.848 1.00 80.50 595 SER A C 1
ATOM 4700 O O . SER A 1 595 ? 8.324 7.698 30.655 1.00 80.50 595 SER A O 1
ATOM 4702 N N . TYR A 1 596 ? 6.539 7.487 31.989 1.00 77.56 596 TYR A N 1
ATOM 4703 C CA . TYR A 1 596 ? 7.119 8.264 33.086 1.00 77.56 596 TYR A CA 1
ATOM 4704 C C . TYR A 1 596 ? 8.286 7.539 33.776 1.00 77.56 596 TYR A C 1
ATOM 4706 O O . TYR A 1 596 ? 9.304 8.165 34.084 1.00 77.56 596 TYR A O 1
ATOM 4714 N N . CYS A 1 597 ? 8.197 6.223 33.971 1.00 79.12 597 CYS A N 1
ATOM 4715 C CA . CYS A 1 597 ? 9.304 5.421 34.497 1.00 79.12 597 CYS A CA 1
ATOM 4716 C C . CYS A 1 597 ? 10.549 5.491 33.593 1.00 79.12 597 CYS A C 1
ATOM 4718 O O . CYS A 1 597 ? 11.657 5.662 34.108 1.00 79.12 597 CYS A O 1
ATOM 4720 N N . ILE A 1 598 ? 10.376 5.453 32.266 1.00 79.50 598 ILE A N 1
ATOM 4721 C CA . ILE A 1 598 ? 11.471 5.626 31.290 1.00 79.50 598 ILE A CA 1
ATOM 4722 C C . ILE A 1 598 ? 12.076 7.032 31.395 1.00 79.50 598 ILE A C 1
ATOM 4724 O O . ILE A 1 598 ? 13.295 7.194 31.442 1.00 79.50 598 ILE A O 1
ATOM 4728 N N . LEU A 1 599 ? 11.243 8.064 31.535 1.00 77.31 599 LEU A N 1
ATOM 4729 C CA . LEU A 1 599 ? 11.712 9.437 31.730 1.00 77.31 599 LEU A CA 1
ATOM 4730 C C . LEU A 1 599 ? 12.564 9.593 33.009 1.00 77.31 599 LEU A C 1
ATOM 4732 O O . LEU A 1 599 ? 13.557 10.326 33.019 1.00 77.31 599 LEU A O 1
ATOM 4736 N N . LEU A 1 600 ? 12.211 8.893 34.094 1.00 75.25 600 LEU A N 1
ATOM 4737 C CA . LEU A 1 600 ? 13.011 8.866 35.325 1.00 75.25 600 LEU A CA 1
ATOM 4738 C C . LEU A 1 600 ? 14.362 8.165 35.132 1.00 75.25 600 LEU A C 1
ATOM 4740 O O . LEU A 1 600 ? 15.347 8.565 35.757 1.00 75.25 600 LEU A O 1
ATOM 4744 N N . VAL A 1 601 ? 14.423 7.133 34.288 1.00 76.31 601 VAL A N 1
ATOM 4745 C CA . VAL A 1 601 ? 15.681 6.478 33.896 1.00 76.31 601 VAL A CA 1
ATOM 4746 C C . VAL A 1 601 ? 16.584 7.458 33.146 1.00 76.31 601 VAL A C 1
ATOM 4748 O O . VAL A 1 601 ? 17.725 7.674 33.557 1.00 76.31 601 VAL A O 1
ATOM 4751 N N . MET A 1 602 ? 16.054 8.156 32.137 1.00 75.06 602 MET A N 1
ATOM 4752 C CA . MET A 1 602 ? 16.818 9.153 31.375 1.00 75.06 602 MET A CA 1
ATOM 4753 C C . MET A 1 602 ? 17.384 10.268 32.269 1.00 75.06 602 MET A C 1
ATOM 4755 O O . MET A 1 602 ? 18.556 10.636 32.150 1.00 75.06 602 MET A O 1
ATOM 4759 N N . ARG A 1 603 ? 16.580 10.772 33.219 1.00 73.25 603 ARG A N 1
ATOM 4760 C CA . ARG A 1 603 ? 17.011 11.806 34.176 1.00 73.25 603 ARG A CA 1
ATOM 4761 C C . ARG A 1 603 ? 18.121 11.338 35.110 1.00 73.25 603 ARG A C 1
ATOM 4763 O O . ARG A 1 603 ? 19.033 12.115 35.379 1.00 73.25 603 ARG A O 1
ATOM 4770 N N . ARG A 1 604 ? 18.058 10.098 35.610 1.00 74.31 604 ARG A N 1
ATOM 4771 C CA . ARG A 1 604 ? 19.072 9.550 36.532 1.00 74.31 604 ARG A CA 1
ATOM 4772 C C . ARG A 1 604 ? 20.477 9.547 35.925 1.00 74.31 604 ARG A C 1
ATOM 4774 O O . ARG A 1 604 ? 21.445 9.718 36.658 1.00 74.31 604 ARG A O 1
ATOM 4781 N N . LYS A 1 605 ? 20.588 9.392 34.604 1.00 68.25 605 LYS A N 1
ATOM 4782 C CA . LYS A 1 605 ? 21.863 9.361 33.869 1.00 68.25 605 LYS A CA 1
ATOM 4783 C C . LYS A 1 605 ? 22.277 10.712 33.271 1.00 68.25 605 LYS A C 1
ATOM 4785 O O . LYS A 1 605 ? 23.368 10.811 32.722 1.00 68.25 605 LYS A O 1
ATOM 4790 N N . GLY A 1 606 ? 21.445 11.748 33.402 1.00 62.72 606 GLY A N 1
ATOM 4791 C CA . GLY A 1 606 ? 21.746 13.091 32.899 1.00 62.72 606 GLY A CA 1
ATOM 4792 C C . GLY A 1 606 ? 21.555 13.272 31.389 1.00 62.72 606 GLY A C 1
ATOM 4793 O O . GLY A 1 606 ? 22.108 14.217 30.831 1.00 62.72 606 GLY A O 1
ATOM 4794 N N . TYR A 1 607 ? 20.783 12.405 30.723 1.00 68.94 607 TYR A N 1
ATOM 4795 C CA . TYR A 1 607 ? 20.450 12.587 29.306 1.00 68.94 607 TYR A CA 1
ATOM 4796 C C . TYR A 1 607 ? 19.520 13.795 29.109 1.00 68.94 607 TYR A C 1
ATOM 4798 O O . TYR A 1 607 ? 18.596 14.029 29.898 1.00 68.94 607 TYR A O 1
ATOM 4806 N N . ALA A 1 608 ? 19.752 14.568 28.044 1.00 59.41 608 ALA A N 1
ATOM 4807 C CA . ALA A 1 608 ? 18.929 15.722 27.699 1.00 59.41 608 ALA A CA 1
ATOM 4808 C C . ALA A 1 608 ? 17.550 15.253 27.213 1.00 59.41 608 ALA A C 1
ATOM 4810 O O . ALA A 1 608 ? 17.391 14.818 26.081 1.00 59.41 608 ALA A O 1
ATOM 4811 N N . CYS A 1 609 ? 16.543 15.332 28.081 1.00 60.84 609 CYS A N 1
ATOM 4812 C CA . CYS A 1 609 ? 15.178 14.962 27.719 1.00 60.84 609 CYS A CA 1
ATOM 4813 C C . CYS A 1 609 ? 14.600 15.977 26.718 1.00 60.84 609 CYS A C 1
ATOM 4815 O O . CYS A 1 609 ? 14.555 17.181 27.008 1.00 60.84 609 CYS A O 1
ATOM 4817 N N . ALA A 1 610 ? 14.094 15.508 25.575 1.00 63.25 610 ALA A N 1
ATOM 4818 C CA . ALA A 1 610 ? 13.392 16.367 24.631 1.00 63.25 610 ALA A CA 1
ATOM 4819 C C . ALA A 1 610 ? 12.093 16.921 25.252 1.00 63.25 610 ALA A C 1
ATOM 4821 O O . ALA A 1 610 ? 11.335 16.204 25.912 1.00 63.25 610 ALA A O 1
ATOM 4822 N N . SER A 1 611 ? 11.772 18.196 24.994 1.00 61.97 611 SER A N 1
ATOM 4823 C CA . SER A 1 611 ? 10.512 18.809 25.458 1.00 61.97 611 SER A CA 1
ATOM 4824 C C . SER A 1 611 ? 9.266 18.084 24.923 1.00 61.97 611 SER A C 1
ATOM 4826 O O . SER A 1 611 ? 8.214 18.086 25.563 1.00 61.97 611 SER A O 1
ATOM 4828 N N . LYS A 1 612 ? 9.409 17.390 23.784 1.00 66.75 612 LYS A N 1
ATOM 4829 C CA . LYS A 1 612 ? 8.389 16.535 23.162 1.00 66.75 612 LYS A CA 1
ATOM 4830 C C . LYS A 1 612 ? 7.973 15.352 24.050 1.00 66.75 612 LYS A C 1
ATOM 4832 O O . LYS A 1 612 ? 6.796 14.992 24.053 1.00 66.75 612 LYS A O 1
ATOM 4837 N N . CYS A 1 613 ? 8.891 14.785 24.833 1.00 67.50 613 CYS A N 1
ATOM 4838 C CA . CYS A 1 613 ? 8.622 13.629 25.695 1.00 67.50 613 CYS A CA 1
ATOM 4839 C C . CYS A 1 613 ? 7.749 14.015 26.893 1.00 67.50 613 CYS A C 1
ATOM 4841 O O . CYS A 1 613 ? 6.744 13.360 27.160 1.00 67.50 613 CYS A O 1
ATOM 4843 N N . TYR A 1 614 ? 8.045 15.147 27.542 1.00 67.56 614 TYR A N 1
ATOM 4844 C CA . TYR A 1 614 ? 7.175 15.700 28.588 1.00 67.56 614 TYR A CA 1
ATOM 4845 C C . TYR A 1 614 ? 5.788 16.047 28.064 1.00 67.56 614 TYR A C 1
ATOM 4847 O O . TYR A 1 614 ? 4.799 15.729 28.718 1.00 67.56 614 TYR A O 1
ATOM 4855 N N . TYR A 1 615 ? 5.717 16.680 26.889 1.00 66.06 615 TYR A N 1
ATOM 4856 C CA . TYR A 1 615 ? 4.447 17.040 26.266 1.00 66.06 615 TYR A CA 1
ATOM 4857 C C . TYR A 1 615 ? 3.589 15.799 25.987 1.00 66.06 615 TYR A C 1
ATOM 4859 O O . TYR A 1 615 ? 2.412 15.784 26.331 1.00 66.06 615 TYR A O 1
ATOM 4867 N N . SER A 1 616 ? 4.183 14.736 25.436 1.00 67.44 616 SER A N 1
ATOM 4868 C CA . SER A 1 616 ? 3.465 13.496 25.105 1.00 67.44 616 SER A CA 1
ATOM 4869 C C . SER A 1 616 ? 2.939 12.783 26.356 1.00 67.44 616 SER A C 1
ATOM 4871 O O . SER A 1 616 ? 1.777 12.380 26.386 1.00 67.44 616 SER A O 1
ATOM 4873 N N . ILE A 1 617 ? 3.748 12.716 27.422 1.00 70.62 617 ILE A N 1
ATOM 4874 C CA . ILE A 1 617 ? 3.355 12.119 28.709 1.00 70.62 617 ILE A CA 1
ATOM 4875 C C . ILE A 1 617 ? 2.248 12.935 29.380 1.00 70.62 617 ILE A C 1
ATOM 4877 O O . ILE A 1 617 ? 1.238 12.376 29.799 1.00 70.62 617 ILE A O 1
ATOM 4881 N N . LEU A 1 618 ? 2.408 14.260 29.467 1.00 69.88 618 LEU A N 1
ATOM 4882 C CA . LEU A 1 618 ? 1.408 15.138 30.078 1.00 69.88 618 LEU A CA 1
ATOM 4883 C C . LEU A 1 618 ? 0.086 15.091 29.322 1.00 69.88 618 LEU A C 1
ATOM 4885 O O . LEU A 1 618 ? -0.968 14.998 29.943 1.00 69.88 618 LEU A O 1
ATOM 4889 N N . ARG A 1 619 ? 0.137 15.098 27.989 1.00 68.38 619 ARG A N 1
ATOM 4890 C CA . ARG A 1 619 ? -1.047 14.966 27.147 1.00 68.38 619 ARG A CA 1
ATOM 4891 C C . ARG A 1 619 ? -1.773 13.647 27.425 1.00 68.38 619 ARG A C 1
ATOM 4893 O O . ARG A 1 619 ? -2.967 13.684 27.699 1.00 68.38 619 ARG A O 1
ATOM 4900 N N . ALA A 1 620 ? -1.066 12.516 27.426 1.00 65.56 620 ALA A N 1
ATOM 4901 C CA . ALA A 1 620 ? -1.660 11.206 27.706 1.00 65.56 620 ALA A CA 1
ATOM 4902 C C . ALA A 1 620 ? -2.277 11.120 29.119 1.00 65.56 620 ALA A C 1
ATOM 4904 O O . ALA A 1 620 ? -3.420 10.698 29.269 1.00 65.56 620 ALA A O 1
ATOM 4905 N N . LEU A 1 621 ? -1.579 11.612 30.150 1.00 66.69 621 LEU A N 1
ATOM 4906 C CA . LEU A 1 621 ? -2.077 11.600 31.535 1.00 66.69 621 LEU A CA 1
ATOM 4907 C C . LEU A 1 621 ? -3.308 12.480 31.759 1.00 66.69 621 LEU A C 1
ATOM 4909 O O . LEU A 1 621 ? -4.167 12.140 32.574 1.00 66.69 621 LEU A O 1
ATOM 4913 N N . LEU A 1 622 ? -3.389 13.616 31.061 1.00 64.81 622 LEU A N 1
ATOM 4914 C CA . LEU A 1 622 ? -4.559 14.491 31.110 1.00 64.81 622 LEU A CA 1
ATOM 4915 C C . LEU A 1 622 ? -5.776 13.839 30.445 1.00 64.81 622 LEU A C 1
ATOM 4917 O O . LEU A 1 622 ? -6.888 14.029 30.929 1.00 64.81 622 LEU A O 1
ATOM 4921 N N . PHE A 1 623 ? -5.573 13.048 29.387 1.00 62.59 623 PHE A N 1
ATOM 4922 C CA . PHE A 1 623 ? -6.656 12.326 28.716 1.00 62.59 623 PHE A CA 1
ATOM 4923 C C . PHE A 1 623 ? -7.178 11.127 29.509 1.00 62.59 623 PHE A C 1
ATOM 4925 O O . PHE A 1 623 ? -8.383 10.903 29.521 1.00 62.59 623 PHE A O 1
ATOM 4932 N N . GLU A 1 624 ? -6.314 10.397 30.213 1.00 60.34 624 GLU A N 1
ATOM 4933 C CA . GLU A 1 624 ? -6.720 9.248 31.042 1.00 60.34 624 GLU A CA 1
ATOM 4934 C C . GLU A 1 624 ? -7.301 9.635 32.414 1.00 60.34 624 GLU A C 1
ATOM 4936 O O . GLU A 1 624 ? -7.617 8.768 33.226 1.00 60.34 624 GLU A O 1
ATOM 4941 N N . GLY A 1 625 ? -7.426 10.931 32.720 1.00 57.28 625 GLY A N 1
ATOM 4942 C CA . GLY A 1 625 ? -8.031 11.397 33.972 1.00 57.28 625 GLY A CA 1
ATOM 4943 C C . GLY A 1 625 ? -7.154 11.207 35.218 1.00 57.28 625 GLY A C 1
ATOM 4944 O O . GLY A 1 625 ? -7.635 11.350 36.345 1.00 57.28 625 GLY A O 1
ATOM 4945 N N . LYS A 1 626 ? -5.850 10.943 35.061 1.00 63.59 626 LYS A N 1
ATOM 4946 C CA . LYS A 1 626 ? -4.907 10.706 36.172 1.00 63.59 626 LYS A CA 1
ATOM 4947 C C . LYS A 1 626 ? -4.363 12.018 36.750 1.00 63.59 626 LYS A C 1
ATOM 4949 O O . LYS A 1 626 ? -3.187 12.368 36.625 1.00 63.59 626 LYS A O 1
ATOM 4954 N N . LYS A 1 627 ? -5.260 12.748 37.420 1.00 62.78 627 LYS A N 1
ATOM 4955 C CA . LYS A 1 627 ? -5.104 14.146 37.876 1.00 62.78 627 LYS A CA 1
ATOM 4956 C C . LYS A 1 627 ? -3.862 14.400 38.747 1.00 62.78 627 LYS A C 1
ATOM 4958 O O . LYS A 1 627 ? -3.153 15.379 38.528 1.00 62.78 627 LYS A O 1
ATOM 4963 N N . LEU A 1 628 ? -3.569 13.513 39.701 1.00 62.44 628 LEU A N 1
ATOM 4964 C CA . LEU A 1 628 ? -2.454 13.683 40.649 1.00 62.44 628 LEU A CA 1
ATOM 4965 C C . LEU A 1 628 ? -1.078 13.542 39.978 1.00 62.44 628 LEU A C 1
ATOM 4967 O O . LEU A 1 628 ? -0.183 14.354 40.216 1.00 62.44 628 LEU A O 1
ATOM 4971 N N . LEU A 1 629 ? -0.914 12.539 39.109 1.00 65.81 629 LEU A N 1
ATOM 4972 C CA . LEU A 1 629 ? 0.349 12.293 38.408 1.00 65.81 629 LEU A CA 1
ATOM 4973 C C . LEU A 1 629 ? 0.636 13.409 37.392 1.00 65.81 629 LEU A C 1
ATOM 4975 O O . LEU A 1 629 ? 1.756 13.917 37.319 1.00 65.81 629 LEU A O 1
ATOM 4979 N N . ALA A 1 630 ? -0.402 13.849 36.669 1.00 67.19 630 ALA A N 1
ATOM 4980 C CA . ALA A 1 630 ? -0.318 14.968 35.736 1.00 67.19 630 ALA A CA 1
ATOM 4981 C C . ALA A 1 630 ? 0.133 16.262 36.434 1.00 67.19 630 ALA A C 1
ATOM 4983 O O . ALA A 1 630 ? 1.015 16.952 35.926 1.00 67.19 630 ALA A O 1
ATOM 4984 N N . GLN A 1 631 ? -0.400 16.565 37.624 1.00 67.69 631 GLN A N 1
ATOM 4985 C CA . GLN A 1 631 ? -0.036 17.765 38.385 1.00 67.69 631 GLN A CA 1
ATOM 4986 C C . GLN A 1 631 ? 1.436 17.757 38.834 1.00 67.69 631 GLN A C 1
ATOM 4988 O O . GLN A 1 631 ? 2.129 18.777 38.732 1.00 67.69 631 GLN A O 1
ATOM 4993 N N . LEU A 1 632 ? 1.940 16.609 39.298 1.00 69.19 632 LEU A N 1
ATOM 4994 C CA . LEU A 1 632 ? 3.341 16.450 39.704 1.00 69.19 632 LEU A CA 1
ATOM 4995 C C . LEU A 1 632 ? 4.296 16.655 38.521 1.00 69.19 632 LEU A C 1
ATOM 4997 O O . LEU A 1 632 ? 5.294 17.374 38.634 1.00 69.19 632 LEU A O 1
ATOM 5001 N N . ILE A 1 633 ? 3.967 16.071 37.367 1.00 70.44 633 ILE A N 1
ATOM 5002 C CA . ILE A 1 633 ? 4.783 16.179 36.152 1.00 70.44 633 ILE A CA 1
ATOM 5003 C C . ILE A 1 633 ? 4.706 17.593 35.572 1.00 70.44 633 ILE A C 1
ATOM 5005 O O . ILE A 1 633 ? 5.734 18.131 35.164 1.00 70.44 633 ILE A O 1
ATOM 5009 N N . LEU A 1 634 ? 3.534 18.235 35.606 1.00 69.75 634 LEU A N 1
ATOM 5010 C CA . LEU A 1 634 ? 3.343 19.604 35.126 1.00 69.75 634 LEU A CA 1
ATOM 5011 C C . LEU A 1 634 ? 4.178 20.589 35.947 1.00 69.75 634 LEU A C 1
ATOM 5013 O O . LEU A 1 634 ? 4.869 21.433 35.384 1.00 69.75 634 LEU A O 1
ATOM 5017 N N . THR A 1 635 ? 4.195 20.427 37.271 1.00 70.12 635 THR A N 1
ATOM 5018 C CA . THR A 1 635 ? 5.014 21.255 38.170 1.00 70.12 635 THR A CA 1
ATOM 5019 C C . THR A 1 635 ? 6.506 21.105 37.857 1.00 70.12 635 THR A C 1
ATOM 5021 O O . THR A 1 635 ? 7.239 22.094 37.785 1.00 70.12 635 THR A O 1
ATOM 5024 N N . ALA A 1 636 ? 6.965 19.873 37.616 1.00 66.25 636 ALA A N 1
ATOM 5025 C CA . ALA A 1 636 ? 8.345 19.610 37.220 1.00 66.25 636 ALA A CA 1
ATOM 5026 C C . ALA A 1 636 ? 8.676 20.184 35.831 1.00 66.25 636 ALA A C 1
ATOM 5028 O O . ALA A 1 636 ? 9.785 20.673 35.631 1.00 66.25 636 ALA A O 1
ATOM 5029 N N . PHE A 1 637 ? 7.733 20.140 34.890 1.00 68.94 637 PHE A N 1
ATOM 5030 C CA . PHE A 1 637 ? 7.894 20.652 33.530 1.00 68.94 637 PHE A CA 1
ATOM 5031 C C . PHE A 1 637 ? 7.973 22.184 33.496 1.00 68.94 637 PHE A C 1
ATOM 5033 O O . PHE A 1 637 ? 8.921 22.734 32.937 1.00 68.94 637 PHE A O 1
ATOM 5040 N N . VAL A 1 638 ? 7.055 22.871 34.185 1.00 68.88 638 VAL A N 1
ATOM 5041 C CA . VAL A 1 638 ? 7.044 24.341 34.305 1.00 68.88 638 VAL A CA 1
ATOM 5042 C C . VAL A 1 638 ? 8.324 24.850 34.973 1.00 68.88 638 VAL A C 1
ATOM 5044 O O . VAL A 1 638 ? 8.882 25.854 34.539 1.00 68.88 638 VAL A O 1
ATOM 5047 N N . LYS A 1 639 ? 8.850 24.133 35.977 1.00 70.62 639 LYS A N 1
ATOM 5048 C CA . LYS A 1 639 ? 10.117 24.494 36.636 1.00 70.62 639 LYS A CA 1
ATOM 5049 C C . LYS A 1 639 ? 11.334 24.412 35.703 1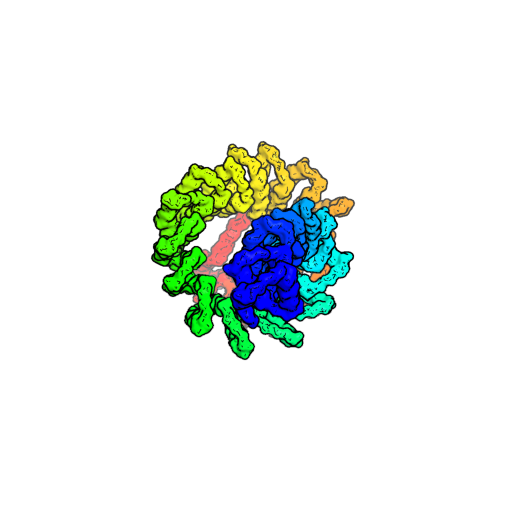.00 70.62 639 LYS A C 1
ATOM 5051 O O . LYS A 1 639 ? 12.304 25.126 35.934 1.00 70.62 639 LYS A O 1
ATOM 5056 N N . ILE A 1 640 ? 11.304 23.537 34.694 1.00 65.94 640 ILE A N 1
ATOM 5057 C CA . ILE A 1 640 ? 12.435 23.304 33.780 1.00 65.94 640 ILE A CA 1
ATOM 5058 C C . ILE A 1 640 ? 12.381 24.232 32.564 1.00 65.94 640 ILE A C 1
ATOM 5060 O O . ILE A 1 640 ? 13.409 24.797 32.202 1.00 65.94 640 ILE A O 1
ATOM 5064 N N . TYR A 1 641 ? 11.212 24.392 31.937 1.00 63.53 641 TYR A N 1
ATOM 5065 C CA . TYR A 1 641 ? 11.084 25.104 30.656 1.00 63.53 641 TYR A CA 1
ATOM 5066 C C . TYR A 1 641 ? 10.458 26.504 30.771 1.00 63.53 641 TYR A C 1
ATOM 5068 O O . TYR A 1 641 ? 10.549 27.287 29.829 1.00 63.53 641 TYR A O 1
ATOM 5076 N N . GLY A 1 642 ? 9.863 26.847 31.920 1.00 62.56 642 GLY A N 1
ATOM 5077 C CA . GLY A 1 642 ? 9.209 28.138 32.143 1.00 62.56 642 GLY A CA 1
ATOM 5078 C C . GLY A 1 642 ? 7.900 28.328 31.360 1.00 62.56 642 GLY A C 1
ATOM 5079 O O . GLY A 1 642 ? 7.469 27.463 30.604 1.00 62.56 642 GLY A O 1
ATOM 5080 N N . MET A 1 643 ? 7.258 29.488 31.549 1.00 61.00 643 MET A N 1
ATOM 5081 C CA . MET A 1 643 ? 5.992 29.873 30.886 1.00 61.00 643 MET A CA 1
ATOM 5082 C C . MET A 1 643 ? 6.197 30.493 29.489 1.00 61.00 643 MET A C 1
ATOM 5084 O O . MET A 1 643 ? 5.258 31.017 28.903 1.00 61.00 643 MET A O 1
ATOM 5088 N N . SER A 1 644 ? 7.427 30.488 28.969 1.00 57.72 644 SER A N 1
ATOM 5089 C CA . SER A 1 644 ? 7.792 31.117 27.693 1.00 57.72 644 SER A CA 1
ATOM 5090 C C . SER A 1 644 ? 7.548 30.237 26.461 1.00 57.72 644 SER A C 1
ATOM 5092 O O . SER A 1 644 ? 7.601 30.743 25.345 1.00 57.72 644 SER A O 1
ATOM 5094 N N . ASP A 1 645 ? 7.320 28.930 26.634 1.00 65.19 645 ASP A N 1
ATOM 5095 C CA . ASP A 1 645 ? 7.053 27.995 25.532 1.00 65.19 645 ASP A CA 1
ATOM 5096 C C . ASP A 1 645 ? 5.537 27.810 25.347 1.00 65.19 645 ASP A C 1
ATOM 5098 O O . ASP A 1 645 ? 4.831 27.404 26.273 1.00 65.19 645 ASP A O 1
ATOM 5102 N N . LEU A 1 646 ? 5.045 28.063 24.130 1.00 67.00 646 LEU A N 1
ATOM 5103 C CA . LEU A 1 646 ? 3.629 27.955 23.759 1.00 67.00 646 LEU A CA 1
ATOM 5104 C C . LEU A 1 646 ? 3.035 26.572 24.095 1.00 67.00 646 LEU A C 1
ATOM 5106 O O . LEU A 1 646 ? 1.875 26.473 24.490 1.00 67.00 646 LEU A O 1
ATOM 5110 N N . ARG A 1 647 ? 3.845 25.504 24.021 1.00 64.69 647 ARG A N 1
ATOM 5111 C CA . ARG A 1 647 ? 3.428 24.127 24.344 1.00 64.69 647 ARG A CA 1
ATOM 5112 C C . ARG A 1 647 ? 3.141 23.934 25.831 1.00 64.69 647 ARG A C 1
ATOM 5114 O O . ARG A 1 647 ? 2.299 23.118 26.192 1.00 64.69 647 ARG A O 1
ATOM 5121 N N . VAL A 1 648 ? 3.832 24.671 26.704 1.00 67.69 648 VAL A N 1
ATOM 5122 C CA . VAL A 1 648 ? 3.580 24.657 28.155 1.00 67.69 648 VAL A CA 1
ATOM 5123 C C . VAL A 1 648 ? 2.229 25.310 28.433 1.00 67.69 648 VAL A C 1
ATOM 5125 O O . VAL A 1 648 ? 1.416 24.753 29.169 1.00 67.69 648 VAL A O 1
ATOM 5128 N N . CYS A 1 649 ? 1.956 26.449 27.793 1.00 67.25 649 CYS A N 1
ATOM 5129 C CA . CYS A 1 649 ? 0.677 27.143 27.905 1.00 67.25 649 CYS A CA 1
ATOM 5130 C C . CYS A 1 649 ? -0.488 26.304 27.371 1.00 67.25 649 CYS A C 1
ATOM 5132 O O . CYS A 1 649 ? -1.531 26.262 28.016 1.00 67.25 649 CYS A O 1
ATOM 5134 N N . GLU A 1 650 ? -0.298 25.570 26.271 1.00 68.75 650 GLU A N 1
ATOM 5135 C CA . GLU A 1 650 ? -1.301 24.647 25.724 1.00 68.75 650 GLU A CA 1
ATOM 5136 C C . GLU A 1 650 ? -1.668 23.542 26.729 1.00 68.75 650 GLU A C 1
ATOM 5138 O O . GLU A 1 650 ? -2.843 23.287 26.987 1.00 68.75 650 GLU A O 1
ATOM 5143 N N . VAL A 1 651 ? -0.672 22.927 27.375 1.00 66.62 651 VAL A N 1
ATOM 5144 C CA . VAL A 1 651 ? -0.906 21.892 28.397 1.00 66.62 651 VAL A CA 1
ATOM 5145 C C . VAL A 1 651 ? -1.597 22.468 29.637 1.00 66.62 651 VAL A C 1
ATOM 5147 O O . VAL A 1 651 ? -2.477 21.815 30.198 1.00 66.62 651 VAL A O 1
ATOM 5150 N N . ILE A 1 652 ? -1.245 23.686 30.056 1.00 70.00 652 ILE A N 1
ATOM 5151 C CA . ILE A 1 652 ? -1.888 24.360 31.194 1.00 70.00 652 ILE A CA 1
ATOM 5152 C C . ILE A 1 652 ? -3.346 24.690 30.876 1.00 70.00 652 ILE A C 1
ATOM 5154 O O . ILE 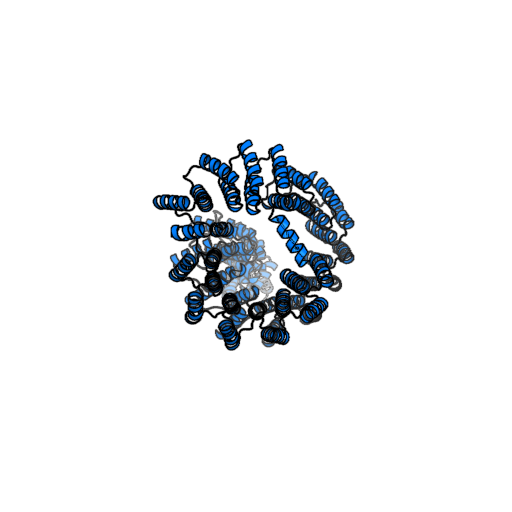A 1 652 ? -4.210 24.406 31.700 1.00 70.00 652 ILE A O 1
ATOM 5158 N N . VAL A 1 653 ? -3.641 25.225 29.687 1.00 72.19 653 VAL A N 1
ATOM 5159 C CA . VAL A 1 653 ? -5.020 25.469 29.229 1.00 72.19 653 VAL A CA 1
ATOM 5160 C C . VAL A 1 653 ? -5.812 24.164 29.226 1.00 72.19 653 VAL A C 1
ATOM 5162 O O . VAL A 1 653 ? -6.918 24.126 29.764 1.00 72.19 653 VAL A O 1
ATOM 5165 N N . ASN A 1 654 ? -5.242 23.080 28.695 1.00 70.31 654 ASN A N 1
ATOM 5166 C CA . ASN A 1 654 ? -5.905 21.778 28.642 1.00 70.31 654 ASN A CA 1
ATOM 5167 C C . ASN A 1 654 ? -6.170 21.208 30.047 1.00 70.31 654 ASN A C 1
ATOM 5169 O O . ASN A 1 654 ? -7.266 20.728 30.329 1.00 70.31 654 ASN A O 1
ATOM 5173 N N . HIS A 1 655 ? -5.198 21.313 30.956 1.00 68.12 655 HIS A N 1
ATOM 5174 C CA . HIS A 1 655 ? -5.349 20.886 32.347 1.00 68.12 655 HIS A CA 1
ATOM 5175 C C . HIS A 1 655 ? -6.385 21.728 33.105 1.00 68.12 655 HIS A C 1
ATOM 5177 O O . HIS A 1 655 ? -7.262 21.176 33.769 1.00 68.12 655 HIS A O 1
ATOM 5183 N N . LEU A 1 656 ? -6.328 23.058 32.979 1.00 70.12 656 LEU A N 1
ATOM 5184 C CA . LEU A 1 656 ? -7.294 23.962 33.601 1.00 70.12 656 LEU A CA 1
ATOM 5185 C C . LEU A 1 656 ? -8.701 23.730 33.051 1.00 70.12 656 LEU A C 1
ATOM 5187 O O . LEU A 1 656 ? -9.640 23.713 33.835 1.00 70.12 656 LEU A O 1
ATOM 5191 N N . SER A 1 657 ? -8.853 23.470 31.752 1.00 70.88 657 SER A N 1
ATOM 5192 C CA . SER A 1 657 ? -10.159 23.196 31.136 1.00 70.88 657 SER A CA 1
ATOM 5193 C C . SER A 1 657 ? -10.828 21.946 31.716 1.00 70.88 657 SER A C 1
ATOM 5195 O O . SER A 1 657 ? -12.044 21.915 31.869 1.00 70.88 657 SER A O 1
ATOM 5197 N N . LEU A 1 658 ? -10.046 20.933 32.103 1.00 67.56 658 LEU A N 1
ATOM 5198 C CA . LEU A 1 658 ? -10.561 19.722 32.751 1.00 67.56 658 LEU A CA 1
ATOM 5199 C C . LEU A 1 658 ? -10.819 19.896 34.257 1.00 67.56 658 LEU A C 1
ATOM 5201 O O . LEU A 1 658 ? -11.595 19.139 34.838 1.00 67.56 658 LEU A O 1
ATOM 5205 N N . HIS A 1 659 ? -10.193 20.870 34.918 1.00 69.69 659 HIS A N 1
ATOM 5206 C CA . HIS A 1 659 ? -10.327 21.083 36.363 1.00 69.69 659 HIS A CA 1
ATOM 5207 C C . HIS A 1 659 ? -11.291 22.222 36.713 1.00 69.69 659 HIS A C 1
ATOM 5209 O O . HIS A 1 659 ? -12.258 22.008 37.442 1.00 69.69 659 HIS A O 1
ATOM 5215 N N . ASP A 1 660 ? -11.044 23.417 36.187 1.00 75.38 660 ASP A N 1
ATOM 5216 C CA . ASP A 1 660 ? -11.732 24.662 36.518 1.00 75.38 660 ASP A CA 1
ATOM 5217 C C . ASP A 1 660 ? -11.846 25.534 35.257 1.00 75.38 660 ASP A C 1
ATOM 5219 O O . ASP A 1 660 ? -10.950 26.319 34.928 1.00 75.38 660 ASP A O 1
ATOM 5223 N N . VAL A 1 661 ? -12.969 25.386 34.546 1.00 77.19 661 VAL A N 1
ATOM 5224 C CA . VAL A 1 661 ? -13.237 26.086 33.279 1.00 77.19 661 VAL A CA 1
ATOM 5225 C C . VAL A 1 661 ? -13.182 27.602 33.441 1.00 77.19 661 VAL A C 1
ATOM 5227 O O . VAL A 1 661 ? -12.675 28.292 32.562 1.00 77.19 661 VAL A O 1
ATOM 5230 N N . LYS A 1 662 ? -13.606 28.144 34.587 1.00 73.88 662 LYS A N 1
ATOM 5231 C CA . LYS A 1 662 ? -13.568 29.593 34.829 1.00 73.88 662 LYS A CA 1
ATOM 5232 C C . LYS A 1 662 ? -12.135 30.105 34.882 1.00 73.88 662 LYS A C 1
ATOM 5234 O O . LYS A 1 662 ? -11.823 31.113 34.252 1.00 73.88 662 LYS A O 1
ATOM 5239 N N . LYS A 1 663 ? -11.239 29.390 35.569 1.00 77.81 663 LYS A N 1
ATOM 5240 C CA . LYS A 1 663 ? -9.803 29.717 35.549 1.00 77.81 663 LYS A CA 1
ATOM 5241 C C . LYS A 1 663 ? -9.180 29.494 34.178 1.00 77.81 663 LYS A C 1
ATOM 5243 O O . LYS A 1 663 ? -8.318 30.277 33.796 1.00 77.81 663 LYS A O 1
ATOM 5248 N N . ALA A 1 664 ? -9.615 28.474 33.438 1.00 78.00 664 ALA A N 1
ATOM 5249 C CA . ALA A 1 664 ? -9.157 28.240 32.072 1.00 78.00 664 ALA A CA 1
ATOM 5250 C C . ALA A 1 664 ? -9.504 29.420 31.151 1.00 78.00 664 ALA A C 1
ATOM 5252 O O . ALA A 1 664 ? -8.638 29.895 30.424 1.00 78.00 664 ALA A O 1
ATOM 5253 N N . LEU A 1 665 ? -10.730 29.944 31.238 1.00 76.00 665 LEU A N 1
ATOM 5254 C CA . LEU A 1 665 ? -11.189 31.096 30.459 1.00 76.00 665 LEU A CA 1
ATOM 5255 C C . LEU A 1 665 ? -10.454 32.389 30.836 1.00 76.00 665 LEU A C 1
ATOM 5257 O O . LEU A 1 665 ? -10.017 33.113 29.946 1.00 76.00 665 LEU A O 1
ATOM 5261 N N . VAL A 1 666 ? -10.243 32.646 32.133 1.00 79.88 666 VAL A N 1
ATOM 5262 C CA . VAL A 1 666 ? -9.433 33.792 32.595 1.00 79.88 666 VAL A CA 1
ATOM 5263 C C . VAL A 1 666 ? -7.989 33.674 32.102 1.00 79.88 666 VAL A C 1
ATOM 5265 O O . VAL A 1 666 ? -7.384 34.653 31.669 1.00 79.88 666 VAL A O 1
ATOM 5268 N N . PHE A 1 667 ? -7.422 32.470 32.127 1.00 77.38 667 PHE A N 1
ATOM 5269 C CA . PHE A 1 667 ? -6.075 32.247 31.620 1.00 77.38 667 PHE A CA 1
ATOM 5270 C C . PHE A 1 667 ? -6.006 32.444 30.096 1.00 77.38 667 PHE A C 1
ATOM 5272 O O . PHE A 1 667 ? -5.113 33.130 29.604 1.00 77.38 667 PHE A O 1
ATOM 5279 N N . LEU A 1 668 ? -6.992 31.950 29.344 1.00 72.94 668 LEU A N 1
ATOM 5280 C CA . LEU A 1 668 ? -7.112 32.188 27.902 1.00 72.94 668 LEU A CA 1
ATOM 5281 C C . LEU A 1 668 ? -7.245 33.677 27.561 1.00 72.94 668 LEU A C 1
ATOM 5283 O O . LEU A 1 668 ? -6.604 34.131 26.615 1.00 72.94 668 LEU A O 1
ATOM 5287 N N . SER A 1 669 ? -8.002 34.459 28.339 1.00 70.56 669 SER A N 1
ATOM 5288 C CA . SER A 1 669 ? -8.080 35.908 28.120 1.00 70.56 669 SER A CA 1
ATOM 5289 C C . SER A 1 669 ? -6.731 36.590 28.350 1.00 70.56 669 SER A C 1
ATOM 5291 O O . SER A 1 669 ? -6.331 37.411 27.529 1.00 70.56 669 SER A O 1
ATOM 5293 N N . THR A 1 670 ? -5.973 36.190 29.382 1.00 75.12 670 THR A N 1
ATOM 5294 C CA . THR A 1 670 ? -4.618 36.733 29.600 1.00 75.12 670 THR A CA 1
ATOM 5295 C C . THR A 1 670 ? -3.628 36.350 28.496 1.00 75.12 670 THR A C 1
ATOM 5297 O O . THR A 1 670 ? -2.736 37.127 28.175 1.00 75.12 670 THR A O 1
ATOM 5300 N N . LEU A 1 671 ? -3.784 35.178 27.874 1.00 70.31 671 LEU A N 1
ATOM 5301 C CA . LEU A 1 671 ? -2.944 34.749 26.750 1.00 70.31 671 LEU A CA 1
ATOM 5302 C C . LEU A 1 671 ? -3.281 35.495 25.454 1.00 70.31 671 LEU A C 1
ATOM 5304 O O . LEU A 1 671 ? -2.376 35.848 24.696 1.00 70.31 671 LEU A O 1
ATOM 5308 N N . ASN A 1 672 ? -4.562 35.796 25.231 1.00 67.06 672 ASN A N 1
ATOM 5309 C CA . ASN A 1 672 ? -5.000 36.619 24.105 1.00 67.06 672 ASN A CA 1
ATOM 5310 C C . ASN A 1 672 ? -4.450 38.053 24.210 1.00 67.06 672 ASN A C 1
ATOM 5312 O O . ASN A 1 672 ? -4.036 38.614 23.199 1.00 67.06 672 ASN A O 1
ATOM 5316 N N . GLU A 1 673 ? -4.363 38.620 25.420 1.00 72.00 673 GLU A N 1
ATOM 5317 C CA . GLU A 1 673 ? -3.687 39.909 25.660 1.00 72.00 673 GLU A CA 1
ATOM 5318 C C . GLU A 1 673 ? -2.185 39.864 25.313 1.00 72.00 673 GLU A C 1
ATOM 5320 O O . GLU A 1 673 ? -1.600 40.883 24.945 1.00 72.00 673 GLU A O 1
ATOM 5325 N N . MET A 1 674 ? -1.565 38.680 25.370 1.00 66.69 674 MET A N 1
ATOM 5326 C CA . MET A 1 674 ? -0.170 38.435 24.981 1.00 66.69 674 MET A CA 1
ATOM 5327 C C . MET A 1 674 ? 0.002 38.008 23.505 1.00 66.69 674 MET A C 1
ATOM 5329 O O . MET A 1 674 ? 1.104 37.622 23.115 1.00 66.69 674 MET A O 1
ATOM 5333 N N . ASN A 1 675 ? -1.043 38.094 22.665 1.00 63.09 675 ASN A N 1
ATOM 5334 C CA . ASN A 1 675 ? -1.071 37.649 21.257 1.00 63.09 675 ASN A CA 1
ATOM 5335 C C . ASN A 1 675 ? -0.832 36.137 21.033 1.00 63.09 675 ASN A C 1
ATOM 5337 O O . ASN A 1 675 ? -0.403 35.733 19.949 1.00 63.09 675 ASN A O 1
ATOM 5341 N N . TRP A 1 676 ? -1.100 35.272 22.016 1.00 66.62 676 TRP A N 1
ATOM 5342 C CA . TRP A 1 676 ? -0.987 33.817 21.847 1.00 66.62 676 TRP A CA 1
ATOM 5343 C C . TRP A 1 676 ? -2.362 33.179 21.636 1.00 66.62 676 TRP A C 1
ATOM 5345 O O . TRP A 1 676 ? -3.151 33.083 22.571 1.00 66.62 676 TRP A O 1
ATOM 5355 N N . SER A 1 677 ? -2.634 32.700 20.417 1.00 61.34 677 SER A N 1
ATOM 5356 C CA . SER A 1 677 ? -3.844 31.925 20.111 1.00 61.34 677 SER A CA 1
ATOM 5357 C C . SER A 1 677 ? -3.602 30.439 20.378 1.00 61.34 677 SER A C 1
ATOM 5359 O O . SER A 1 677 ? -2.809 29.803 19.676 1.00 61.34 677 SER A O 1
ATOM 5361 N N . ILE A 1 678 ? -4.283 29.875 21.373 1.00 67.44 678 ILE A N 1
ATOM 5362 C CA . ILE A 1 678 ? -4.197 28.449 21.710 1.00 67.44 678 ILE A CA 1
ATOM 5363 C C . ILE A 1 678 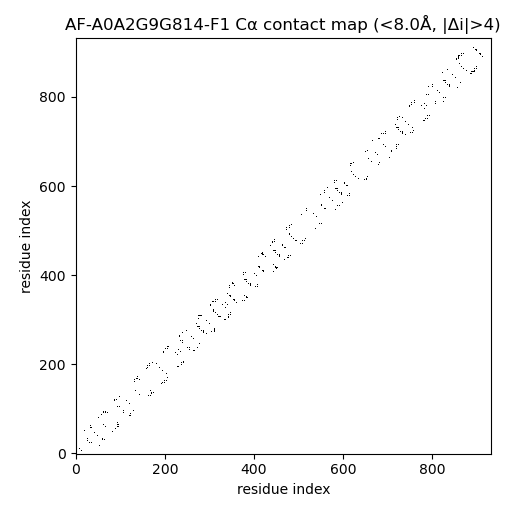? -5.542 27.804 21.409 1.00 67.44 678 ILE A C 1
ATOM 5365 O O . ILE A 1 678 ? -6.560 28.226 21.944 1.00 67.44 678 ILE A O 1
ATOM 5369 N N . ILE A 1 679 ? -5.538 26.763 20.577 1.00 70.94 679 ILE A N 1
ATOM 5370 C CA . ILE A 1 679 ? -6.755 26.043 20.196 1.00 70.94 679 ILE A CA 1
ATOM 5371 C C . ILE A 1 679 ? -7.016 24.921 21.198 1.00 70.94 679 ILE A C 1
ATOM 5373 O O . ILE A 1 679 ? -6.160 24.064 21.416 1.00 70.94 679 ILE A O 1
ATOM 5377 N N . ILE A 1 680 ? -8.217 24.895 21.771 1.00 73.00 680 ILE A N 1
ATOM 5378 C CA . ILE A 1 680 ? -8.646 23.831 22.681 1.00 73.00 680 ILE A CA 1
ATOM 5379 C C . ILE A 1 680 ? -8.987 22.571 21.866 1.00 73.00 680 ILE A C 1
ATOM 5381 O O . ILE A 1 680 ? -9.823 22.632 20.964 1.00 73.00 680 ILE A O 1
ATOM 5385 N N . PRO A 1 681 ? -8.404 21.399 22.163 1.00 69.88 681 PRO A N 1
ATOM 5386 C CA . PRO A 1 681 ? -8.754 20.161 21.472 1.00 69.88 681 PRO A CA 1
ATOM 5387 C C . PRO A 1 681 ? -10.217 19.733 21.690 1.00 69.88 681 PRO A C 1
ATOM 5389 O O . PRO A 1 681 ? -10.713 19.731 22.817 1.00 69.88 681 PRO A O 1
ATOM 5392 N N . ILE A 1 682 ? -10.880 19.247 20.629 1.00 68.50 682 ILE A N 1
ATOM 5393 C CA . ILE A 1 682 ? -12.264 18.709 20.659 1.00 68.50 682 ILE A CA 1
ATOM 5394 C C . ILE A 1 682 ? -12.419 17.592 21.707 1.00 68.50 682 ILE A C 1
ATOM 5396 O O . ILE A 1 682 ? -13.465 17.424 22.333 1.00 68.50 682 ILE A O 1
ATOM 5400 N N . THR A 1 683 ? -11.348 16.836 21.938 1.00 67.94 683 THR A N 1
ATOM 5401 C CA . THR A 1 683 ? -11.285 15.746 22.915 1.00 67.94 683 THR A CA 1
ATOM 5402 C C . THR A 1 683 ? -11.597 16.192 24.344 1.00 67.94 683 THR A C 1
ATOM 5404 O O . THR A 1 683 ? -12.143 15.392 25.091 1.00 67.94 683 THR A O 1
ATOM 5407 N N . ILE A 1 684 ? -11.324 17.452 24.711 1.00 72.44 684 ILE A N 1
ATOM 5408 C CA . ILE A 1 684 ? -11.652 18.002 26.040 1.00 72.44 684 ILE A CA 1
ATOM 5409 C C . ILE A 1 684 ? -13.164 18.156 26.217 1.00 72.44 684 ILE A C 1
ATOM 5411 O O . ILE A 1 684 ? -13.706 17.859 27.277 1.00 72.44 684 ILE A O 1
ATOM 5415 N N . PHE A 1 685 ? -13.869 18.561 25.162 1.00 71.62 685 PHE A N 1
ATOM 5416 C CA . PHE A 1 685 ? -15.329 18.635 25.182 1.00 71.62 685 PHE A CA 1
ATOM 5417 C C . PHE A 1 685 ? -15.946 17.235 25.331 1.00 71.62 685 PHE A C 1
ATOM 5419 O O . PHE A 1 685 ? -16.908 17.054 26.079 1.00 71.62 685 PHE A O 1
ATOM 5426 N N . LYS A 1 686 ? -15.351 16.218 24.691 1.00 69.69 686 LYS A N 1
ATOM 5427 C CA . LYS A 1 686 ? -15.771 14.810 24.823 1.00 69.69 686 LYS A CA 1
ATOM 5428 C C . LYS A 1 686 ? -15.500 14.239 26.221 1.00 69.69 686 LYS A C 1
ATOM 5430 O O . LYS A 1 686 ? -16.354 13.554 26.769 1.00 69.69 686 LYS A O 1
ATOM 5435 N N . THR A 1 687 ? -14.357 14.540 26.837 1.00 69.06 687 THR A N 1
ATOM 5436 C CA . THR A 1 687 ? -14.087 14.089 28.214 1.00 69.06 687 THR A CA 1
ATOM 5437 C C . THR A 1 687 ? -14.980 14.790 29.234 1.00 69.06 687 THR A C 1
ATOM 5439 O O . THR A 1 687 ? -15.548 14.117 30.084 1.00 69.06 687 THR A O 1
ATOM 5442 N N . LEU A 1 688 ? -15.204 16.105 29.121 1.00 72.75 688 LEU A N 1
ATOM 5443 C CA . LEU A 1 688 ? -16.119 16.825 30.019 1.00 72.75 688 LEU A CA 1
ATOM 5444 C C . LEU A 1 688 ? -17.570 16.331 29.914 1.00 72.75 688 LEU A C 1
ATOM 5446 O O . LEU A 1 688 ? -18.276 16.281 30.921 1.00 72.75 688 LEU A O 1
ATOM 5450 N N . THR A 1 689 ? -18.018 15.960 28.711 1.00 71.94 689 THR A N 1
ATOM 5451 C CA . THR A 1 689 ? -19.359 15.391 28.503 1.00 71.94 689 THR A CA 1
ATOM 5452 C C . THR A 1 689 ? -19.481 13.979 29.076 1.00 71.94 689 THR A C 1
ATOM 5454 O O . THR A 1 689 ? -20.484 13.694 29.728 1.00 71.94 689 THR A O 1
ATOM 5457 N N . ASN A 1 690 ? -18.458 13.131 28.921 1.00 71.94 690 ASN A N 1
ATOM 5458 C CA . ASN A 1 690 ? -18.417 11.794 29.527 1.00 71.94 690 ASN A CA 1
ATOM 5459 C C . ASN A 1 690 ? -18.349 11.837 31.065 1.00 71.94 690 ASN A C 1
ATOM 5461 O O . ASN A 1 690 ? -19.021 11.047 31.719 1.00 71.94 690 ASN A O 1
ATOM 5465 N N . ASP A 1 691 ? -17.615 12.795 31.642 1.00 69.00 691 ASP A N 1
ATOM 5466 C CA . ASP A 1 691 ? -17.523 13.023 33.095 1.00 69.00 691 ASP A CA 1
ATOM 5467 C C . ASP A 1 691 ? -18.822 13.611 33.700 1.00 69.00 691 ASP A C 1
ATOM 5469 O O . ASP A 1 691 ? -18.874 13.930 34.890 1.00 69.00 691 ASP A O 1
ATOM 5473 N N . GLY A 1 692 ? -19.871 13.829 32.895 1.00 68.69 692 GLY A N 1
ATOM 5474 C CA . GLY A 1 692 ? -21.142 14.420 33.330 1.00 68.69 692 GLY A CA 1
ATOM 5475 C C . GLY A 1 692 ? -21.091 15.934 33.586 1.00 68.69 692 GLY A C 1
ATOM 5476 O O . GLY A 1 692 ? -22.098 16.535 33.961 1.00 68.69 692 GLY A O 1
ATOM 5477 N N . ARG A 1 693 ? -19.954 16.597 33.335 1.00 77.31 693 ARG A N 1
ATOM 5478 C CA . ARG A 1 693 ? -19.746 18.050 33.507 1.00 77.31 693 ARG A CA 1
ATOM 5479 C C . ARG A 1 693 ? -20.154 18.837 32.260 1.00 77.31 693 ARG A C 1
ATOM 5481 O O . ARG A 1 693 ? -19.414 19.664 31.730 1.00 77.31 693 ARG A O 1
ATOM 5488 N N . VAL A 1 694 ? -21.374 18.598 31.792 1.00 76.75 694 VAL A N 1
ATOM 5489 C CA . VAL A 1 694 ? -21.871 19.133 30.514 1.00 76.75 694 VAL A CA 1
ATOM 5490 C C . VAL A 1 694 ? -22.026 20.664 30.536 1.00 76.75 694 VAL A C 1
ATOM 5492 O O . VAL A 1 694 ? -21.792 21.331 29.530 1.00 76.75 694 VAL A O 1
ATOM 5495 N N . CYS A 1 695 ? -22.359 21.252 31.692 1.00 75.56 695 CYS A N 1
ATOM 5496 C CA . CYS A 1 695 ? -22.423 22.711 31.845 1.00 75.56 695 CYS A CA 1
ATOM 5497 C C . CYS A 1 695 ? -21.061 23.390 31.654 1.00 75.56 695 CYS A C 1
ATOM 5499 O O . CYS A 1 695 ? -21.001 24.447 31.031 1.00 75.56 695 CYS A O 1
ATOM 5501 N N . ASP A 1 696 ? -19.989 22.768 32.143 1.00 78.12 696 ASP A N 1
ATOM 5502 C CA . ASP A 1 696 ? -18.627 23.288 32.026 1.00 78.12 696 ASP A CA 1
ATOM 5503 C C . ASP A 1 696 ? -18.145 23.224 30.568 1.00 78.12 696 ASP A C 1
ATOM 5505 O O . ASP A 1 696 ? -17.527 24.165 30.074 1.00 78.12 696 ASP A O 1
ATOM 5509 N N . ALA A 1 697 ? -18.502 22.160 29.839 1.00 77.69 697 ALA A N 1
ATOM 5510 C CA . ALA A 1 697 ? -18.241 22.053 28.402 1.00 77.69 697 ALA A CA 1
ATOM 5511 C C . ALA A 1 697 ? -18.956 23.154 27.593 1.00 77.69 697 ALA A C 1
ATOM 5513 O O . ALA A 1 697 ? -18.379 23.713 26.659 1.00 77.69 697 ALA A O 1
ATOM 5514 N N . TYR A 1 698 ? -20.194 23.495 27.969 1.00 79.12 698 TYR A N 1
ATOM 5515 C CA . TYR A 1 698 ? -20.951 24.590 27.358 1.00 79.12 698 TYR A CA 1
ATOM 5516 C C . TYR A 1 698 ? -20.328 25.961 27.647 1.00 79.12 698 TYR A C 1
ATOM 5518 O O . TYR A 1 698 ? -20.142 26.756 26.726 1.00 79.12 698 TYR A O 1
ATOM 5526 N N . GLU A 1 699 ? -19.964 26.230 28.905 1.00 80.25 699 GLU A N 1
ATOM 5527 C CA . GLU A 1 699 ? -19.292 27.479 29.288 1.00 80.25 699 GLU A CA 1
ATOM 5528 C C . GLU A 1 699 ? -17.957 27.646 28.554 1.00 80.25 699 GLU A C 1
ATOM 5530 O O . GLU A 1 699 ? -17.660 28.737 28.067 1.00 80.25 699 GLU A O 1
ATOM 5535 N N . LEU A 1 700 ? -17.188 26.565 28.403 1.00 79.62 700 LEU A N 1
ATOM 5536 C CA . LEU A 1 700 ? -15.939 26.578 27.647 1.00 79.62 700 LEU A CA 1
ATOM 5537 C C . LEU A 1 700 ? -16.178 26.859 26.158 1.00 79.62 700 LEU A C 1
ATOM 5539 O O . LEU A 1 700 ? -15.422 27.618 25.557 1.00 79.62 700 LEU A O 1
ATOM 5543 N N . LEU A 1 701 ? -17.235 26.294 25.562 1.00 77.50 701 LEU A N 1
ATOM 5544 C CA . LEU A 1 701 ? -17.545 26.527 24.151 1.00 77.50 701 LEU A CA 1
ATOM 5545 C C . LEU A 1 701 ? -17.968 27.973 23.885 1.00 77.50 701 LEU A C 1
ATOM 5547 O O . LEU A 1 701 ? -17.566 28.542 22.877 1.00 77.50 701 LEU A O 1
ATOM 5551 N N . ILE A 1 702 ? -18.772 28.573 24.760 1.00 76.25 702 ILE A N 1
ATOM 5552 C CA . ILE A 1 702 ? -19.195 29.967 24.579 1.00 76.25 702 ILE A CA 1
ATOM 5553 C C . ILE A 1 702 ? -18.055 30.930 24.906 1.00 76.25 702 ILE A C 1
ATOM 5555 O O . ILE A 1 702 ? -17.821 31.873 24.159 1.00 76.25 702 ILE A O 1
ATOM 5559 N N . GLY A 1 703 ? -17.325 30.685 25.994 1.00 69.75 703 GLY A N 1
ATOM 5560 C CA . GLY A 1 703 ? -16.287 31.595 26.472 1.00 69.75 703 GLY A CA 1
ATOM 5561 C C . GLY A 1 703 ? -15.006 31.604 25.636 1.00 69.75 703 GLY A C 1
ATOM 5562 O O . GLY A 1 703 ? -14.247 32.566 25.717 1.00 69.75 703 GLY A O 1
ATOM 5563 N N . ALA A 1 704 ? -14.736 30.560 24.844 1.00 67.00 704 ALA A N 1
ATOM 5564 C CA . ALA A 1 704 ? -13.470 30.425 24.124 1.00 67.00 704 ALA A CA 1
ATOM 5565 C C . ALA A 1 704 ? -13.464 31.003 22.695 1.00 67.00 704 ALA A C 1
ATOM 5567 O O . ALA A 1 704 ? -12.432 30.884 22.055 1.00 67.00 704 ALA A O 1
ATOM 5568 N N . GLU A 1 705 ? -14.542 31.623 22.192 1.00 66.88 705 GLU A N 1
ATOM 5569 C CA . GLU A 1 705 ? -14.706 32.240 20.849 1.00 66.88 705 GLU A CA 1
ATOM 5570 C C . GLU A 1 705 ? -13.610 31.949 19.784 1.00 66.88 705 GLU A C 1
ATOM 5572 O O . GLU A 1 705 ? -13.798 31.066 18.946 1.00 66.88 705 GLU A O 1
ATOM 5577 N N . ASN A 1 706 ? -12.477 32.674 19.796 1.00 64.12 706 ASN A N 1
ATOM 5578 C CA . ASN A 1 706 ? -11.384 32.576 18.801 1.00 64.12 706 ASN A CA 1
ATOM 5579 C C . ASN A 1 706 ? -10.403 31.401 19.015 1.00 64.12 706 ASN A C 1
ATOM 5581 O O . ASN A 1 706 ? -9.586 31.106 18.147 1.00 64.12 706 ASN A O 1
ATOM 5585 N N . ASN A 1 707 ? -10.475 30.745 20.168 1.00 66.56 707 ASN A N 1
ATOM 5586 C CA . ASN A 1 707 ? -9.617 29.651 20.633 1.00 66.56 707 ASN A CA 1
ATOM 5587 C C . ASN A 1 707 ? -10.299 28.273 20.482 1.00 66.56 707 ASN A C 1
ATOM 5589 O O . ASN A 1 707 ? -9.848 27.269 21.040 1.00 66.56 707 ASN A O 1
ATOM 5593 N N . LEU A 1 708 ? -11.402 28.214 19.729 1.00 62.91 708 LEU A N 1
ATOM 5594 C CA . LEU A 1 708 ? -12.138 26.986 19.438 1.00 62.91 708 LEU A CA 1
ATOM 5595 C C . LEU A 1 708 ? -11.594 26.279 18.188 1.00 62.91 708 LEU A C 1
ATOM 5597 O O . LEU A 1 708 ? -11.200 26.934 17.221 1.00 62.91 708 LEU A O 1
ATOM 5601 N N . PRO A 1 709 ? -11.624 24.938 18.161 1.00 66.69 709 PRO A N 1
ATOM 5602 C CA . PRO A 1 709 ? -11.355 24.178 16.951 1.00 66.69 709 PRO A CA 1
ATOM 5603 C C . PRO A 1 709 ? -12.508 24.356 15.950 1.00 66.69 709 PRO A C 1
ATOM 5605 O O . PRO A 1 709 ? -13.616 24.761 16.314 1.00 66.69 709 PRO A O 1
ATOM 5608 N N . VAL A 1 710 ? -12.271 24.023 14.678 1.00 66.00 710 VAL A N 1
ATOM 5609 C CA . VAL A 1 710 ? -13.351 23.936 13.684 1.00 66.00 710 VAL A CA 1
ATOM 5610 C C . VAL A 1 710 ? -14.261 22.773 14.079 1.00 66.00 710 VAL A C 1
ATOM 5612 O O . VAL A 1 710 ? -13.900 21.616 13.891 1.00 66.00 710 VAL A O 1
ATOM 5615 N N . LEU A 1 711 ? -15.409 23.091 14.674 1.00 71.38 711 LEU A N 1
ATOM 5616 C CA . LEU A 1 711 ? -16.416 22.113 15.082 1.00 71.38 711 LEU A CA 1
ATOM 5617 C C . LEU A 1 711 ? -17.314 21.768 13.896 1.00 71.38 711 LEU A C 1
ATOM 5619 O O . LEU A 1 711 ? -17.837 22.662 13.225 1.00 71.38 711 LEU A O 1
ATOM 5623 N N . ASP A 1 712 ? -17.504 20.474 13.660 1.00 72.00 712 ASP A N 1
ATOM 5624 C CA . ASP A 1 712 ? -18.392 19.970 12.619 1.00 72.00 712 ASP A CA 1
ATOM 5625 C C . ASP A 1 712 ? -19.815 19.697 13.149 1.00 72.00 712 ASP A C 1
ATOM 5627 O O . ASP A 1 712 ? -20.138 19.892 14.325 1.00 72.00 712 ASP A O 1
ATOM 5631 N N . VAL A 1 713 ? -20.703 19.246 12.258 1.00 74.94 713 VAL A N 1
ATOM 5632 C CA . VAL A 1 713 ? -22.100 18.917 12.595 1.00 74.94 713 VAL A CA 1
ATOM 5633 C C . VAL A 1 713 ? -22.184 17.819 13.668 1.00 74.94 713 VAL A C 1
ATOM 5635 O O . VAL A 1 713 ? -23.117 17.817 14.475 1.00 74.94 713 VAL A O 1
ATOM 5638 N N . VAL A 1 714 ? -21.232 16.882 13.697 1.00 75.31 714 VAL A N 1
ATOM 5639 C CA . VAL A 1 714 ? -21.229 15.732 14.611 1.00 75.31 714 VAL A CA 1
ATOM 5640 C C . VAL A 1 714 ? -20.848 16.175 16.019 1.00 75.31 714 VAL A C 1
ATOM 5642 O O . VAL A 1 714 ? -21.525 15.797 16.974 1.00 75.31 714 VAL A O 1
ATOM 5645 N N . ASP A 1 715 ? -19.837 17.028 16.163 1.00 74.75 715 ASP A N 1
ATOM 5646 C CA . ASP A 1 715 ? -19.398 17.521 17.469 1.00 74.75 715 ASP A CA 1
ATOM 5647 C C . ASP A 1 715 ? -20.471 18.395 18.136 1.00 74.75 715 ASP A C 1
ATOM 5649 O O . ASP A 1 715 ? -20.767 18.214 19.322 1.00 74.75 715 ASP A O 1
ATOM 5653 N N . TYR A 1 716 ? -21.140 19.266 17.367 1.00 78.69 716 TYR A N 1
ATOM 5654 C CA . TYR A 1 716 ? -22.316 19.993 17.859 1.00 78.69 716 TYR A CA 1
ATOM 5655 C C . TYR A 1 716 ? -23.444 19.037 18.266 1.00 78.69 716 TYR A C 1
ATOM 5657 O O . TYR A 1 716 ? -24.076 19.246 19.300 1.00 78.69 716 TYR A O 1
ATOM 5665 N N . SER A 1 717 ? -23.670 17.960 17.506 1.00 79.62 717 SER A N 1
ATOM 5666 C CA . SER A 1 717 ? -24.708 16.969 17.818 1.00 79.62 717 SER A CA 1
ATOM 5667 C C . SER A 1 717 ? -24.441 16.219 19.120 1.00 79.62 717 SER A C 1
ATOM 5669 O O . SER A 1 717 ? -25.364 16.050 19.912 1.00 79.62 717 SER A O 1
ATOM 5671 N N . ILE A 1 718 ? -23.193 15.809 19.369 1.00 78.88 718 ILE A N 1
ATOM 5672 C CA . ILE A 1 718 ? -22.796 15.119 20.607 1.00 78.88 718 ILE A CA 1
ATOM 5673 C C . ILE A 1 718 ? -23.027 16.026 21.817 1.00 78.88 718 ILE A C 1
ATOM 5675 O O . ILE A 1 718 ? -23.579 15.590 22.824 1.00 78.88 718 ILE A O 1
ATOM 5679 N N . MET A 1 719 ? -22.644 17.300 21.714 1.00 77.81 719 MET A N 1
ATOM 5680 C CA . MET A 1 719 ? -22.815 18.249 22.813 1.00 77.81 719 MET A CA 1
ATOM 5681 C C . MET A 1 719 ? -24.281 18.601 23.068 1.00 77.81 719 MET A C 1
ATOM 5683 O O . MET A 1 719 ? -24.692 18.686 24.224 1.00 77.81 719 MET A O 1
ATOM 5687 N N . ILE A 1 720 ? -25.082 18.757 22.010 1.00 83.38 720 ILE A N 1
ATOM 5688 C CA . ILE A 1 720 ? -26.532 18.973 22.122 1.00 83.38 720 ILE A CA 1
ATOM 5689 C C . ILE A 1 720 ? -27.194 17.761 22.775 1.00 83.38 720 ILE A C 1
ATOM 5691 O O . ILE A 1 720 ? -27.955 17.927 23.723 1.00 83.38 720 ILE A O 1
ATOM 5695 N N . ASP A 1 721 ? -26.864 16.543 22.339 1.00 80.75 721 ASP A N 1
ATOM 5696 C CA . ASP A 1 721 ? -27.396 15.316 22.935 1.00 80.75 721 ASP A CA 1
ATOM 5697 C C . ASP A 1 721 ? -27.009 15.180 24.415 1.00 80.75 721 ASP A C 1
ATOM 5699 O O . ASP A 1 721 ? -27.862 14.869 25.250 1.00 80.75 721 ASP A O 1
ATOM 5703 N N . ALA A 1 722 ? -25.757 15.492 24.767 1.00 79.19 722 ALA A N 1
ATOM 5704 C CA . ALA A 1 722 ? -25.291 15.498 26.151 1.00 79.19 722 ALA A CA 1
ATOM 5705 C C . ALA A 1 722 ? -26.041 16.532 27.011 1.00 79.19 722 ALA A C 1
ATOM 5707 O O . ALA A 1 722 ? -26.454 16.213 28.126 1.00 79.19 722 ALA A O 1
ATOM 5708 N N . LEU A 1 723 ? -26.277 17.748 26.499 1.00 80.88 723 LEU A N 1
ATOM 5709 C CA . LEU A 1 723 ? -27.051 18.788 27.194 1.00 80.88 723 LEU A CA 1
ATOM 5710 C C . LEU A 1 723 ? -28.517 18.380 27.374 1.00 80.88 723 LEU A C 1
ATOM 5712 O O . LEU A 1 723 ? -29.079 18.567 28.455 1.00 80.88 723 LEU A O 1
ATOM 5716 N N . CYS A 1 724 ? -29.122 17.771 26.352 1.00 82.56 724 CYS A N 1
ATOM 5717 C CA . CYS A 1 724 ? -30.489 17.259 26.408 1.00 82.56 724 CYS A CA 1
ATOM 5718 C C . CYS A 1 724 ? -30.633 16.103 27.408 1.00 82.56 724 CYS A C 1
ATOM 5720 O O . CYS A 1 724 ? -31.619 16.058 28.143 1.00 82.56 724 CYS A O 1
ATOM 5722 N N . LYS A 1 725 ? -29.654 15.192 27.487 1.00 77.88 725 LYS A N 1
ATOM 5723 C CA . LYS A 1 725 ? -29.611 14.124 28.504 1.00 77.88 725 LYS A CA 1
ATOM 5724 C C . LYS A 1 725 ? -29.366 14.668 29.911 1.00 77.88 725 LYS A C 1
ATOM 5726 O O . LYS A 1 725 ? -29.972 14.173 30.854 1.00 77.88 725 LYS A O 1
ATOM 5731 N N . GLY A 1 726 ? -28.539 15.705 30.040 1.00 74.44 726 GLY A N 1
ATOM 5732 C CA . GLY A 1 726 ? -28.272 16.404 31.300 1.00 74.44 726 GLY A CA 1
ATOM 5733 C C . GLY A 1 726 ? -29.409 17.313 31.782 1.00 74.44 726 GLY A C 1
ATOM 5734 O O . GLY A 1 726 ? -29.279 17.927 32.835 1.00 74.44 726 GLY A O 1
ATOM 5735 N N . GLY A 1 727 ? -30.514 17.427 31.035 1.00 77.31 727 GLY A N 1
ATOM 5736 C CA . GLY A 1 727 ? -31.664 18.250 31.418 1.00 77.31 727 GLY A CA 1
ATOM 5737 C C . GLY A 1 727 ? -31.452 19.762 31.256 1.00 77.31 727 GLY A C 1
ATOM 5738 O O . GLY A 1 727 ? -32.173 20.552 31.860 1.00 77.31 727 GLY A O 1
ATOM 5739 N N . HIS A 1 728 ? -30.493 20.196 30.439 1.00 82.06 728 HIS A N 1
ATOM 5740 C CA . HIS A 1 728 ? -30.219 21.611 30.176 1.00 82.06 728 HIS A CA 1
ATOM 5741 C C . HIS A 1 728 ? -30.665 22.005 28.763 1.00 82.06 728 HIS A C 1
ATOM 5743 O O . HIS A 1 728 ? -29.841 22.276 27.888 1.00 82.06 728 HIS A O 1
ATOM 5749 N N . ILE A 1 729 ? -31.979 22.023 28.531 1.00 80.94 729 ILE A N 1
ATOM 5750 C CA . ILE A 1 729 ? -32.545 22.248 27.193 1.00 80.94 729 ILE A CA 1
ATOM 5751 C C . ILE A 1 729 ? -32.337 23.674 26.700 1.00 80.94 729 ILE A C 1
ATOM 5753 O O . ILE A 1 729 ? -32.002 23.845 25.531 1.00 80.94 729 ILE A O 1
ATOM 5757 N N . ASP A 1 730 ? -32.463 24.679 27.566 1.00 80.12 730 ASP A N 1
ATOM 5758 C CA . ASP A 1 730 ? -32.274 26.082 27.173 1.00 80.12 730 ASP A CA 1
ATOM 5759 C C . ASP A 1 730 ? -30.896 26.284 26.524 1.00 80.12 730 ASP A C 1
ATOM 5761 O O . ASP A 1 730 ? -30.783 26.783 25.407 1.00 80.12 730 ASP A O 1
ATOM 5765 N N . LYS A 1 731 ? -29.853 25.731 27.159 1.00 83.19 731 LYS A N 1
ATOM 5766 C CA . LYS A 1 731 ? -28.475 25.736 26.644 1.00 83.19 731 LYS A CA 1
ATOM 5767 C C . LYS A 1 731 ? -28.329 24.951 25.334 1.00 83.19 731 LYS A C 1
ATOM 5769 O O . LYS A 1 731 ? -27.544 25.329 24.467 1.00 83.19 731 LYS A O 1
ATOM 5774 N N . ALA A 1 732 ? -29.065 23.851 25.172 1.00 84.12 732 ALA A N 1
ATOM 5775 C CA . ALA A 1 732 ? -29.057 23.066 23.937 1.00 84.12 732 ALA A CA 1
ATOM 5776 C C . ALA A 1 732 ? -29.705 23.828 22.765 1.00 84.12 732 ALA A C 1
ATOM 5778 O O . ALA A 1 732 ? -29.203 23.778 21.638 1.00 84.12 732 ALA A O 1
ATOM 5779 N N . LEU A 1 733 ? -30.791 24.562 23.027 1.00 81.94 733 LEU A N 1
ATOM 5780 C CA . LEU A 1 733 ? -31.459 25.420 22.048 1.00 81.94 733 LEU A CA 1
ATOM 5781 C C . LEU A 1 733 ? -30.581 26.616 21.666 1.00 81.94 733 LEU A C 1
ATOM 5783 O O . LEU A 1 733 ? -30.425 26.886 20.472 1.00 81.94 733 LEU A O 1
ATOM 5787 N N . ASP A 1 734 ? -29.928 27.255 22.639 1.00 84.00 734 ASP A N 1
ATOM 5788 C CA . ASP A 1 734 ? -28.937 28.308 22.395 1.00 84.00 734 ASP A CA 1
ATOM 5789 C C . ASP A 1 734 ? -27.826 27.802 21.464 1.00 84.00 734 ASP A C 1
ATOM 5791 O O . ASP A 1 734 ? -27.517 28.435 20.449 1.00 84.00 734 ASP A O 1
ATOM 5795 N N . LEU A 1 735 ? -27.295 26.600 21.719 1.00 82.62 735 LEU A N 1
ATOM 5796 C CA . LEU A 1 735 ? -26.269 25.994 20.868 1.00 82.62 735 LEU A CA 1
ATOM 5797 C C . LEU A 1 735 ? -26.770 25.717 19.441 1.00 82.62 735 LEU A C 1
ATOM 5799 O O . LEU A 1 735 ? -26.031 25.917 18.475 1.00 82.62 735 LEU A O 1
ATOM 5803 N N . CYS A 1 736 ? -28.035 25.313 19.285 1.00 81.56 736 CYS A N 1
ATOM 5804 C CA . CYS A 1 736 ? -28.649 25.140 17.969 1.00 81.56 736 CYS A CA 1
ATOM 5805 C C . CYS A 1 736 ? -28.721 26.464 17.195 1.00 81.56 736 CYS A C 1
ATOM 5807 O O . CYS A 1 736 ? -28.466 26.488 15.989 1.00 81.56 736 CYS A O 1
ATOM 5809 N N . THR A 1 737 ? -29.060 27.571 17.865 1.00 82.12 737 THR A N 1
ATOM 5810 C CA . THR A 1 737 ? -29.084 28.898 17.226 1.00 82.12 737 THR A CA 1
ATOM 5811 C C . THR A 1 737 ? -27.683 29.370 16.849 1.00 82.12 737 THR A C 1
ATOM 5813 O O . THR A 1 737 ? -27.484 29.873 15.744 1.00 82.12 737 THR A O 1
ATOM 5816 N N . LEU A 1 738 ? -26.690 29.116 17.706 1.00 82.38 738 LEU A N 1
ATOM 5817 C CA . LEU A 1 738 ? -25.292 29.437 17.439 1.00 82.38 738 LEU A CA 1
ATOM 5818 C C . LEU A 1 738 ? -24.759 28.675 16.217 1.00 82.38 738 LEU A C 1
ATOM 5820 O O . LEU A 1 738 ? -24.121 29.276 15.353 1.00 82.38 738 LEU A O 1
ATOM 5824 N N . ALA A 1 739 ? -25.054 27.376 16.109 1.00 81.94 739 ALA A N 1
ATOM 5825 C CA . ALA A 1 739 ? -24.666 26.563 14.956 1.00 81.94 739 ALA A CA 1
ATOM 5826 C C . ALA A 1 739 ? -25.289 27.091 13.649 1.00 81.94 739 ALA A C 1
ATOM 5828 O O . ALA A 1 739 ? -24.588 27.231 12.645 1.00 81.94 739 ALA A O 1
ATOM 5829 N N . LYS A 1 740 ? -26.573 27.483 13.677 1.00 79.88 740 LYS A N 1
ATOM 5830 C CA . LYS A 1 740 ? -27.243 28.118 12.528 1.00 79.88 740 LYS A CA 1
ATOM 5831 C C . LYS A 1 740 ? -26.601 29.449 12.139 1.00 79.88 740 LYS A C 1
ATOM 5833 O O . LYS A 1 740 ? -26.370 29.678 10.956 1.00 79.88 740 LYS A O 1
ATOM 5838 N N . ASN A 1 741 ? -26.269 30.298 13.113 1.00 81.62 741 ASN A N 1
ATOM 5839 C CA . ASN A 1 741 ? -25.619 31.590 12.866 1.00 81.62 741 ASN A CA 1
ATOM 5840 C C . ASN A 1 741 ? -24.225 31.429 12.238 1.00 81.62 741 ASN A C 1
ATOM 5842 O O . ASN A 1 741 ? -23.807 32.272 11.449 1.00 81.62 741 ASN A O 1
ATOM 5846 N N . LYS A 1 742 ? -23.528 30.325 12.537 1.00 77.12 742 LYS A N 1
ATOM 5847 C CA . LYS A 1 742 ? -22.257 29.948 11.898 1.00 77.12 742 LYS A CA 1
ATOM 5848 C C . LYS A 1 742 ? -22.421 29.286 10.518 1.00 77.12 742 LYS A C 1
ATOM 5850 O O . LYS A 1 742 ? -21.425 28.891 9.921 1.00 77.12 742 LYS A O 1
ATOM 5855 N N . GLY A 1 743 ? -23.645 29.162 9.998 1.00 74.12 743 GLY A N 1
ATOM 5856 C CA . GLY A 1 743 ? -23.925 28.557 8.690 1.00 74.12 743 GLY A CA 1
ATOM 5857 C C . GLY A 1 743 ? -23.883 27.025 8.673 1.00 74.12 743 GLY A C 1
ATOM 5858 O O . GLY A 1 743 ? -23.815 26.429 7.600 1.00 74.12 743 GLY A O 1
ATOM 5859 N N . ILE A 1 744 ? -23.922 26.373 9.839 1.00 78.81 744 ILE A N 1
ATOM 5860 C CA . ILE A 1 744 ? -23.884 24.912 9.957 1.00 78.81 744 ILE A CA 1
ATOM 5861 C C . ILE A 1 744 ? -25.313 24.362 9.877 1.00 78.81 744 ILE A C 1
ATOM 5863 O O . ILE A 1 744 ? -26.186 24.738 10.662 1.00 78.81 744 ILE A O 1
ATOM 5867 N N . SER A 1 745 ? -25.557 23.447 8.934 1.00 76.75 745 SER A N 1
ATOM 5868 C CA . SER A 1 745 ? -26.839 22.746 8.805 1.00 76.75 745 SER A CA 1
ATOM 5869 C C . SER A 1 745 ? -26.869 21.518 9.718 1.00 76.75 745 SER A C 1
ATOM 5871 O O . SER A 1 745 ? -26.186 20.523 9.486 1.00 76.75 745 SER A O 1
ATOM 5873 N N . LEU A 1 746 ? -27.650 21.604 10.795 1.00 80.44 746 LEU A N 1
ATOM 5874 C CA . LEU A 1 746 ? -27.852 20.489 11.720 1.00 80.44 746 LEU A CA 1
ATOM 5875 C C . LEU A 1 746 ? -28.692 19.387 11.064 1.00 80.44 746 LEU A C 1
ATOM 5877 O O . LEU A 1 746 ? -29.573 19.663 10.249 1.00 80.44 746 LEU A O 1
ATOM 5881 N N . ASN A 1 747 ? -28.420 18.136 11.432 1.00 81.38 747 ASN A N 1
ATOM 5882 C CA . ASN A 1 747 ? -29.102 16.977 10.865 1.00 81.38 747 ASN A CA 1
ATOM 5883 C C . ASN A 1 747 ? -30.318 16.561 11.715 1.00 81.38 747 ASN A C 1
ATOM 5885 O O . ASN A 1 747 ? -30.543 17.051 12.824 1.00 81.38 747 ASN A O 1
ATOM 5889 N N . ILE A 1 748 ? -31.118 15.627 11.192 1.00 80.56 748 ILE A N 1
ATOM 5890 C CA . ILE A 1 748 ? -32.304 15.109 11.890 1.00 80.56 748 ILE A CA 1
ATOM 5891 C C . ILE A 1 748 ? -31.960 14.440 13.231 1.00 80.56 748 ILE A C 1
ATOM 5893 O O . ILE A 1 748 ? -32.772 14.470 14.149 1.00 80.56 748 ILE A O 1
ATOM 5897 N N . VAL A 1 749 ? -30.753 13.882 13.381 1.00 79.94 749 VAL A N 1
ATOM 5898 C CA . VAL A 1 749 ? -30.313 13.233 14.626 1.00 79.94 749 VAL A CA 1
ATOM 5899 C C . VAL A 1 749 ? -30.180 14.266 15.745 1.00 79.94 749 VAL A C 1
ATOM 5901 O O . VAL A 1 749 ? -30.701 14.040 16.833 1.00 79.94 749 VAL A O 1
ATOM 5904 N N . THR A 1 750 ? -29.587 15.432 15.463 1.00 81.81 750 THR A N 1
ATOM 5905 C CA . THR A 1 750 ? -29.492 16.538 16.426 1.00 81.81 750 THR A CA 1
ATOM 5906 C C . THR A 1 750 ? -30.875 16.984 16.899 1.00 81.81 750 THR A C 1
ATOM 5908 O O . THR A 1 750 ? -31.119 17.114 18.097 1.00 81.81 750 THR A O 1
ATOM 5911 N N . TYR A 1 751 ? -31.807 17.182 15.962 1.00 83.88 751 TYR A N 1
ATOM 5912 C CA . TYR A 1 751 ? -33.168 17.602 16.295 1.00 83.88 751 TYR A CA 1
ATOM 5913 C C . TYR A 1 751 ? -33.957 16.522 17.035 1.00 83.88 751 TYR A C 1
ATOM 5915 O O . TYR A 1 751 ? -34.715 16.853 17.942 1.00 83.88 751 TYR A O 1
ATOM 5923 N N . ASN A 1 752 ? -33.744 15.242 16.723 1.00 85.81 752 ASN A N 1
ATOM 5924 C CA . ASN A 1 752 ? -34.336 14.132 17.467 1.00 85.81 752 ASN A CA 1
ATOM 5925 C C . ASN A 1 752 ? -33.864 14.112 18.926 1.00 85.81 752 ASN A C 1
ATOM 5927 O O . ASN A 1 752 ? -34.687 13.899 19.815 1.00 85.81 752 ASN A O 1
ATOM 5931 N N . SER A 1 753 ? -32.581 14.380 19.192 1.00 84.56 753 SER A N 1
ATOM 5932 C CA . SER A 1 753 ? -32.061 14.503 20.560 1.00 84.56 753 SER A CA 1
ATOM 5933 C C . SER A 1 753 ? -32.708 15.662 21.321 1.00 84.56 753 SER A C 1
ATOM 5935 O O . SER A 1 753 ? -33.084 15.491 22.481 1.00 84.56 753 SER A O 1
ATOM 5937 N N . VAL A 1 754 ? -32.925 16.807 20.662 1.00 84.56 754 VAL A N 1
ATOM 5938 C CA . VAL A 1 754 ? -33.634 17.955 21.256 1.00 84.56 754 VAL A CA 1
ATOM 5939 C C . VAL A 1 754 ? -35.102 17.627 21.526 1.00 84.56 754 VAL A C 1
ATOM 5941 O O . VAL A 1 754 ? -35.578 17.874 22.630 1.00 84.56 754 VAL A O 1
ATOM 5944 N N . ILE A 1 755 ? -35.808 17.020 20.566 1.00 86.06 755 ILE A N 1
ATOM 5945 C CA . ILE A 1 755 ? -37.201 16.573 20.735 1.00 86.06 755 ILE A CA 1
ATOM 5946 C C . ILE A 1 755 ? -37.296 15.566 21.885 1.00 86.06 755 ILE A C 1
ATOM 5948 O O . ILE A 1 755 ? -38.161 15.704 22.745 1.00 86.06 755 ILE A O 1
ATOM 5952 N N . SER A 1 756 ? -36.382 14.594 21.952 1.00 83.56 756 SER A N 1
ATOM 5953 C CA . SER A 1 756 ? -36.309 13.619 23.044 1.00 83.56 756 SER A CA 1
ATOM 5954 C C . SER A 1 756 ? -36.063 14.294 24.394 1.00 83.56 756 SER A C 1
ATOM 5956 O O . SER A 1 756 ? -36.724 13.960 25.376 1.00 83.56 756 SER A O 1
ATOM 5958 N N . GLY A 1 757 ? -35.155 15.273 24.444 1.00 82.75 757 GLY A N 1
ATOM 5959 C CA . GLY A 1 757 ? -34.915 16.099 25.625 1.00 82.75 757 GLY A CA 1
ATOM 5960 C C . GLY A 1 757 ? -36.180 16.826 26.077 1.00 82.75 757 GLY A C 1
ATOM 5961 O O . GLY A 1 757 ? -36.585 16.675 27.228 1.00 82.75 757 GLY A O 1
ATOM 5962 N N . LEU A 1 758 ? -36.838 17.550 25.163 1.00 83.12 758 LEU A N 1
ATOM 5963 C CA . LEU A 1 758 ? -38.070 18.307 25.429 1.00 83.12 758 LEU A CA 1
ATOM 5964 C C . LEU A 1 758 ? -39.183 17.397 25.950 1.00 83.12 758 LEU A C 1
ATOM 5966 O O . LEU A 1 758 ? -39.846 17.725 26.931 1.00 83.12 758 LEU A O 1
ATOM 5970 N N . CYS A 1 759 ? -39.322 16.215 25.351 1.00 84.00 759 CYS A N 1
ATOM 5971 C CA . CYS A 1 759 ? -40.265 15.197 25.791 1.00 84.00 759 CYS A CA 1
ATOM 5972 C C . CYS A 1 759 ? -39.962 14.685 27.208 1.00 84.00 759 CYS A C 1
ATOM 5974 O O . CYS A 1 759 ? -40.885 14.534 28.000 1.00 84.00 759 CYS A O 1
ATOM 5976 N N . ARG A 1 760 ? -38.689 14.450 27.565 1.00 80.06 760 ARG A N 1
ATOM 5977 C CA . ARG A 1 760 ? -38.306 14.015 28.926 1.00 80.06 760 ARG A CA 1
ATOM 5978 C C . ARG A 1 760 ? -38.574 15.075 29.995 1.00 80.06 760 ARG A C 1
ATOM 5980 O O . ARG A 1 760 ? -38.764 14.710 31.149 1.00 80.06 760 ARG A O 1
ATOM 5987 N N . GLN A 1 761 ? -38.575 16.356 29.628 1.00 79.56 761 GLN A N 1
ATOM 5988 C CA . GLN A 1 761 ? -38.915 17.459 30.534 1.00 79.56 761 GLN A CA 1
ATOM 5989 C C . GLN A 1 761 ? -40.419 17.752 30.618 1.00 79.56 761 GLN A C 1
ATOM 5991 O O . GLN A 1 761 ? -40.816 18.621 31.387 1.00 79.56 761 GLN A O 1
ATOM 5996 N N . GLY A 1 762 ? -41.255 17.045 29.849 1.00 77.75 762 GLY A N 1
ATOM 5997 C CA . GLY A 1 762 ? -42.701 17.285 29.791 1.00 77.75 762 GLY A CA 1
ATOM 5998 C C . GLY A 1 762 ? -43.110 18.490 28.929 1.00 77.75 762 GLY A C 1
ATOM 5999 O O . GLY A 1 762 ? -44.291 18.823 28.855 1.00 77.75 762 GLY A O 1
ATOM 6000 N N . CYS A 1 763 ? -42.170 19.131 28.226 1.00 82.88 763 CYS A N 1
ATOM 6001 C CA . CYS A 1 763 ? -42.414 20.276 27.339 1.00 82.88 763 CYS A CA 1
ATOM 6002 C C . CYS A 1 763 ? -42.913 19.816 25.956 1.00 82.88 763 CYS A C 1
ATOM 6004 O O . CYS A 1 763 ? -42.257 20.009 24.926 1.00 82.88 763 CYS A O 1
ATOM 6006 N N . LEU A 1 764 ? -44.067 19.141 25.925 1.00 82.50 764 LEU A N 1
ATOM 6007 C CA . LEU A 1 764 ? -44.614 18.559 24.694 1.00 82.50 764 LEU A CA 1
ATOM 6008 C C . LEU A 1 764 ? -44.978 19.619 23.646 1.00 82.50 764 LEU A C 1
ATOM 6010 O O . LEU A 1 764 ? -44.785 19.392 22.455 1.00 82.50 764 LEU A O 1
ATOM 6014 N N . VAL A 1 765 ? -45.478 20.786 24.058 1.00 82.62 765 VAL A N 1
ATOM 6015 C CA . VAL A 1 765 ? -45.913 21.842 23.127 1.00 82.62 765 VAL A CA 1
ATOM 6016 C C . VAL A 1 765 ? -44.736 22.351 22.295 1.00 82.62 765 VAL A C 1
ATOM 6018 O O . VAL A 1 765 ? -44.836 22.487 21.075 1.00 82.62 765 VAL A O 1
ATOM 6021 N N . GLU A 1 766 ? -43.604 22.603 22.942 1.00 81.56 766 GLU A N 1
ATOM 6022 C CA . GLU A 1 766 ? -42.355 23.004 22.306 1.00 81.56 766 GLU A CA 1
ATOM 6023 C C . GLU A 1 766 ? -41.811 21.891 21.405 1.00 81.56 766 GLU A C 1
ATOM 6025 O O . GLU A 1 766 ? -41.361 22.178 20.294 1.00 81.56 766 GLU A O 1
ATOM 6030 N N . ALA A 1 767 ? -41.911 20.627 21.833 1.00 85.75 767 ALA A N 1
ATOM 6031 C CA . ALA A 1 767 ? -41.509 19.476 21.026 1.00 85.75 767 ALA A CA 1
ATOM 6032 C C . ALA A 1 767 ? -42.326 19.364 19.726 1.00 85.75 767 ALA A C 1
ATOM 6034 O O . ALA A 1 767 ? -41.747 19.166 18.657 1.00 85.75 767 ALA A O 1
ATOM 6035 N N . PHE A 1 768 ? -43.648 19.556 19.788 1.00 84.88 768 PHE A N 1
ATOM 6036 C CA . PHE A 1 768 ? -44.522 19.536 18.609 1.00 84.88 768 PHE A CA 1
ATOM 6037 C C . PHE A 1 768 ? -44.308 20.739 17.692 1.00 84.88 768 PHE A C 1
ATOM 6039 O O . PHE A 1 768 ? -44.260 20.575 16.475 1.00 84.88 768 PHE A O 1
ATOM 6046 N N . ARG A 1 769 ? -44.075 21.934 18.250 1.00 85.00 769 ARG A N 1
ATOM 6047 C CA . ARG A 1 769 ? -43.677 23.107 17.455 1.00 85.00 769 ARG A CA 1
ATOM 6048 C C . ARG A 1 769 ? -42.372 22.863 16.706 1.00 85.00 769 ARG A C 1
ATOM 6050 O O . ARG A 1 769 ? -42.271 23.208 15.530 1.00 85.00 769 ARG A O 1
ATOM 6057 N N . LEU A 1 770 ? -41.384 22.263 17.373 1.00 83.75 770 LEU A N 1
ATOM 6058 C CA . LEU A 1 770 ? -40.122 21.907 16.736 1.00 83.75 770 LEU A CA 1
ATOM 6059 C C . LEU A 1 770 ? -40.344 20.854 15.645 1.00 83.75 770 LEU A C 1
ATOM 6061 O O . LEU A 1 770 ? -39.834 21.033 14.543 1.00 83.75 770 LEU A O 1
ATOM 6065 N N . PHE A 1 771 ? -41.152 19.825 15.911 1.00 85.25 771 PHE A N 1
ATOM 6066 C CA . PHE A 1 771 ? -41.507 18.785 14.945 1.00 85.25 771 PHE A CA 1
ATOM 6067 C C . PHE A 1 771 ? -42.173 19.349 13.683 1.00 85.25 771 PHE A C 1
ATOM 6069 O O . PHE A 1 771 ? -41.713 19.059 12.580 1.00 85.25 771 PHE A O 1
ATOM 6076 N N . ASP A 1 772 ? -43.183 20.208 13.823 1.00 83.94 772 ASP A N 1
ATOM 6077 C CA . ASP A 1 772 ? -43.835 20.846 12.674 1.00 83.94 772 ASP A CA 1
ATOM 6078 C C . ASP A 1 772 ? -42.876 21.796 11.936 1.00 83.94 772 ASP A C 1
ATOM 6080 O O . ASP A 1 772 ? -42.921 21.912 10.709 1.00 83.94 772 ASP A O 1
ATOM 6084 N N . SER A 1 773 ? -41.942 22.431 12.655 1.00 82.56 773 SER A N 1
ATOM 6085 C CA . SER A 1 773 ? -40.925 23.276 12.026 1.00 82.56 773 SER A CA 1
ATOM 6086 C C . SER A 1 773 ? -39.893 22.486 11.204 1.00 82.56 773 SER A C 1
ATOM 6088 O O . SER A 1 773 ? -39.298 23.063 10.294 1.00 82.56 773 SER A O 1
ATOM 6090 N N . LEU A 1 774 ? -39.701 21.178 11.433 1.00 82.38 774 LEU A N 1
ATOM 6091 C CA . LEU A 1 774 ? -38.749 20.368 10.650 1.00 82.38 774 LEU A CA 1
ATOM 6092 C C . LEU A 1 774 ? -39.108 20.340 9.162 1.00 82.38 774 LEU A C 1
ATOM 6094 O O . LEU A 1 774 ? -38.226 20.504 8.316 1.00 82.38 774 LEU A O 1
ATOM 6098 N N . GLU A 1 775 ? -40.402 20.229 8.846 1.00 73.69 775 GLU A N 1
ATOM 6099 C CA . GLU A 1 775 ? -40.891 20.232 7.462 1.00 73.69 775 GLU A CA 1
ATOM 6100 C C . GLU A 1 775 ? -40.606 21.577 6.774 1.00 73.69 775 GLU A C 1
ATOM 6102 O O . GLU A 1 775 ? -40.231 21.609 5.605 1.00 73.69 775 GLU A O 1
ATOM 6107 N N . THR A 1 776 ? -40.685 22.688 7.516 1.00 76.56 776 THR A N 1
ATOM 6108 C CA . THR A 1 776 ? -40.367 24.034 7.000 1.00 76.56 776 THR A CA 1
ATOM 6109 C C . THR A 1 776 ? -38.870 24.263 6.778 1.00 76.56 776 THR A C 1
ATOM 6111 O O . THR A 1 776 ? -38.487 25.092 5.956 1.00 76.56 776 THR A O 1
ATOM 6114 N N . ILE A 1 777 ? -38.019 23.511 7.483 1.00 75.69 777 ILE A N 1
ATOM 6115 C CA . ILE A 1 777 ? -36.552 23.577 7.395 1.00 75.69 777 ILE A CA 1
ATOM 6116 C C . ILE A 1 777 ? -36.021 22.560 6.352 1.00 75.69 777 ILE A C 1
ATOM 6118 O O . ILE A 1 777 ? -34.814 22.395 6.203 1.00 75.69 777 ILE A O 1
ATOM 6122 N N . ASN A 1 778 ? -36.901 21.906 5.573 1.00 74.06 778 ASN A N 1
ATOM 6123 C CA . ASN A 1 778 ? -36.566 20.847 4.604 1.00 74.06 778 ASN A CA 1
ATOM 6124 C C . ASN A 1 778 ? -35.870 19.618 5.225 1.00 74.06 778 ASN A C 1
ATOM 6126 O O . ASN A 1 778 ? -35.137 18.901 4.541 1.00 74.06 778 ASN A O 1
ATOM 6130 N N . ILE A 1 779 ? -36.107 19.335 6.509 1.00 78.94 779 ILE A N 1
ATOM 6131 C CA . ILE A 1 779 ? -35.607 18.123 7.166 1.00 78.94 779 ILE A CA 1
ATOM 6132 C C . ILE A 1 779 ? -36.773 17.147 7.313 1.00 78.94 779 ILE A C 1
ATOM 6134 O O . ILE A 1 779 ? -37.762 17.443 7.978 1.00 78.94 779 ILE A O 1
ATOM 6138 N N . LEU A 1 780 ? -36.659 15.970 6.695 1.00 79.00 780 LEU A N 1
ATOM 6139 C CA . LEU A 1 780 ? -37.693 14.938 6.763 1.00 79.00 780 LEU A CA 1
ATOM 6140 C C . LEU A 1 780 ? -37.638 14.214 8.120 1.00 79.00 780 LEU A C 1
ATOM 6142 O O . LEU A 1 780 ? -36.600 13.630 8.448 1.00 79.00 780 LEU A O 1
ATOM 6146 N N . PRO A 1 781 ? -38.732 14.215 8.908 1.00 83.62 781 PRO A N 1
ATOM 6147 C CA . PRO A 1 781 ? -38.805 13.423 10.128 1.00 83.62 781 PRO A CA 1
ATOM 6148 C C . PRO A 1 781 ? -38.662 11.928 9.825 1.00 83.62 781 PRO A C 1
ATOM 6150 O O . PRO A 1 781 ? -39.199 11.425 8.838 1.00 83.62 781 PRO A O 1
ATOM 6153 N N . THR A 1 782 ? -37.948 11.217 10.693 1.00 84.38 782 THR A N 1
ATOM 6154 C CA . THR A 1 782 ? -37.651 9.782 10.542 1.00 84.38 782 THR A CA 1
ATOM 6155 C C . THR A 1 782 ? -38.537 8.941 11.454 1.00 84.38 782 THR A C 1
ATOM 6157 O O . THR A 1 782 ? -39.189 9.466 12.355 1.00 84.38 782 THR A O 1
ATOM 6160 N N . GLU A 1 783 ? -38.513 7.620 11.278 1.00 82.69 783 GLU A N 1
ATOM 6161 C CA . GLU A 1 783 ? -39.205 6.659 12.151 1.00 82.69 783 GLU A CA 1
ATOM 6162 C C . GLU A 1 783 ? -38.859 6.882 13.638 1.00 82.69 783 GLU A C 1
ATOM 6164 O O . GLU A 1 783 ? -39.737 6.850 14.497 1.00 82.69 783 GLU A O 1
ATOM 6169 N N . VAL A 1 784 ? -37.599 7.227 13.940 1.00 81.31 784 VAL A N 1
ATOM 6170 C CA . VAL A 1 784 ? -37.125 7.554 15.298 1.00 81.31 784 VAL A CA 1
ATOM 6171 C C . VAL A 1 784 ? -37.782 8.825 15.848 1.00 81.31 784 VAL A C 1
ATOM 6173 O O . VAL A 1 784 ? -38.110 8.885 17.033 1.00 81.31 784 VAL A O 1
ATOM 6176 N N . THR A 1 785 ? -38.015 9.833 15.001 1.00 84.06 785 THR A N 1
ATOM 6177 C CA . THR A 1 785 ? -38.688 11.083 15.386 1.00 84.06 785 THR A CA 1
ATOM 6178 C C . THR A 1 785 ? -40.133 10.814 15.811 1.00 84.06 785 THR A C 1
ATOM 6180 O O . THR A 1 785 ? -40.546 11.230 16.893 1.00 84.06 785 THR A O 1
ATOM 6183 N N . TYR A 1 786 ? -40.881 10.065 14.991 1.00 84.50 786 TYR A N 1
ATOM 6184 C CA . TYR A 1 786 ? -42.259 9.668 15.299 1.00 84.50 786 TYR A CA 1
ATOM 6185 C C . TYR A 1 786 ? -42.321 8.770 16.536 1.00 84.50 786 TYR A C 1
ATOM 6187 O O . TYR A 1 786 ? -43.147 9.005 17.414 1.00 84.50 786 TYR A O 1
ATOM 6195 N N . GLY A 1 787 ? -41.416 7.794 16.651 1.00 84.69 787 GLY A N 1
ATOM 6196 C CA . GLY A 1 787 ? -41.350 6.905 17.810 1.00 84.69 787 GLY A CA 1
ATOM 6197 C C . GLY A 1 787 ? -41.089 7.641 19.121 1.00 84.69 787 GLY A C 1
ATOM 6198 O O . GLY A 1 787 ? -41.766 7.377 20.108 1.00 84.69 787 GLY A O 1
ATOM 6199 N N . THR A 1 788 ? -40.183 8.622 19.115 1.00 85.38 788 THR A N 1
ATOM 6200 C CA . THR A 1 788 ? -39.871 9.434 20.304 1.00 85.38 788 THR A CA 1
ATOM 6201 C C . THR A 1 788 ? -41.088 10.234 20.781 1.00 85.38 788 THR A C 1
ATOM 6203 O O . THR A 1 788 ? -41.363 10.278 21.978 1.00 85.38 788 THR A O 1
ATOM 6206 N N . LEU A 1 789 ? -41.840 10.842 19.856 1.00 86.56 789 LEU A N 1
ATOM 6207 C CA . LEU A 1 789 ? -43.053 11.600 20.181 1.00 86.56 789 LEU A CA 1
ATOM 6208 C C . LEU A 1 789 ? -44.208 10.692 20.624 1.00 86.56 789 LEU A C 1
ATOM 6210 O O . LEU A 1 789 ? -44.922 11.039 21.560 1.00 86.56 789 LEU A O 1
ATOM 6214 N N . ILE A 1 790 ? -44.382 9.528 19.989 1.00 87.50 790 ILE A N 1
ATOM 6215 C CA . ILE A 1 790 ? -45.389 8.531 20.387 1.00 87.50 790 ILE A CA 1
ATOM 6216 C C . ILE A 1 790 ? -45.101 8.025 21.800 1.00 87.50 790 ILE A C 1
ATOM 6218 O O . ILE A 1 790 ? -46.006 8.008 22.628 1.00 87.50 790 ILE A O 1
ATOM 6222 N N . ASP A 1 791 ? -43.851 7.668 22.102 1.00 84.31 791 ASP A N 1
ATOM 6223 C CA . ASP A 1 791 ? -43.448 7.221 23.438 1.00 84.31 791 ASP A CA 1
ATOM 6224 C C . ASP A 1 791 ? -43.688 8.304 24.502 1.00 84.31 791 ASP A C 1
ATOM 6226 O O . ASP A 1 791 ? -44.204 8.019 25.584 1.00 84.31 791 ASP A O 1
ATOM 6230 N N . ALA A 1 792 ? -43.388 9.564 24.176 1.00 84.88 792 ALA A N 1
ATOM 6231 C CA . ALA A 1 792 ? -43.646 10.702 25.053 1.00 84.88 792 ALA A CA 1
ATOM 6232 C C . ALA A 1 792 ? -45.146 10.921 25.311 1.00 84.88 792 ALA A C 1
ATOM 6234 O O . ALA A 1 792 ? -45.564 11.034 26.461 1.00 84.88 792 ALA A O 1
ATOM 6235 N N . LEU A 1 793 ? -45.972 10.912 24.261 1.00 84.69 793 LEU A N 1
ATOM 6236 C CA . LEU A 1 793 ? -47.428 11.036 24.379 1.00 84.69 793 LEU A CA 1
ATOM 6237 C C . LEU A 1 793 ? -48.040 9.885 25.183 1.00 84.69 793 LEU A C 1
ATOM 6239 O O . LEU A 1 793 ? -48.943 10.106 25.987 1.00 84.69 793 LEU A O 1
ATOM 6243 N N . VAL A 1 794 ? -47.541 8.660 24.997 1.00 85.25 794 VAL A N 1
ATOM 6244 C CA . VAL A 1 794 ? -47.968 7.493 25.777 1.00 85.25 794 VAL A CA 1
ATOM 6245 C C . VAL A 1 794 ? -47.620 7.660 27.257 1.00 85.25 794 VAL A C 1
ATOM 6247 O O . VAL A 1 794 ? -48.455 7.352 28.108 1.00 85.25 794 VAL A O 1
ATOM 6250 N N . LYS A 1 795 ? -46.420 8.159 27.582 1.00 81.62 795 LYS A N 1
ATOM 6251 C CA . LYS A 1 795 ? -45.998 8.423 28.969 1.00 81.62 795 LYS A CA 1
ATOM 6252 C C . LYS A 1 795 ? -46.870 9.470 29.660 1.00 81.62 795 LYS A C 1
ATOM 6254 O O . LYS A 1 795 ? -47.209 9.277 30.823 1.00 81.62 795 LYS A O 1
ATOM 6259 N N . GLU A 1 796 ? -47.290 10.499 28.931 1.00 80.94 796 GLU A N 1
ATOM 6260 C CA . GLU A 1 796 ? -48.221 11.532 29.410 1.00 80.94 796 GLU A CA 1
ATOM 6261 C C . GLU A 1 796 ? -49.703 11.089 29.370 1.00 80.94 796 GLU A C 1
ATOM 6263 O O . GLU A 1 796 ? -50.597 11.828 29.776 1.00 80.94 796 GLU A O 1
ATOM 6268 N N . GLY A 1 797 ? -49.999 9.873 28.890 1.00 80.00 797 GLY A N 1
ATOM 6269 C CA . GLY A 1 797 ? -51.352 9.301 28.844 1.00 80.00 797 GLY A CA 1
ATOM 6270 C C . GLY A 1 797 ? -52.224 9.758 27.663 1.00 80.00 797 GLY A C 1
ATOM 6271 O O . GLY A 1 797 ? -53.399 9.390 27.581 1.00 80.00 797 GLY A O 1
ATOM 6272 N N . LEU A 1 798 ? -51.672 10.511 26.710 1.00 84.81 798 LEU A N 1
ATOM 6273 C CA . LEU A 1 798 ? -52.360 11.051 25.531 1.00 84.81 798 LEU A CA 1
ATOM 6274 C C . LEU A 1 798 ? -52.421 10.029 24.376 1.00 84.81 798 LEU A C 1
ATOM 6276 O O . LEU A 1 798 ? -51.899 10.243 23.282 1.00 84.81 798 LEU A O 1
ATOM 6280 N N . LEU A 1 799 ? -53.086 8.888 24.596 1.00 81.81 799 LEU A N 1
ATOM 6281 C CA . LEU A 1 799 ? -53.104 7.785 23.615 1.00 81.81 799 LEU A CA 1
ATOM 6282 C C . LEU A 1 799 ? -53.814 8.109 22.294 1.00 81.81 799 LEU A C 1
ATOM 6284 O O . LEU A 1 799 ? -53.495 7.515 21.265 1.00 81.81 799 LEU A O 1
ATOM 6288 N N . ARG A 1 800 ? -54.801 9.012 22.307 1.00 82.75 800 ARG A N 1
ATOM 6289 C CA . ARG A 1 800 ? -55.521 9.403 21.082 1.00 82.75 800 ARG A CA 1
ATOM 6290 C C . ARG A 1 800 ? -54.596 10.143 20.126 1.00 82.75 800 ARG A C 1
ATOM 6292 O O . ARG A 1 800 ? -54.523 9.782 18.956 1.00 82.75 800 ARG A O 1
ATOM 6299 N N . ASP A 1 801 ? -53.845 11.099 20.657 1.00 83.94 801 ASP A N 1
ATOM 6300 C CA . ASP A 1 801 ? -52.870 11.867 19.888 1.00 83.94 801 ASP A CA 1
ATOM 6301 C C . ASP A 1 801 ? -51.715 10.966 19.429 1.00 83.94 801 ASP A C 1
ATOM 6303 O O . ASP A 1 801 ? -51.275 11.060 18.284 1.00 83.94 801 ASP A O 1
ATOM 6307 N N . ALA A 1 802 ? -51.291 10.008 20.268 1.00 87.06 802 ALA A N 1
ATOM 6308 C CA . ALA A 1 802 ? -50.284 9.013 19.897 1.00 87.06 802 ALA A CA 1
ATOM 6309 C C . ALA A 1 802 ? -50.742 8.144 18.711 1.00 87.06 802 ALA A C 1
ATOM 6311 O O . ALA A 1 802 ? -49.970 7.901 17.782 1.00 87.06 802 ALA A O 1
ATOM 6312 N N . ARG A 1 803 ? -52.015 7.723 18.697 1.00 84.50 803 ARG A N 1
ATOM 6313 C CA . ARG A 1 803 ? -52.601 6.979 17.572 1.00 84.50 803 ARG A CA 1
ATOM 6314 C C . ARG A 1 803 ? -52.712 7.831 16.309 1.00 84.50 803 ARG A C 1
ATOM 6316 O O . ARG A 1 803 ? -52.381 7.342 15.235 1.00 84.50 803 ARG A O 1
ATOM 6323 N N . MET A 1 804 ? -53.112 9.095 16.425 1.00 86.06 804 MET A N 1
ATOM 6324 C CA . MET A 1 804 ? -53.134 10.008 15.278 1.00 86.06 804 MET A CA 1
ATOM 6325 C C . MET A 1 804 ? -51.734 10.203 14.680 1.00 86.06 804 MET A C 1
ATOM 6327 O O . MET A 1 804 ? -51.586 10.240 13.458 1.00 86.06 804 MET A O 1
ATOM 6331 N N . LEU A 1 805 ? -50.693 10.286 15.517 1.00 86.19 805 LEU A N 1
ATOM 6332 C CA . LEU A 1 805 ? -49.312 10.385 15.042 1.00 86.19 805 LEU A CA 1
ATOM 6333 C C . LEU A 1 805 ? -48.853 9.102 14.334 1.00 86.19 805 LEU A C 1
ATOM 6335 O O . LEU A 1 805 ? -48.164 9.170 13.317 1.00 86.19 805 LEU A O 1
ATOM 6339 N N . PHE A 1 806 ? -49.264 7.944 14.851 1.00 86.38 806 PHE A N 1
ATOM 6340 C CA . PHE A 1 806 ? -49.005 6.638 14.249 1.00 86.38 806 PHE A CA 1
ATOM 6341 C C . PHE A 1 806 ? -49.686 6.488 12.879 1.00 86.38 806 PHE A C 1
ATOM 6343 O O . PHE A 1 806 ? -49.069 6.026 11.923 1.00 86.38 806 PHE A O 1
ATOM 6350 N N . GLU A 1 807 ? -50.923 6.963 12.730 1.00 85.00 807 GLU A N 1
ATOM 6351 C CA . GLU A 1 807 ? -51.620 7.003 11.437 1.00 85.00 807 GLU A CA 1
ATOM 6352 C C . GLU A 1 807 ? -50.965 7.994 10.462 1.00 85.00 807 GLU A C 1
ATOM 6354 O O . GLU A 1 807 ? -50.747 7.671 9.291 1.00 85.00 807 GLU A O 1
ATOM 6359 N N . ARG A 1 808 ? -50.557 9.178 10.944 1.00 83.94 808 ARG A N 1
ATOM 6360 C CA . ARG A 1 808 ? -49.808 10.167 10.145 1.00 83.94 808 ARG A CA 1
ATOM 6361 C C . ARG A 1 808 ? -48.483 9.600 9.627 1.00 83.94 808 ARG A C 1
ATOM 6363 O O . ARG A 1 808 ? -48.093 9.931 8.509 1.00 83.94 808 ARG A O 1
ATOM 6370 N N . MET A 1 809 ? -47.816 8.739 10.396 1.00 85.19 809 MET A N 1
ATOM 6371 C CA . MET A 1 809 ? -46.592 8.053 9.975 1.00 85.19 809 MET A CA 1
ATOM 6372 C C . MET A 1 809 ? -46.834 7.151 8.753 1.00 85.19 809 MET A C 1
ATOM 6374 O O . MET A 1 809 ? -46.057 7.202 7.800 1.00 85.19 809 MET A O 1
ATOM 6378 N N . PHE A 1 810 ? -47.942 6.402 8.727 1.00 78.44 810 PHE A N 1
ATOM 6379 C CA . PHE A 1 810 ? -48.308 5.574 7.572 1.00 78.44 810 PHE A CA 1
ATOM 6380 C C . PHE A 1 810 ? -48.636 6.391 6.328 1.00 78.44 810 PHE A C 1
ATOM 6382 O O . PHE A 1 810 ? -48.251 6.008 5.229 1.00 78.44 810 PHE A O 1
ATOM 6389 N N . HIS A 1 811 ? -49.303 7.535 6.489 1.00 80.88 811 HIS A N 1
ATOM 6390 C CA . HIS A 1 811 ? -49.592 8.429 5.366 1.00 80.88 811 HIS A CA 1
ATOM 6391 C C . HIS A 1 811 ? -48.337 9.031 4.718 1.00 80.88 811 HIS A C 1
ATOM 6393 O O . HIS A 1 811 ? -48.421 9.527 3.597 1.00 80.88 811 HIS A O 1
ATOM 6399 N N . LYS A 1 812 ? -47.186 8.996 5.402 1.00 79.06 812 LYS A N 1
ATOM 6400 C CA . LYS A 1 812 ? -45.886 9.428 4.870 1.00 79.06 812 LYS A CA 1
ATOM 6401 C C . LYS A 1 812 ? -45.003 8.269 4.381 1.00 79.06 812 LYS A C 1
ATOM 6403 O O . LYS A 1 812 ? -43.805 8.470 4.215 1.00 79.06 812 LYS A O 1
ATOM 6408 N N . ASP A 1 813 ? -45.575 7.082 4.162 1.00 76.75 813 ASP A N 1
ATOM 6409 C CA . ASP A 1 813 ? -44.885 5.867 3.691 1.00 76.75 813 ASP A CA 1
ATOM 6410 C C . ASP A 1 813 ? -43.707 5.406 4.579 1.00 76.75 813 ASP A C 1
ATOM 6412 O O . ASP A 1 813 ? -42.820 4.672 4.135 1.00 76.75 813 ASP A O 1
ATOM 6416 N N . LEU A 1 814 ? -43.694 5.799 5.858 1.00 78.62 814 LEU A N 1
ATOM 6417 C CA . LEU A 1 814 ? -42.692 5.355 6.828 1.00 78.62 814 LEU A CA 1
ATOM 6418 C C . LEU A 1 814 ? -43.115 4.021 7.457 1.00 78.62 814 LEU A C 1
ATOM 6420 O O . LEU A 1 814 ? -44.281 3.832 7.813 1.00 78.62 814 LEU A O 1
ATOM 6424 N N . ARG A 1 815 ? -42.170 3.086 7.622 1.00 78.38 815 ARG A N 1
ATOM 6425 C CA . ARG A 1 815 ? -42.454 1.771 8.210 1.00 78.38 815 ARG A CA 1
ATOM 6426 C C . ARG A 1 815 ? -42.277 1.848 9.728 1.00 78.38 815 ARG A C 1
ATOM 6428 O O . ARG A 1 815 ? -41.219 2.251 10.191 1.00 78.38 815 ARG A O 1
ATOM 6435 N N . PRO A 1 816 ? -43.279 1.501 10.547 1.00 81.12 816 PRO A N 1
ATOM 6436 C CA . PRO A 1 816 ? -43.089 1.540 11.987 1.00 81.12 816 PRO A CA 1
ATOM 6437 C C . PRO A 1 816 ? -42.115 0.454 12.436 1.00 81.12 816 PRO A C 1
ATOM 6439 O O . PRO A 1 816 ? -42.178 -0.683 11.970 1.00 81.12 816 PRO A O 1
ATOM 6442 N N . THR A 1 817 ? -41.233 0.804 13.367 1.00 82.25 817 THR A N 1
ATOM 6443 C CA . THR A 1 817 ? -40.318 -0.149 13.999 1.00 82.25 817 THR A CA 1
ATOM 6444 C C . THR A 1 817 ? -41.009 -0.879 15.150 1.00 82.25 817 THR A C 1
ATOM 6446 O O . THR A 1 817 ? -41.992 -0.385 15.712 1.00 82.25 817 THR A O 1
ATOM 6449 N N . THR A 1 818 ? -40.464 -2.031 15.558 1.00 80.75 818 THR A N 1
ATOM 6450 C CA . THR A 1 818 ? -40.933 -2.804 16.726 1.00 80.75 818 THR A CA 1
ATOM 6451 C C . THR A 1 818 ? -41.051 -1.928 17.981 1.00 80.75 818 THR A C 1
ATOM 6453 O O . THR A 1 818 ? -42.016 -2.046 18.730 1.00 80.75 818 THR A O 1
ATOM 6456 N N . HIS A 1 819 ? -40.146 -0.957 18.161 1.00 81.31 819 HIS A N 1
ATOM 6457 C CA . HIS A 1 819 ? -40.180 -0.014 19.283 1.00 81.31 819 HIS A CA 1
ATOM 6458 C C . HIS A 1 819 ? -41.454 0.853 19.323 1.00 81.31 819 HIS A C 1
ATOM 6460 O O . HIS A 1 819 ? -42.018 1.060 20.393 1.00 81.31 819 HIS A O 1
ATOM 6466 N N . ILE A 1 820 ? -41.949 1.322 18.172 1.00 83.31 820 ILE A N 1
ATOM 6467 C CA . ILE A 1 820 ? -43.151 2.174 18.096 1.00 83.31 820 ILE A CA 1
ATOM 6468 C C . ILE A 1 820 ? -44.400 1.379 18.487 1.00 83.31 820 ILE A C 1
ATOM 6470 O O . ILE A 1 820 ? -45.233 1.860 19.260 1.00 83.31 820 ILE A O 1
ATOM 6474 N N . TYR A 1 821 ? -44.506 0.143 17.991 1.00 83.88 821 TYR A N 1
ATOM 6475 C CA . TYR A 1 821 ? -45.561 -0.784 18.396 1.00 83.88 821 TYR A CA 1
ATOM 6476 C C . TYR A 1 821 ? -45.479 -1.095 19.891 1.00 83.88 821 TYR A C 1
ATOM 6478 O O . TYR A 1 821 ? -46.499 -1.039 20.572 1.00 83.88 821 TYR A O 1
ATOM 6486 N N . ASN A 1 822 ? -44.277 -1.334 20.419 1.00 85.06 822 ASN A N 1
ATOM 6487 C CA . ASN A 1 822 ? -44.053 -1.584 21.841 1.00 85.06 822 ASN A CA 1
ATOM 6488 C C . ASN A 1 822 ? -44.505 -0.417 22.722 1.00 85.06 822 ASN A C 1
ATOM 6490 O O . ASN A 1 822 ? -45.205 -0.644 23.709 1.00 85.06 822 ASN A O 1
ATOM 6494 N N . SER A 1 823 ? -44.173 0.826 22.360 1.00 84.19 823 SER A N 1
ATOM 6495 C CA . SER A 1 823 ? -44.629 2.010 23.097 1.00 84.19 823 SER A CA 1
ATOM 6496 C C . SER A 1 823 ? -46.157 2.131 23.087 1.00 84.19 823 SER A C 1
ATOM 6498 O O . SER A 1 823 ? -46.752 2.364 24.137 1.00 84.19 823 SER A O 1
ATOM 6500 N N . LEU A 1 824 ? -46.826 1.902 21.951 1.00 84.75 824 LEU A N 1
ATOM 6501 C CA . LEU A 1 824 ? -48.294 1.932 21.888 1.00 84.75 824 LEU A CA 1
ATOM 6502 C C . LEU A 1 824 ? -48.943 0.783 22.672 1.00 84.75 824 LEU A C 1
ATOM 6504 O O . LEU A 1 824 ? -49.887 1.027 23.423 1.00 84.75 824 LEU A O 1
ATOM 6508 N N . ILE A 1 825 ? -48.438 -0.447 22.533 1.00 85.31 825 ILE A N 1
ATOM 6509 C CA . ILE A 1 825 ? -48.916 -1.628 23.268 1.00 85.31 825 ILE A CA 1
ATOM 6510 C C . ILE A 1 825 ? -48.787 -1.386 24.774 1.00 85.31 825 ILE A C 1
ATOM 6512 O O . ILE A 1 825 ? -49.769 -1.568 25.488 1.00 85.31 825 ILE A O 1
ATOM 6516 N N . ASN A 1 826 ? -47.641 -0.882 25.246 1.00 83.38 826 ASN A N 1
ATOM 6517 C CA . ASN A 1 826 ? -47.442 -0.489 26.644 1.00 83.38 826 ASN A CA 1
ATOM 6518 C C . ASN A 1 826 ? -48.505 0.526 27.096 1.00 83.38 826 ASN A C 1
ATOM 6520 O O . ASN A 1 826 ? -49.159 0.341 28.123 1.00 83.38 826 ASN A O 1
ATOM 6524 N N . GLY A 1 827 ? -48.742 1.568 26.294 1.00 81.69 827 GLY A N 1
ATOM 6525 C CA . GLY A 1 827 ? -49.769 2.571 26.568 1.00 81.69 827 GLY A CA 1
ATOM 6526 C C . GLY A 1 827 ? -51.173 1.986 26.732 1.00 81.69 827 GLY A C 1
ATOM 6527 O O . GLY A 1 827 ? -51.860 2.284 27.710 1.00 81.69 827 GLY A O 1
ATOM 6528 N N . TYR A 1 828 ? -51.592 1.113 25.813 1.00 82.69 828 TYR A N 1
ATOM 6529 C CA . TYR A 1 828 ? -52.893 0.440 25.886 1.00 82.69 828 TYR A CA 1
ATOM 6530 C C . TYR A 1 828 ? -52.982 -0.560 27.044 1.00 82.69 828 TYR A C 1
ATOM 6532 O O . TYR A 1 828 ? -54.018 -0.622 27.712 1.00 82.69 828 TYR A O 1
ATOM 6540 N N . CYS A 1 829 ? -51.901 -1.290 27.333 1.00 81.88 829 CYS A N 1
ATOM 6541 C CA . CYS A 1 829 ? -51.819 -2.200 28.471 1.00 81.88 829 CYS A CA 1
ATOM 6542 C C . CYS A 1 829 ? -51.933 -1.448 29.803 1.00 81.88 829 CYS A C 1
ATOM 6544 O O . CYS A 1 829 ? -52.736 -1.854 30.637 1.00 81.88 829 CYS A O 1
ATOM 6546 N N . LYS A 1 830 ? -51.241 -0.311 29.978 1.00 78.25 830 LYS A N 1
ATOM 6547 C CA . LYS A 1 830 ? -51.337 0.546 31.180 1.00 78.25 830 LYS A CA 1
ATOM 6548 C C . LYS A 1 830 ? -52.742 1.086 31.443 1.00 78.25 830 LYS A C 1
ATOM 6550 O O . LYS A 1 830 ? -53.111 1.265 32.600 1.00 78.25 830 LYS A O 1
ATOM 6555 N N . LEU A 1 831 ? -53.535 1.329 30.397 1.00 76.19 831 LEU A N 1
ATOM 6556 C CA . LEU A 1 831 ? -54.941 1.733 30.526 1.00 76.19 831 LEU A CA 1
ATOM 6557 C C . LEU A 1 831 ? -55.919 0.546 30.587 1.00 76.19 831 LEU A C 1
ATOM 6559 O O . LEU A 1 831 ? -57.128 0.749 30.500 1.00 76.19 831 LEU A O 1
ATOM 6563 N N . SER A 1 832 ? -55.422 -0.689 30.741 1.00 75.56 832 SER A N 1
ATOM 6564 C CA . SER A 1 832 ? -56.224 -1.923 30.802 1.00 75.56 832 SER A CA 1
ATOM 6565 C C . SER A 1 832 ? -57.069 -2.204 29.544 1.00 75.56 832 SER A C 1
ATOM 6567 O O . SER A 1 832 ? -58.027 -2.978 29.585 1.00 75.56 832 SER A O 1
ATOM 6569 N N . LEU A 1 833 ? -56.707 -1.621 28.396 1.00 81.69 833 LEU A N 1
ATOM 6570 C CA . LEU A 1 833 ? -57.373 -1.804 27.101 1.00 81.69 833 LEU A CA 1
ATOM 6571 C C . LEU A 1 833 ? -56.718 -2.940 26.301 1.00 81.69 833 LEU A C 1
ATOM 6573 O O . LEU A 1 833 ? -56.161 -2.735 25.222 1.00 81.69 833 LEU A O 1
ATOM 6577 N N . LEU A 1 834 ? -56.798 -4.160 26.838 1.00 80.62 834 LEU A N 1
ATOM 6578 C CA . LEU A 1 834 ? -56.113 -5.333 26.280 1.00 80.62 834 LEU A CA 1
ATOM 6579 C C . LEU A 1 834 ? -56.520 -5.652 24.830 1.00 80.62 834 LEU A C 1
ATOM 6581 O O . LEU A 1 834 ? -55.690 -6.084 24.041 1.00 80.62 834 LEU A O 1
ATOM 6585 N N . GLU A 1 835 ? -57.782 -5.437 24.458 1.00 80.56 835 GLU A N 1
ATOM 6586 C CA . GLU A 1 835 ? -58.275 -5.763 23.110 1.00 80.56 835 GLU A CA 1
ATOM 6587 C C . GLU A 1 835 ? -57.603 -4.920 22.020 1.00 80.56 835 GLU A C 1
ATOM 6589 O O . GLU A 1 835 ? -57.256 -5.439 20.962 1.00 80.56 835 GLU A O 1
ATOM 6594 N N . GLU A 1 836 ? -57.360 -3.637 22.290 1.00 81.19 836 GLU A N 1
ATOM 6595 C CA . GLU A 1 836 ? -56.660 -2.749 21.358 1.00 81.19 836 GLU A CA 1
ATOM 6596 C C . GLU A 1 836 ? -55.155 -3.047 21.308 1.00 81.19 836 GLU A C 1
ATOM 6598 O O . GLU A 1 836 ? -54.552 -2.986 20.236 1.00 81.19 836 GLU A O 1
ATOM 6603 N N . ALA A 1 837 ? -54.559 -3.448 22.438 1.00 84.38 837 ALA A N 1
ATOM 6604 C CA . ALA A 1 837 ? -53.172 -3.908 22.490 1.00 84.38 837 ALA A CA 1
ATOM 6605 C C . ALA A 1 837 ? -52.963 -5.194 21.666 1.00 84.38 837 ALA A C 1
ATOM 6607 O O . ALA A 1 837 ? -52.008 -5.285 20.898 1.00 84.38 837 ALA A O 1
ATOM 6608 N N . LEU A 1 838 ? -53.887 -6.159 21.754 1.00 83.06 838 LEU A N 1
ATOM 6609 C CA . LEU A 1 838 ? -53.834 -7.406 20.981 1.00 83.06 838 LEU A CA 1
ATOM 6610 C C . LEU A 1 838 ? -54.054 -7.185 19.479 1.00 83.06 838 LEU A C 1
ATOM 6612 O O . LEU A 1 838 ? -53.433 -7.870 18.670 1.00 83.06 838 LEU A O 1
ATOM 6616 N N . LYS A 1 839 ? -54.885 -6.210 19.084 1.00 85.19 839 LYS A N 1
ATOM 6617 C CA . LYS A 1 839 ? -55.023 -5.813 17.670 1.00 85.19 839 LYS A CA 1
ATOM 6618 C C . LYS A 1 839 ? -53.710 -5.270 17.106 1.00 85.19 839 LYS A C 1
ATOM 6620 O O . LYS A 1 839 ? -53.325 -5.652 16.007 1.00 85.19 839 LYS A O 1
ATOM 6625 N N . LEU A 1 840 ? -53.023 -4.404 17.857 1.00 83.62 840 LEU A N 1
ATOM 6626 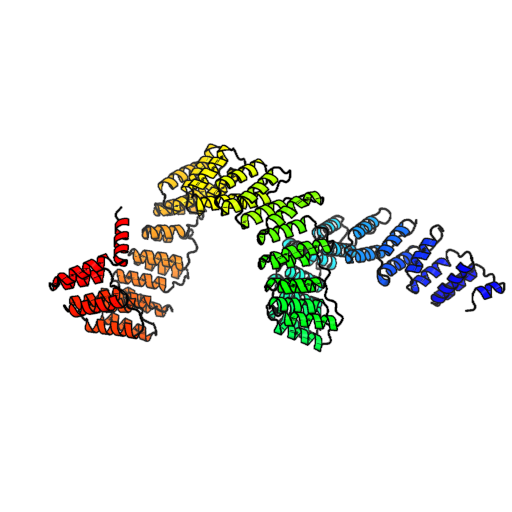C CA . LEU A 1 840 ? -51.711 -3.877 17.463 1.00 83.62 840 LEU A CA 1
ATOM 6627 C C . LEU A 1 840 ? -50.641 -4.969 17.428 1.00 83.62 840 LEU A C 1
ATOM 6629 O O . LEU A 1 840 ? -49.794 -4.961 16.541 1.00 83.62 840 LEU A O 1
ATOM 6633 N N . PHE A 1 841 ? -50.703 -5.922 18.356 1.00 82.81 841 PHE A N 1
ATOM 6634 C CA . PHE A 1 841 ? -49.811 -7.073 18.363 1.00 82.81 841 PHE A CA 1
ATOM 6635 C C . PHE A 1 841 ? -50.005 -7.967 17.134 1.00 82.81 841 PHE A C 1
ATOM 6637 O O . PHE A 1 841 ? -49.038 -8.351 16.485 1.00 82.81 841 PHE A O 1
ATOM 6644 N N . HIS A 1 842 ? -51.253 -8.243 16.759 1.00 81.94 842 HIS A N 1
ATOM 6645 C CA . HIS A 1 842 ? -51.530 -9.033 15.566 1.00 81.94 842 HIS A CA 1
ATOM 6646 C C . HIS A 1 842 ? -51.123 -8.299 14.277 1.00 81.94 842 HIS A C 1
ATOM 6648 O O . HIS A 1 842 ? -50.591 -8.916 13.359 1.00 81.94 842 HIS A O 1
ATOM 6654 N N . ASP A 1 843 ? -51.305 -6.974 14.216 1.00 81.94 843 ASP A N 1
ATOM 6655 C CA . ASP A 1 843 ? -50.797 -6.155 13.104 1.00 81.94 843 ASP A CA 1
ATOM 6656 C C . ASP A 1 843 ? -49.257 -6.196 13.010 1.00 81.94 843 ASP A C 1
ATOM 6658 O O . ASP A 1 843 ? -48.716 -6.232 11.906 1.00 81.94 843 ASP A O 1
ATOM 6662 N N . LEU A 1 844 ? -48.546 -6.267 14.143 1.00 83.75 844 LEU A N 1
ATOM 6663 C CA . LEU A 1 844 ? -47.091 -6.459 14.179 1.00 83.75 844 LEU A CA 1
ATOM 6664 C C . LEU A 1 844 ? -46.682 -7.819 13.581 1.00 83.75 844 LEU A C 1
ATOM 6666 O O . LEU A 1 844 ? -45.785 -7.864 12.737 1.00 83.75 844 LEU A O 1
ATOM 6670 N N . GLU A 1 845 ? -47.372 -8.905 13.947 1.00 77.69 845 GLU A N 1
ATOM 6671 C CA . GLU A 1 845 ? -47.107 -10.256 13.420 1.00 77.69 845 GLU A CA 1
ATOM 6672 C C . GLU A 1 845 ? -47.383 -10.362 11.912 1.00 77.69 845 GLU A C 1
ATOM 6674 O O . GLU A 1 845 ? -46.574 -10.910 11.164 1.00 77.69 845 GLU A O 1
ATOM 6679 N N . VAL A 1 846 ? -48.498 -9.792 11.438 1.00 81.31 846 VAL A N 1
ATOM 6680 C CA . VAL A 1 846 ? -48.879 -9.794 10.011 1.00 81.31 846 VAL A CA 1
ATOM 6681 C C . VAL A 1 846 ? -47.853 -9.055 9.146 1.00 81.31 846 VAL A C 1
ATOM 6683 O O . VAL A 1 846 ? -47.679 -9.370 7.967 1.00 81.31 846 VAL A O 1
ATOM 6686 N N . ARG A 1 847 ? -47.139 -8.084 9.722 1.00 75.81 847 ARG A N 1
ATOM 6687 C CA . ARG A 1 847 ? -46.112 -7.292 9.032 1.00 75.81 847 ARG A CA 1
ATOM 6688 C C . ARG A 1 847 ? -44.718 -7.926 9.056 1.00 75.81 847 ARG A C 1
ATOM 6690 O O . ARG A 1 847 ? -43.782 -7.295 8.566 1.00 75.81 847 ARG A O 1
ATOM 6697 N N . ASN A 1 848 ? -44.581 -9.161 9.550 1.00 72.19 848 ASN A N 1
ATOM 6698 C CA . ASN A 1 848 ? -43.312 -9.890 9.685 1.00 72.19 848 ASN A CA 1
ATOM 6699 C C . ASN A 1 848 ? -42.253 -9.139 10.519 1.00 72.19 848 ASN A C 1
ATOM 6701 O O . ASN A 1 848 ? -41.056 -9.275 10.264 1.00 72.19 848 ASN A O 1
ATOM 6705 N N . LEU A 1 849 ? -42.673 -8.326 11.492 1.00 73.12 849 LEU A N 1
ATOM 6706 C CA . LEU A 1 849 ? -41.764 -7.770 12.494 1.00 73.12 849 LEU A CA 1
ATOM 6707 C C . LEU A 1 849 ? -41.651 -8.776 13.644 1.00 73.12 849 LEU A C 1
ATOM 6709 O O . LEU A 1 849 ? -42.666 -9.272 14.126 1.00 73.12 849 LEU A O 1
ATOM 6713 N N . GLU A 1 850 ? -40.432 -9.097 14.075 1.00 73.38 850 GLU A N 1
ATOM 6714 C CA . GLU A 1 850 ? -40.232 -10.026 15.192 1.00 73.38 850 GLU A CA 1
ATOM 6715 C C . GLU A 1 850 ? -40.568 -9.328 16.525 1.00 73.38 850 GLU A C 1
ATOM 6717 O O . GLU A 1 850 ? -39.998 -8.267 16.810 1.00 73.38 850 GLU A O 1
ATOM 6722 N N . PRO A 1 851 ? -41.487 -9.882 17.344 1.00 78.56 851 PRO A N 1
ATOM 6723 C CA . PRO A 1 851 ? -41.724 -9.397 18.699 1.00 78.56 851 PRO A CA 1
ATOM 6724 C C . PRO A 1 851 ? -40.470 -9.585 19.553 1.00 78.56 851 PRO A C 1
ATOM 6726 O O . PRO A 1 851 ? -39.869 -10.661 19.543 1.00 78.56 851 PRO A O 1
ATOM 6729 N N . ASP A 1 852 ? -40.099 -8.568 20.327 1.00 80.38 852 ASP A N 1
ATOM 6730 C CA . ASP A 1 852 ? -38.988 -8.677 21.269 1.00 80.38 852 ASP A CA 1
ATOM 6731 C C . ASP A 1 852 ? -39.477 -9.117 22.661 1.00 80.38 852 ASP A C 1
ATOM 6733 O O . ASP A 1 852 ? -40.677 -9.189 22.951 1.00 80.38 852 ASP A O 1
ATOM 6737 N N . GLY A 1 853 ? -38.530 -9.442 23.549 1.00 77.19 853 GLY A N 1
ATOM 6738 C CA . GLY A 1 853 ? -38.848 -9.841 24.923 1.00 77.19 853 GLY A CA 1
ATOM 6739 C C . GLY A 1 853 ? -39.660 -8.783 25.682 1.00 77.19 853 GLY A C 1
ATOM 6740 O O . GLY A 1 853 ? -40.455 -9.145 26.545 1.00 77.19 853 GLY A O 1
ATOM 6741 N N . PHE A 1 854 ? -39.527 -7.500 25.322 1.00 80.69 854 PHE A N 1
ATOM 6742 C CA . PHE A 1 854 ? -40.290 -6.396 25.905 1.00 80.69 854 PHE A CA 1
ATOM 6743 C C . PHE A 1 854 ? -41.753 -6.388 25.423 1.00 80.69 854 PHE A C 1
ATOM 6745 O O . PHE A 1 854 ? -42.660 -6.213 26.239 1.00 80.69 854 PHE A O 1
ATOM 6752 N N . THR A 1 855 ? -42.022 -6.654 24.135 1.00 80.81 855 THR A N 1
ATOM 6753 C CA . THR A 1 855 ? -43.388 -6.807 23.595 1.00 80.81 855 THR A CA 1
ATOM 6754 C C . THR A 1 855 ? -44.161 -7.878 24.364 1.00 80.81 855 THR A C 1
ATOM 6756 O O . THR A 1 855 ? -45.305 -7.666 24.775 1.00 80.81 855 THR A O 1
ATOM 6759 N N . VAL A 1 856 ? -43.520 -9.030 24.591 1.00 81.75 856 VAL A N 1
ATOM 6760 C CA . VAL A 1 856 ? -44.105 -10.166 25.320 1.00 81.75 856 VAL A CA 1
ATOM 6761 C C . VAL A 1 856 ? -44.394 -9.777 26.772 1.00 81.75 856 VAL A C 1
ATOM 6763 O O . VAL A 1 856 ? -45.486 -10.046 27.278 1.00 81.75 856 VAL A O 1
ATOM 6766 N N . SER A 1 857 ? -43.459 -9.086 27.425 1.00 83.94 857 SER A N 1
ATOM 6767 C CA . SER A 1 857 ? -43.613 -8.598 28.797 1.00 83.94 857 SER A CA 1
ATOM 6768 C C . SER A 1 857 ? -44.783 -7.636 28.977 1.00 83.94 857 SER A C 1
ATOM 6770 O O . SER A 1 857 ? -45.543 -7.772 29.938 1.00 83.94 857 SER A O 1
ATOM 6772 N N . GLU A 1 858 ? -44.973 -6.691 28.056 1.00 83.94 858 GLU A N 1
ATOM 6773 C CA . GLU A 1 858 ? -46.063 -5.712 28.134 1.00 83.94 858 GLU A CA 1
ATOM 6774 C C . GLU A 1 858 ? -47.440 -6.346 27.897 1.00 83.94 858 GLU A C 1
ATOM 6776 O O . GLU A 1 858 ? -48.424 -5.969 28.538 1.00 83.94 858 GLU A O 1
ATOM 6781 N N . ILE A 1 859 ? -47.537 -7.361 27.036 1.00 83.69 859 ILE A N 1
ATOM 6782 C CA . ILE A 1 859 ? -48.796 -8.091 26.821 1.00 83.69 859 ILE A CA 1
ATOM 6783 C C . ILE A 1 859 ? -49.125 -8.973 28.025 1.00 83.69 859 ILE A C 1
ATOM 6785 O O . ILE A 1 859 ? -50.272 -8.983 28.477 1.00 83.69 859 ILE A O 1
ATOM 6789 N N . ILE A 1 860 ? -48.128 -9.659 28.596 1.00 84.38 860 ILE A N 1
ATOM 6790 C CA . ILE A 1 860 ? -48.279 -10.395 29.859 1.00 84.38 860 ILE A CA 1
ATOM 6791 C C . ILE A 1 860 ? -48.770 -9.450 30.962 1.00 84.38 860 ILE A C 1
ATOM 6793 O O . ILE A 1 860 ? -49.732 -9.774 31.657 1.00 84.38 860 ILE A O 1
ATOM 6797 N N . ASN A 1 861 ? -48.177 -8.258 31.080 1.00 84.69 861 ASN A N 1
ATOM 6798 C CA . ASN A 1 861 ? -48.623 -7.222 32.010 1.00 84.69 861 ASN A CA 1
ATOM 6799 C C . ASN A 1 861 ? -50.098 -6.850 31.772 1.00 84.69 861 ASN A C 1
ATOM 6801 O O . ASN A 1 861 ? -50.879 -6.819 32.721 1.00 84.69 861 ASN A O 1
ATOM 6805 N N . GLY A 1 862 ? -50.511 -6.662 30.514 1.00 82.25 862 GLY A N 1
ATOM 6806 C CA . GLY A 1 862 ? -51.906 -6.404 30.143 1.00 82.25 862 GLY A CA 1
ATOM 6807 C C . GLY A 1 862 ? -52.879 -7.515 30.571 1.00 82.25 862 GLY A C 1
ATOM 6808 O O . GLY A 1 862 ? -53.924 -7.225 31.160 1.00 82.25 862 GLY A O 1
ATOM 6809 N N . TYR A 1 863 ? -52.539 -8.789 30.344 1.00 82.50 863 TYR A N 1
ATOM 6810 C CA . TYR A 1 863 ? -53.338 -9.934 30.810 1.00 82.50 863 TYR A CA 1
ATOM 6811 C C . TYR A 1 863 ? -53.395 -10.012 32.343 1.00 82.50 863 TYR A C 1
ATOM 6813 O O . TYR A 1 863 ? -54.470 -10.205 32.921 1.00 82.50 863 TYR A O 1
ATOM 6821 N N . CYS A 1 864 ? -52.262 -9.794 33.018 1.00 82.69 864 CYS A N 1
ATOM 6822 C CA . CYS A 1 864 ? -52.181 -9.789 34.475 1.00 82.69 864 CYS A CA 1
ATOM 6823 C C . CYS A 1 864 ? -52.999 -8.647 35.101 1.00 82.69 864 CYS A C 1
ATOM 6825 O O . CYS A 1 864 ? -53.677 -8.881 36.103 1.00 82.69 864 CYS A O 1
ATOM 6827 N N . GLN A 1 865 ? -52.997 -7.449 34.504 1.00 80.44 865 GLN A N 1
ATOM 6828 C CA . GLN A 1 865 ? -53.809 -6.306 34.943 1.00 80.44 865 GLN A CA 1
ATOM 6829 C C . GLN A 1 865 ? -55.310 -6.539 34.723 1.00 80.44 865 GLN A C 1
ATOM 6831 O O . GLN A 1 865 ? -56.108 -6.224 35.604 1.00 80.44 865 GLN A O 1
ATOM 6836 N N . LYS A 1 866 ? -55.700 -7.171 33.605 1.00 80.75 866 LYS A N 1
ATOM 6837 C CA . LYS A 1 866 ? -57.089 -7.605 33.350 1.00 80.75 866 LYS A CA 1
ATOM 6838 C C . LYS A 1 866 ? -57.529 -8.750 34.280 1.00 80.75 866 LYS A C 1
ATOM 6840 O O . LYS A 1 866 ? -58.722 -8.975 34.470 1.00 80.75 866 LYS A O 1
ATOM 6845 N N . GLY A 1 867 ? -56.575 -9.455 34.891 1.00 77.19 867 GLY A N 1
ATOM 6846 C CA . GLY A 1 867 ? -56.810 -10.562 35.815 1.00 77.19 867 GLY A CA 1
ATOM 6847 C C . GLY A 1 867 ? -56.952 -11.935 35.150 1.00 77.19 867 GLY A C 1
ATOM 6848 O O . GLY A 1 867 ? -57.320 -12.885 35.844 1.00 77.19 867 GLY A O 1
ATOM 6849 N N . ASP A 1 868 ? -56.655 -12.045 33.854 1.00 83.44 868 ASP A N 1
ATOM 6850 C CA . ASP A 1 868 ? -56.693 -13.281 33.066 1.00 83.44 868 ASP A CA 1
ATOM 6851 C C . ASP A 1 868 ? -55.315 -13.962 33.074 1.00 83.44 868 ASP A C 1
ATOM 6853 O O . ASP A 1 868 ? -54.445 -13.712 32.240 1.00 83.44 868 ASP A O 1
ATOM 6857 N N . MET A 1 869 ? -55.106 -14.816 34.077 1.00 82.31 869 MET A N 1
ATOM 6858 C CA . MET A 1 869 ? -53.825 -15.500 34.287 1.00 82.31 869 MET A CA 1
ATOM 6859 C C . MET A 1 869 ? -53.629 -16.703 33.357 1.00 82.31 869 MET A C 1
ATOM 6861 O O . MET A 1 869 ? -52.494 -17.105 33.113 1.00 82.31 869 MET A O 1
ATOM 6865 N N . GLU A 1 870 ? -54.711 -17.289 32.838 1.00 82.25 870 GLU A N 1
ATOM 6866 C CA . GLU A 1 870 ? -54.627 -18.393 31.875 1.00 82.25 870 GLU A CA 1
ATOM 6867 C C . GLU A 1 870 ? -54.141 -17.891 30.515 1.00 82.25 870 GLU A C 1
ATOM 6869 O O . GLU A 1 870 ? -53.245 -18.503 29.930 1.00 82.25 870 GLU A O 1
ATOM 6874 N N . GLY A 1 871 ? -54.648 -16.739 30.060 1.00 82.56 871 GLY A N 1
ATOM 6875 C CA . GLY A 1 871 ? -54.144 -16.052 28.871 1.00 82.56 871 GLY A CA 1
ATOM 6876 C C . GLY A 1 871 ? -52.664 -15.678 28.991 1.00 82.56 871 GLY A C 1
ATOM 6877 O O . GLY A 1 871 ? -51.885 -15.976 28.085 1.00 82.56 871 GLY A O 1
ATOM 6878 N N . ALA A 1 872 ? -52.250 -15.120 30.138 1.00 84.56 872 ALA A N 1
ATOM 6879 C CA . ALA A 1 872 ? -50.854 -14.748 30.395 1.00 84.56 872 ALA A CA 1
ATOM 6880 C C . ALA A 1 872 ? -49.892 -15.952 30.341 1.00 84.56 872 ALA A C 1
ATOM 6882 O O . ALA A 1 872 ? -48.844 -15.886 29.698 1.00 84.56 872 ALA A O 1
ATOM 6883 N N . LEU A 1 873 ? -50.255 -17.069 30.983 1.00 84.06 873 LEU A N 1
ATOM 6884 C CA . LEU A 1 873 ? -49.446 -18.293 30.986 1.00 84.06 873 LEU A CA 1
ATOM 6885 C C . LEU A 1 873 ? -49.393 -18.958 29.613 1.00 84.06 873 LEU A C 1
ATOM 6887 O O . LEU A 1 873 ? -48.331 -19.415 29.192 1.00 84.06 873 LEU A O 1
ATOM 6891 N N . LYS A 1 874 ? -50.522 -19.003 28.898 1.00 86.06 874 LYS A N 1
ATOM 6892 C CA . LYS A 1 874 ? -50.576 -19.557 27.543 1.00 86.06 874 LYS A CA 1
ATOM 6893 C C . LYS A 1 874 ? -49.623 -18.809 26.612 1.00 86.06 874 LYS A C 1
ATOM 6895 O O . LYS A 1 874 ? -48.854 -19.446 25.899 1.00 86.06 874 LYS A O 1
ATOM 6900 N N . LEU A 1 875 ? -49.638 -17.478 26.676 1.00 82.88 875 LEU A N 1
ATOM 6901 C CA . LEU A 1 875 ? -48.764 -16.627 25.875 1.00 82.88 875 LEU A CA 1
ATOM 6902 C C . LEU A 1 875 ? -47.287 -16.816 26.262 1.00 82.88 875 LEU A C 1
ATOM 6904 O O . LEU A 1 875 ? -46.441 -16.974 25.387 1.00 82.88 875 LEU A O 1
ATOM 6908 N N . PHE A 1 876 ? -46.977 -16.916 27.558 1.00 84.19 876 PHE A N 1
ATOM 6909 C CA . PHE A 1 876 ? -45.621 -17.216 28.033 1.00 84.19 876 PHE A CA 1
ATOM 6910 C C . PHE A 1 876 ? -45.070 -18.539 27.471 1.00 84.19 876 PHE A C 1
ATOM 6912 O O . PHE A 1 876 ? -43.959 -18.578 26.941 1.00 84.19 876 PHE A O 1
ATOM 6919 N N . PHE A 1 877 ? -45.845 -19.628 27.540 1.00 83.19 877 PHE A N 1
ATOM 6920 C CA . PHE A 1 877 ? -45.405 -20.928 27.023 1.00 83.19 877 PHE A CA 1
ATOM 6921 C C . PHE A 1 877 ? -45.305 -20.961 25.495 1.00 83.19 877 PHE A C 1
ATOM 6923 O O . PHE A 1 877 ? -44.422 -21.634 24.957 1.00 83.19 877 PHE A O 1
ATOM 6930 N N . GLU A 1 878 ? -46.165 -20.221 24.793 1.00 83.38 878 GLU A N 1
ATOM 6931 C CA . GLU A 1 878 ? -46.087 -20.091 23.341 1.00 83.38 878 GLU A CA 1
ATOM 6932 C C . GLU A 1 878 ? -44.765 -19.441 22.907 1.00 83.38 878 GLU A C 1
ATOM 6934 O O . GLU A 1 878 ? -44.044 -20.016 22.089 1.00 83.38 878 GLU A O 1
ATOM 6939 N N . PHE A 1 879 ? -44.387 -18.299 23.487 1.00 80.50 879 PHE A N 1
ATOM 6940 C CA . PHE A 1 879 ? -43.133 -17.621 23.131 1.00 80.50 879 PHE A CA 1
ATOM 6941 C C . PHE A 1 879 ? -41.892 -18.387 23.598 1.00 80.50 879 PHE A C 1
ATOM 6943 O O . PHE A 1 879 ? -40.915 -18.476 22.849 1.00 80.50 879 PHE A O 1
ATOM 6950 N N . LYS A 1 880 ? -41.975 -19.088 24.736 1.00 79.25 880 LYS A N 1
ATOM 6951 C CA . LYS A 1 880 ? -40.937 -20.031 25.177 1.00 79.25 880 LYS A CA 1
ATOM 6952 C C . LYS A 1 880 ? -40.670 -21.124 24.140 1.00 79.25 880 LYS A C 1
ATOM 6954 O O . LYS A 1 880 ? -39.513 -21.441 23.877 1.00 79.25 880 LYS A O 1
ATOM 6959 N N . SER A 1 881 ? -41.713 -21.678 23.516 1.00 80.06 881 SER A N 1
ATOM 6960 C CA . SER A 1 881 ? -41.553 -22.692 22.461 1.00 80.06 881 SER A CA 1
ATOM 6961 C C . SER A 1 881 ? -40.885 -22.146 21.190 1.00 80.06 881 SER A C 1
ATOM 6963 O O . SER A 1 881 ? -40.225 -22.897 20.476 1.00 80.06 881 SER A O 1
ATOM 6965 N N . LYS A 1 882 ? -40.997 -20.832 20.950 1.00 78.31 882 LYS A N 1
ATOM 6966 C CA . LYS A 1 882 ? -40.345 -20.103 19.851 1.00 78.31 882 LYS A CA 1
ATOM 6967 C C . LYS A 1 882 ? -38.931 -19.607 20.211 1.00 78.31 882 LYS A C 1
ATOM 6969 O O . LYS A 1 882 ? -38.299 -18.953 19.392 1.00 78.31 882 LYS A O 1
ATOM 6974 N N . GLY A 1 883 ? -38.425 -19.912 21.412 1.00 75.00 883 GLY A N 1
ATOM 6975 C CA . GLY A 1 883 ? -37.097 -19.491 21.879 1.00 75.00 883 GLY A CA 1
ATOM 6976 C C . GLY A 1 883 ? -37.011 -18.038 22.367 1.00 75.00 883 GLY A C 1
ATOM 6977 O O . GLY A 1 883 ? -35.915 -17.561 22.645 1.00 75.00 883 GLY A O 1
ATOM 6978 N N . LEU A 1 884 ? -38.146 -17.344 22.501 1.00 76.06 884 LEU A N 1
ATOM 6979 C CA . LEU A 1 884 ? -38.240 -15.964 22.981 1.00 76.06 884 LEU A CA 1
ATOM 6980 C C . LEU A 1 884 ? -38.736 -15.961 24.431 1.00 76.06 884 LEU A C 1
ATOM 6982 O O . LEU A 1 884 ? -39.861 -16.365 24.719 1.00 76.06 884 LEU A O 1
ATOM 6986 N N . LEU A 1 885 ? -37.888 -15.510 25.353 1.00 78.81 885 LEU A N 1
ATOM 6987 C CA . LEU A 1 885 ? -38.255 -15.322 26.757 1.00 78.81 885 LEU A CA 1
ATOM 6988 C C . LEU A 1 885 ? -38.623 -13.851 27.013 1.00 78.81 885 LEU A C 1
ATOM 6990 O O . LEU A 1 885 ? -38.030 -12.968 26.387 1.00 78.81 885 LEU A O 1
ATOM 6994 N N . PRO A 1 886 ? -39.573 -13.570 27.926 1.00 79.56 886 PRO A N 1
ATOM 6995 C CA . PRO A 1 886 ? -39.847 -12.201 28.347 1.00 79.56 886 PRO A CA 1
ATOM 6996 C C . PRO A 1 886 ? -38.622 -11.580 29.030 1.00 79.56 886 PRO A C 1
ATOM 6998 O O . PRO A 1 886 ? -37.739 -12.280 29.534 1.00 79.56 886 PRO A O 1
ATOM 7001 N N . ASP A 1 887 ? -38.578 -10.251 29.066 1.00 79.12 887 ASP A N 1
ATOM 7002 C CA . ASP A 1 887 ? -37.564 -9.534 29.839 1.00 79.12 887 ASP A CA 1
ATOM 7003 C C . ASP A 1 887 ? -37.777 -9.690 31.364 1.00 79.12 887 ASP A C 1
ATOM 7005 O O . ASP A 1 887 ? -38.773 -10.250 31.836 1.00 79.12 887 ASP A O 1
ATOM 7009 N N . PHE A 1 888 ? -36.827 -9.192 32.163 1.00 79.94 888 PHE A N 1
ATOM 7010 C CA . PHE A 1 888 ? -36.897 -9.268 33.628 1.00 79.94 888 PHE A CA 1
ATOM 7011 C C . PHE A 1 888 ? -38.208 -8.686 34.192 1.00 79.94 888 PHE A C 1
ATOM 7013 O O . PHE A 1 888 ? -38.792 -9.247 35.122 1.00 79.94 888 PHE A O 1
ATOM 7020 N N . LEU A 1 889 ? -38.708 -7.591 33.607 1.00 79.06 889 LEU A N 1
ATOM 7021 C CA . LEU A 1 889 ? -39.966 -6.968 34.020 1.00 79.06 889 LEU A CA 1
ATOM 7022 C C . LEU A 1 889 ? -41.171 -7.866 33.712 1.00 79.06 889 LEU A C 1
ATOM 7024 O O . LEU A 1 889 ? -42.055 -7.984 34.556 1.00 79.06 889 LEU A O 1
ATOM 7028 N N . GLY A 1 890 ? -41.189 -8.560 32.574 1.00 80.38 890 GLY A N 1
ATOM 7029 C CA . GLY A 1 890 ? -42.236 -9.518 32.211 1.00 80.38 890 GLY A CA 1
ATOM 7030 C C . GLY A 1 890 ? -42.330 -10.705 33.157 1.00 80.38 890 GLY A C 1
ATOM 7031 O O . GLY A 1 890 ? -43.431 -11.053 33.593 1.00 80.38 890 GLY A O 1
ATOM 7032 N N . PHE A 1 891 ? -41.189 -11.283 33.547 1.00 83.62 891 PHE A N 1
ATOM 7033 C CA . PHE A 1 891 ? -41.155 -12.310 34.593 1.00 83.62 891 PHE A CA 1
ATOM 7034 C C . PHE A 1 891 ? -41.740 -11.781 35.908 1.00 83.62 891 PHE A C 1
ATOM 7036 O O . PHE A 1 891 ? -42.579 -12.440 36.526 1.00 83.62 891 PHE A O 1
ATOM 7043 N N . MET A 1 892 ? -41.368 -10.561 36.304 1.00 83.19 892 MET A N 1
ATOM 7044 C CA . MET A 1 892 ? -41.891 -9.921 37.512 1.00 83.19 892 MET A CA 1
ATOM 7045 C C . MET A 1 892 ? -43.396 -9.631 37.429 1.00 83.19 892 MET A C 1
ATOM 7047 O O . MET A 1 892 ? -44.107 -9.860 38.412 1.00 83.19 892 MET A O 1
ATOM 7051 N N . TYR A 1 893 ? -43.909 -9.173 36.283 1.00 85.12 893 TYR A N 1
ATOM 7052 C CA . TYR A 1 893 ? -45.341 -8.949 36.070 1.00 85.12 893 TYR A CA 1
ATOM 7053 C C . TYR A 1 893 ? -46.136 -10.252 36.186 1.00 85.12 893 TYR A C 1
ATOM 7055 O O . TYR A 1 893 ? -47.148 -10.279 36.889 1.00 85.12 893 TYR A O 1
ATOM 7063 N N . LEU A 1 894 ? -45.643 -11.341 35.589 1.00 84.50 894 LEU A N 1
ATOM 7064 C CA . LEU A 1 894 ? -46.282 -12.655 35.646 1.00 84.50 894 LEU A CA 1
ATOM 7065 C C . LEU A 1 894 ? -46.295 -13.225 37.071 1.00 84.50 894 LEU A C 1
ATOM 7067 O O . LEU A 1 894 ? -47.343 -13.639 37.564 1.00 84.50 894 LEU A O 1
ATOM 7071 N N . ILE A 1 895 ? -45.158 -13.183 37.771 1.00 85.50 895 ILE A N 1
ATOM 7072 C CA . ILE A 1 895 ? -45.036 -13.629 39.169 1.00 85.50 895 ILE A CA 1
ATOM 7073 C C . ILE A 1 895 ? -45.974 -12.819 40.067 1.00 85.50 895 ILE A C 1
ATOM 7075 O O . ILE A 1 895 ? -46.732 -13.391 40.854 1.00 85.50 895 ILE A O 1
ATOM 7079 N N . ARG A 1 896 ? -45.971 -11.485 39.932 1.00 84.19 896 ARG A N 1
ATOM 7080 C CA . ARG A 1 896 ? -46.837 -10.595 40.715 1.00 84.19 896 ARG A CA 1
ATOM 7081 C C . ARG A 1 896 ? -48.314 -10.860 40.431 1.00 84.19 896 ARG A C 1
ATOM 7083 O O . ARG A 1 896 ? -49.099 -10.914 41.377 1.00 84.19 896 ARG A O 1
ATOM 7090 N N . GLY A 1 897 ? -48.686 -11.060 39.166 1.00 83.38 897 GLY A N 1
ATOM 7091 C CA . GLY A 1 897 ? -50.045 -11.406 38.753 1.00 83.38 897 GLY A CA 1
ATOM 7092 C C . GLY A 1 897 ? -50.516 -12.739 39.343 1.00 83.38 897 GLY A C 1
ATOM 7093 O O . GLY A 1 897 ? -51.574 -12.799 39.974 1.00 83.38 897 GLY A O 1
ATOM 7094 N N . LEU A 1 898 ? -49.706 -13.792 39.224 1.00 83.88 898 LEU A N 1
ATOM 7095 C CA . LEU A 1 898 ? -50.012 -15.125 39.757 1.00 83.88 898 LEU A CA 1
ATOM 7096 C C . LEU A 1 898 ? -50.118 -15.123 41.288 1.00 83.88 898 LEU A C 1
ATOM 7098 O O . LEU A 1 898 ? -51.055 -15.705 41.840 1.00 83.88 898 LEU A O 1
ATOM 7102 N N . CYS A 1 899 ? -49.225 -14.405 41.976 1.00 83.25 899 CYS A N 1
ATOM 7103 C CA . CYS A 1 899 ? -49.294 -14.205 43.425 1.00 83.25 899 CYS A CA 1
ATOM 7104 C C . CYS A 1 899 ? -50.572 -13.466 43.843 1.00 83.25 899 CYS A C 1
ATOM 7106 O O . CYS A 1 899 ? -51.238 -13.890 44.787 1.00 83.25 899 CYS A O 1
ATOM 7108 N N . ALA A 1 900 ? -50.958 -12.405 43.125 1.00 82.25 900 ALA A N 1
ATOM 7109 C CA . ALA A 1 900 ? -52.167 -11.631 43.417 1.00 82.25 900 ALA A CA 1
ATOM 7110 C C . ALA A 1 900 ? -53.464 -12.451 43.267 1.00 82.25 900 ALA A C 1
ATOM 7112 O O . ALA A 1 900 ? -54.467 -12.137 43.905 1.00 82.25 900 ALA A O 1
ATOM 7113 N N . LYS A 1 901 ? -53.449 -13.516 42.454 1.00 82.50 901 LYS A N 1
ATOM 7114 C CA . LYS A 1 901 ? -54.569 -14.460 42.278 1.00 82.50 901 LYS A CA 1
ATOM 7115 C C . LYS A 1 901 ? -54.419 -15.761 43.081 1.00 82.50 901 LYS A C 1
ATOM 7117 O O . LYS A 1 901 ? -55.243 -16.656 42.927 1.00 82.50 901 LYS A O 1
ATOM 7122 N N . GLY A 1 902 ? -53.399 -15.876 43.938 1.00 80.19 902 GLY A N 1
ATOM 7123 C CA . GLY A 1 902 ? -53.187 -17.031 44.821 1.00 80.19 902 GLY A CA 1
ATOM 7124 C C . GLY A 1 902 ? -52.577 -18.277 44.160 1.00 80.19 902 GLY A C 1
ATOM 7125 O O . GLY A 1 902 ? -52.491 -19.321 44.804 1.00 80.19 902 GLY A O 1
ATOM 7126 N N . ARG A 1 903 ? -52.110 -18.195 42.906 1.00 84.75 903 ARG A N 1
ATOM 7127 C CA . ARG A 1 903 ? -51.504 -19.309 42.145 1.00 84.75 903 ARG A CA 1
ATOM 7128 C C . ARG A 1 903 ? -50.014 -19.474 42.486 1.00 84.75 903 ARG A C 1
ATOM 7130 O O . ARG A 1 903 ? -49.126 -19.232 41.671 1.00 84.75 903 ARG A O 1
ATOM 7137 N N . MET A 1 904 ? -49.731 -19.852 43.734 1.00 79.75 904 MET A N 1
ATOM 7138 C CA . MET A 1 904 ? -48.373 -19.837 44.302 1.00 79.75 904 MET A CA 1
ATOM 7139 C C . MET A 1 904 ? -47.410 -20.877 43.706 1.00 79.75 904 MET A C 1
ATOM 7141 O O . MET A 1 904 ? -46.212 -20.609 43.617 1.00 79.75 904 MET A O 1
ATOM 7145 N N . GLU A 1 905 ? -47.891 -22.058 43.312 1.00 80.81 905 GLU A N 1
ATOM 7146 C CA . GLU A 1 905 ? -47.021 -23.114 42.764 1.00 80.81 905 GLU A CA 1
ATOM 7147 C C . GLU A 1 905 ? -46.454 -22.739 41.394 1.00 80.81 905 GLU A C 1
ATOM 7149 O O . GLU A 1 905 ? -45.250 -22.847 41.160 1.00 80.81 905 GLU A O 1
ATOM 7154 N N . GLU A 1 906 ? -47.303 -22.209 40.521 1.00 83.44 906 GLU A N 1
ATOM 7155 C CA . GLU A 1 906 ? -46.906 -21.739 39.195 1.00 83.44 906 GLU A CA 1
ATOM 7156 C C . GLU A 1 906 ? -45.986 -20.521 39.288 1.00 83.44 906 GLU A C 1
ATOM 7158 O O . GLU A 1 906 ? -44.966 -20.473 38.608 1.00 83.44 906 GLU A O 1
ATOM 7163 N N . SER A 1 907 ? -46.273 -19.589 40.204 1.00 84.50 907 SER A N 1
ATOM 7164 C CA . SER A 1 907 ? -45.397 -18.446 40.489 1.00 84.50 907 SER A CA 1
ATOM 7165 C C . SER A 1 907 ? -43.979 -18.886 40.890 1.00 84.50 907 SER A C 1
ATOM 7167 O O . SER A 1 907 ? -42.991 -18.372 40.362 1.00 84.50 907 SER A O 1
ATOM 7169 N N . ARG A 1 908 ? -43.849 -19.910 41.750 1.00 81.94 908 ARG A N 1
ATOM 7170 C CA . ARG A 1 908 ? -42.540 -20.491 42.109 1.00 81.94 908 ARG A CA 1
ATOM 7171 C C . ARG A 1 908 ? -41.842 -21.151 40.923 1.00 81.94 908 ARG A C 1
ATOM 7173 O O . ARG A 1 908 ? -40.617 -21.086 40.848 1.00 81.94 908 ARG A O 1
ATOM 7180 N N . SER A 1 909 ? -42.593 -21.795 40.031 1.00 84.88 909 SER A N 1
ATOM 7181 C CA . SER A 1 909 ? -42.036 -22.391 38.813 1.00 84.88 909 SER A CA 1
ATOM 7182 C C . SER A 1 909 ? -41.441 -21.316 37.906 1.00 84.88 909 SER A C 1
ATOM 7184 O O . SER A 1 909 ? -40.276 -21.412 37.531 1.00 84.88 909 SER A O 1
ATOM 7186 N N . ILE A 1 910 ? -42.196 -20.249 37.637 1.00 84.94 910 ILE A N 1
ATOM 7187 C CA . ILE A 1 910 ? -41.749 -19.122 36.809 1.00 84.94 910 ILE A CA 1
ATOM 7188 C C . ILE A 1 910 ? -40.544 -18.404 37.438 1.00 84.94 910 ILE A C 1
ATOM 7190 O O . ILE A 1 910 ? -39.604 -18.057 36.729 1.00 84.94 910 ILE A O 1
ATOM 7194 N N . LEU A 1 911 ? -40.507 -18.246 38.766 1.00 82.19 911 LEU A N 1
ATOM 7195 C CA . LEU A 1 911 ? -39.358 -17.657 39.465 1.00 82.19 911 LEU A CA 1
ATOM 7196 C C . LEU A 1 911 ? -38.073 -18.486 39.295 1.00 82.19 911 LEU A C 1
ATOM 7198 O O . LEU A 1 911 ? -36.995 -17.922 39.123 1.00 82.19 911 LEU A O 1
ATOM 7202 N N . ARG A 1 912 ? -38.170 -19.822 39.327 1.00 81.12 912 ARG A N 1
ATOM 7203 C CA . ARG A 1 912 ? -37.014 -20.698 39.066 1.00 81.12 912 ARG A CA 1
ATOM 7204 C C . ARG A 1 912 ? -36.523 -20.570 37.629 1.00 81.12 912 ARG A C 1
ATOM 7206 O O . ARG A 1 912 ? -35.318 -20.571 37.413 1.00 81.12 912 ARG A O 1
ATOM 7213 N N . GLU A 1 913 ? -37.441 -20.438 36.677 1.00 80.88 913 GLU A N 1
ATOM 7214 C CA . GLU A 1 913 ? -37.096 -20.226 35.269 1.00 80.88 913 GLU A CA 1
ATOM 7215 C C . GLU A 1 913 ? -36.440 -18.858 35.033 1.00 80.88 913 GLU A C 1
ATOM 7217 O O . GLU A 1 913 ? -35.462 -18.779 34.294 1.00 80.88 913 GLU A O 1
ATOM 7222 N N . MET A 1 914 ? -36.893 -17.803 35.720 1.00 80.94 914 MET A N 1
ATOM 7223 C CA . MET A 1 914 ? -36.278 -16.470 35.662 1.00 80.94 914 MET A CA 1
ATOM 7224 C C . MET A 1 914 ? -34.801 -16.498 36.088 1.00 80.94 914 MET A C 1
ATOM 7226 O O . MET A 1 914 ? -33.961 -15.879 35.444 1.00 80.94 914 MET A O 1
ATOM 7230 N N . LEU A 1 915 ? -34.469 -17.246 37.147 1.00 74.75 915 LEU A N 1
ATOM 7231 C CA . LEU A 1 915 ? -33.098 -17.365 37.667 1.00 74.75 915 LEU A CA 1
ATOM 7232 C C . LEU A 1 915 ? -32.160 -18.189 36.768 1.00 74.75 915 LEU A C 1
ATOM 7234 O O . LEU A 1 915 ? -30.949 -18.155 36.962 1.00 74.75 915 LEU A O 1
ATOM 7238 N N . GLN A 1 916 ? -32.703 -18.938 35.807 1.00 76.06 916 GLN A N 1
ATOM 7239 C CA . GLN A 1 916 ? -31.933 -19.735 34.846 1.00 76.06 916 GLN A CA 1
ATOM 7240 C C . GLN A 1 916 ? -31.762 -19.028 33.493 1.00 76.06 916 GLN A C 1
ATOM 7242 O O . GLN A 1 916 ? -31.043 -19.529 32.630 1.00 76.06 916 GLN A O 1
ATOM 7247 N N . ALA A 1 917 ? -32.415 -17.881 33.282 1.00 74.94 917 ALA A N 1
ATOM 7248 C CA . ALA A 1 917 ? -32.337 -17.139 32.032 1.00 74.94 917 ALA A CA 1
ATOM 7249 C C . ALA A 1 917 ? -31.022 -16.344 31.936 1.00 74.94 917 ALA A C 1
ATOM 7251 O O . ALA A 1 917 ? -30.729 -15.504 32.788 1.00 74.94 917 ALA A O 1
ATOM 7252 N N . GLN A 1 918 ? -30.260 -16.562 30.857 1.00 66.50 918 GLN A N 1
ATOM 7253 C CA . GLN A 1 918 ? -28.965 -15.909 30.612 1.00 66.50 918 GLN A CA 1
ATOM 7254 C C . GLN A 1 918 ? -29.050 -14.373 30.682 1.00 66.50 918 GLN A C 1
ATOM 7256 O O . GLN A 1 918 ? -28.192 -13.737 31.281 1.00 66.50 918 GLN A O 1
ATOM 7261 N N . SER A 1 919 ? -30.128 -13.781 30.156 1.00 64.06 919 SER A N 1
ATOM 7262 C CA . SER A 1 919 ? -30.358 -12.328 30.181 1.00 64.06 919 SER A CA 1
ATOM 7263 C C . SER A 1 919 ? -30.494 -11.744 31.592 1.00 64.06 919 SER A C 1
ATOM 7265 O O . SER A 1 919 ? -30.153 -10.584 31.807 1.00 64.06 919 SER A O 1
ATOM 7267 N N . VAL A 1 920 ? -30.981 -12.531 32.557 1.00 65.31 920 VAL A N 1
ATOM 7268 C CA . VAL A 1 920 ? -31.135 -12.125 33.963 1.00 65.31 920 VAL A CA 1
ATOM 7269 C C . VAL A 1 920 ? -29.830 -12.337 34.730 1.00 65.31 920 VAL A C 1
ATOM 7271 O O . VAL A 1 920 ? -29.464 -11.500 35.552 1.00 65.31 920 VAL A O 1
ATOM 7274 N N . ILE A 1 921 ? -29.097 -13.412 34.424 1.00 68.31 921 ILE A N 1
ATOM 7275 C CA . ILE A 1 921 ? -27.773 -13.697 34.997 1.00 68.31 921 ILE A CA 1
ATOM 7276 C C . ILE A 1 921 ? -26.769 -12.601 34.605 1.00 68.31 921 ILE A C 1
ATOM 7278 O O . ILE A 1 921 ? -26.073 -12.075 35.472 1.00 68.31 921 ILE A O 1
ATOM 7282 N N . ASP A 1 922 ? -26.754 -12.191 33.334 1.00 64.56 922 ASP A N 1
ATOM 7283 C CA . ASP A 1 922 ? -25.890 -11.111 32.842 1.00 64.56 922 ASP A CA 1
ATOM 7284 C C . ASP A 1 922 ? -26.238 -9.751 33.484 1.00 64.56 922 ASP A C 1
ATOM 7286 O O . ASP A 1 922 ? -25.354 -8.924 33.717 1.00 64.56 922 ASP A O 1
ATOM 7290 N N . LEU A 1 923 ? -27.519 -9.509 33.801 1.00 62.88 923 LEU A N 1
ATOM 7291 C CA . LEU A 1 923 ? -27.967 -8.282 34.468 1.00 62.88 923 LEU A CA 1
ATOM 7292 C C . LEU A 1 923 ? -27.554 -8.253 35.948 1.00 62.88 923 LEU A C 1
ATOM 7294 O O . LEU A 1 923 ? -27.091 -7.223 36.429 1.00 62.88 923 LEU A O 1
ATOM 7298 N N . LEU A 1 924 ? -27.676 -9.383 36.653 1.00 62.91 924 LEU A N 1
ATOM 7299 C CA . LEU A 1 924 ? -27.228 -9.530 38.042 1.00 62.91 924 LEU A CA 1
ATOM 7300 C C . LEU A 1 924 ? -25.704 -9.371 38.161 1.00 62.91 924 LEU A C 1
ATOM 7302 O O . LEU A 1 924 ? -25.239 -8.665 39.049 1.00 62.91 924 LEU A O 1
ATOM 7306 N N . GLY A 1 925 ? -24.938 -9.924 37.213 1.00 57.78 925 GLY A N 1
ATOM 7307 C CA . GLY A 1 925 ? -23.480 -9.775 37.176 1.00 57.78 925 GLY A CA 1
ATOM 7308 C C . GLY A 1 925 ? -22.986 -8.339 36.942 1.00 57.78 925 GLY A C 1
ATOM 7309 O O . GLY A 1 925 ? -21.891 -8.004 37.381 1.00 57.78 925 GLY A O 1
ATOM 7310 N N . ARG A 1 926 ? -23.779 -7.470 36.292 1.00 55.91 926 ARG A N 1
ATOM 7311 C CA . ARG A 1 926 ? -23.458 -6.033 36.141 1.00 55.91 926 ARG A CA 1
ATOM 7312 C C . ARG A 1 926 ? -23.698 -5.224 37.415 1.00 55.91 926 ARG A C 1
ATOM 7314 O O . ARG A 1 926 ? -22.962 -4.277 37.675 1.00 55.91 926 ARG A O 1
ATOM 7321 N N . VAL A 1 927 ? -24.713 -5.580 38.200 1.00 50.06 927 VAL A N 1
ATOM 7322 C CA . VAL A 1 927 ? -25.022 -4.875 39.455 1.00 50.06 927 VAL A CA 1
ATOM 7323 C C . VAL A 1 927 ? -23.937 -5.136 40.504 1.00 50.06 927 VAL A C 1
ATOM 7325 O O . VAL A 1 927 ? -23.561 -4.210 41.215 1.00 50.06 927 VAL A O 1
ATOM 7328 N N . ASP A 1 928 ? -23.354 -6.339 40.532 1.00 44.78 928 ASP A N 1
ATOM 7329 C CA . ASP A 1 928 ? -22.230 -6.656 41.427 1.00 44.78 928 ASP A CA 1
ATOM 7330 C C . ASP A 1 928 ? -20.939 -5.877 41.089 1.00 44.78 928 ASP A C 1
ATOM 7332 O O . ASP A 1 928 ? -20.091 -5.711 41.958 1.00 44.78 928 ASP A O 1
ATOM 7336 N N . THR A 1 929 ? -20.793 -5.332 39.872 1.00 42.75 929 THR A N 1
ATOM 7337 C CA . THR A 1 929 ? -19.633 -4.494 39.492 1.00 42.75 929 THR A CA 1
ATOM 7338 C C . THR A 1 929 ? -19.790 -2.995 39.777 1.00 42.75 929 THR A C 1
ATOM 7340 O O . THR A 1 929 ? -18.797 -2.277 39.740 1.00 42.75 929 THR A O 1
ATOM 7343 N N . GLU A 1 930 ? -21.001 -2.496 40.054 1.00 37.09 930 GLU A N 1
ATOM 7344 C CA . GLU A 1 930 ? -21.243 -1.072 40.376 1.00 37.09 930 GLU A CA 1
ATOM 7345 C C . GLU A 1 930 ? -21.307 -0.792 41.892 1.00 37.09 930 GLU A C 1
ATOM 7347 O O . GLU A 1 930 ? -21.436 0.363 42.299 1.00 37.09 930 GLU A O 1
ATOM 7352 N N . VAL A 1 931 ? -21.224 -1.831 42.733 1.00 35.84 931 VAL A N 1
ATOM 7353 C CA . VAL A 1 931 ? -21.335 -1.733 44.203 1.00 35.84 931 VAL A CA 1
ATOM 7354 C C . VAL A 1 931 ? -19.978 -1.890 44.925 1.00 35.84 931 VAL A C 1
ATOM 7356 O O . VAL A 1 931 ? -19.937 -1.777 46.150 1.00 35.84 931 VAL A O 1
ATOM 7359 N N . GLU A 1 932 ? -18.863 -2.068 44.204 1.00 31.22 932 GLU A N 1
ATOM 7360 C CA . GLU A 1 932 ? -17.499 -2.068 44.782 1.00 31.22 932 GLU A CA 1
ATOM 7361 C C . GLU A 1 932 ? -16.788 -0.708 44.731 1.00 31.22 932 GLU A C 1
ATOM 7363 O O . GLU A 1 932 ? -16.723 -0.087 43.644 1.00 31.22 932 GLU A O 1
#

Solvent-accessible surface area (backbone atoms only — not comparable to full-atom values): 50866 Å² total; per-residue (Å²): 128,82,55,69,70,60,46,51,72,69,73,55,78,75,52,74,66,57,51,42,52,50,54,48,54,36,55,76,69,68,40,34,70,58,49,52,53,55,50,56,52,36,66,76,65,73,58,88,76,54,63,58,51,54,52,56,45,46,52,27,29,58,73,68,72,37,42,64,67,40,53,57,53,53,66,76,51,76,87,61,91,75,60,61,76,53,36,66,56,51,40,52,43,37,48,40,24,41,70,73,68,64,38,52,67,62,29,50,52,52,51,58,56,45,64,73,42,92,87,46,63,71,49,70,67,50,53,46,50,49,40,43,51,31,22,73,71,49,42,56,70,63,35,48,56,49,52,52,59,36,62,33,93,92,67,62,58,78,69,47,62,67,52,51,27,33,49,27,45,15,31,42,69,71,68,43,30,66,61,25,51,52,50,49,56,51,46,47,73,69,71,60,58,81,84,47,67,64,32,50,39,34,49,47,52,25,34,44,75,70,67,40,62,67,62,47,52,52,51,47,54,49,36,58,77,67,71,54,75,84,49,64,64,45,55,37,49,50,32,46,35,30,37,75,74,66,38,51,70,58,24,53,50,54,52,49,51,40,50,76,72,66,53,74,80,52,74,62,46,52,34,48,52,24,34,40,31,6,73,76,44,45,39,69,62,22,51,51,49,54,52,47,42,47,73,74,71,46,81,82,52,70,68,44,52,44,28,43,32,45,7,25,27,71,67,67,40,49,68,63,25,51,51,52,53,51,48,36,56,75,70,69,50,83,80,52,67,67,52,50,40,46,50,41,47,31,34,32,73,74,62,45,56,72,58,37,54,52,51,51,52,53,35,49,78,70,70,44,77,80,49,73,68,47,51,42,44,50,36,44,25,30,24,73,74,72,40,45,69,60,30,51,58,58,50,70,80,48,95,69,53,75,65,43,56,52,44,50,38,55,20,26,38,76,70,52,37,63,68,58,48,56,50,50,56,50,49,41,60,72,70,65,57,79,81,46,71,66,57,48,42,54,51,32,42,38,27,30,71,48,66,39,52,68,64,26,50,50,50,60,72,42,30,64,83,70,81,39,76,88,49,65,68,43,54,33,42,51,34,51,31,28,43,75,70,69,40,50,68,62,21,49,52,54,48,55,54,46,68,73,47,92,72,82,50,67,67,42,56,47,51,52,35,52,51,25,38,78,72,62,45,48,70,60,27,51,52,53,50,52,52,44,55,74,69,71,53,85,83,57,69,68,55,59,50,51,47,47,51,44,30,37,75,74,54,32,63,65,41,41,50,52,51,52,50,57,47,55,78,70,65,55,90,64,49,64,62,54,47,49,54,48,30,48,50,31,22,74,73,72,37,34,68,53,31,48,55,51,51,52,53,41,54,75,75,67,53,86,76,57,72,67,47,56,50,39,37,45,53,36,26,62,71,72,65,42,62,71,64,34,52,56,51,48,55,56,47,45,74,73,65,41,88,82,40,70,69,52,50,48,52,48,44,55,52,27,51,76,74,40,40,69,61,22,48,53,50,49,53,57,33,50,78,70,74,49,88,58,68,51,61,70,64,57,48,53,49,29,46,72,71,67,39,41,68,53,38,50,51,46,63,66,69,36,68,91,28,54,57,94,75,52,66,64,59,52,31,53,52,33,38,46,23,21,74,70,70,38,51,70,63,28,51,52,50,53,53,52,40,48,76,73,71,47,80,77,55,67,67,43,53,41,34,48,36,48,25,29,38,75,73,68,40,51,70,61,28,50,54,51,55,64,45,30,62,78,71,76,41,78,83,48,65,66,46,55,34,49,52,33,40,40,28,29,74,75,65,40,54,68,62,27,49,52,52,55,53,54,38,51,77,68,76,49,72,84,51,67,66,42,53,38,38,51,32,40,39,28,21,76,70,61,39,44,70,64,24,52,52,53,51,51,53,39,53,77,68,73,50,77,82,50,33,61,46,51,14,36,50,33,38,16,26,32,73,69,65,41,59,66,62,28,51,53,52,52,55,53,35,48,77,71,74,47,58,55,36,75,66,22,52,51,37,49,36,52,34,29,50,76,70,68,42,54,69,63,25,53,52,52,54,56,51,51,74,68,34,66,77,47,51,57,52,54,60,52,55,66,65,74,76,113

Organism: NCBI:txid429701

Foldseek 3Di:
DPQVVVVVVVVDDDDLVVVLVVLVVCLVVLVLVVLLRNVVSCVVVVPDHDQSSLVSNLVSCLVVLVLVVSLVVVVVVPPDQPHDPQAPSLLSSLCSCCPPVVNLVSSLVSVVVSVVRPPHQYDPVSLLSSLLSCLVVLVVVVNVVSVVVCVDPVHVDADELSSLLSNLSSCVVNPNLVVNVVSVVVSVVVVRYDHALSNLLSNLLSCLSVVPPVVNVVSVVVCVVVVHDDALSSLLSNLLSCLVVVNNVVSVVSVVVCVVVVHDHDQSSLLSNLLSCLVVLVLVVSVVSVVVCVVSVHDHAPSSLLSSLLSCLVNLNLVVSVVSVVVCVVVVNDDALSSLLSSLLSVLQVVPVVVNVVSCVVCVVVVHDHDLSSLLSNLLSCLVVLNLVVSVVSCVVDLHDLSSLLSSLSSCLVVLPPPSLVVSVVVCVVSVPQDALVSLLSSLLSCLSSVVNVVNVVSVVCQVVSVHDHAPSSLLSNLLSCLVVVNNVVSVVSVVVVVPDPHDDPSNLLSNLLSCLVVVVLVVSLVSVLVCQVVVDDDDPVRLVSSLVSQCVPVNLVSSLVSLVVVLVSPGPCSQVSLQVSLLVCLVVLNLVSNVVSVVSCVVVPHDHDLSSLLSSLVSCLLVVVLPVSVVSLVVSCVPPNPPDLSNLLSVLSSCLLPPLVVSLVSLVVVVVVVRQAAHDLSSLVVCLVVLVLVSSLCNVVSNVRNYDPDALVSLLSSLLSCLVSLNLVSSVVSVVVCVVVVHDHALSSLLSSLLSCLVVVVLVVSVVSVVCCVVVVHDHALSSLQSSLLSCLVVLNLVVSVVSVVVCVVVVHDHALSSLLSNLLSCLVVLNLVVSVVSVVVCVVVVHDHALSSLLSSLLSCLVVLNLVVSVVSQVVVVVVVHHHAPNSLVSSLVSCVVVVVNVVSVVSVVVCVVDPNNVVVVVVVVVVVD

Sequence (932 aa):
MLPLSTLLKSGFTPTLKDFNNFLLFLSQNQKFRAIIHVFSQLRSNKINADAQTYTIFTNALLKENKYEEAADFLKTLEGKSEIFQKNRVCDSLVRGLCTVSKDSERGLSLLKDFLRIDGVRPSSSTFCLLICCFSRMGKMDRVIDLLELMSDDRLKYPFDNYVCSSVISGFVRIGEPELAVGFYETAVKLGSLMPNTVTCTALLTAHCKLRNVDKVSDLIAWMENNMLAFDVVFYSNWIYGCLREGLICEAFQRFREMVDRRVELDNISYTILIDGFSKDGNVEKATGFLYKMRKDGLQPNLVTYTALMLGFCKKGKLDEAFLIFSMLKKLGIEADEFTYAILIHGVCRRGDFDLVFKLLDEMEKKGIKPSVVTYNTVINGLCKVGRTFEADDFSKGIDGDVVTYTTLLQGYVKEHNKSGILETKRRLKAAGIHMDVVMCNILIKAMLMVGLFDDALAIYKGMPHTDLSANSVTYCTLIDGYCQSGRIDEALEIFDEFRKTSVSSAASYNCIIFWLCEKGMLDVAIDVLIEYIKKGLPLDRSMYMMLIEATLNRKGAEGVLNMIYRMEEIGILALDMICDDTISFLCEKGFPEASYCILLVMRRKGYACASKCYYSILRALLFEGKKLLAQLILTAFVKIYGMSDLRVCEVIVNHLSLHDVKKALVFLSTLNEMNWSIIIPITIFKTLTNDGRVCDAYELLIGAENNLPVLDVVDYSIMIDALCKGGHIDKALDLCTLAKNKGISLNIVTYNSVISGLCRQGCLVEAFRLFDSLETINILPTEVTYGTLIDALVKEGLLRDARMLFERMFHKDLRPTTHIYNSLINGYCKLSLLEEALKLFHDLEVRNLEPDGFTVSEIINGYCQKGDMEGALKLFFEFKSKGLLPDFLGFMYLIRGLCAKGRMEESRSILREMLQAQSVIDLLGRVDTEVE

pLDDT: mean 76.87, std 8.82, range [31.22, 90.06]

Nearest PDB structures (foldseek):
  5i9g-assembly1_C  TM=7.190E-01  e=1.340E-16  unidentified
  5i9d-assembly1_A  TM=6.183E-01  e=2.045E-16  unidentified
  4m57-assembly1_A  TM=4.185E-01  e=2.755E-20  Zea mays
  4ozs-assembly1_A  TM=8.870E-01  e=2.813E-08  synthetic construct
  8ras-assembly1_G  TM=5.427E-01  e=7.614E-06  Sinapis alba

Secondary structure (DSSP, 8-state):
---HHHHHHTT----HHHHHHHHHHHHHTT-HHHHHHHHHHHHHTT----TTHHHHHHHHHHHTT-HHHHHHHHHTTTT-TT---HHHHHHHHHHHHHHTS--HHHHHHHHHHHHTSTT----HHHHHHHHHHHHHHT-HHHHHHHHHHHHSTTT-PPPPHHHHHHHHHHHHHHT-HHHHHHHHHHHHHTT-----HHHHHHHHHHHHHTT-HHHHHHHHHHHHHTTPPPPHHHHHHHHHHHHHTT-HHHHHHHHHHHHHTTPPP-HHHHHHHHHHHHHHT-HHHHHHHHHHHHHTTPPP-HHHHHHHHHHHHHTT-HHHHHHHHHHHHHTTPPP-HHHHHHHHHHHHHHT-HHHHHHHHHHHHHTT-PPPHHHHHHHHHHHHHHT-HHHHHHHHHTS---HHHHHHHHHHHHHTT-HHHHHHHHHHHHHTT----HHHHHHHHHHHHHHT-HHHHHHHHHHGGGGTPPP-HHHHHHHHHHHHHTT-HHHHHHHHHHHHHSS---HHHHHHHHHHHHHHT-HHHHHHHHHHHHHTT----HHHHHHHHHHHHHHHHHHHHHHHHHHHHHHT-TTHHHHHHHHHHHHHHTT-HHHHHHHHHHHHHTT----HHHHHHHHHHHHHTT-HHHHHHHHHHHHHHH-TTSHHHHHHHHHHHHHH-HHHHHHHHHHHHHTT---PPPHHHHHHHHHTT-HHHHHHHHHHTGGG-----HHHHHHHHHHHHHTT-HHHHHHHHHHHHHTT----HHHHHHHHHHHHHTT-HHHHHHHHHHHHHTT-PPPHHHHHHHHHHHHHTT-HHHHHHHHHHHHHTTPPPPHHHHHHHHHHHHHTT-HHHHHHHHHHHHHTTPPPPHHHHHHHHHHHHHHT-HHHHHHHHHHHHHTT-PPPHHHHHHHHHHHHHTT-HHHHHHHHHHHTT-HHHHHHHHHHHHH--

Mean predicted aligned error: 20.41 Å